Protein AF-A0A8J6HV67-F1 (afdb_monomer_lite)

Radius of gyration: 38.44 Å; chains: 1; bounding box: 99×80×113 Å

Structure (mmCIF, N/CA/C/O backbone):
data_AF-A0A8J6HV67-F1
#
_entry.id   AF-A0A8J6HV67-F1
#
loop_
_atom_site.group_PDB
_atom_site.id
_atom_site.type_symbol
_atom_site.label_atom_id
_atom_site.label_alt_id
_atom_site.label_comp_id
_atom_site.label_asym_id
_atom_site.label_entity_id
_atom_site.label_seq_id
_atom_site.pdbx_PDB_ins_code
_atom_site.Cartn_x
_atom_site.Cartn_y
_atom_site.Cartn_z
_atom_site.occupancy
_atom_site.B_iso_or_equiv
_atom_site.auth_seq_id
_atom_site.auth_comp_id
_atom_site.auth_asym_id
_atom_site.auth_atom_id
_atom_site.pdbx_PDB_model_num
ATOM 1 N N . MET A 1 1 ? 14.599 26.797 -39.364 1.00 36.09 1 MET A N 1
ATOM 2 C CA . MET A 1 1 ? 15.234 25.808 -40.256 1.00 36.09 1 MET A CA 1
ATOM 3 C C . MET A 1 1 ? 14.219 24.705 -40.495 1.00 36.09 1 MET A C 1
ATOM 5 O O . MET A 1 1 ? 13.766 24.105 -39.532 1.00 36.09 1 MET A O 1
ATOM 9 N N . SER A 1 2 ? 13.773 24.531 -41.734 1.00 38.84 2 SER A N 1
ATOM 10 C CA . SER A 1 2 ? 12.893 23.442 -42.163 1.00 38.84 2 SER A CA 1
ATOM 11 C C . SER A 1 2 ? 13.714 22.152 -42.266 1.00 38.84 2 SER A C 1
ATOM 13 O O . SER A 1 2 ? 14.294 21.887 -43.317 1.00 38.84 2 SER A O 1
ATOM 15 N N . GLY A 1 3 ? 13.841 21.415 -41.161 1.00 51.66 3 GLY A N 1
ATOM 16 C CA . GLY A 1 3 ? 14.462 20.084 -41.161 1.00 51.66 3 GLY A CA 1
ATOM 17 C C . GLY A 1 3 ? 13.603 19.098 -41.954 1.00 51.66 3 GLY A C 1
ATOM 18 O O . GLY A 1 3 ? 12.371 19.155 -41.879 1.00 51.66 3 GLY A O 1
ATOM 19 N N . CYS A 1 4 ? 14.231 18.236 -42.756 1.00 68.25 4 CYS A N 1
ATOM 20 C CA . CYS A 1 4 ? 13.523 17.196 -43.502 1.00 68.25 4 CYS A CA 1
ATOM 21 C C . CYS A 1 4 ? 12.943 16.178 -42.515 1.00 68.25 4 CYS A C 1
ATOM 23 O O . CYS A 1 4 ? 13.686 15.463 -41.851 1.00 68.25 4 CYS A O 1
ATOM 25 N N . LEU A 1 5 ? 11.614 16.105 -42.420 1.00 83.62 5 LEU A N 1
ATOM 26 C CA . LEU A 1 5 ? 10.949 15.049 -41.661 1.00 83.62 5 LEU A CA 1
ATOM 27 C C . LEU A 1 5 ? 11.168 13.701 -42.354 1.00 83.62 5 LEU A C 1
ATOM 29 O O . LEU A 1 5 ? 11.031 13.585 -43.574 1.00 83.62 5 LEU A O 1
ATOM 33 N N . ASN A 1 6 ? 11.467 12.677 -41.563 1.00 92.56 6 ASN A N 1
ATOM 34 C CA . ASN A 1 6 ? 11.478 11.299 -42.019 1.00 92.56 6 ASN A CA 1
ATOM 35 C C . ASN A 1 6 ? 10.029 10.831 -42.190 1.00 92.56 6 ASN A C 1
ATOM 37 O O . ASN A 1 6 ? 9.139 11.197 -41.415 1.00 92.56 6 ASN A O 1
ATOM 41 N N . GLU A 1 7 ? 9.775 10.013 -43.208 1.00 94.06 7 GLU A N 1
ATOM 42 C CA . GLU A 1 7 ? 8.437 9.490 -43.455 1.00 94.06 7 GLU A CA 1
ATOM 43 C C . GLU A 1 7 ? 8.446 8.072 -44.023 1.00 94.06 7 GLU A C 1
ATOM 45 O O . GLU A 1 7 ? 9.337 7.669 -44.776 1.00 94.06 7 GLU A O 1
ATOM 50 N N . SER A 1 8 ? 7.390 7.337 -43.702 1.00 94.56 8 SER A N 1
ATOM 51 C CA . SER A 1 8 ? 7.046 6.039 -44.273 1.00 94.56 8 SER A CA 1
ATOM 52 C C . SER A 1 8 ? 5.712 6.146 -45.028 1.00 94.56 8 SER A C 1
ATOM 54 O O . SER A 1 8 ? 5.318 7.243 -45.455 1.00 94.56 8 SER A O 1
ATOM 56 N N . LYS A 1 9 ? 5.003 5.034 -45.250 1.00 94.25 9 LYS A N 1
ATOM 57 C CA . LYS A 1 9 ? 3.693 5.048 -45.913 1.00 94.25 9 LYS A CA 1
ATOM 58 C C . LYS A 1 9 ? 2.693 5.852 -45.081 1.00 94.25 9 LYS A C 1
ATOM 60 O O . LYS A 1 9 ? 2.157 6.838 -45.592 1.00 94.25 9 LYS A O 1
ATOM 65 N N . ASN A 1 10 ? 2.524 5.500 -43.808 1.00 95.81 10 ASN A N 1
ATOM 66 C CA . ASN A 1 10 ? 1.490 6.075 -42.949 1.00 95.81 10 ASN A CA 1
ATOM 67 C C . ASN A 1 10 ? 2.021 6.948 -41.802 1.00 95.81 10 ASN A C 1
ATOM 69 O O . ASN A 1 10 ? 1.216 7.604 -41.147 1.00 95.81 10 ASN A O 1
ATOM 73 N N . TYR A 1 11 ? 3.336 7.029 -41.575 1.00 96.75 11 TYR A N 1
ATOM 74 C CA . TYR A 1 11 ? 3.900 7.723 -40.407 1.00 96.75 11 TYR A CA 1
ATOM 75 C C . TYR A 1 11 ? 4.947 8.778 -40.781 1.00 96.75 11 TYR A C 1
ATOM 77 O O . TYR A 1 11 ? 5.580 8.703 -41.839 1.00 96.75 11 TYR A O 1
ATOM 85 N N . ILE A 1 12 ? 5.106 9.775 -39.907 1.00 95.56 12 ILE A N 1
ATOM 86 C CA . ILE A 1 12 ? 6.164 10.798 -39.956 1.00 95.56 12 ILE A CA 1
ATOM 87 C C . ILE A 1 12 ? 6.873 10.899 -38.603 1.00 95.56 12 ILE A C 1
ATOM 89 O O . ILE A 1 12 ? 6.235 10.744 -37.562 1.00 95.56 12 ILE A O 1
ATOM 93 N N . TRP A 1 13 ? 8.176 11.166 -38.607 1.00 94.69 13 TRP A N 1
ATOM 94 C CA . TRP A 1 13 ? 8.984 11.409 -37.404 1.00 94.69 13 TRP A CA 1
ATOM 95 C C . TRP A 1 13 ? 10.183 12.308 -37.734 1.00 94.69 13 TRP A C 1
ATOM 97 O O . TRP A 1 13 ? 10.466 12.573 -38.901 1.00 94.69 13 TRP A O 1
ATOM 107 N N . ASN A 1 14 ? 10.887 12.800 -36.714 1.00 91.50 14 ASN A N 1
ATOM 108 C CA . ASN A 1 14 ? 12.030 13.693 -36.894 1.00 91.50 14 ASN A CA 1
ATOM 109 C C . ASN A 1 14 ? 13.292 13.116 -36.245 1.00 91.50 14 ASN A C 1
ATOM 111 O O . ASN A 1 14 ? 13.391 13.047 -35.022 1.00 91.50 14 ASN A O 1
ATOM 115 N N . THR A 1 15 ? 14.268 12.714 -37.063 1.00 87.31 15 THR A N 1
ATOM 116 C CA . THR A 1 15 ? 15.555 12.202 -36.564 1.00 87.31 15 THR A CA 1
ATOM 117 C C . THR A 1 15 ? 16.564 13.290 -36.188 1.00 87.31 15 THR A C 1
ATOM 119 O O . THR A 1 15 ? 17.495 12.999 -35.433 1.00 87.31 15 THR A O 1
ATOM 122 N N . GLU A 1 16 ? 16.375 14.526 -36.665 1.00 83.88 16 GLU A N 1
ATOM 123 C CA . GLU A 1 16 ? 17.240 15.682 -36.382 1.00 83.88 16 GLU A CA 1
ATOM 124 C C . GLU A 1 16 ? 16.861 16.387 -35.069 1.00 83.88 16 GLU A C 1
ATOM 126 O O . GLU A 1 16 ? 17.671 17.109 -34.489 1.00 83.88 16 GLU A O 1
ATOM 131 N N . CYS A 1 17 ? 15.636 16.180 -34.573 1.00 80.31 17 CYS A N 1
ATOM 132 C CA . CYS A 1 17 ? 15.190 16.744 -33.305 1.00 80.31 17 CYS A CA 1
ATOM 133 C C . CYS A 1 17 ? 15.564 15.831 -32.132 1.00 80.31 17 CYS A C 1
ATOM 135 O O . CYS A 1 17 ? 14.959 14.780 -31.922 1.00 80.31 17 CYS A O 1
ATOM 137 N N . GLU A 1 18 ? 16.512 16.267 -31.300 1.00 75.62 18 GLU A N 1
ATOM 138 C CA . GLU A 1 18 ? 16.882 15.535 -30.080 1.00 75.62 18 GLU A CA 1
ATOM 139 C C . GLU A 1 18 ? 15.701 15.334 -29.120 1.00 75.62 18 GLU A C 1
ATOM 141 O O . GLU A 1 18 ? 15.632 14.307 -28.453 1.00 75.62 18 GLU A O 1
ATOM 146 N N . ALA A 1 19 ? 14.743 16.268 -29.074 1.00 77.75 19 ALA A N 1
ATOM 147 C CA . ALA A 1 19 ? 13.562 16.152 -28.214 1.00 77.75 19 ALA A CA 1
ATOM 148 C C . ALA A 1 19 ? 12.592 15.038 -28.655 1.00 77.75 19 ALA A C 1
ATOM 150 O O . ALA A 1 19 ? 11.826 14.531 -27.830 1.00 77.75 19 ALA A O 1
ATOM 151 N N . ASP A 1 20 ? 12.634 14.652 -29.933 1.00 86.25 20 ASP A N 1
ATOM 152 C CA . ASP A 1 20 ? 11.855 13.537 -30.468 1.00 86.25 20 ASP A CA 1
ATOM 153 C C . ASP A 1 20 ? 12.592 12.200 -30.333 1.00 86.25 20 ASP A C 1
ATOM 155 O O . ASP A 1 20 ? 11.960 11.155 -30.455 1.00 86.25 20 ASP A O 1
ATOM 159 N N . CYS A 1 21 ? 13.894 12.193 -30.027 1.00 88.62 21 CYS A N 1
ATOM 160 C CA . CYS A 1 21 ? 14.625 10.970 -29.708 1.00 88.62 21 CYS A CA 1
ATOM 161 C C . CYS A 1 21 ? 14.238 10.482 -28.304 1.00 88.62 21 CYS A C 1
ATOM 163 O O . CYS A 1 21 ? 14.641 11.047 -27.290 1.00 88.62 21 CYS A O 1
ATOM 165 N N . LEU A 1 22 ? 13.466 9.398 -28.244 1.00 87.50 22 LEU A N 1
ATOM 166 C CA . LEU A 1 22 ? 12.971 8.806 -27.000 1.00 87.50 22 LEU A CA 1
ATOM 167 C C . LEU A 1 22 ? 14.008 7.889 -26.339 1.00 87.50 22 LEU A C 1
ATOM 169 O O . LEU A 1 22 ? 14.015 7.748 -25.121 1.00 87.50 22 LEU A O 1
ATOM 173 N N . GLY A 1 23 ? 14.888 7.274 -27.133 1.00 83.00 23 GLY A N 1
ATOM 174 C CA . GLY A 1 23 ? 15.931 6.386 -26.629 1.00 83.00 23 GLY A CA 1
ATOM 175 C C . GLY A 1 23 ? 16.908 5.939 -27.711 1.00 83.00 23 GLY A C 1
ATOM 176 O O . GLY A 1 23 ? 16.589 5.926 -28.901 1.00 83.00 23 GLY A O 1
ATOM 177 N N . ALA A 1 24 ? 18.113 5.557 -27.293 1.00 81.38 24 ALA A N 1
ATOM 178 C CA . ALA A 1 24 ? 19.147 5.014 -28.165 1.00 81.38 24 ALA A CA 1
ATOM 179 C C . ALA A 1 24 ? 19.730 3.746 -27.538 1.00 81.38 24 ALA A C 1
ATOM 181 O O . ALA A 1 24 ? 20.164 3.763 -26.390 1.00 81.38 24 ALA A O 1
ATOM 182 N N . GLY A 1 25 ? 19.756 2.660 -28.306 1.00 71.00 25 GLY A N 1
ATOM 183 C CA . GLY A 1 25 ? 20.268 1.367 -27.872 1.00 71.00 25 GLY A CA 1
ATOM 184 C C . GLY A 1 25 ? 21.281 0.777 -28.848 1.00 71.00 25 GLY A C 1
ATOM 185 O O . GLY A 1 25 ? 21.682 1.386 -29.850 1.00 71.00 25 GLY A O 1
ATOM 186 N N . THR A 1 26 ? 21.689 -0.456 -28.558 1.00 67.88 26 THR A N 1
ATOM 187 C CA . THR A 1 26 ? 22.647 -1.212 -29.374 1.00 67.88 26 THR A CA 1
ATOM 188 C C . THR A 1 26 ? 22.129 -1.411 -30.801 1.00 67.88 26 THR A C 1
ATOM 190 O O . THR A 1 26 ? 22.869 -1.190 -31.759 1.00 67.88 26 THR A O 1
ATOM 193 N N . PHE A 1 27 ? 20.840 -1.731 -30.947 1.00 72.44 27 PHE A N 1
ATOM 194 C CA . PHE A 1 27 ? 20.220 -2.111 -32.222 1.00 72.44 27 PHE A CA 1
ATOM 195 C C . PHE A 1 27 ? 19.663 -0.934 -33.035 1.00 72.44 27 PHE A C 1
ATOM 197 O O . PHE A 1 27 ? 19.424 -1.065 -34.237 1.00 72.44 27 PHE A O 1
ATOM 204 N N . GLY A 1 28 ? 19.480 0.236 -32.420 1.00 81.31 28 GLY A N 1
ATOM 205 C CA . GLY A 1 28 ? 18.743 1.313 -33.069 1.00 81.31 28 GLY A CA 1
ATOM 206 C C . GLY A 1 28 ? 18.448 2.517 -32.187 1.00 81.31 28 GLY A C 1
ATOM 207 O O . GLY A 1 28 ? 18.904 2.600 -31.045 1.00 81.31 28 GLY A O 1
ATOM 208 N N . LYS A 1 29 ? 17.678 3.453 -32.738 1.00 89.44 29 LYS A N 1
ATOM 209 C CA . LYS A 1 29 ? 17.133 4.616 -32.027 1.00 89.44 29 LYS A CA 1
ATOM 210 C C . LYS A 1 29 ? 15.614 4.617 -32.131 1.00 89.44 29 LYS A C 1
ATOM 212 O O . LYS A 1 29 ? 15.070 4.246 -33.171 1.00 89.44 29 LYS A O 1
ATOM 217 N N . VAL A 1 30 ? 14.949 5.047 -31.067 1.00 92.44 30 VAL A N 1
ATOM 218 C CA . VAL A 1 30 ? 13.492 5.168 -30.998 1.00 92.44 30 VAL A CA 1
ATOM 219 C C . VAL A 1 30 ? 13.123 6.642 -31.010 1.00 92.44 30 VAL A C 1
ATOM 221 O O . VAL A 1 30 ? 13.655 7.422 -30.220 1.00 92.44 30 VAL A O 1
ATOM 224 N N . TYR A 1 31 ? 12.204 7.011 -31.893 1.00 93.94 31 TYR A N 1
ATOM 225 C CA . TYR A 1 31 ? 11.745 8.378 -32.085 1.00 93.94 31 TYR A CA 1
ATOM 226 C C . TYR A 1 31 ? 10.250 8.505 -31.828 1.00 93.94 31 TYR A C 1
ATOM 228 O O . TYR A 1 31 ? 9.488 7.558 -32.010 1.00 93.94 31 TYR A O 1
ATOM 236 N N . ARG A 1 32 ? 9.812 9.697 -31.443 1.00 95.50 32 ARG A N 1
ATOM 237 C CA . ARG A 1 32 ? 8.403 10.070 -31.455 1.00 95.50 32 ARG A CA 1
ATOM 238 C C . ARG A 1 32 ? 7.958 10.263 -32.899 1.00 95.50 32 ARG A C 1
ATOM 240 O O . ARG A 1 32 ? 8.579 11.015 -33.646 1.00 95.50 32 ARG A O 1
ATOM 247 N N . GLY A 1 33 ? 6.880 9.592 -33.274 1.00 95.75 33 GLY A N 1
ATOM 248 C CA . GLY A 1 33 ? 6.249 9.727 -34.578 1.00 95.75 33 GLY A CA 1
ATOM 249 C C . GLY A 1 33 ? 4.768 10.060 -34.470 1.00 95.75 33 GLY A C 1
ATOM 250 O O . GLY A 1 33 ? 4.187 10.078 -33.382 1.00 95.75 33 GLY A O 1
ATOM 251 N N . ILE A 1 34 ? 4.166 10.328 -35.623 1.00 96.25 34 ILE A N 1
ATOM 252 C CA . ILE A 1 34 ? 2.753 10.670 -35.769 1.00 96.25 34 ILE A CA 1
ATOM 253 C C . ILE A 1 34 ? 2.176 9.877 -36.943 1.00 96.25 34 ILE A C 1
ATOM 255 O O . ILE A 1 34 ? 2.780 9.827 -38.019 1.00 96.25 34 ILE A O 1
ATOM 259 N N . HIS A 1 35 ? 1.003 9.276 -36.753 1.00 97.06 35 HIS A N 1
ATOM 260 C CA . HIS A 1 35 ? 0.229 8.690 -37.840 1.00 97.06 35 HIS A CA 1
ATOM 261 C C . HIS A 1 35 ? -0.393 9.796 -38.705 1.00 97.06 35 HIS A C 1
ATOM 263 O O . HIS A 1 35 ? -1.112 10.662 -38.210 1.00 97.06 35 HIS A O 1
ATOM 269 N N . LYS A 1 36 ? -0.133 9.769 -40.015 1.00 95.19 36 LYS A N 1
ATOM 270 C CA . LYS A 1 36 ? -0.463 10.852 -40.959 1.00 95.19 36 LYS A CA 1
ATOM 271 C C . LYS A 1 36 ? -1.952 11.174 -41.039 1.00 95.19 36 LYS A C 1
ATOM 273 O O . LYS A 1 36 ? -2.295 12.326 -41.278 1.00 95.19 36 LYS A O 1
ATOM 278 N N . GLN A 1 37 ? -2.819 10.170 -40.899 1.00 94.75 37 GLN A N 1
ATOM 279 C CA . GLN A 1 37 ? -4.266 10.353 -41.066 1.00 94.75 37 GLN A CA 1
ATOM 280 C C . GLN A 1 37 ? -4.976 10.681 -39.753 1.00 94.75 37 GLN A C 1
ATOM 282 O O . GLN A 1 37 ? -5.843 11.547 -39.736 1.00 94.75 37 GLN A O 1
ATOM 287 N N . THR A 1 38 ? -4.626 9.990 -38.666 1.00 95.50 38 THR A N 1
ATOM 288 C CA . THR A 1 38 ? -5.334 10.126 -37.380 1.00 95.50 38 THR A CA 1
ATOM 289 C C . THR A 1 38 ? -4.695 11.161 -36.460 1.00 95.50 38 THR A C 1
ATOM 291 O O . THR A 1 38 ? -5.365 11.689 -35.582 1.00 95.50 38 THR A O 1
ATOM 294 N N . GLY A 1 39 ? -3.412 11.480 -36.657 1.00 93.81 39 GLY A N 1
ATOM 295 C CA . GLY A 1 39 ? -2.650 12.332 -35.746 1.00 93.81 39 GLY A CA 1
ATOM 296 C C . GLY A 1 39 ? -2.176 11.615 -34.477 1.00 93.81 39 GLY A C 1
ATOM 297 O O . GLY A 1 39 ? -1.561 12.252 -33.620 1.00 93.81 39 GLY A O 1
ATOM 298 N N . ASP A 1 40 ? -2.419 10.306 -34.358 1.00 94.50 40 ASP A N 1
ATOM 299 C CA . ASP A 1 40 ? -2.027 9.533 -33.181 1.00 94.50 40 ASP A CA 1
ATOM 300 C C . ASP A 1 40 ? -0.509 9.495 -33.027 1.00 94.50 40 ASP A C 1
ATOM 302 O O . ASP A 1 40 ? 0.239 9.308 -33.993 1.00 94.50 40 ASP A O 1
ATOM 306 N N . LYS A 1 41 ? -0.048 9.660 -31.787 1.00 95.56 41 LYS A N 1
ATOM 307 C CA . LYS A 1 41 ? 1.376 9.613 -31.458 1.00 95.56 41 LYS A CA 1
ATOM 308 C C . LYS A 1 41 ? 1.834 8.164 -31.330 1.00 95.56 41 LYS A C 1
ATOM 310 O O . LYS A 1 41 ? 1.191 7.361 -30.661 1.00 95.56 41 LYS A O 1
ATOM 315 N N . VAL A 1 42 ? 2.987 7.861 -31.914 1.00 96.56 42 VAL A N 1
ATOM 316 C CA . VAL A 1 42 ? 3.589 6.520 -31.932 1.00 96.56 42 VAL A CA 1
ATOM 317 C C . VAL A 1 42 ? 5.070 6.573 -31.565 1.00 96.56 42 VAL A C 1
ATOM 319 O O . VAL A 1 42 ? 5.694 7.638 -31.600 1.00 96.56 42 VAL A O 1
ATOM 322 N N . ALA A 1 43 ? 5.639 5.426 -31.208 1.00 96.44 43 ALA A N 1
ATOM 323 C CA . ALA A 1 43 ? 7.079 5.241 -31.090 1.00 96.44 43 ALA A CA 1
ATOM 324 C C . ALA A 1 43 ? 7.603 4.549 -32.358 1.00 96.44 43 ALA A C 1
ATOM 326 O O . ALA A 1 43 ? 7.112 3.492 -32.740 1.00 96.44 43 ALA A O 1
ATOM 327 N N . VAL A 1 44 ? 8.598 5.140 -33.016 1.00 95.12 44 VAL A N 1
ATOM 328 C CA . VAL A 1 44 ? 9.199 4.630 -34.255 1.00 95.12 44 VAL A CA 1
ATOM 329 C C . VAL A 1 44 ? 10.614 4.149 -33.959 1.00 95.12 44 VAL A C 1
ATOM 331 O O . VAL A 1 44 ? 11.510 4.964 -33.724 1.00 95.12 44 VAL A O 1
ATOM 334 N N . LYS A 1 45 ? 10.839 2.831 -33.955 1.00 92.50 45 LYS A N 1
ATOM 335 C CA . LYS A 1 45 ? 12.180 2.247 -33.797 1.00 92.50 45 LYS A CA 1
ATOM 336 C C . LYS A 1 45 ? 12.835 2.111 -35.166 1.00 92.50 45 LYS A C 1
ATOM 338 O O . LYS A 1 45 ? 12.340 1.416 -36.048 1.00 92.50 45 LYS A O 1
ATOM 343 N N . THR A 1 46 ? 13.963 2.792 -35.313 1.00 90.00 46 THR A N 1
ATOM 344 C CA . THR A 1 46 ? 14.830 2.766 -36.493 1.00 90.00 46 THR A CA 1
ATOM 345 C C . THR A 1 46 ? 16.038 1.880 -36.211 1.00 90.00 46 THR A C 1
ATOM 347 O O . THR A 1 46 ? 16.631 1.965 -35.131 1.00 90.00 46 THR A O 1
ATOM 350 N N . PHE A 1 47 ? 16.429 1.042 -37.169 1.00 84.25 47 PHE A N 1
ATOM 351 C CA . PHE A 1 47 ? 17.582 0.150 -37.026 1.00 84.25 47 PHE A CA 1
ATOM 352 C C . PHE A 1 47 ? 18.830 0.767 -37.650 1.00 84.25 47 PHE A C 1
ATOM 354 O O . PHE A 1 47 ? 18.771 1.351 -38.730 1.00 84.25 47 PHE A O 1
ATOM 361 N N . LYS A 1 48 ? 19.987 0.609 -36.991 1.00 73.81 48 LYS A N 1
ATOM 362 C CA . LYS A 1 48 ? 21.280 1.027 -37.572 1.00 73.81 48 LYS A CA 1
ATOM 363 C C . LYS A 1 48 ? 21.643 0.181 -38.797 1.00 73.81 48 LYS A C 1
ATOM 365 O O . LYS A 1 48 ? 22.172 0.704 -39.770 1.00 73.81 48 LYS A O 1
ATOM 370 N N . GLN A 1 49 ? 21.359 -1.119 -38.721 1.00 71.38 49 GLN A N 1
ATOM 371 C CA . GLN A 1 49 ? 21.432 -2.095 -39.807 1.00 71.38 49 GLN A CA 1
ATOM 372 C C . GLN A 1 49 ? 20.331 -3.132 -39.576 1.00 71.38 49 GLN A C 1
ATOM 374 O O . GLN A 1 49 ? 20.200 -3.640 -38.461 1.00 71.38 49 GLN A O 1
ATOM 379 N N . VAL A 1 50 ? 19.559 -3.459 -40.615 1.00 68.38 50 VAL A N 1
ATOM 380 C CA . VAL A 1 50 ? 18.604 -4.574 -40.558 1.00 68.38 50 VAL A CA 1
ATOM 381 C C . VAL A 1 50 ? 19.412 -5.870 -40.588 1.00 68.38 50 VAL A C 1
ATOM 383 O O . VAL A 1 50 ? 19.977 -6.246 -41.613 1.00 68.38 50 VAL A O 1
ATOM 386 N N . ASN A 1 51 ? 19.540 -6.514 -39.433 1.00 70.75 51 ASN A N 1
ATOM 387 C CA . ASN A 1 51 ? 20.248 -7.779 -39.267 1.00 70.75 51 ASN A CA 1
ATOM 388 C C . ASN A 1 51 ? 19.295 -8.851 -38.715 1.00 70.75 51 ASN A C 1
ATOM 390 O O . ASN A 1 51 ? 18.138 -8.581 -38.397 1.00 70.75 51 ASN A O 1
ATOM 394 N N . GLN A 1 52 ? 19.786 -10.083 -38.579 1.00 70.44 52 GLN A N 1
ATOM 395 C CA . GLN A 1 52 ? 18.975 -11.203 -38.093 1.00 70.44 52 GLN A CA 1
ATOM 396 C C . GLN A 1 52 ? 18.353 -10.943 -36.708 1.00 70.44 52 GLN A C 1
ATOM 398 O O . GLN A 1 52 ? 17.239 -11.398 -36.460 1.00 70.44 52 GLN A O 1
ATOM 403 N N . ALA A 1 53 ? 19.032 -10.185 -35.839 1.00 68.25 53 ALA A N 1
ATOM 404 C CA . ALA A 1 53 ? 18.516 -9.817 -34.521 1.00 68.25 53 ALA A CA 1
ATOM 405 C C . ALA A 1 53 ? 17.322 -8.851 -34.619 1.00 68.25 53 ALA A C 1
ATOM 407 O O . ALA A 1 53 ? 16.314 -9.070 -33.955 1.00 68.25 53 ALA A O 1
ATOM 408 N N . ALA A 1 54 ? 17.387 -7.849 -35.504 1.00 72.12 54 ALA A N 1
ATOM 409 C CA . ALA A 1 54 ? 16.263 -6.947 -35.766 1.00 72.12 54 ALA A CA 1
ATOM 410 C C . ALA A 1 54 ? 15.040 -7.711 -36.301 1.00 72.12 54 ALA A C 1
ATOM 412 O O . ALA A 1 54 ? 13.938 -7.553 -35.784 1.00 72.12 54 ALA A O 1
ATOM 413 N N . CYS A 1 55 ? 15.232 -8.616 -37.269 1.00 78.44 55 CYS A N 1
ATOM 414 C CA . CYS A 1 55 ? 14.138 -9.442 -37.789 1.00 78.44 55 CYS A CA 1
ATOM 415 C C . CYS A 1 55 ? 13.548 -10.385 -36.727 1.00 78.44 55 CYS A C 1
ATOM 417 O O . CYS A 1 55 ? 12.354 -10.682 -36.766 1.00 78.44 55 CYS A O 1
ATOM 419 N N . GLN A 1 56 ? 14.373 -10.893 -35.807 1.00 77.62 56 GLN A N 1
ATOM 420 C CA . GLN A 1 56 ? 13.918 -11.748 -34.713 1.00 77.62 56 GLN A CA 1
ATOM 421 C C . GLN A 1 56 ? 13.075 -10.966 -33.704 1.00 77.62 56 GLN A C 1
ATOM 423 O O . GLN A 1 56 ? 12.011 -11.446 -33.322 1.00 77.62 56 GLN A O 1
ATOM 428 N N . GLU A 1 57 ? 13.508 -9.761 -33.327 1.00 84.12 57 GLU A N 1
ATOM 429 C CA . GLU A 1 57 ? 12.738 -8.865 -32.462 1.00 84.12 57 GLU A CA 1
ATOM 430 C C . GLU A 1 57 ? 11.359 -8.566 -33.066 1.00 84.12 57 GLU A C 1
ATOM 432 O O . GLU A 1 57 ? 10.345 -8.692 -32.381 1.00 84.12 57 GLU A O 1
ATOM 437 N N . THR A 1 58 ? 11.309 -8.262 -34.368 1.00 86.00 58 THR A N 1
ATOM 438 C CA . THR A 1 58 ? 10.055 -8.015 -35.094 1.00 86.00 58 THR A CA 1
ATOM 439 C C . THR A 1 58 ? 9.109 -9.196 -35.012 1.00 86.00 58 THR A C 1
ATOM 441 O O . THR A 1 58 ? 7.964 -9.038 -34.597 1.00 86.00 58 THR A O 1
ATOM 444 N N . LYS A 1 59 ? 9.589 -10.389 -35.374 1.00 87.06 59 LYS A N 1
ATOM 445 C CA . LYS A 1 59 ? 8.772 -11.609 -35.360 1.00 87.06 59 LYS A CA 1
ATOM 446 C C . LYS A 1 59 ? 8.258 -11.933 -33.966 1.00 87.06 59 LYS A C 1
ATOM 448 O O . LYS A 1 59 ? 7.112 -12.345 -33.822 1.00 87.06 59 LYS A O 1
ATOM 453 N N . MET A 1 60 ? 9.093 -11.720 -32.951 1.00 88.06 60 MET A N 1
ATOM 454 C CA . MET A 1 60 ? 8.701 -11.940 -31.570 1.00 88.06 60 MET A CA 1
ATOM 455 C C . MET A 1 60 ? 7.569 -11.002 -31.175 1.00 88.06 60 MET A C 1
ATOM 457 O O . MET A 1 60 ? 6.509 -11.466 -30.771 1.00 88.06 60 MET A O 1
ATOM 461 N N . LEU A 1 61 ? 7.752 -9.695 -31.366 1.00 90.38 61 LEU A N 1
ATOM 462 C CA . LEU A 1 61 ? 6.765 -8.705 -30.951 1.00 90.38 61 LEU A CA 1
ATOM 463 C C . LEU A 1 61 ? 5.456 -8.806 -31.753 1.00 90.38 61 LEU A C 1
ATOM 465 O O . LEU A 1 61 ? 4.392 -8.562 -31.200 1.00 90.38 61 LEU A O 1
ATOM 469 N N . GLN A 1 62 ? 5.508 -9.246 -33.017 1.00 90.44 62 GLN A N 1
ATOM 470 C CA . GLN A 1 62 ? 4.316 -9.567 -33.819 1.00 90.44 62 GLN A CA 1
ATOM 471 C C . GLN A 1 62 ? 3.450 -10.680 -33.209 1.00 90.44 62 GLN A C 1
ATOM 473 O O . GLN A 1 62 ? 2.241 -10.698 -33.427 1.00 90.44 62 GLN A O 1
ATOM 478 N N . SER A 1 63 ? 4.059 -11.623 -32.486 1.00 90.12 63 SER A N 1
ATOM 479 C CA . SER A 1 63 ? 3.368 -12.773 -31.887 1.00 90.12 63 SER A CA 1
ATOM 480 C C . SER A 1 63 ? 2.827 -12.510 -30.477 1.00 90.12 63 SER A C 1
ATOM 482 O O . SER A 1 63 ? 2.096 -13.340 -29.939 1.00 90.12 63 SER A O 1
ATOM 484 N N . LEU A 1 64 ? 3.179 -11.369 -29.876 1.00 93.81 64 LEU A N 1
ATOM 485 C CA . LEU A 1 64 ? 2.856 -11.035 -28.493 1.00 93.81 64 LEU A CA 1
ATOM 486 C C . LEU A 1 64 ? 1.770 -9.959 -28.449 1.00 93.81 64 LEU A C 1
ATOM 488 O O . LEU A 1 64 ? 1.907 -8.884 -29.028 1.00 93.81 64 LEU A O 1
ATOM 492 N N . GLN A 1 65 ? 0.698 -10.236 -27.711 1.00 94.38 65 GLN A N 1
ATOM 493 C CA . GLN A 1 65 ? -0.390 -9.296 -27.474 1.00 94.38 65 GLN A CA 1
ATOM 494 C C . GLN A 1 65 ? -0.889 -9.432 -26.036 1.00 94.38 65 GLN A C 1
ATOM 496 O O . GLN A 1 65 ? -1.583 -10.385 -25.679 1.00 94.38 65 GLN A O 1
ATOM 501 N N . HIS A 1 66 ? -0.534 -8.460 -25.199 1.00 96.56 66 HIS A N 1
ATOM 502 C CA . HIS A 1 66 ? -0.904 -8.446 -23.790 1.00 96.56 66 HIS A CA 1
ATOM 503 C C . HIS A 1 66 ? -0.849 -7.028 -23.218 1.00 96.56 66 HIS A C 1
ATOM 505 O O . HIS A 1 66 ? -0.027 -6.219 -23.635 1.00 96.56 66 HIS A O 1
ATOM 511 N N . GLN A 1 67 ? -1.680 -6.730 -22.216 1.00 96.12 67 GLN A N 1
ATOM 512 C CA . GLN A 1 67 ? -1.770 -5.385 -21.629 1.00 96.12 67 GLN A CA 1
ATOM 513 C C . GLN A 1 67 ? -0.457 -4.880 -21.004 1.00 96.12 67 GLN A C 1
ATOM 515 O O . GLN A 1 67 ? -0.224 -3.675 -20.983 1.00 96.12 67 GLN A O 1
ATOM 520 N N . TYR A 1 68 ? 0.405 -5.791 -20.537 1.00 97.81 68 TYR A N 1
ATOM 521 C CA . TYR A 1 68 ? 1.704 -5.481 -19.919 1.00 97.81 68 TYR A CA 1
ATOM 522 C C . TYR A 1 68 ? 2.899 -5.701 -20.857 1.00 97.81 68 TYR A C 1
ATOM 524 O O . TYR A 1 68 ? 4.034 -5.788 -20.395 1.00 97.81 68 TYR A O 1
ATOM 532 N N . ILE A 1 69 ? 2.668 -5.807 -22.167 1.00 97.69 69 ILE A N 1
ATOM 533 C CA . ILE A 1 69 ? 3.709 -5.893 -23.198 1.00 97.69 69 ILE A CA 1
ATOM 534 C C . ILE A 1 69 ? 3.490 -4.738 -24.179 1.00 97.69 69 ILE A C 1
ATOM 536 O O . ILE A 1 69 ? 2.347 -4.404 -24.491 1.00 97.69 69 ILE A O 1
ATOM 540 N N . ILE A 1 70 ? 4.564 -4.092 -24.636 1.00 96.19 70 ILE A N 1
ATOM 541 C CA . ILE A 1 70 ? 4.461 -3.002 -25.609 1.00 96.19 70 ILE A CA 1
ATOM 542 C C . ILE A 1 70 ? 3.857 -3.514 -26.922 1.00 96.19 70 ILE A C 1
ATOM 544 O O . ILE A 1 70 ? 4.298 -4.530 -27.461 1.00 96.19 70 ILE A O 1
ATOM 548 N N . GLN A 1 71 ? 2.847 -2.819 -27.447 1.00 95.31 71 GLN A N 1
ATOM 549 C CA . GLN A 1 71 ? 2.191 -3.248 -28.679 1.00 95.31 71 GLN A CA 1
ATOM 550 C C . GLN A 1 71 ? 2.992 -2.817 -29.915 1.00 95.31 71 GLN A C 1
ATOM 552 O O . GLN A 1 71 ? 3.336 -1.642 -30.066 1.00 95.31 71 GLN A O 1
ATOM 557 N N . LEU A 1 72 ? 3.222 -3.753 -30.839 1.00 95.25 72 LEU A N 1
ATOM 558 C CA . LEU A 1 72 ? 3.624 -3.443 -32.211 1.00 95.25 72 LEU A CA 1
ATOM 559 C C . LEU A 1 72 ? 2.371 -3.133 -33.040 1.00 95.25 72 LEU A C 1
ATOM 561 O O . LEU A 1 72 ? 1.450 -3.949 -33.093 1.00 95.25 72 LEU A O 1
ATOM 565 N N . TYR A 1 73 ? 2.334 -1.962 -33.670 1.00 94.56 73 TYR A N 1
ATOM 566 C CA . TYR A 1 73 ? 1.245 -1.549 -34.554 1.00 94.56 73 TYR A CA 1
ATOM 567 C C . TYR A 1 73 ? 1.501 -1.940 -36.005 1.00 94.56 73 TYR A C 1
ATOM 569 O O . TYR A 1 73 ? 0.614 -2.501 -36.641 1.00 94.56 73 TYR A O 1
ATOM 577 N N . ASP A 1 74 ? 2.694 -1.651 -36.528 1.00 93.31 74 ASP A N 1
ATOM 578 C CA . ASP A 1 74 ? 3.033 -1.940 -37.923 1.00 93.31 74 ASP A CA 1
ATOM 579 C C . ASP A 1 74 ? 4.554 -2.017 -38.133 1.00 93.31 74 ASP A C 1
ATOM 581 O O . ASP A 1 74 ? 5.345 -1.594 -37.284 1.00 93.31 74 ASP A O 1
ATOM 585 N N . ILE A 1 75 ? 4.966 -2.538 -39.286 1.00 92.88 75 ILE A N 1
ATOM 586 C CA . ILE A 1 75 ? 6.342 -2.504 -39.781 1.00 92.88 75 ILE A CA 1
ATOM 587 C C . ILE A 1 75 ? 6.307 -1.850 -41.153 1.00 92.88 75 ILE A C 1
ATOM 589 O O . ILE A 1 75 ? 5.726 -2.380 -42.100 1.00 92.88 75 ILE A O 1
ATOM 593 N N . GLU A 1 76 ? 6.958 -0.700 -41.277 1.00 93.81 76 GLU A N 1
ATOM 594 C CA . GLU A 1 76 ? 6.994 0.042 -42.531 1.00 93.81 76 GLU A CA 1
ATOM 595 C C . GLU A 1 76 ? 8.427 0.271 -43.007 1.00 93.81 76 GLU A C 1
ATOM 597 O O . GLU A 1 76 ? 9.392 0.054 -42.283 1.00 93.81 76 GLU A O 1
ATOM 602 N N . VAL A 1 77 ? 8.571 0.723 -44.250 1.00 91.75 77 VAL A N 1
ATOM 603 C CA . VAL A 1 77 ? 9.865 1.086 -44.831 1.00 91.75 77 VAL A CA 1
ATOM 604 C C . VAL A 1 77 ? 9.958 2.605 -44.914 1.00 91.75 77 VAL A C 1
ATOM 606 O O . VAL A 1 77 ? 9.074 3.264 -45.472 1.00 91.75 77 VAL A O 1
ATOM 609 N N . GLU A 1 78 ? 11.036 3.174 -44.379 1.00 91.38 78 GLU A N 1
ATOM 610 C CA . GLU A 1 78 ? 11.323 4.600 -44.512 1.00 91.38 78 GLU A CA 1
ATOM 611 C C . GLU A 1 78 ? 11.589 4.954 -45.984 1.00 91.38 78 GLU A C 1
ATOM 613 O O . GLU A 1 78 ? 12.369 4.298 -46.681 1.00 91.38 78 GLU A O 1
ATOM 618 N N . LYS A 1 79 ? 10.965 6.026 -46.486 1.00 91.12 79 LYS A N 1
ATOM 619 C CA . LYS A 1 79 ? 11.003 6.356 -47.917 1.00 91.12 79 LYS A CA 1
ATOM 620 C C . LYS A 1 79 ? 12.399 6.670 -48.451 1.00 91.12 79 LYS A C 1
ATOM 622 O O . LYS A 1 79 ? 12.666 6.303 -49.598 1.00 91.12 79 LYS A O 1
ATOM 627 N N . LEU A 1 80 ? 13.241 7.352 -47.669 1.00 86.00 80 LEU A N 1
ATOM 628 C CA . LEU A 1 80 ? 14.569 7.806 -48.095 1.00 86.00 80 LEU A CA 1
ATOM 629 C C . LEU A 1 80 ? 15.633 6.726 -47.890 1.00 86.00 80 LEU A C 1
ATOM 631 O O . LEU A 1 80 ? 16.246 6.290 -48.859 1.00 86.00 80 LEU A O 1
ATOM 635 N N . SER A 1 81 ? 15.821 6.272 -46.648 1.00 84.19 81 SER A N 1
ATOM 636 C CA . SER A 1 81 ? 16.854 5.286 -46.307 1.00 84.19 81 SER A CA 1
ATOM 637 C C . SER A 1 81 ? 16.552 3.878 -46.829 1.00 84.19 81 SER A C 1
ATOM 639 O O . SER A 1 81 ? 17.470 3.073 -46.957 1.00 84.19 81 SER A O 1
ATOM 641 N N . LYS A 1 82 ? 15.277 3.585 -47.135 1.00 87.31 82 LYS A N 1
ATOM 642 C CA . LYS A 1 82 ? 14.759 2.245 -47.463 1.00 87.31 82 LYS A CA 1
ATOM 643 C C . LYS A 1 82 ? 14.942 1.208 -46.352 1.00 87.31 82 LYS A C 1
ATOM 645 O O . LYS A 1 82 ? 14.771 0.019 -46.607 1.00 87.31 82 LYS A O 1
ATOM 650 N N . ASN A 1 83 ? 15.234 1.641 -45.128 1.00 85.38 83 ASN A N 1
ATOM 651 C CA . ASN A 1 83 ? 15.314 0.753 -43.975 1.00 85.38 83 ASN A CA 1
ATOM 652 C C . ASN A 1 83 ? 13.917 0.441 -43.427 1.00 85.38 83 ASN A C 1
ATOM 654 O O . ASN A 1 83 ? 13.029 1.297 -43.438 1.00 85.38 83 ASN A O 1
ATOM 658 N N . GLU A 1 84 ? 13.739 -0.777 -42.916 1.00 88.88 84 GLU A N 1
ATOM 659 C CA . GLU A 1 84 ? 12.561 -1.139 -42.126 1.00 88.88 84 GLU A CA 1
ATOM 660 C C . GLU A 1 84 ? 12.550 -0.367 -40.799 1.00 88.88 84 GLU A C 1
ATOM 662 O O . GLU A 1 84 ? 13.597 -0.111 -40.196 1.00 88.88 84 GLU A O 1
ATOM 667 N N . VAL A 1 85 ? 11.358 -0.002 -40.339 1.00 91.56 85 VAL A N 1
ATOM 668 C CA . VAL A 1 85 ? 11.098 0.650 -39.055 1.00 91.56 85 VAL A CA 1
ATOM 669 C C . VAL A 1 85 ? 9.927 -0.040 -38.364 1.00 91.56 85 VAL A C 1
ATOM 671 O O . VAL A 1 85 ? 8.953 -0.423 -39.012 1.00 91.56 85 VAL A O 1
ATOM 674 N N . MET A 1 86 ? 10.007 -0.187 -37.042 1.00 93.25 86 MET A N 1
ATOM 675 C CA . MET A 1 86 ? 8.874 -0.665 -36.246 1.00 93.25 86 MET A CA 1
ATOM 676 C C . MET A 1 86 ? 8.062 0.516 -35.746 1.00 93.25 86 MET A C 1
ATOM 678 O O . MET A 1 86 ? 8.616 1.454 -35.166 1.00 93.25 86 MET A O 1
ATOM 682 N N . ILE A 1 87 ? 6.749 0.423 -35.904 1.00 96.06 87 ILE A N 1
ATOM 683 C CA . ILE A 1 87 ? 5.788 1.354 -35.337 1.00 96.06 87 ILE A CA 1
ATOM 684 C C . ILE A 1 87 ? 5.167 0.699 -34.112 1.00 96.06 87 ILE A C 1
ATOM 686 O O . ILE A 1 87 ? 4.511 -0.333 -34.220 1.00 96.06 87 ILE A O 1
ATOM 690 N N . MET A 1 88 ? 5.374 1.295 -32.948 1.00 95.81 88 MET A N 1
ATOM 691 C CA . MET A 1 88 ? 4.964 0.752 -31.659 1.00 95.81 88 MET A CA 1
ATOM 692 C C . MET A 1 88 ? 4.089 1.747 -30.899 1.00 95.81 88 MET A C 1
ATOM 694 O O . MET A 1 88 ? 4.081 2.954 -31.169 1.00 95.81 88 MET A O 1
ATOM 698 N N . GLU A 1 89 ? 3.391 1.227 -29.900 1.00 95.19 89 GLU A N 1
ATOM 699 C CA . GLU A 1 89 ? 2.718 2.016 -28.879 1.00 95.19 89 GLU A CA 1
ATOM 700 C C . GLU A 1 89 ? 3.678 3.027 -28.229 1.00 95.19 89 GLU A C 1
ATOM 702 O O . GLU A 1 89 ? 4.822 2.714 -27.894 1.00 95.19 89 GLU A O 1
ATOM 707 N N . LEU A 1 90 ? 3.205 4.264 -28.046 1.00 95.75 90 LEU A N 1
ATOM 708 C CA . LEU A 1 90 ? 3.938 5.301 -27.327 1.00 95.75 90 LEU A CA 1
ATOM 709 C C . LEU A 1 90 ? 3.437 5.407 -25.884 1.00 95.75 90 LEU A C 1
ATOM 711 O O . LEU A 1 90 ? 2.361 5.945 -25.627 1.00 95.75 90 LEU A O 1
ATOM 715 N N . CYS A 1 91 ? 4.265 4.991 -24.931 1.00 95.50 91 CYS A N 1
ATOM 716 C CA . CYS A 1 91 ? 4.003 5.205 -23.510 1.00 95.50 91 CYS A CA 1
ATOM 717 C C . CYS A 1 91 ? 4.356 6.645 -23.096 1.00 95.50 91 CYS A C 1
ATOM 719 O O . CYS A 1 91 ? 5.523 7.041 -23.075 1.00 95.50 91 CYS A O 1
ATOM 721 N N . ASN A 1 92 ? 3.339 7.440 -22.754 1.00 92.06 92 ASN A N 1
ATOM 722 C CA . ASN A 1 92 ? 3.463 8.870 -22.429 1.00 92.06 92 ASN A CA 1
ATOM 723 C C . ASN A 1 92 ? 4.213 9.178 -21.114 1.00 92.06 92 ASN A C 1
ATOM 725 O O . ASN A 1 92 ? 4.607 10.324 -20.904 1.00 92.06 92 ASN A O 1
ATOM 729 N N . GLY A 1 93 ? 4.436 8.183 -20.249 1.00 91.44 93 GLY A N 1
ATOM 730 C CA . GLY A 1 93 ? 5.174 8.309 -18.990 1.00 91.44 93 GLY A CA 1
ATOM 731 C C . GLY A 1 93 ? 6.670 7.991 -19.084 1.00 91.44 93 GLY A C 1
ATOM 732 O O . GLY A 1 93 ? 7.353 8.078 -18.065 1.00 91.44 93 GLY A O 1
ATOM 733 N N . GLY A 1 94 ? 7.190 7.644 -20.268 1.00 92.44 94 GLY A N 1
ATOM 734 C CA . GLY A 1 94 ? 8.590 7.237 -20.452 1.00 92.44 94 GLY A CA 1
ATOM 735 C C . GLY A 1 94 ? 8.893 5.856 -19.859 1.00 92.44 94 GLY A C 1
ATOM 736 O O . GLY A 1 94 ? 7.983 5.057 -19.646 1.00 92.44 94 GLY A O 1
ATOM 737 N N . SER A 1 95 ? 10.171 5.556 -19.614 1.00 94.69 95 SER A N 1
ATOM 738 C CA . SER A 1 95 ? 10.567 4.324 -18.914 1.00 94.69 95 SER A CA 1
ATOM 739 C C . SER A 1 95 ? 10.416 4.462 -17.395 1.00 94.69 95 SER A C 1
ATOM 741 O O . SER A 1 95 ? 10.454 5.563 -16.836 1.00 94.69 95 SER A O 1
ATOM 743 N N . LEU A 1 96 ? 10.321 3.333 -16.699 1.00 96.56 96 LEU A N 1
ATOM 744 C CA . LEU A 1 96 ? 10.365 3.252 -15.247 1.00 96.56 96 LEU A CA 1
ATOM 745 C C . LEU A 1 96 ? 11.695 3.801 -14.720 1.00 96.56 96 LEU A C 1
ATOM 747 O O . LEU A 1 96 ? 11.696 4.449 -13.683 1.00 96.56 96 LEU A O 1
ATOM 751 N N . MET A 1 97 ? 12.802 3.654 -15.456 1.00 93.06 97 MET A N 1
ATOM 752 C CA . MET A 1 97 ? 14.067 4.315 -15.113 1.00 93.06 97 MET A CA 1
ATOM 753 C C . MET A 1 97 ? 13.943 5.845 -15.139 1.00 93.06 97 MET A C 1
ATOM 755 O O . MET A 1 97 ? 14.422 6.522 -14.230 1.00 93.06 97 MET A O 1
ATOM 759 N N . ASN A 1 98 ? 13.270 6.424 -16.144 1.00 88.75 98 ASN A N 1
ATOM 760 C CA . ASN A 1 98 ? 13.021 7.870 -16.170 1.00 88.75 98 ASN A CA 1
ATOM 761 C C . ASN A 1 98 ? 12.192 8.317 -14.965 1.00 88.75 98 ASN A C 1
ATOM 763 O O . ASN A 1 98 ? 12.448 9.390 -14.422 1.00 88.75 98 ASN A O 1
ATOM 767 N N . PHE A 1 99 ? 11.226 7.495 -14.553 1.00 92.06 99 PHE A N 1
ATOM 768 C CA . PHE A 1 99 ? 10.393 7.754 -13.389 1.00 92.06 99 PHE A CA 1
ATOM 769 C C . PHE A 1 99 ? 11.158 7.590 -12.064 1.00 92.06 99 PHE A C 1
ATOM 771 O O . PHE A 1 99 ? 11.062 8.459 -11.205 1.00 92.06 99 PHE A O 1
ATOM 778 N N . LEU A 1 100 ? 11.992 6.559 -11.903 1.00 89.38 100 LEU A N 1
ATOM 779 C CA . LEU A 1 100 ? 12.844 6.365 -10.719 1.00 89.38 100 LEU A CA 1
ATOM 780 C C . LEU A 1 100 ? 13.907 7.458 -10.566 1.00 89.38 100 LEU A C 1
ATOM 782 O O . LEU A 1 100 ? 14.211 7.866 -9.451 1.00 89.38 100 LEU A O 1
ATOM 786 N N . ASN A 1 101 ? 14.438 7.973 -11.677 1.00 81.25 101 ASN A N 1
ATOM 787 C CA . ASN A 1 101 ? 15.395 9.084 -11.669 1.00 81.25 101 ASN A CA 1
ATOM 788 C C . ASN A 1 101 ? 14.753 10.434 -11.301 1.00 81.25 101 ASN A C 1
ATOM 790 O O . ASN A 1 101 ? 15.464 11.436 -11.120 1.00 81.25 101 ASN A O 1
ATOM 794 N N . GLN A 1 102 ? 13.421 10.489 -11.184 1.00 79.44 102 GLN A N 1
ATOM 795 C CA . GLN A 1 102 ? 12.752 11.660 -10.638 1.00 79.44 102 GLN A CA 1
ATOM 796 C C . GLN A 1 102 ? 13.163 11.863 -9.171 1.00 79.44 102 GLN A C 1
ATOM 798 O O . GLN A 1 102 ? 13.321 10.897 -8.424 1.00 79.44 102 GLN A O 1
ATOM 803 N N . PRO A 1 103 ? 13.373 13.119 -8.747 1.00 68.06 103 PRO A N 1
ATOM 804 C CA . PRO A 1 103 ? 13.857 13.434 -7.400 1.00 68.06 103 PRO A CA 1
ATOM 805 C C . PRO A 1 103 ? 13.025 12.806 -6.282 1.00 68.06 103 PRO A C 1
ATOM 807 O O . PRO A 1 103 ? 13.566 12.330 -5.286 1.00 68.06 103 PRO A O 1
ATOM 810 N N . GLU A 1 104 ? 11.708 12.794 -6.469 1.00 74.75 104 GLU A N 1
ATOM 811 C CA . GLU A 1 104 ? 10.730 12.313 -5.501 1.00 74.75 104 GLU A CA 1
ATOM 812 C C . GLU A 1 104 ? 10.884 10.805 -5.228 1.00 74.75 104 GLU A C 1
ATOM 814 O O . GLU A 1 104 ? 10.433 10.307 -4.196 1.00 74.75 104 GLU A O 1
ATOM 819 N N . ASN A 1 105 ? 11.563 10.086 -6.125 1.00 85.38 105 ASN A N 1
ATOM 820 C CA . ASN A 1 105 ? 11.742 8.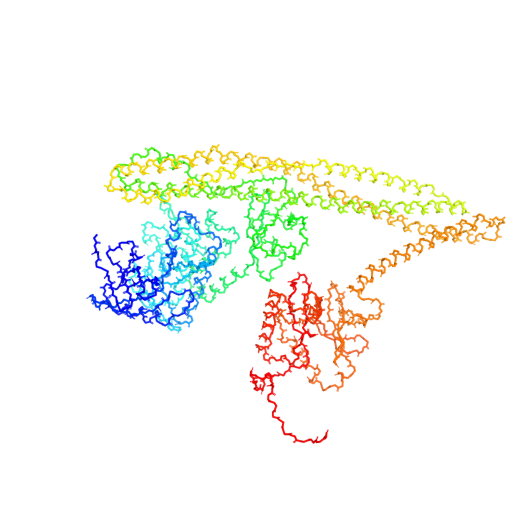638 -6.098 1.00 85.38 105 ASN A CA 1
ATOM 821 C C . ASN A 1 105 ? 13.180 8.216 -5.751 1.00 85.38 105 ASN A C 1
ATOM 823 O O . ASN A 1 105 ? 13.528 7.042 -5.861 1.00 85.38 105 ASN A O 1
ATOM 827 N N . VAL A 1 106 ? 14.022 9.144 -5.275 1.00 80.44 106 VAL A N 1
ATOM 828 C CA . VAL A 1 106 ? 15.426 8.849 -4.928 1.00 80.44 106 VAL A CA 1
ATOM 829 C C . VAL A 1 106 ? 15.585 7.829 -3.793 1.00 80.44 106 VAL A C 1
ATOM 831 O O . VAL A 1 106 ? 16.626 7.193 -3.677 1.00 80.44 106 VAL A O 1
ATOM 834 N N . LEU A 1 107 ? 14.550 7.660 -2.965 1.00 84.44 107 LEU A N 1
ATOM 835 C CA . LEU A 1 107 ? 14.461 6.640 -1.912 1.00 84.44 107 LEU A CA 1
ATOM 836 C C . LEU A 1 107 ? 13.524 5.479 -2.295 1.00 84.44 107 LEU A C 1
ATOM 838 O O . LEU A 1 107 ? 12.998 4.787 -1.420 1.00 84.44 107 LEU A O 1
ATOM 842 N N . GLY A 1 108 ? 13.292 5.295 -3.594 1.00 91.12 108 GLY A N 1
ATOM 843 C CA . GLY A 1 108 ? 12.357 4.325 -4.147 1.00 91.12 108 GLY A CA 1
ATOM 844 C C . GLY A 1 108 ? 10.937 4.861 -4.288 1.00 91.12 108 GLY A C 1
ATOM 845 O O . GLY A 1 108 ? 10.652 6.031 -4.023 1.00 91.12 108 GLY A O 1
ATOM 846 N N . LEU A 1 109 ? 10.048 3.983 -4.741 1.00 94.31 109 LEU A N 1
ATOM 847 C CA . LEU A 1 109 ? 8.642 4.273 -4.993 1.00 94.31 109 LEU A CA 1
ATOM 848 C C . LEU A 1 109 ? 7.790 4.131 -3.721 1.00 94.31 109 LEU A C 1
ATOM 850 O O . LEU A 1 109 ? 8.117 3.327 -2.848 1.00 94.31 109 LEU A O 1
ATOM 854 N N . PRO A 1 110 ? 6.675 4.873 -3.605 1.00 92.06 110 PRO A N 1
ATOM 855 C CA . PRO A 1 110 ? 5.686 4.634 -2.556 1.00 92.06 110 PRO A CA 1
ATOM 856 C C . PRO A 1 110 ? 4.945 3.304 -2.778 1.00 92.06 110 PRO A C 1
ATOM 858 O O . PRO A 1 110 ? 4.792 2.869 -3.920 1.00 92.06 110 PRO A O 1
ATOM 861 N N . ASP A 1 111 ? 4.405 2.712 -1.704 1.00 94.38 111 ASP A N 1
ATOM 862 C CA . ASP A 1 111 ? 3.733 1.398 -1.699 1.00 94.38 111 ASP A CA 1
ATOM 863 C C . ASP A 1 111 ? 2.817 1.144 -2.901 1.00 94.38 111 ASP A C 1
ATOM 865 O O . ASP A 1 111 ? 2.957 0.132 -3.578 1.00 94.38 111 ASP A O 1
ATOM 869 N N . LYS A 1 112 ? 1.895 2.075 -3.183 1.00 93.31 112 LYS A N 1
ATOM 870 C CA . LYS A 1 112 ? 0.898 1.922 -4.251 1.00 93.31 112 LYS A CA 1
ATOM 871 C C . LYS A 1 112 ? 1.552 1.749 -5.621 1.00 93.31 112 LYS A C 1
ATOM 873 O O . LYS A 1 112 ? 1.179 0.866 -6.382 1.00 93.31 112 LYS A O 1
ATOM 878 N N . GLU A 1 113 ? 2.532 2.590 -5.925 1.00 95.75 113 GLU A N 1
ATOM 879 C CA . GLU A 1 113 ? 3.205 2.575 -7.221 1.00 95.75 113 GLU A CA 1
ATOM 880 C C . GLU A 1 113 ? 4.159 1.379 -7.331 1.00 95.75 113 GLU A C 1
ATOM 882 O O . GLU A 1 113 ? 4.244 0.747 -8.380 1.00 95.75 113 GLU A O 1
ATOM 887 N N . PHE A 1 114 ? 4.824 1.019 -6.229 1.00 98.12 114 PHE A N 1
ATOM 888 C CA . PHE A 1 114 ? 5.660 -0.175 -6.143 1.00 98.12 114 PHE A CA 1
ATOM 889 C C . PHE A 1 114 ? 4.860 -1.465 -6.391 1.00 98.12 114 PHE A C 1
ATOM 891 O O . PHE A 1 114 ? 5.296 -2.324 -7.161 1.00 98.12 114 PHE A O 1
ATOM 898 N N . LEU A 1 115 ? 3.682 -1.596 -5.772 1.00 97.88 115 LEU A N 1
ATOM 899 C CA . LEU A 1 115 ? 2.791 -2.742 -5.968 1.00 97.88 115 LEU A CA 1
ATOM 900 C C . LEU A 1 115 ? 2.293 -2.821 -7.415 1.00 97.88 115 LEU A C 1
ATOM 902 O O . LEU A 1 115 ? 2.354 -3.902 -7.991 1.00 97.88 115 LEU A O 1
ATOM 906 N N . LEU A 1 116 ? 1.925 -1.692 -8.036 1.00 97.56 116 LEU A N 1
ATOM 907 C CA . LEU A 1 116 ? 1.541 -1.646 -9.456 1.00 97.56 116 LEU A CA 1
ATOM 908 C C . LEU A 1 116 ? 2.669 -2.108 -10.386 1.00 97.56 116 LEU A C 1
ATOM 910 O O . LEU A 1 116 ? 2.437 -2.904 -11.293 1.00 97.56 116 LEU A O 1
ATOM 914 N N . VAL A 1 117 ? 3.901 -1.631 -10.171 1.00 98.31 117 VAL A N 1
ATOM 915 C CA . VAL A 1 117 ? 5.069 -2.095 -10.942 1.00 98.31 117 VAL A CA 1
ATOM 916 C C . VAL A 1 117 ? 5.253 -3.601 -10.767 1.00 98.31 117 VAL A C 1
ATOM 918 O O . VAL A 1 117 ? 5.454 -4.310 -11.751 1.00 98.31 117 VAL A O 1
ATOM 921 N N . THR A 1 118 ? 5.167 -4.086 -9.528 1.00 97.94 118 THR A N 1
ATOM 922 C CA . THR A 1 118 ? 5.379 -5.497 -9.184 1.00 97.94 118 THR A CA 1
ATOM 923 C C . THR A 1 118 ? 4.323 -6.402 -9.824 1.00 97.94 118 THR A C 1
ATOM 925 O O . THR A 1 118 ? 4.672 -7.418 -10.423 1.00 97.94 118 THR A O 1
ATOM 928 N N . GLU A 1 119 ? 3.049 -6.017 -9.750 1.00 97.94 119 GLU A N 1
ATOM 929 C CA . GLU A 1 119 ? 1.914 -6.737 -10.333 1.00 97.94 119 GLU A CA 1
ATOM 930 C C . GLU A 1 119 ? 2.011 -6.807 -11.860 1.00 97.94 119 GLU A C 1
ATOM 932 O O . GLU A 1 119 ? 1.980 -7.890 -12.447 1.00 97.94 119 GLU A O 1
ATOM 937 N N . HIS A 1 120 ? 2.190 -5.657 -12.514 1.00 98.31 120 HIS A N 1
ATOM 938 C CA . HIS A 1 120 ? 2.231 -5.571 -13.973 1.00 98.31 120 HIS A CA 1
ATOM 939 C C . HIS A 1 120 ? 3.457 -6.281 -14.557 1.00 98.31 120 HIS A C 1
ATOM 941 O O . HIS A 1 120 ? 3.350 -6.966 -15.577 1.00 98.31 120 HIS A O 1
ATOM 947 N N . LEU A 1 121 ? 4.615 -6.168 -13.895 1.00 98.00 121 LEU A N 1
ATOM 948 C CA . LEU A 1 121 ? 5.818 -6.904 -14.277 1.00 98.00 121 LEU A CA 1
ATOM 949 C C . LEU A 1 121 ? 5.597 -8.416 -14.158 1.00 98.00 121 LEU A C 1
ATOM 951 O O . LEU A 1 121 ? 5.912 -9.150 -15.094 1.00 98.00 121 LEU A O 1
ATOM 955 N N . SER A 1 122 ? 5.019 -8.877 -13.044 1.00 97.38 122 SER A N 1
ATOM 956 C CA . SER A 1 122 ? 4.727 -10.297 -12.826 1.00 97.38 122 SER A CA 1
ATOM 957 C C . SER A 1 122 ? 3.756 -10.844 -13.877 1.00 97.38 122 SER A C 1
ATOM 959 O O . SER A 1 122 ? 4.054 -11.855 -14.511 1.00 97.38 122 SER A O 1
ATOM 961 N N . GLY A 1 123 ? 2.661 -10.131 -14.164 1.00 97.00 123 GLY A N 1
ATOM 962 C CA . GLY A 1 123 ? 1.704 -10.526 -15.202 1.00 97.00 123 GLY A CA 1
ATOM 963 C C . GLY A 1 123 ? 2.291 -10.502 -16.621 1.00 97.00 123 GLY A C 1
ATOM 964 O O . GLY A 1 123 ? 1.971 -11.359 -17.443 1.00 97.00 123 GLY A O 1
ATOM 965 N N . GLY A 1 124 ? 3.177 -9.548 -16.929 1.00 96.50 124 GLY A N 1
ATOM 966 C CA . GLY A 1 124 ? 3.895 -9.509 -18.206 1.00 96.50 124 GLY A CA 1
ATOM 967 C C . GLY A 1 124 ? 4.826 -10.710 -18.382 1.00 96.50 124 GLY A C 1
ATOM 968 O O . GLY A 1 124 ? 4.809 -11.359 -19.426 1.00 96.50 124 GLY A O 1
ATOM 969 N N . LEU A 1 125 ? 5.593 -11.051 -17.346 1.00 95.19 125 LEU A N 1
ATOM 970 C CA . LEU A 1 125 ? 6.500 -12.201 -17.362 1.00 95.19 125 LEU A CA 1
ATOM 971 C C . LEU A 1 125 ? 5.756 -13.537 -17.396 1.00 95.19 125 LEU A C 1
ATOM 973 O O . LEU A 1 125 ? 6.178 -14.447 -18.106 1.00 95.19 125 LEU A O 1
ATOM 977 N N . GLU A 1 126 ? 4.634 -13.651 -16.686 1.00 94.38 126 GLU A N 1
ATOM 978 C CA . GLU A 1 126 ? 3.771 -14.829 -16.755 1.00 94.38 126 GLU A CA 1
ATOM 979 C C . GLU A 1 126 ? 3.255 -15.049 -18.186 1.00 94.38 126 GLU A C 1
ATOM 981 O O . GLU A 1 126 ? 3.313 -16.165 -18.712 1.00 94.38 126 GLU A O 1
ATOM 986 N N . TYR A 1 127 ? 2.810 -13.978 -18.850 1.00 95.31 127 TYR A N 1
ATOM 987 C CA . TYR A 1 127 ? 2.385 -14.036 -20.244 1.00 95.31 127 TYR A CA 1
ATOM 988 C C . TYR A 1 127 ? 3.515 -14.517 -21.166 1.00 95.31 127 TYR A C 1
ATOM 990 O O . TYR A 1 127 ? 3.296 -15.440 -21.955 1.00 95.31 127 TYR A O 1
ATOM 998 N N . LEU A 1 128 ? 4.726 -13.958 -21.040 1.00 93.31 128 LEU A N 1
ATOM 999 C CA . LEU A 1 128 ? 5.888 -14.396 -21.826 1.00 93.31 128 LEU A CA 1
ATOM 1000 C C . LEU A 1 128 ? 6.216 -15.869 -21.573 1.00 93.31 128 LEU A C 1
ATOM 1002 O O . LEU A 1 128 ? 6.390 -16.632 -22.523 1.00 93.31 128 LEU A O 1
ATOM 1006 N N . LYS A 1 129 ? 6.203 -16.301 -20.308 1.00 90.00 129 LYS A N 1
ATOM 1007 C CA . LYS A 1 129 ? 6.458 -17.693 -19.930 1.00 90.00 129 LYS A CA 1
ATOM 1008 C C . LYS A 1 129 ? 5.458 -18.655 -20.577 1.00 90.00 129 LYS A C 1
ATOM 1010 O O . LYS A 1 129 ? 5.882 -19.676 -21.112 1.00 90.00 129 LYS A O 1
ATOM 1015 N N . ARG A 1 130 ? 4.160 -18.323 -20.594 1.00 90.56 130 ARG A N 1
ATOM 1016 C CA . ARG A 1 130 ? 3.110 -19.124 -21.264 1.00 90.56 130 ARG A CA 1
ATOM 1017 C C . ARG A 1 130 ? 3.300 -19.219 -22.783 1.00 90.56 130 ARG A C 1
ATOM 1019 O O . ARG A 1 130 ? 2.846 -20.185 -23.386 1.00 90.56 130 ARG A O 1
ATOM 1026 N N . HIS A 1 131 ? 3.988 -18.250 -23.384 1.00 91.12 131 HIS A N 1
ATOM 1027 C CA . HIS A 1 131 ? 4.345 -18.240 -24.807 1.00 91.12 131 HIS A CA 1
ATOM 1028 C C . HIS A 1 131 ? 5.756 -18.783 -25.067 1.00 91.12 131 HIS A C 1
ATOM 1030 O O . HIS A 1 131 ? 6.261 -18.660 -26.178 1.00 91.12 131 HIS A O 1
ATOM 1036 N N . ASN A 1 132 ? 6.393 -19.405 -24.066 1.00 90.00 132 ASN A N 1
ATOM 1037 C CA . ASN A 1 132 ? 7.766 -19.901 -24.148 1.00 90.00 132 ASN A CA 1
ATOM 1038 C C . ASN A 1 132 ? 8.770 -18.809 -24.551 1.00 90.00 132 ASN A C 1
ATOM 1040 O O . ASN A 1 132 ? 9.730 -19.085 -25.260 1.00 90.00 132 ASN A O 1
ATOM 1044 N N . VAL A 1 133 ? 8.563 -17.565 -24.118 1.00 90.12 133 VAL A N 1
ATOM 1045 C CA . VAL A 1 133 ? 9.473 -16.443 -24.372 1.00 90.12 133 VAL A CA 1
ATOM 1046 C C . VAL A 1 133 ? 10.209 -16.073 -23.090 1.00 90.12 133 VAL A C 1
ATOM 1048 O O . VAL A 1 133 ? 9.609 -15.949 -22.025 1.00 90.12 133 VAL A O 1
ATOM 1051 N N . ILE A 1 134 ? 11.518 -15.862 -23.211 1.00 89.81 134 ILE A N 1
ATOM 1052 C CA . ILE A 1 134 ? 12.367 -15.264 -22.176 1.00 89.81 134 ILE A CA 1
ATOM 1053 C C . ILE A 1 134 ? 12.858 -13.897 -22.646 1.00 89.81 134 ILE A C 1
ATOM 1055 O O . ILE A 1 134 ? 13.223 -13.733 -23.815 1.00 89.81 134 ILE A O 1
ATOM 1059 N N . HIS A 1 135 ? 12.877 -12.914 -21.750 1.00 91.19 135 HIS A N 1
ATOM 1060 C CA . HIS A 1 135 ? 13.210 -11.539 -22.104 1.00 91.19 135 HIS A CA 1
ATOM 1061 C C . HIS A 1 135 ? 14.722 -11.289 -22.083 1.00 91.19 135 HIS A C 1
ATOM 1063 O O . HIS A 1 135 ? 15.236 -10.639 -22.990 1.00 91.19 135 HIS A O 1
ATOM 1069 N N . ARG A 1 136 ? 15.450 -11.802 -21.082 1.00 89.56 136 ARG A N 1
ATOM 1070 C CA . ARG A 1 136 ? 16.919 -11.693 -20.916 1.00 89.56 136 ARG A CA 1
ATOM 1071 C C . ARG A 1 136 ? 17.498 -10.294 -20.677 1.00 89.56 136 ARG A C 1
ATOM 1073 O O . ARG A 1 136 ? 18.718 -10.148 -20.640 1.00 89.56 136 ARG A O 1
ATOM 1080 N N . ASP A 1 137 ? 16.672 -9.262 -20.527 1.00 90.12 137 ASP A N 1
ATOM 1081 C CA . ASP A 1 137 ? 17.132 -7.899 -20.205 1.00 90.12 137 ASP A CA 1
ATOM 1082 C C . ASP A 1 137 ? 16.053 -7.116 -19.440 1.00 90.12 137 ASP A C 1
ATOM 1084 O O . ASP A 1 137 ? 15.743 -5.969 -19.763 1.00 90.12 137 ASP A O 1
ATOM 1088 N N . VAL A 1 138 ? 15.437 -7.755 -18.437 1.00 95.06 138 VAL A N 1
ATOM 1089 C CA . VAL A 1 138 ? 14.457 -7.091 -17.568 1.00 95.06 138 VAL A CA 1
ATOM 1090 C C . VAL A 1 138 ? 15.179 -6.074 -16.688 1.00 95.06 138 VAL A C 1
ATOM 1092 O O . VAL A 1 138 ? 16.039 -6.423 -15.882 1.00 95.06 138 VAL A O 1
ATOM 1095 N N . LYS A 1 139 ? 14.832 -4.800 -16.853 1.00 95.25 139 LYS A N 1
ATOM 1096 C CA . LYS A 1 139 ? 15.381 -3.672 -16.092 1.00 95.25 139 LYS A CA 1
ATOM 1097 C C . LYS A 1 139 ? 14.429 -2.476 -16.175 1.00 95.25 139 LYS A C 1
ATOM 1099 O O . LYS A 1 139 ? 13.625 -2.424 -17.110 1.00 95.25 139 LYS A O 1
ATOM 1104 N N . PRO A 1 140 ? 14.532 -1.475 -15.283 1.00 96.56 140 PRO A N 1
ATOM 1105 C CA . PRO A 1 140 ? 13.660 -0.302 -15.318 1.00 96.56 140 PRO A CA 1
ATOM 1106 C C . PRO A 1 140 ? 13.657 0.473 -16.650 1.00 96.56 140 PRO A C 1
ATOM 1108 O O . PRO A 1 140 ? 12.644 1.076 -16.990 1.00 96.56 140 PRO A O 1
ATOM 1111 N N . ASP A 1 141 ? 14.743 0.467 -17.429 1.00 93.62 141 ASP A N 1
ATOM 1112 C CA . ASP A 1 141 ? 14.777 1.121 -18.751 1.00 93.62 141 ASP A CA 1
ATOM 1113 C C . ASP A 1 141 ? 13.851 0.447 -19.778 1.00 93.62 141 ASP A C 1
ATOM 1115 O O . ASP A 1 141 ? 13.322 1.117 -20.660 1.00 93.62 141 ASP A O 1
ATOM 1119 N N . ASN A 1 142 ? 13.627 -0.862 -19.628 1.00 95.50 142 ASN A N 1
ATOM 1120 C CA . ASN A 1 142 ? 12.819 -1.694 -20.524 1.00 95.50 142 ASN A CA 1
ATOM 1121 C C . ASN A 1 142 ? 11.390 -1.909 -19.995 1.00 95.50 142 ASN A C 1
ATOM 1123 O O . ASN A 1 142 ? 10.633 -2.715 -20.530 1.00 95.50 142 ASN A O 1
ATOM 1127 N N . ILE A 1 143 ? 11.003 -1.195 -18.935 1.00 98.06 143 ILE A N 1
ATOM 1128 C CA . ILE A 1 143 ? 9.641 -1.190 -18.402 1.00 98.06 143 ILE A CA 1
ATOM 1129 C C . ILE A 1 143 ? 9.055 0.190 -18.680 1.00 98.06 143 ILE A C 1
ATOM 1131 O O . ILE A 1 143 ? 9.468 1.182 -18.093 1.00 98.06 143 ILE A O 1
ATOM 1135 N N . MET A 1 144 ? 8.094 0.275 -19.585 1.00 97.56 144 MET A N 1
ATOM 1136 C CA . MET A 1 144 ? 7.462 1.516 -20.014 1.00 97.56 144 MET A CA 1
ATOM 1137 C C . MET A 1 144 ? 6.276 1.865 -19.123 1.00 97.56 144 MET A C 1
ATOM 1139 O O . MET A 1 144 ? 5.496 0.992 -18.754 1.00 97.56 144 MET A O 1
ATOM 1143 N N . ARG A 1 145 ? 6.109 3.151 -18.818 1.00 97.44 145 ARG A N 1
ATOM 1144 C CA . ARG A 1 145 ? 5.024 3.692 -17.999 1.00 97.44 145 ARG A CA 1
ATOM 1145 C C . ARG A 1 145 ? 4.003 4.407 -18.880 1.00 97.44 145 ARG A C 1
ATOM 1147 O O . ARG A 1 145 ? 4.332 5.388 -19.546 1.00 97.44 145 ARG A O 1
ATOM 1154 N N . GLN A 1 146 ? 2.758 3.954 -18.859 1.00 95.69 146 GLN A N 1
ATOM 1155 C CA . GLN A 1 146 ? 1.632 4.571 -19.556 1.00 95.69 146 GLN A CA 1
ATOM 1156 C C . GLN A 1 146 ? 0.646 5.129 -18.534 1.00 95.69 146 GLN A C 1
ATOM 1158 O O . GLN A 1 146 ? 0.201 4.408 -17.649 1.00 95.69 146 GLN A O 1
ATOM 1163 N N . VAL A 1 147 ? 0.300 6.405 -18.660 1.00 94.56 147 VAL A N 1
ATOM 1164 C CA . VAL A 1 147 ? -0.787 7.037 -17.907 1.00 94.56 147 VAL A CA 1
ATOM 1165 C C . VAL A 1 147 ? -1.984 7.144 -18.836 1.00 94.56 147 VAL A C 1
ATOM 1167 O O . VAL A 1 147 ? -1.891 7.791 -19.880 1.00 94.56 147 VAL A O 1
ATOM 1170 N N . LEU A 1 148 ? -3.074 6.480 -18.473 1.00 92.00 148 LEU A N 1
ATOM 1171 C CA . LEU A 1 148 ? -4.340 6.540 -19.192 1.00 92.00 148 LEU A CA 1
ATOM 1172 C C . LEU A 1 148 ? -5.058 7.867 -18.919 1.00 92.00 148 LEU A C 1
ATOM 1174 O O . LEU A 1 148 ? -4.750 8.567 -17.953 1.00 92.00 148 LEU A O 1
ATOM 1178 N N . ASP A 1 149 ? -6.052 8.188 -19.745 1.00 90.69 149 ASP A N 1
ATOM 1179 C CA . ASP A 1 149 ? -6.823 9.435 -19.629 1.00 90.69 149 ASP A CA 1
ATOM 1180 C C . ASP A 1 149 ? -7.596 9.543 -18.302 1.00 90.69 149 ASP A C 1
ATOM 1182 O O . ASP A 1 149 ? -7.846 10.642 -17.812 1.00 90.69 149 ASP A O 1
ATOM 1186 N N . ASP A 1 150 ? -7.923 8.405 -17.680 1.00 90.88 150 ASP A N 1
ATOM 1187 C CA . ASP A 1 150 ? -8.556 8.324 -16.357 1.00 90.88 150 ASP A CA 1
ATOM 1188 C C . ASP A 1 150 ? -7.560 8.422 -15.180 1.00 90.88 150 ASP A C 1
ATOM 1190 O O . ASP A 1 150 ? -7.943 8.294 -14.016 1.00 90.88 150 ASP A O 1
ATOM 1194 N N . GLY A 1 151 ? -6.273 8.639 -15.467 1.00 89.38 151 GLY A N 1
ATOM 1195 C CA . GLY A 1 151 ? -5.203 8.759 -14.479 1.00 89.38 151 GLY A CA 1
ATOM 1196 C C . GLY A 1 151 ? -4.633 7.429 -13.980 1.00 89.38 151 GLY A C 1
ATOM 1197 O O . GLY A 1 151 ? -3.661 7.441 -13.215 1.00 89.38 151 GLY A O 1
ATOM 1198 N N . ARG A 1 152 ? -5.168 6.273 -14.402 1.00 91.75 152 ARG A N 1
ATOM 1199 C CA . ARG A 1 152 ? -4.565 4.973 -14.074 1.00 91.75 152 ARG A CA 1
ATOM 1200 C C . ARG A 1 152 ? -3.218 4.820 -14.768 1.00 91.75 152 ARG A C 1
ATOM 1202 O O . ARG A 1 152 ? -3.017 5.266 -15.895 1.00 91.75 152 ARG A O 1
ATOM 1209 N N . THR A 1 153 ? -2.289 4.164 -14.081 1.00 95.69 153 THR A N 1
ATOM 1210 C CA . THR A 1 153 ? -0.952 3.882 -14.612 1.00 95.69 153 THR A CA 1
ATOM 1211 C C . THR A 1 153 ? -0.839 2.405 -14.960 1.00 95.69 153 THR A C 1
ATOM 1213 O O . THR A 1 153 ? -1.193 1.561 -14.144 1.00 95.69 153 THR A O 1
ATOM 1216 N N . ILE A 1 154 ? -0.320 2.096 -16.146 1.00 97.25 154 ILE A N 1
ATOM 1217 C CA . ILE A 1 154 ? 0.007 0.745 -16.609 1.00 97.25 154 ILE A CA 1
ATOM 1218 C C . ILE A 1 154 ? 1.507 0.676 -16.892 1.00 97.25 154 ILE A C 1
ATOM 1220 O O . ILE A 1 154 ? 2.090 1.610 -17.445 1.00 97.25 154 ILE A O 1
ATOM 1224 N N . TYR A 1 155 ? 2.126 -0.441 -16.518 1.00 98.38 155 TYR A N 1
ATOM 1225 C CA . TYR A 1 155 ? 3.529 -0.722 -16.798 1.00 98.38 155 TYR A CA 1
ATOM 1226 C C . TYR A 1 155 ? 3.636 -1.841 -17.832 1.00 98.38 155 TYR A C 1
ATOM 1228 O O . TYR A 1 155 ? 2.900 -2.824 -17.750 1.00 98.38 155 TYR A O 1
ATOM 1236 N N . LYS A 1 156 ? 4.525 -1.684 -18.816 1.00 98.31 156 LYS A N 1
ATOM 1237 C CA . LYS A 1 156 ? 4.662 -2.612 -19.946 1.00 98.31 156 LYS A CA 1
ATOM 1238 C C . LYS A 1 156 ? 6.112 -2.977 -20.216 1.00 98.31 156 LYS A C 1
ATOM 1240 O O . LYS A 1 156 ? 6.948 -2.086 -20.289 1.00 98.31 156 LYS A O 1
ATOM 1245 N N . LEU A 1 157 ? 6.411 -4.252 -20.430 1.00 97.62 157 LEU A N 1
ATOM 1246 C CA . LEU A 1 157 ? 7.728 -4.680 -20.903 1.00 97.62 157 LEU A CA 1
ATOM 1247 C C . LEU A 1 157 ? 7.938 -4.267 -22.363 1.00 97.62 157 LEU A C 1
ATOM 1249 O O . LEU A 1 157 ? 7.031 -4.381 -23.192 1.00 97.62 157 LEU A O 1
ATOM 1253 N N . ALA A 1 158 ? 9.142 -3.800 -22.667 1.00 93.75 158 ALA A N 1
ATOM 1254 C CA . ALA A 1 158 ? 9.573 -3.350 -23.981 1.00 93.75 158 ALA A CA 1
ATOM 1255 C C . ALA A 1 158 ? 11.017 -3.789 -24.271 1.00 93.75 158 ALA A C 1
ATOM 1257 O O . ALA A 1 158 ? 11.724 -4.257 -23.391 1.00 93.75 158 ALA A O 1
ATOM 1258 N N . ASP A 1 159 ? 11.452 -3.573 -25.514 1.00 88.69 159 ASP A N 1
ATOM 1259 C CA . ASP A 1 159 ? 12.783 -3.929 -26.032 1.00 88.69 159 ASP A CA 1
ATOM 1260 C C . ASP A 1 159 ? 13.079 -5.439 -26.017 1.00 88.69 159 ASP A C 1
ATOM 1262 O O . ASP A 1 159 ? 13.840 -5.973 -25.211 1.00 88.69 159 ASP A O 1
ATOM 1266 N N . PHE A 1 160 ? 12.504 -6.133 -27.000 1.00 89.38 160 PHE A N 1
ATOM 1267 C CA . PHE A 1 160 ? 12.650 -7.578 -27.195 1.00 89.38 160 PHE A CA 1
ATOM 1268 C C . PHE A 1 160 ? 13.881 -7.933 -28.044 1.00 89.38 160 PHE A C 1
ATOM 1270 O O . PHE A 1 160 ? 14.027 -9.071 -28.487 1.00 89.38 160 PHE A O 1
ATOM 1277 N N . GLY A 1 161 ? 14.797 -6.983 -28.267 1.00 83.25 161 GLY A N 1
ATOM 1278 C CA . GLY A 1 161 ? 16.009 -7.182 -29.071 1.00 83.25 161 GLY A CA 1
ATOM 1279 C C . GLY A 1 161 ? 16.942 -8.269 -28.528 1.00 83.25 161 GLY A C 1
ATOM 1280 O O . GLY A 1 161 ? 17.711 -8.873 -29.276 1.00 83.25 161 GLY A O 1
ATOM 1281 N N . THR A 1 162 ? 16.858 -8.553 -27.227 1.00 82.62 162 THR A N 1
ATOM 1282 C CA . THR A 1 162 ? 17.559 -9.662 -26.576 1.00 82.62 162 THR A CA 1
ATOM 1283 C C . THR A 1 162 ? 16.627 -10.806 -26.206 1.00 82.62 162 THR A C 1
ATOM 1285 O O . THR A 1 162 ? 17.103 -11.777 -25.639 1.00 82.62 162 THR A O 1
ATOM 1288 N N . ALA A 1 163 ? 15.340 -10.781 -26.527 1.00 86.62 163 ALA A N 1
ATOM 1289 C CA . ALA A 1 163 ? 14.429 -11.849 -26.137 1.00 86.62 163 ALA A CA 1
ATOM 1290 C C . ALA A 1 163 ? 14.591 -13.099 -27.028 1.00 86.62 163 ALA A C 1
ATOM 1292 O O . ALA A 1 163 ? 15.254 -13.073 -28.073 1.00 86.62 163 ALA A O 1
ATOM 1293 N N . ARG A 1 164 ? 14.088 -14.252 -26.574 1.00 84.12 164 ARG A N 1
ATOM 1294 C CA . ARG A 1 164 ? 14.211 -15.532 -27.293 1.00 84.12 164 ARG A CA 1
ATOM 1295 C C . ARG A 1 164 ? 13.063 -16.482 -26.963 1.00 84.12 164 ARG A C 1
ATOM 1297 O O . ARG A 1 164 ? 12.662 -16.576 -25.810 1.00 84.12 164 ARG A O 1
ATOM 1304 N N . GLU A 1 165 ? 12.608 -17.234 -27.962 1.00 84.06 165 GLU A N 1
ATOM 1305 C CA . GLU A 1 165 ? 11.762 -18.409 -27.741 1.00 84.06 165 GLU A CA 1
ATOM 1306 C C . GLU A 1 165 ? 12.601 -19.547 -27.144 1.00 84.06 165 GLU A C 1
ATOM 1308 O O . GLU A 1 165 ? 13.612 -19.971 -27.718 1.00 84.06 165 GLU A O 1
ATOM 1313 N N . LEU A 1 166 ? 12.189 -20.031 -25.981 1.00 79.75 166 LEU A N 1
ATOM 1314 C CA . LEU A 1 166 ? 12.791 -21.134 -25.256 1.00 79.75 166 LEU A CA 1
ATOM 1315 C C . LEU A 1 166 ? 11.700 -22.170 -24.942 1.00 79.75 166 LEU A C 1
ATOM 1317 O O . LEU A 1 166 ? 10.993 -22.020 -23.942 1.00 79.75 166 LEU A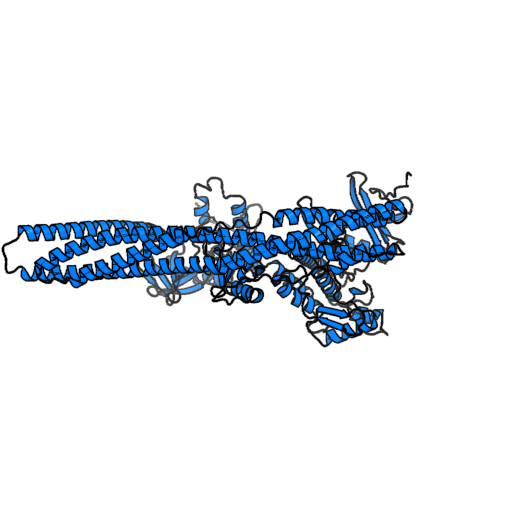 O 1
ATOM 1321 N N . PRO A 1 167 ? 11.544 -23.204 -25.790 1.00 75.44 167 PRO A N 1
ATOM 1322 C CA . PRO A 1 167 ? 10.603 -24.290 -25.548 1.00 75.44 167 PRO A CA 1
ATOM 1323 C C . PRO A 1 167 ? 10.823 -24.952 -24.186 1.00 75.44 167 PRO A C 1
ATOM 1325 O O . PRO A 1 167 ? 11.940 -24.986 -23.664 1.00 75.44 167 PRO A O 1
ATOM 1328 N N . GLU A 1 168 ? 9.753 -25.504 -23.624 1.00 67.94 168 GLU A N 1
ATOM 1329 C CA . GLU A 1 168 ? 9.779 -26.122 -22.302 1.00 67.94 168 GLU A CA 1
ATOM 1330 C C . GLU A 1 168 ? 10.857 -27.217 -22.193 1.00 67.94 168 GLU A C 1
ATOM 1332 O O . GLU A 1 168 ? 11.016 -28.056 -23.081 1.00 67.94 168 GLU A O 1
ATOM 1337 N N . GLY A 1 169 ? 11.639 -27.174 -21.109 1.00 63.31 169 GLY A N 1
ATOM 1338 C CA . GLY A 1 169 ? 12.745 -28.104 -20.864 1.00 63.31 169 GLY A CA 1
ATOM 1339 C C . GLY A 1 169 ? 14.041 -27.821 -21.638 1.00 63.31 169 GLY A C 1
ATOM 1340 O O . GLY A 1 169 ? 14.982 -28.601 -21.516 1.00 63.31 169 GLY A O 1
ATOM 1341 N N . GLN A 1 170 ? 14.126 -26.736 -22.420 1.00 67.38 170 GLN A N 1
ATOM 1342 C CA . GLN A 1 170 ? 15.356 -26.351 -23.123 1.00 67.38 170 GLN A CA 1
ATOM 1343 C C . GLN A 1 170 ? 16.156 -25.273 -22.381 1.00 67.38 170 GLN A C 1
ATOM 1345 O O . GLN A 1 170 ? 15.595 -24.425 -21.690 1.00 67.38 170 GLN A O 1
ATOM 1350 N N . ASN A 1 171 ? 17.476 -25.280 -22.599 1.00 71.19 171 ASN A N 1
ATOM 1351 C CA . ASN A 1 171 ? 18.425 -24.278 -22.107 1.00 71.19 171 ASN A CA 1
ATOM 1352 C C . ASN A 1 171 ? 19.006 -23.447 -23.267 1.00 71.19 171 ASN A C 1
ATOM 1354 O O . ASN A 1 171 ? 19.019 -23.882 -24.422 1.00 71.19 171 ASN A O 1
ATOM 1358 N N . PHE A 1 172 ? 19.524 -22.251 -22.971 1.00 66.94 172 PHE A N 1
ATOM 1359 C CA . PHE A 1 172 ? 20.179 -21.381 -23.958 1.00 66.94 172 PHE A CA 1
ATOM 1360 C C . PHE A 1 172 ? 21.648 -21.079 -23.631 1.00 66.94 172 PHE A C 1
ATOM 1362 O O . PHE A 1 172 ? 22.053 -21.146 -22.478 1.00 66.94 172 PHE A O 1
ATOM 1369 N N . TYR A 1 173 ? 22.410 -20.676 -24.665 1.00 54.69 173 TYR A N 1
ATOM 1370 C CA . TYR A 1 173 ? 23.881 -20.540 -24.638 1.00 54.69 173 TYR A CA 1
ATOM 1371 C C . TYR A 1 173 ? 24.418 -19.111 -24.866 1.00 54.69 173 TYR A C 1
ATOM 1373 O O . TYR A 1 173 ? 25.600 -18.846 -24.653 1.00 54.69 173 TYR A O 1
ATOM 1381 N N . SER A 1 174 ? 23.586 -18.179 -25.339 1.00 64.56 174 SER A N 1
ATOM 1382 C CA . SER A 1 174 ? 23.993 -16.811 -25.714 1.00 64.56 174 SER A CA 1
ATOM 1383 C C . SER A 1 174 ? 23.949 -15.830 -24.536 1.00 64.56 174 SER A C 1
ATOM 1385 O O . SER A 1 174 ? 22.927 -15.762 -23.853 1.00 64.56 174 SER A O 1
ATOM 1387 N N . LEU A 1 175 ? 25.003 -15.022 -24.368 1.00 62.12 175 LEU A N 1
ATOM 1388 C CA . LEU A 1 175 ? 25.181 -14.076 -23.257 1.00 62.12 175 LEU A CA 1
ATOM 1389 C C . LEU A 1 175 ? 24.778 -12.651 -23.664 1.00 62.12 175 LEU A C 1
ATOM 1391 O O . LEU A 1 175 ? 25.489 -12.020 -24.445 1.00 62.12 175 LEU A O 1
ATOM 1395 N N . HIS A 1 176 ? 23.627 -12.163 -23.201 1.00 65.69 176 HIS A N 1
ATOM 1396 C CA . HIS A 1 176 ? 23.105 -10.806 -23.441 1.00 65.69 176 HIS A CA 1
ATOM 1397 C C . HIS A 1 176 ? 22.588 -10.237 -22.106 1.00 65.69 176 HIS A C 1
ATOM 1399 O O . HIS A 1 176 ? 22.259 -11.019 -21.219 1.00 65.69 176 HIS A O 1
ATOM 1405 N N . GLY A 1 177 ? 22.527 -8.910 -21.961 1.00 70.81 177 GLY A N 1
ATOM 1406 C CA . GLY A 1 177 ? 21.959 -8.242 -20.783 1.00 70.81 177 GLY A CA 1
ATOM 1407 C C . GLY A 1 177 ? 22.802 -7.068 -20.280 1.00 70.81 177 GLY A C 1
ATOM 1408 O O . GLY A 1 177 ? 23.928 -6.844 -20.731 1.00 70.81 177 GLY A O 1
ATOM 1409 N N . THR A 1 178 ? 22.241 -6.305 -19.348 1.00 81.12 178 THR A N 1
ATOM 1410 C CA . THR A 1 178 ? 22.861 -5.090 -18.794 1.00 81.12 178 THR A CA 1
ATOM 1411 C C . THR A 1 178 ? 23.610 -5.393 -17.497 1.00 81.12 178 THR A C 1
ATOM 1413 O O . THR A 1 178 ? 23.019 -5.943 -16.574 1.00 81.12 178 THR A O 1
ATOM 1416 N N . GLU A 1 179 ? 24.892 -5.007 -17.412 1.00 88.31 179 GLU A N 1
ATOM 1417 C CA . GLU A 1 179 ? 25.852 -5.448 -16.376 1.00 88.31 179 GLU A CA 1
ATOM 1418 C C . GLU A 1 179 ? 25.297 -5.527 -14.935 1.00 88.31 179 GLU A C 1
ATOM 1420 O O . GLU A 1 179 ? 25.420 -6.599 -14.343 1.00 88.31 179 GLU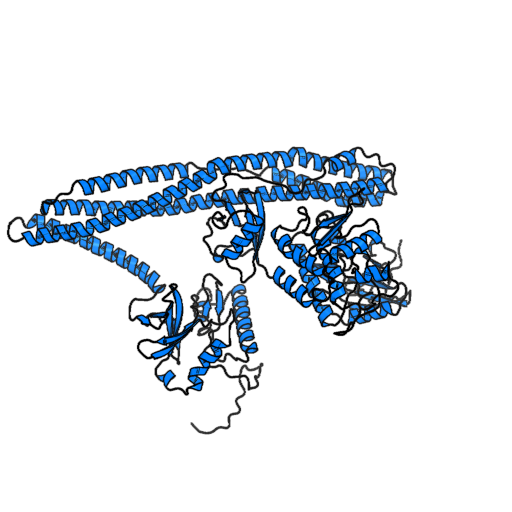 A O 1
ATOM 1425 N N . PRO A 1 180 ? 24.622 -4.499 -14.377 1.00 90.31 180 PRO A N 1
ATOM 1426 C CA . PRO A 1 180 ? 24.132 -4.538 -12.993 1.00 90.31 180 PRO A CA 1
ATOM 1427 C C . PRO A 1 180 ? 22.973 -5.513 -12.729 1.00 90.31 180 PRO A C 1
ATOM 1429 O O . PRO A 1 180 ? 22.681 -5.811 -11.574 1.00 90.31 180 PRO A O 1
ATOM 1432 N N . TYR A 1 181 ? 22.300 -5.986 -13.780 1.00 92.69 181 TYR A N 1
ATOM 1433 C CA . TYR A 1 181 ? 21.124 -6.863 -13.713 1.00 92.69 181 TYR A CA 1
ATOM 1434 C C . TYR A 1 181 ? 21.437 -8.288 -14.177 1.00 92.69 181 TYR A C 1
ATOM 1436 O O . TYR A 1 181 ? 20.548 -9.138 -14.198 1.00 92.69 181 TYR A O 1
ATOM 1444 N N . LEU A 1 182 ? 22.683 -8.563 -14.576 1.00 89.44 182 LEU A N 1
ATOM 1445 C CA . LEU A 1 182 ? 23.083 -9.882 -15.046 1.00 89.44 182 LEU A CA 1
ATOM 1446 C C . LEU A 1 182 ? 23.045 -10.899 -13.908 1.00 89.44 182 LEU A C 1
ATOM 1448 O O . LEU A 1 182 ? 23.593 -10.673 -12.831 1.00 89.44 182 LEU A O 1
ATOM 1452 N N . ASN A 1 183 ? 22.465 -12.060 -14.199 1.00 88.06 183 ASN A N 1
ATOM 1453 C CA . ASN A 1 183 ? 22.546 -13.230 -13.335 1.00 88.06 183 ASN A CA 1
ATOM 1454 C C . ASN A 1 183 ? 24.023 -13.598 -13.044 1.00 88.06 183 ASN A C 1
ATOM 1456 O O . ASN A 1 183 ? 24.833 -13.557 -13.976 1.00 88.06 183 ASN A O 1
ATOM 1460 N N . PRO A 1 184 ? 24.398 -14.028 -11.821 1.00 88.06 184 PRO A N 1
ATOM 1461 C CA . PRO A 1 184 ? 25.781 -14.347 -11.462 1.00 88.06 184 PRO A CA 1
ATOM 1462 C C . PRO A 1 184 ? 26.455 -15.369 -12.380 1.00 88.06 184 PRO A C 1
ATOM 1464 O O . PRO A 1 184 ? 27.627 -15.204 -12.729 1.00 88.06 184 PRO A O 1
ATOM 1467 N N . LYS A 1 185 ? 25.723 -16.398 -12.832 1.00 84.69 185 LYS A N 1
ATOM 1468 C CA . LYS A 1 185 ? 26.233 -17.412 -13.769 1.00 84.69 185 LYS A CA 1
ATOM 1469 C C . LYS A 1 185 ? 26.560 -16.777 -15.126 1.00 84.69 185 LYS A C 1
ATOM 1471 O O . LYS A 1 185 ? 27.621 -17.046 -15.691 1.00 84.69 185 LYS A O 1
ATOM 1476 N N . MET A 1 186 ? 25.701 -15.878 -15.618 1.00 83.81 186 MET A N 1
ATOM 1477 C CA . MET A 1 186 ? 25.941 -15.119 -16.855 1.00 83.81 186 MET A CA 1
ATOM 1478 C C . MET A 1 186 ? 27.082 -14.110 -16.697 1.00 83.81 186 MET A C 1
ATOM 1480 O O . MET A 1 186 ? 27.933 -14.004 -17.579 1.00 83.81 186 MET A O 1
ATOM 1484 N N . PHE A 1 187 ? 27.132 -13.401 -15.568 1.00 86.38 187 PHE A N 1
ATOM 1485 C CA . PHE A 1 187 ? 28.178 -12.435 -15.241 1.00 86.38 187 PHE A CA 1
ATOM 1486 C C . PHE A 1 187 ? 29.559 -13.103 -15.213 1.00 86.38 187 PHE A C 1
ATOM 1488 O O . PHE A 1 187 ? 30.494 -12.639 -15.869 1.00 86.38 187 PHE A O 1
ATOM 1495 N N . LYS A 1 188 ? 29.678 -14.255 -14.539 1.00 84.88 188 LYS A N 1
ATOM 1496 C CA . LYS A 1 188 ? 30.901 -15.067 -14.534 1.00 84.88 188 LYS A CA 1
ATOM 1497 C C . LYS A 1 188 ? 31.296 -15.491 -15.944 1.00 84.88 188 LYS A C 1
ATOM 1499 O O . LYS A 1 188 ? 32.456 -15.341 -16.314 1.00 84.88 188 LYS A O 1
ATOM 1504 N N . ALA A 1 189 ? 30.345 -16.002 -16.727 1.00 81.44 189 ALA A N 1
ATOM 1505 C CA . ALA A 1 189 ? 30.600 -16.456 -18.091 1.00 81.44 189 ALA A CA 1
ATOM 1506 C C . ALA A 1 189 ? 31.080 -15.321 -19.014 1.00 81.44 189 ALA A C 1
ATOM 1508 O O . ALA A 1 189 ? 31.953 -15.556 -19.845 1.00 81.44 189 ALA A O 1
ATOM 1509 N N . LEU A 1 190 ? 30.551 -14.103 -18.848 1.00 81.56 190 LEU A N 1
ATOM 1510 C CA . LEU A 1 190 ? 30.918 -12.926 -19.642 1.00 81.56 190 LEU A CA 1
ATOM 1511 C C . LEU A 1 190 ? 32.288 -12.343 -19.284 1.00 81.56 190 LEU A C 1
ATOM 1513 O O . LEU A 1 190 ? 33.033 -11.963 -20.184 1.00 81.56 190 LEU A O 1
ATOM 1517 N N . PHE A 1 191 ? 32.613 -12.239 -17.992 1.00 83.56 191 PHE A N 1
ATOM 1518 C CA . PHE A 1 191 ? 33.769 -11.454 -17.538 1.00 83.56 191 PHE A CA 1
ATOM 1519 C C . PHE A 1 191 ? 34.935 -12.283 -16.987 1.00 83.56 191 PHE A C 1
ATOM 1521 O O . PHE A 1 191 ? 36.056 -11.782 -16.940 1.00 83.56 191 PHE A O 1
ATOM 1528 N N . PHE A 1 192 ? 34.697 -13.534 -16.577 1.00 80.25 192 PHE A N 1
ATOM 1529 C CA . PHE A 1 192 ? 35.686 -14.380 -15.890 1.00 80.25 192 PHE A CA 1
ATOM 1530 C C . PHE A 1 192 ? 35.791 -15.807 -16.461 1.00 80.25 192 PHE A C 1
ATOM 1532 O O . PHE A 1 192 ? 36.552 -16.627 -15.946 1.00 80.25 192 PHE A O 1
ATOM 1539 N N . GLY A 1 193 ? 35.006 -16.144 -17.486 1.00 67.62 193 GLY A N 1
ATOM 1540 C CA . GLY A 1 193 ? 34.834 -17.516 -17.950 1.00 67.62 193 GLY A CA 1
ATOM 1541 C C . GLY A 1 193 ? 35.829 -17.971 -19.021 1.00 67.62 193 GLY A C 1
ATOM 1542 O O . GLY A 1 193 ? 35.897 -17.385 -20.096 1.00 67.62 193 GLY A O 1
ATOM 1543 N N . ASN A 1 194 ? 36.460 -19.129 -18.779 1.00 56.06 194 ASN A N 1
ATOM 1544 C CA . ASN A 1 194 ? 36.900 -20.079 -19.808 1.00 56.06 194 ASN A CA 1
ATOM 1545 C C . ASN A 1 194 ? 35.901 -21.265 -19.817 1.00 56.06 194 ASN A C 1
ATOM 1547 O O . ASN A 1 194 ? 36.025 -22.187 -19.022 1.00 56.06 194 ASN A O 1
ATOM 1551 N N . GLN A 1 195 ? 34.875 -21.217 -20.676 1.00 50.72 195 GLN A N 1
ATOM 1552 C CA . GLN A 1 195 ? 33.957 -22.328 -21.035 1.00 50.72 195 GLN A CA 1
ATOM 1553 C C . GLN A 1 195 ? 33.091 -23.048 -19.957 1.00 50.72 195 GLN A C 1
ATOM 1555 O O . GLN A 1 195 ? 32.495 -24.071 -20.288 1.00 50.72 195 GLN A O 1
ATOM 1560 N N . CYS A 1 196 ? 32.904 -22.564 -18.723 1.00 47.69 196 CYS A N 1
ATOM 1561 C CA . CYS A 1 196 ? 31.988 -23.252 -17.785 1.00 47.69 196 CYS A CA 1
ATOM 1562 C C . CYS A 1 196 ? 30.492 -22.987 -18.074 1.00 47.69 196 CYS A C 1
ATOM 1564 O O . CYS A 1 196 ? 30.041 -21.845 -18.030 1.00 47.69 196 CYS A O 1
ATOM 1566 N N . THR A 1 197 ? 29.771 -24.082 -18.366 1.00 51.44 197 THR A N 1
ATOM 1567 C CA . THR A 1 197 ? 28.304 -24.289 -18.437 1.00 51.44 197 THR A CA 1
ATOM 1568 C C . THR A 1 197 ? 27.500 -23.176 -19.108 1.00 51.44 197 THR A C 1
ATOM 1570 O O . THR A 1 197 ? 26.916 -22.307 -18.468 1.00 51.44 197 THR A O 1
ATOM 1573 N N . ARG A 1 198 ? 27.431 -23.258 -20.437 1.00 54.91 198 ARG A N 1
ATOM 1574 C CA . ARG A 1 198 ? 26.628 -22.401 -21.317 1.00 54.91 198 ARG A CA 1
ATOM 1575 C C . ARG A 1 198 ? 25.128 -22.751 -21.301 1.00 54.91 198 ARG A C 1
ATOM 1577 O O . ARG A 1 198 ? 24.480 -22.619 -22.325 1.00 54.91 198 ARG A O 1
ATOM 1584 N N . GLU A 1 199 ? 24.588 -23.260 -20.206 1.00 62.69 199 GLU A N 1
ATOM 1585 C CA . GLU A 1 199 ? 23.179 -23.646 -20.148 1.00 62.69 199 GLU A CA 1
ATOM 1586 C C . GLU A 1 199 ? 22.459 -22.801 -19.113 1.00 62.69 199 GLU A C 1
ATOM 1588 O O . GLU A 1 199 ? 22.690 -22.916 -17.912 1.00 62.69 199 GLU A O 1
ATOM 1593 N N . PHE A 1 200 ? 21.603 -21.921 -19.615 1.00 71.88 200 PHE A N 1
ATOM 1594 C CA . PHE A 1 200 ? 20.742 -21.066 -18.819 1.00 71.88 200 PHE A CA 1
ATOM 1595 C C . PHE A 1 200 ? 19.289 -21.489 -19.034 1.00 71.88 200 PHE A C 1
ATOM 1597 O O . PHE A 1 200 ? 18.856 -21.662 -20.176 1.00 71.88 200 PHE A O 1
ATOM 1604 N N . GLY A 1 201 ? 18.559 -21.664 -17.936 1.00 71.69 201 GLY A N 1
ATOM 1605 C CA . GLY A 1 201 ? 17.138 -21.998 -17.951 1.00 71.69 201 GLY A CA 1
ATOM 1606 C C . GLY A 1 201 ? 16.242 -20.759 -18.071 1.00 71.69 201 GLY A C 1
ATOM 1607 O O . GLY A 1 201 ? 16.729 -19.623 -18.038 1.00 71.69 201 GLY A O 1
ATOM 1608 N N . PRO A 1 202 ? 14.917 -20.948 -18.167 1.00 70.69 202 PRO A N 1
ATOM 1609 C CA . PRO A 1 202 ? 13.968 -19.844 -18.240 1.00 70.69 202 PRO A CA 1
ATOM 1610 C C . PRO A 1 202 ? 14.035 -18.922 -17.018 1.00 70.69 202 PRO A C 1
ATOM 1612 O O . PRO A 1 202 ? 13.994 -17.709 -17.183 1.00 70.69 202 PRO A O 1
ATOM 1615 N N . ASP A 1 203 ? 14.244 -19.468 -15.817 1.00 79.94 203 ASP A N 1
ATOM 1616 C CA . ASP A 1 203 ? 14.250 -18.730 -14.542 1.00 79.94 203 ASP A CA 1
ATOM 1617 C C . ASP A 1 203 ? 15.426 -17.740 -14.384 1.00 79.94 203 ASP A C 1
ATOM 1619 O O . ASP A 1 203 ? 15.539 -17.050 -13.373 1.00 79.94 203 ASP A O 1
ATOM 1623 N N . THR A 1 204 ? 16.301 -17.624 -15.390 1.00 80.94 204 THR A N 1
ATOM 1624 C CA . THR A 1 204 ? 17.417 -16.660 -15.418 1.00 80.94 204 THR A CA 1
ATOM 1625 C C . THR A 1 204 ? 16.950 -15.210 -15.254 1.00 80.94 204 THR A C 1
ATOM 1627 O O . THR A 1 204 ? 17.622 -14.423 -14.582 1.00 80.94 204 THR A O 1
ATOM 1630 N N . ASP A 1 205 ? 15.784 -14.866 -15.811 1.00 88.81 205 ASP A N 1
ATOM 1631 C CA . ASP A 1 205 ? 15.205 -13.519 -15.726 1.00 88.81 205 ASP A CA 1
ATOM 1632 C C . ASP A 1 205 ? 14.820 -13.138 -14.284 1.00 88.81 205 ASP A C 1
ATOM 1634 O O . ASP A 1 205 ? 14.836 -11.954 -13.944 1.00 88.81 205 ASP A O 1
ATOM 1638 N N . LEU A 1 206 ? 14.560 -14.108 -13.395 1.00 93.62 206 LEU A N 1
ATOM 1639 C CA . LEU A 1 206 ? 14.157 -13.839 -12.008 1.00 93.62 206 LEU A CA 1
ATOM 1640 C C . LEU A 1 206 ? 15.219 -13.067 -11.217 1.00 93.62 206 LEU A C 1
ATOM 1642 O O . LEU A 1 206 ? 14.866 -12.220 -10.399 1.00 93.62 206 LEU A O 1
ATOM 1646 N N . TRP A 1 207 ? 16.509 -13.262 -11.513 1.00 93.75 207 TRP A N 1
ATOM 1647 C CA . TRP A 1 207 ? 17.567 -12.448 -10.908 1.00 93.75 207 TRP A CA 1
ATOM 1648 C C . TRP A 1 207 ? 17.410 -10.969 -11.278 1.00 93.75 207 TRP A C 1
ATOM 1650 O O . TRP A 1 207 ? 17.411 -10.092 -10.414 1.00 93.75 207 TRP A O 1
ATOM 1660 N N . SER A 1 208 ? 17.234 -10.688 -12.572 1.00 95.31 208 SER A N 1
ATOM 1661 C CA . SER A 1 208 ? 17.065 -9.323 -13.078 1.00 95.31 208 SER A CA 1
ATOM 1662 C C . SER A 1 208 ? 15.774 -8.667 -12.567 1.00 95.31 208 SER A C 1
ATOM 1664 O O . SER A 1 208 ? 15.759 -7.468 -12.273 1.00 95.31 208 SER A O 1
ATOM 1666 N N . VAL A 1 209 ? 14.726 -9.466 -12.329 1.00 97.31 209 VAL A N 1
ATOM 1667 C CA . VAL A 1 209 ? 13.515 -9.047 -11.607 1.00 97.31 209 VAL A CA 1
ATOM 1668 C C . VAL A 1 209 ? 13.844 -8.680 -10.162 1.00 97.31 209 VAL A C 1
ATOM 1670 O O . VAL A 1 209 ? 13.451 -7.606 -9.721 1.00 97.31 209 VAL A O 1
ATOM 1673 N N . GLY A 1 210 ? 14.607 -9.501 -9.435 1.00 97.31 210 GLY A N 1
ATOM 1674 C CA . GLY A 1 210 ? 15.035 -9.205 -8.062 1.00 97.31 210 GLY A CA 1
ATOM 1675 C C . GLY A 1 210 ? 15.810 -7.889 -7.955 1.00 97.31 210 GLY A C 1
ATOM 1676 O O . GLY A 1 210 ? 15.502 -7.056 -7.101 1.00 97.31 210 GLY A O 1
ATOM 1677 N N . VAL A 1 211 ? 16.749 -7.648 -8.878 1.00 97.69 211 VAL A N 1
ATOM 1678 C CA . VAL A 1 211 ? 17.489 -6.376 -8.967 1.00 97.69 211 VAL A CA 1
ATOM 1679 C C . VAL A 1 211 ? 16.542 -5.204 -9.250 1.00 97.69 211 VAL A C 1
ATOM 1681 O O . VAL A 1 211 ? 16.630 -4.166 -8.592 1.00 97.69 211 VAL A O 1
ATOM 1684 N N . THR A 1 212 ? 15.599 -5.380 -10.178 1.00 98.25 212 THR A N 1
ATOM 1685 C CA . THR A 1 212 ? 14.596 -4.366 -10.542 1.00 98.25 212 THR A CA 1
ATOM 1686 C C . THR A 1 212 ? 13.660 -4.035 -9.374 1.00 98.25 212 THR A C 1
ATOM 1688 O O . THR A 1 212 ? 13.399 -2.860 -9.106 1.00 98.25 212 THR A O 1
ATOM 1691 N N . LEU A 1 213 ? 13.183 -5.039 -8.632 1.00 98.44 213 LEU A N 1
ATOM 1692 C CA . LEU A 1 213 ? 12.339 -4.851 -7.448 1.00 98.44 213 LEU A CA 1
ATOM 1693 C C . LEU A 1 213 ? 13.108 -4.161 -6.315 1.00 98.44 213 LEU A C 1
ATOM 1695 O O . LEU A 1 213 ? 12.588 -3.244 -5.687 1.00 98.44 213 LEU A O 1
ATOM 1699 N N . TYR A 1 214 ? 14.373 -4.517 -6.086 1.00 98.38 214 TYR A N 1
ATOM 1700 C CA . TYR A 1 214 ? 15.191 -3.807 -5.103 1.00 98.38 214 TYR A CA 1
ATOM 1701 C C . TYR A 1 214 ? 15.380 -2.332 -5.482 1.00 98.38 214 TYR A C 1
ATOM 1703 O O . TYR A 1 214 ? 15.213 -1.436 -4.650 1.00 98.38 214 TYR A O 1
ATOM 1711 N N . GLN A 1 215 ? 15.705 -2.054 -6.745 1.00 97.31 215 GLN A N 1
ATOM 1712 C CA . GLN A 1 215 ? 15.946 -0.686 -7.192 1.00 97.31 215 GLN A CA 1
ATOM 1713 C C . GLN A 1 215 ? 14.680 0.164 -7.190 1.00 97.31 215 GLN A C 1
ATOM 1715 O O . GLN A 1 215 ? 14.728 1.335 -6.825 1.00 97.31 215 GLN A O 1
ATOM 1720 N N . THR A 1 216 ? 13.533 -0.410 -7.537 1.00 97.62 216 THR A N 1
ATOM 1721 C CA . THR A 1 216 ? 12.248 0.292 -7.425 1.00 97.62 216 THR A CA 1
ATOM 1722 C C . THR A 1 216 ? 11.853 0.538 -5.970 1.00 97.62 216 THR A C 1
ATOM 1724 O O . THR A 1 216 ? 11.295 1.591 -5.669 1.00 97.62 216 THR A O 1
ATOM 1727 N N . ALA A 1 217 ? 12.199 -0.368 -5.051 1.00 97.31 217 ALA A N 1
ATOM 1728 C CA . ALA A 1 217 ? 11.958 -0.203 -3.619 1.00 97.31 217 ALA A CA 1
ATOM 1729 C C . ALA A 1 217 ? 12.853 0.862 -2.967 1.00 97.31 217 ALA A C 1
ATOM 1731 O O . ALA A 1 217 ? 12.420 1.506 -2.017 1.00 97.31 217 ALA A O 1
ATOM 1732 N N . THR A 1 218 ? 14.090 1.048 -3.444 1.00 93.81 218 THR A N 1
ATOM 1733 C CA . THR A 1 218 ? 15.120 1.842 -2.737 1.00 93.81 218 THR A CA 1
ATOM 1734 C C . THR A 1 218 ? 15.684 3.027 -3.521 1.00 93.81 218 THR A C 1
ATOM 1736 O O . THR A 1 218 ? 16.392 3.857 -2.948 1.00 93.81 218 THR A O 1
ATOM 1739 N N . GLY A 1 219 ? 15.423 3.102 -4.826 1.00 90.88 219 GLY A N 1
ATOM 1740 C CA . GLY A 1 219 ? 16.038 4.055 -5.753 1.00 90.88 219 GLY A CA 1
ATOM 1741 C C . GLY A 1 219 ? 17.478 3.705 -6.154 1.00 90.88 219 GLY A C 1
ATOM 1742 O O . GLY A 1 219 ? 18.055 4.384 -7.000 1.00 90.88 219 GLY A O 1
ATOM 1743 N N . HIS A 1 220 ? 18.070 2.653 -5.578 1.00 89.75 220 HIS A N 1
ATOM 1744 C CA . HIS A 1 220 ? 19.485 2.313 -5.734 1.00 89.75 220 HIS A CA 1
ATOM 1745 C C . HIS A 1 220 ? 19.666 0.849 -6.140 1.00 89.75 220 HIS A C 1
ATOM 1747 O O . HIS A 1 220 ? 18.833 -0.001 -5.847 1.00 89.75 220 HIS A O 1
ATOM 1753 N N . LEU A 1 221 ? 20.767 0.535 -6.820 1.00 93.56 221 LEU A N 1
ATOM 1754 C CA . LEU A 1 221 ? 21.089 -0.852 -7.152 1.00 93.56 221 LEU A CA 1
ATOM 1755 C C . LEU A 1 221 ? 21.443 -1.649 -5.878 1.00 93.56 221 LEU A C 1
ATOM 1757 O O . LEU A 1 221 ? 22.111 -1.103 -4.999 1.00 93.56 221 LEU A O 1
ATOM 1761 N N . PRO A 1 222 ? 21.068 -2.940 -5.793 1.00 95.12 222 PRO A N 1
ATOM 1762 C CA . PRO A 1 222 ? 21.389 -3.798 -4.647 1.00 95.12 222 PRO A CA 1
ATOM 1763 C C . PRO A 1 222 ? 22.883 -4.091 -4.510 1.00 95.12 222 PRO A C 1
ATOM 1765 O O . PRO A 1 222 ? 23.361 -4.319 -3.400 1.00 95.12 222 PRO A O 1
ATOM 1768 N N . PHE A 1 223 ? 23.618 -4.098 -5.626 1.00 93.19 223 PHE A N 1
ATOM 1769 C CA . PHE A 1 223 ? 25.035 -4.450 -5.673 1.00 93.19 223 PHE A CA 1
ATOM 1770 C C . PHE A 1 223 ? 25.819 -3.325 -6.342 1.00 93.19 223 PHE A C 1
ATOM 1772 O O . PHE A 1 223 ? 25.761 -3.145 -7.558 1.00 93.19 223 PHE A O 1
ATOM 1779 N N . ALA A 1 224 ? 26.553 -2.560 -5.536 1.00 84.69 224 ALA A N 1
ATOM 1780 C CA . ALA A 1 224 ? 27.378 -1.451 -6.000 1.00 84.69 224 ALA A CA 1
ATOM 1781 C C . ALA A 1 224 ? 28.824 -1.667 -5.544 1.00 84.69 224 ALA A C 1
ATOM 1783 O O . ALA A 1 224 ? 29.155 -1.451 -4.377 1.00 84.69 224 ALA A O 1
ATOM 1784 N N . MET A 1 225 ? 29.669 -2.112 -6.478 1.00 86.56 225 MET A N 1
ATOM 1785 C CA . MET A 1 225 ? 31.079 -2.434 -6.239 1.00 86.56 225 MET A CA 1
ATOM 1786 C C . MET A 1 225 ? 31.983 -1.593 -7.135 1.00 86.56 225 MET A C 1
ATOM 1788 O O . MET A 1 225 ? 31.647 -1.329 -8.289 1.00 86.56 225 MET A O 1
ATOM 1792 N N . GLN A 1 226 ? 33.161 -1.222 -6.633 1.00 83.56 226 GLN A N 1
ATOM 1793 C CA . GLN A 1 226 ? 34.155 -0.477 -7.414 1.00 83.56 226 GLN A CA 1
ATOM 1794 C C . GLN A 1 226 ? 34.803 -1.319 -8.524 1.00 83.56 226 GLN A C 1
ATOM 1796 O O . GLN A 1 226 ? 35.348 -0.762 -9.474 1.00 83.56 226 GLN A O 1
ATOM 1801 N N . SER A 1 227 ? 34.760 -2.655 -8.426 1.00 87.00 227 SER A N 1
ATOM 1802 C CA . SER A 1 227 ? 35.299 -3.549 -9.453 1.00 87.00 227 SER A CA 1
ATOM 1803 C C . SER A 1 227 ? 34.419 -4.775 -9.698 1.00 87.00 227 SER A C 1
ATOM 1805 O O . SER A 1 227 ? 33.753 -5.288 -8.797 1.00 87.00 227 SER A O 1
ATOM 1807 N N . ARG A 1 228 ? 34.485 -5.304 -10.927 1.00 87.50 228 ARG A N 1
ATOM 1808 C CA . ARG A 1 228 ? 33.821 -6.563 -11.313 1.00 87.50 228 ARG A CA 1
ATOM 1809 C C . ARG A 1 228 ? 34.308 -7.762 -10.504 1.00 87.50 228 ARG A C 1
ATOM 1811 O O . ARG A 1 228 ? 33.550 -8.700 -10.291 1.00 87.50 228 ARG A O 1
ATOM 1818 N N . HIS A 1 229 ? 35.569 -7.745 -10.065 1.00 87.12 229 HIS A N 1
ATOM 1819 C CA . HIS A 1 229 ? 36.128 -8.825 -9.253 1.00 87.12 229 HIS A CA 1
ATOM 1820 C C . HIS A 1 229 ? 35.472 -8.862 -7.871 1.00 87.12 229 HIS A C 1
ATOM 1822 O O . HIS A 1 229 ? 35.026 -9.920 -7.440 1.00 87.12 229 HIS A O 1
ATOM 1828 N N . LEU A 1 230 ? 35.323 -7.699 -7.226 1.00 87.38 230 LEU A N 1
ATOM 1829 C CA . LEU A 1 230 ? 34.583 -7.586 -5.968 1.00 87.38 230 LEU A CA 1
ATOM 1830 C C . LEU A 1 230 ? 33.122 -8.005 -6.145 1.00 87.38 230 LEU A C 1
ATOM 1832 O O . LEU A 1 230 ? 32.618 -8.767 -5.331 1.00 87.38 230 LEU A O 1
ATOM 1836 N N . MET A 1 231 ? 32.478 -7.598 -7.243 1.00 88.75 231 MET A N 1
ATOM 1837 C CA . MET A 1 231 ? 31.110 -8.022 -7.566 1.00 88.75 231 MET A CA 1
ATOM 1838 C C . MET A 1 231 ? 30.977 -9.549 -7.667 1.00 88.75 231 MET A C 1
ATOM 1840 O O . MET A 1 231 ? 30.057 -10.126 -7.092 1.00 88.75 231 MET A O 1
ATOM 1844 N N . TRP A 1 232 ? 31.921 -10.227 -8.324 1.00 87.69 232 TRP A N 1
ATOM 1845 C CA . TRP A 1 232 ? 31.936 -11.690 -8.383 1.00 87.69 232 TRP A CA 1
ATOM 1846 C C . TRP A 1 232 ? 32.155 -12.339 -7.005 1.00 87.69 232 TRP A C 1
ATOM 1848 O O . TRP A 1 232 ? 31.474 -13.310 -6.661 1.00 87.69 232 TRP A O 1
ATOM 1858 N N . THR A 1 233 ? 33.070 -11.797 -6.197 1.00 87.62 233 THR A N 1
ATOM 1859 C CA . THR A 1 233 ? 33.297 -12.259 -4.818 1.00 87.62 233 THR A CA 1
ATOM 1860 C C . THR A 1 233 ? 32.037 -12.096 -3.969 1.00 87.62 233 THR A C 1
ATOM 1862 O O . THR A 1 233 ? 31.681 -13.013 -3.235 1.00 87.62 233 THR A O 1
ATOM 1865 N N . THR A 1 234 ? 31.315 -10.984 -4.123 1.00 89.12 234 THR A N 1
ATOM 1866 C CA . THR A 1 234 ? 30.019 -10.742 -3.478 1.00 89.12 234 THR A CA 1
ATOM 1867 C C . THR A 1 234 ? 28.987 -11.794 -3.871 1.00 89.12 234 THR A C 1
ATOM 1869 O O . THR A 1 234 ? 28.360 -12.367 -2.986 1.00 89.12 234 THR A O 1
ATOM 1872 N N . TYR A 1 235 ? 28.832 -12.105 -5.162 1.00 89.25 235 TYR A N 1
ATOM 1873 C CA . TYR A 1 235 ? 27.897 -13.151 -5.597 1.00 89.25 235 TYR A CA 1
ATOM 1874 C C . TYR A 1 235 ? 28.263 -14.529 -5.043 1.00 89.25 235 TYR A C 1
ATOM 1876 O O . TYR A 1 235 ? 27.394 -15.244 -4.554 1.00 89.25 235 TYR A O 1
ATOM 1884 N N . SER A 1 236 ? 29.555 -14.866 -5.037 1.00 86.75 236 SER A N 1
ATOM 1885 C CA . SER A 1 236 ? 30.046 -16.118 -4.444 1.00 86.75 236 SER A CA 1
ATOM 1886 C C . SER A 1 236 ? 29.763 -16.195 -2.937 1.00 86.75 236 SER A C 1
ATOM 1888 O O . SER A 1 236 ? 29.544 -17.273 -2.394 1.00 86.75 236 SER A O 1
ATOM 1890 N N . GLU A 1 237 ? 29.781 -15.057 -2.243 1.00 87.62 237 GLU A N 1
ATOM 1891 C CA . GLU A 1 237 ? 29.474 -14.986 -0.815 1.00 87.62 237 GLU A CA 1
ATOM 1892 C C . GLU A 1 237 ? 27.970 -15.090 -0.538 1.00 87.62 237 GLU A C 1
ATOM 1894 O O . GLU A 1 237 ? 27.564 -15.740 0.424 1.00 87.62 237 GLU A O 1
ATOM 1899 N N . MET A 1 238 ? 27.130 -14.527 -1.408 1.00 87.75 238 MET A N 1
ATOM 1900 C CA . MET A 1 238 ? 25.674 -14.677 -1.335 1.00 87.75 238 MET A CA 1
ATOM 1901 C C . MET A 1 238 ? 25.215 -16.126 -1.531 1.00 87.75 238 MET A C 1
ATOM 1903 O O . MET A 1 238 ? 24.257 -16.548 -0.891 1.00 87.75 238 MET A O 1
ATOM 1907 N N . GLU A 1 239 ? 25.916 -16.916 -2.351 1.00 82.75 239 GLU A N 1
ATOM 1908 C CA . GLU A 1 239 ? 25.654 -18.360 -2.465 1.00 82.75 239 GLU A CA 1
ATOM 1909 C C . GLU A 1 239 ? 25.892 -19.092 -1.131 1.00 82.75 239 GLU A C 1
ATOM 1911 O O . GLU A 1 239 ? 25.190 -20.050 -0.813 1.00 82.75 239 GLU A O 1
ATOM 1916 N N . ARG A 1 240 ? 26.842 -18.621 -0.308 1.00 84.06 240 ARG A N 1
ATOM 1917 C CA . ARG A 1 240 ? 27.128 -19.191 1.023 1.00 84.06 240 ARG A CA 1
ATOM 1918 C C . ARG A 1 240 ? 26.206 -18.655 2.113 1.00 84.06 240 ARG A C 1
ATOM 1920 O O . ARG A 1 240 ? 25.911 -19.362 3.076 1.00 84.06 240 ARG A O 1
ATOM 1927 N N . ARG A 1 241 ? 25.781 -17.397 1.994 1.00 86.81 241 ARG A N 1
ATOM 1928 C CA . ARG A 1 241 ? 24.987 -16.670 2.990 1.00 86.81 241 ARG A CA 1
ATOM 1929 C C . ARG A 1 241 ? 23.604 -16.352 2.433 1.00 86.81 241 ARG A C 1
ATOM 1931 O O . ARG A 1 241 ? 23.395 -15.335 1.774 1.00 86.81 241 ARG A O 1
ATOM 1938 N N . ARG A 1 242 ? 22.642 -17.216 2.756 1.00 82.75 242 ARG A N 1
ATOM 1939 C CA . ARG A 1 242 ? 21.244 -17.055 2.335 1.00 82.75 242 ARG A CA 1
ATOM 1940 C C . ARG A 1 242 ? 20.602 -15.804 2.943 1.00 82.75 242 ARG A C 1
ATOM 1942 O O . ARG A 1 242 ? 20.956 -15.384 4.043 1.00 82.75 242 ARG A O 1
ATOM 1949 N N . GLY A 1 243 ? 19.629 -15.238 2.228 1.00 88.94 243 GLY A N 1
ATOM 1950 C CA . GLY A 1 243 ? 18.828 -14.097 2.689 1.00 88.94 243 GLY A CA 1
ATOM 1951 C C . GLY A 1 243 ? 19.414 -12.716 2.385 1.00 88.94 243 GLY A C 1
ATOM 1952 O O . GLY A 1 243 ? 18.742 -11.720 2.630 1.00 88.94 243 GLY A O 1
ATOM 1953 N N . ILE A 1 244 ? 20.628 -12.630 1.832 1.00 93.81 244 ILE A N 1
ATOM 1954 C CA . ILE A 1 244 ? 21.230 -11.349 1.440 1.00 93.81 244 ILE A CA 1
ATOM 1955 C C . ILE A 1 244 ? 20.480 -10.769 0.237 1.00 93.81 244 ILE A C 1
ATOM 1957 O O . ILE A 1 244 ? 20.340 -11.427 -0.793 1.00 93.81 244 ILE A O 1
ATOM 1961 N N . ILE A 1 245 ? 20.051 -9.513 0.357 1.00 95.62 245 ILE A N 1
ATOM 1962 C CA . ILE A 1 245 ? 19.353 -8.771 -0.702 1.00 95.62 245 ILE A CA 1
ATOM 1963 C C . ILE A 1 245 ? 20.163 -7.594 -1.250 1.00 95.62 245 ILE A C 1
ATOM 1965 O O . ILE A 1 245 ? 19.852 -7.085 -2.323 1.00 95.62 245 ILE A O 1
ATOM 1969 N N . SER A 1 246 ? 21.190 -7.141 -0.530 1.00 95.62 246 SER A N 1
ATOM 1970 C CA . SER A 1 246 ? 22.104 -6.109 -1.014 1.00 95.62 246 SER A CA 1
ATOM 1971 C C . SER A 1 246 ? 23.492 -6.234 -0.413 1.00 95.62 246 SER A C 1
ATOM 1973 O O . SER A 1 246 ? 23.685 -6.745 0.691 1.00 95.62 246 SER A O 1
ATOM 1975 N N . ALA A 1 247 ? 24.465 -5.732 -1.162 1.00 93.94 247 ALA A N 1
ATOM 1976 C CA . ALA A 1 247 ? 25.841 -5.590 -0.737 1.00 93.94 247 ALA A CA 1
ATOM 1977 C C . ALA A 1 247 ? 26.387 -4.274 -1.294 1.00 93.94 247 ALA A C 1
ATOM 1979 O O . ALA A 1 247 ? 26.393 -4.052 -2.507 1.00 93.94 247 ALA A O 1
ATOM 1980 N N . ILE A 1 248 ? 26.833 -3.389 -0.406 1.00 89.00 248 ILE A N 1
ATOM 1981 C CA . ILE A 1 248 ? 27.294 -2.049 -0.778 1.00 89.00 248 ILE A CA 1
ATOM 1982 C C . ILE A 1 248 ? 28.706 -1.855 -0.240 1.00 89.00 248 ILE A C 1
ATOM 1984 O O . ILE A 1 248 ? 28.947 -2.020 0.957 1.00 89.00 248 ILE A O 1
ATOM 1988 N N . GLN A 1 249 ? 29.635 -1.488 -1.122 1.00 86.44 249 GLN A N 1
ATOM 1989 C CA . GLN A 1 249 ? 30.970 -1.070 -0.713 1.00 86.44 249 GLN A CA 1
ATOM 1990 C C . GLN A 1 249 ? 30.920 0.361 -0.162 1.00 86.44 249 GLN A C 1
ATOM 1992 O O . GLN A 1 249 ? 30.419 1.273 -0.828 1.00 86.44 249 GLN A O 1
ATOM 1997 N N . GLN A 1 250 ? 31.442 0.583 1.047 1.00 79.69 250 GLN A N 1
ATOM 1998 C CA . GLN A 1 250 ? 31.491 1.931 1.615 1.00 79.69 250 GLN A CA 1
ATOM 1999 C C . GLN A 1 250 ? 32.502 2.820 0.876 1.00 79.69 250 GLN A C 1
ATOM 2001 O O . GLN A 1 250 ? 33.546 2.372 0.401 1.00 79.69 250 GLN A O 1
ATOM 2006 N N . SER A 1 251 ? 32.194 4.116 0.781 1.00 68.62 251 SER A N 1
ATOM 2007 C CA . SER A 1 251 ? 33.090 5.088 0.146 1.00 68.62 251 SER A CA 1
ATOM 2008 C C . SER A 1 251 ? 34.401 5.157 0.938 1.00 68.62 251 SER A C 1
ATOM 2010 O O . SER A 1 251 ? 34.370 5.480 2.120 1.00 68.62 251 SER A O 1
ATOM 2012 N N . ASN A 1 252 ? 35.536 4.881 0.286 1.00 66.25 252 ASN A N 1
ATOM 2013 C CA . ASN A 1 252 ? 36.890 4.868 0.868 1.00 66.25 252 ASN A CA 1
ATOM 2014 C C . ASN A 1 252 ? 37.234 3.673 1.788 1.00 66.25 252 ASN A C 1
ATOM 2016 O O . ASN A 1 252 ? 38.230 3.745 2.503 1.00 66.25 252 ASN A O 1
ATOM 2020 N N . SER A 1 253 ? 36.464 2.578 1.750 1.00 70.06 253 SER A N 1
ATOM 2021 C CA . SER A 1 253 ? 36.791 1.320 2.441 1.00 70.06 253 SER A CA 1
ATOM 2022 C C . SER A 1 253 ? 36.741 0.123 1.478 1.00 70.06 253 SER A C 1
ATOM 2024 O O . SER A 1 253 ? 35.983 0.119 0.504 1.00 70.06 253 SER A O 1
ATOM 2026 N N . GLU A 1 254 ? 37.547 -0.908 1.743 1.00 74.25 254 GLU A N 1
ATOM 2027 C CA . GLU A 1 254 ? 37.405 -2.230 1.106 1.00 74.25 254 GLU A CA 1
ATOM 2028 C C . GLU A 1 254 ? 36.268 -3.054 1.740 1.00 74.25 254 GLU A C 1
ATOM 2030 O O . GLU A 1 254 ? 35.917 -4.123 1.245 1.00 74.25 254 GLU A O 1
ATOM 2035 N N . GLU A 1 255 ? 35.664 -2.555 2.824 1.00 85.69 255 GLU A N 1
ATOM 2036 C CA . GLU A 1 255 ? 34.580 -3.226 3.531 1.00 85.69 255 GLU A CA 1
ATOM 2037 C C . GLU A 1 255 ? 33.273 -3.223 2.724 1.00 85.69 255 GLU A C 1
ATOM 2039 O O . GLU A 1 255 ? 32.779 -2.186 2.263 1.00 85.69 255 GLU A O 1
ATOM 2044 N N . ILE A 1 256 ? 32.695 -4.419 2.596 1.00 89.44 256 ILE A N 1
ATOM 2045 C CA . ILE A 1 256 ? 31.409 -4.662 1.947 1.00 89.44 256 ILE A CA 1
ATOM 2046 C C . ILE A 1 256 ? 30.357 -4.888 3.028 1.00 89.44 256 ILE A C 1
ATOM 2048 O O . ILE A 1 256 ? 30.434 -5.845 3.800 1.00 89.44 256 ILE A O 1
ATOM 2052 N N . VAL A 1 257 ? 29.333 -4.037 3.045 1.00 90.88 257 VAL A N 1
ATOM 2053 C CA . VAL A 1 257 ? 28.202 -4.170 3.963 1.00 90.88 257 VAL A CA 1
ATOM 2054 C C . VAL A 1 257 ? 27.134 -5.032 3.305 1.00 90.88 257 VAL A C 1
ATOM 2056 O O . VAL A 1 257 ? 26.452 -4.586 2.384 1.00 90.88 257 VAL A O 1
ATOM 2059 N N . TYR A 1 258 ? 26.991 -6.263 3.790 1.00 93.06 258 TYR A N 1
ATOM 2060 C CA . TYR A 1 258 ? 25.940 -7.191 3.374 1.00 93.06 258 TYR A CA 1
ATOM 2061 C C . TYR A 1 258 ? 24.676 -6.972 4.203 1.00 93.06 258 TYR A C 1
ATOM 2063 O O . TYR A 1 258 ? 24.748 -6.881 5.429 1.00 93.06 258 TYR A O 1
ATOM 2071 N N . GLN A 1 259 ? 23.522 -6.922 3.544 1.00 94.75 259 GLN A N 1
ATOM 2072 C CA . GLN A 1 259 ? 22.234 -6.653 4.177 1.00 94.75 259 GLN A CA 1
ATOM 2073 C C . GLN A 1 259 ? 21.191 -7.680 3.739 1.00 94.75 259 GLN A C 1
ATOM 2075 O O . GLN A 1 259 ? 21.115 -8.059 2.571 1.00 94.75 259 GLN A O 1
ATOM 2080 N N . ASP A 1 260 ? 20.367 -8.100 4.692 1.00 95.44 260 ASP A N 1
ATOM 2081 C CA . ASP A 1 260 ? 19.244 -9.029 4.532 1.00 95.44 260 ASP A CA 1
ATOM 2082 C C . ASP A 1 260 ? 17.877 -8.325 4.612 1.00 95.44 260 ASP A C 1
ATOM 2084 O O . ASP A 1 260 ? 16.826 -8.957 4.535 1.00 95.44 260 ASP A O 1
ATOM 2088 N N . LYS A 1 261 ? 17.883 -6.998 4.781 1.00 95.50 261 LYS A N 1
ATOM 2089 C CA . LYS A 1 261 ? 16.697 -6.157 4.942 1.00 95.50 261 LYS A CA 1
ATOM 2090 C C . LYS A 1 261 ? 16.793 -4.919 4.074 1.00 95.50 261 LYS A C 1
ATOM 2092 O O . LYS A 1 261 ? 17.873 -4.362 3.884 1.00 95.50 261 LYS A O 1
ATOM 2097 N N . LEU A 1 262 ? 15.637 -4.462 3.597 1.00 95.56 262 LEU A N 1
ATOM 2098 C CA . LEU A 1 262 ? 15.549 -3.186 2.897 1.00 95.56 262 LEU A CA 1
ATOM 2099 C C . LEU A 1 262 ? 15.942 -2.024 3.831 1.00 95.56 262 LEU A C 1
ATOM 2101 O O . LEU A 1 262 ? 15.632 -2.071 5.029 1.00 95.56 262 LEU A O 1
ATOM 2105 N N . PRO A 1 263 ? 16.575 -0.962 3.300 1.00 90.25 263 PRO A N 1
ATOM 2106 C CA . PRO A 1 263 ? 16.940 0.217 4.077 1.00 90.25 263 PRO A CA 1
ATOM 2107 C C . PRO A 1 263 ? 15.739 0.827 4.812 1.00 90.25 263 PRO A C 1
ATOM 2109 O O . PRO A 1 263 ? 14.660 0.988 4.241 1.00 90.25 263 PRO A O 1
ATOM 2112 N N . GLN A 1 264 ? 15.921 1.218 6.077 1.00 84.88 264 GLN A N 1
ATOM 2113 C CA . GLN A 1 264 ? 14.836 1.789 6.893 1.00 84.88 264 GLN A CA 1
ATOM 2114 C C . GLN A 1 264 ? 14.278 3.104 6.332 1.00 84.88 264 GLN A C 1
ATOM 2116 O O . GLN A 1 264 ? 13.123 3.444 6.598 1.00 84.88 264 GLN A O 1
ATOM 2121 N N . ASN A 1 265 ? 15.097 3.825 5.568 1.00 78.81 265 ASN A N 1
ATOM 2122 C CA . ASN A 1 265 ? 14.780 5.101 4.944 1.00 78.81 265 ASN A CA 1
ATOM 2123 C C . ASN A 1 265 ? 14.122 4.971 3.561 1.00 78.81 265 ASN A C 1
ATOM 2125 O O . ASN A 1 265 ? 13.801 5.999 2.974 1.00 78.81 265 ASN A O 1
ATOM 2129 N N . CYS A 1 266 ? 13.925 3.764 3.015 1.00 87.50 266 CYS A N 1
ATOM 2130 C CA . CYS A 1 266 ? 13.161 3.636 1.774 1.00 87.50 266 CYS A CA 1
ATOM 2131 C C . CYS A 1 266 ? 11.675 3.957 2.002 1.00 87.50 266 CYS A C 1
ATOM 2133 O O . CYS A 1 266 ? 11.163 3.805 3.116 1.00 87.50 266 CYS A O 1
ATOM 2135 N N . ARG A 1 267 ? 10.983 4.403 0.945 1.00 88.62 267 ARG A N 1
ATOM 2136 C CA . ARG A 1 267 ? 9.595 4.902 1.038 1.00 88.62 267 ARG A CA 1
ATOM 2137 C C . ARG A 1 267 ? 8.549 3.823 1.317 1.00 88.62 267 ARG A C 1
ATOM 2139 O O . ARG A 1 267 ? 7.415 4.171 1.639 1.00 88.62 267 ARG A O 1
ATOM 2146 N N . LEU A 1 268 ? 8.913 2.547 1.192 1.00 93.69 268 LEU A N 1
ATOM 2147 C CA . LEU A 1 268 ? 7.998 1.449 1.470 1.00 93.69 268 LEU A CA 1
ATOM 2148 C C . LEU A 1 268 ? 7.652 1.382 2.961 1.00 93.69 268 LEU A C 1
ATOM 2150 O O . LEU A 1 268 ? 8.536 1.463 3.824 1.00 93.69 268 LEU A O 1
ATOM 2154 N N . SER A 1 269 ? 6.371 1.173 3.259 1.00 92.88 269 SER A N 1
ATOM 2155 C CA . SER A 1 269 ? 5.888 0.965 4.623 1.00 92.88 269 SER A CA 1
ATOM 2156 C C . SER A 1 269 ? 6.546 -0.248 5.281 1.00 92.88 269 SER A C 1
ATOM 2158 O O . SER A 1 269 ? 6.966 -1.198 4.618 1.00 92.88 269 SER A O 1
ATOM 2160 N N . VAL A 1 270 ? 6.613 -0.241 6.615 1.00 91.75 270 VAL A N 1
ATOM 2161 C CA . VAL A 1 270 ? 7.188 -1.352 7.390 1.00 91.75 270 VAL A CA 1
ATOM 2162 C C . VAL A 1 270 ? 6.533 -2.683 7.008 1.00 91.75 270 VAL A C 1
ATOM 2164 O O . VAL A 1 270 ? 7.251 -3.644 6.730 1.00 91.75 270 VAL A O 1
ATOM 2167 N N . GLY A 1 271 ? 5.199 -2.716 6.915 1.00 93.88 271 GLY A N 1
ATOM 2168 C CA . GLY A 1 271 ? 4.439 -3.894 6.504 1.00 93.88 271 GLY A CA 1
ATOM 2169 C C . GLY A 1 271 ? 4.818 -4.404 5.115 1.00 93.88 271 GLY A C 1
ATOM 2170 O O . GLY A 1 271 ? 5.112 -5.588 4.959 1.00 93.88 271 GLY A O 1
ATOM 2171 N N . LEU A 1 272 ? 4.905 -3.523 4.113 1.00 96.38 272 LEU A N 1
ATOM 2172 C CA . LEU A 1 272 ? 5.277 -3.945 2.761 1.00 96.38 272 LEU A CA 1
ATOM 2173 C C . LEU A 1 272 ? 6.734 -4.420 2.691 1.00 96.38 272 LEU A C 1
ATOM 2175 O O . LEU A 1 272 ? 7.014 -5.433 2.051 1.00 96.38 272 LEU A O 1
ATOM 2179 N N . ARG A 1 273 ? 7.660 -3.767 3.410 1.00 96.06 273 ARG A N 1
ATOM 2180 C CA . ARG A 1 273 ? 9.065 -4.208 3.501 1.00 96.06 273 ARG A CA 1
ATOM 2181 C C . ARG A 1 273 ? 9.190 -5.614 4.074 1.00 96.06 273 ARG A C 1
ATOM 2183 O O . ARG A 1 273 ? 9.983 -6.398 3.552 1.00 96.06 273 ARG A O 1
ATOM 2190 N N . GLN A 1 274 ? 8.419 -5.941 5.113 1.00 94.56 274 GLN A N 1
ATOM 2191 C CA . GLN A 1 274 ? 8.405 -7.279 5.717 1.00 94.56 274 GLN A CA 1
ATOM 2192 C C . GLN A 1 274 ? 7.925 -8.356 4.730 1.00 94.56 274 GLN A C 1
ATOM 2194 O O . GLN A 1 274 ? 8.423 -9.478 4.777 1.00 94.56 274 GLN A O 1
ATOM 2199 N N . LEU A 1 275 ? 7.005 -8.017 3.821 1.00 96.62 275 LEU A N 1
ATOM 2200 C CA . LEU A 1 275 ? 6.455 -8.954 2.840 1.00 96.62 275 LEU A CA 1
ATOM 2201 C C . LEU A 1 275 ? 7.319 -9.107 1.581 1.00 96.62 275 LEU A C 1
ATOM 2203 O O . LEU A 1 275 ? 7.464 -10.217 1.075 1.00 96.62 275 LEU A O 1
ATOM 2207 N N . ILE A 1 276 ? 7.904 -8.017 1.076 1.00 97.69 276 ILE A N 1
ATOM 2208 C CA . ILE A 1 276 ? 8.665 -8.037 -0.181 1.00 97.69 276 ILE A CA 1
ATOM 2209 C C . ILE A 1 276 ? 10.118 -8.492 -0.001 1.00 97.69 276 ILE A C 1
ATOM 2211 O O . ILE A 1 276 ? 10.693 -9.084 -0.910 1.00 97.69 276 ILE A O 1
ATOM 2215 N N . THR A 1 277 ? 10.720 -8.262 1.171 1.00 97.56 277 THR A N 1
ATOM 2216 C CA . THR A 1 277 ? 12.123 -8.634 1.436 1.00 97.56 277 THR A CA 1
ATOM 2217 C C . THR A 1 277 ? 12.384 -10.135 1.219 1.00 97.56 277 THR A C 1
ATOM 2219 O O . THR A 1 277 ? 13.326 -10.459 0.494 1.00 97.56 277 THR A O 1
ATOM 2222 N N . PRO A 1 278 ? 11.551 -11.066 1.738 1.00 96.62 278 PRO A N 1
ATOM 2223 C CA . PRO A 1 278 ? 11.716 -12.496 1.468 1.00 96.62 278 PRO A CA 1
ATOM 2224 C C . PRO A 1 278 ? 11.553 -12.866 -0.012 1.00 96.62 278 PRO A C 1
ATOM 2226 O O . PRO A 1 278 ? 12.207 -13.793 -0.480 1.00 96.62 278 PRO A O 1
ATOM 2229 N N . ILE A 1 279 ? 10.706 -12.141 -0.752 1.00 97.25 279 ILE A N 1
ATOM 2230 C CA . ILE A 1 279 ? 10.511 -12.345 -2.194 1.00 97.25 279 ILE A CA 1
ATOM 2231 C C . ILE A 1 279 ? 11.783 -11.954 -2.950 1.00 97.25 279 ILE A C 1
ATOM 2233 O O . ILE A 1 279 ? 12.288 -12.747 -3.738 1.00 97.25 279 ILE A O 1
ATOM 2237 N N . ILE A 1 280 ? 12.354 -10.780 -2.663 1.00 97.38 280 ILE A N 1
ATOM 2238 C CA . ILE A 1 280 ? 13.624 -10.336 -3.264 1.00 97.38 280 ILE A CA 1
ATOM 2239 C C . ILE A 1 280 ? 14.755 -11.317 -2.931 1.00 97.38 280 ILE A C 1
ATOM 2241 O O . ILE A 1 280 ? 15.504 -11.705 -3.823 1.00 97.38 280 ILE A O 1
ATOM 2245 N N . ALA A 1 281 ? 14.852 -11.764 -1.676 1.00 95.44 281 ALA A N 1
ATOM 2246 C CA . ALA A 1 281 ? 15.846 -12.755 -1.271 1.00 95.44 281 ALA A CA 1
ATOM 2247 C C . ALA A 1 281 ? 15.700 -14.075 -2.048 1.00 95.44 281 ALA A C 1
ATOM 2249 O O . ALA A 1 281 ? 16.699 -14.627 -2.504 1.00 95.44 281 ALA A O 1
ATOM 2250 N N . GLY A 1 282 ? 14.466 -14.553 -2.241 1.00 93.94 282 GLY A N 1
ATOM 2251 C CA . GLY A 1 282 ? 14.165 -15.751 -3.024 1.00 93.94 282 GLY A CA 1
ATOM 2252 C C . GLY A 1 282 ? 14.585 -15.652 -4.493 1.00 93.94 282 GLY A C 1
ATOM 2253 O O . GLY A 1 282 ? 15.127 -16.604 -5.048 1.00 93.94 282 GLY A O 1
ATOM 2254 N N . LEU A 1 283 ? 14.421 -14.474 -5.102 1.00 94.56 283 LEU A N 1
ATOM 2255 C CA . LEU A 1 283 ? 14.830 -14.197 -6.486 1.00 94.56 283 LEU A CA 1
ATOM 2256 C C . LEU A 1 283 ? 16.356 -14.194 -6.690 1.00 94.56 283 LEU A C 1
ATOM 2258 O O . LEU A 1 283 ? 16.827 -14.356 -7.817 1.00 94.56 283 LEU A O 1
ATOM 2262 N N . PHE A 1 284 ? 17.135 -14.038 -5.617 1.00 93.19 284 PHE A N 1
ATOM 2263 C CA . PHE A 1 284 ? 18.597 -14.118 -5.659 1.00 93.19 284 PHE A CA 1
ATOM 2264 C C . PHE A 1 284 ? 19.155 -15.519 -5.377 1.00 93.19 284 PHE A C 1
ATOM 2266 O O . PHE A 1 284 ? 20.365 -15.715 -5.490 1.00 93.19 284 PHE A O 1
ATOM 2273 N N . ILE A 1 285 ? 18.313 -16.515 -5.083 1.00 88.38 285 ILE A N 1
ATOM 2274 C CA . ILE A 1 285 ? 18.758 -17.906 -4.920 1.00 88.38 285 ILE A CA 1
ATOM 2275 C C . ILE A 1 285 ? 19.145 -18.487 -6.288 1.00 88.38 285 ILE A C 1
ATOM 2277 O O . ILE A 1 285 ? 18.383 -18.409 -7.250 1.00 88.38 285 ILE A O 1
ATOM 2281 N N . GLN A 1 286 ? 20.347 -19.066 -6.377 1.00 77.62 286 GLN A N 1
ATOM 2282 C CA . GLN A 1 286 ? 20.920 -19.645 -7.608 1.00 77.62 286 GLN A CA 1
ATOM 2283 C C . GLN A 1 286 ? 21.230 -21.152 -7.500 1.00 77.62 286 GLN A C 1
ATOM 2285 O O . GLN A 1 286 ? 21.748 -21.743 -8.458 1.00 77.62 286 GLN A O 1
ATOM 2290 N N . ASP A 1 287 ? 20.938 -21.749 -6.341 1.00 71.44 287 ASP A N 1
ATOM 2291 C CA . ASP A 1 287 ? 21.169 -23.161 -6.024 1.00 71.44 287 ASP A CA 1
ATOM 2292 C C . ASP A 1 287 ? 20.038 -24.035 -6.583 1.00 71.44 287 ASP A C 1
ATOM 2294 O O . ASP A 1 287 ? 18.868 -23.735 -6.369 1.00 71.44 287 ASP A O 1
ATOM 2298 N N . GLY A 1 288 ? 20.381 -25.091 -7.321 1.00 67.31 288 GLY A N 1
ATOM 2299 C CA . GLY A 1 288 ? 19.473 -25.783 -8.243 1.00 67.31 288 GLY A CA 1
ATOM 2300 C C . GLY A 1 288 ? 18.194 -26.335 -7.609 1.00 67.31 288 GLY A C 1
ATOM 2301 O O . GLY A 1 288 ? 17.137 -26.235 -8.224 1.00 67.31 288 GLY A O 1
ATOM 2302 N N . ASP A 1 289 ? 18.268 -26.853 -6.382 1.00 70.25 289 ASP A N 1
ATOM 2303 C CA . ASP A 1 289 ? 17.116 -27.474 -5.708 1.00 70.25 289 ASP A CA 1
ATOM 2304 C C . ASP A 1 289 ? 16.205 -26.458 -4.992 1.00 70.25 289 ASP A C 1
ATOM 2306 O O . ASP A 1 289 ? 15.058 -26.763 -4.669 1.00 70.25 289 ASP A O 1
ATOM 2310 N N . GLU A 1 290 ? 16.694 -25.238 -4.750 1.00 78.69 290 GLU A N 1
ATOM 2311 C CA . GLU A 1 290 ? 15.965 -24.180 -4.034 1.00 78.69 290 GLU A CA 1
ATOM 2312 C C . GLU A 1 290 ? 15.719 -22.924 -4.880 1.00 78.69 290 GLU A C 1
ATOM 2314 O O . GLU A 1 290 ? 15.094 -21.963 -4.418 1.00 78.69 290 GLU A O 1
ATOM 2319 N N . GLN A 1 291 ? 16.210 -22.913 -6.121 1.00 84.88 291 GLN A N 1
ATOM 2320 C CA . GLN A 1 291 ? 15.997 -21.831 -7.064 1.00 84.88 291 GLN A CA 1
ATOM 2321 C C . GLN A 1 291 ? 14.497 -21.655 -7.296 1.00 84.88 291 GLN A C 1
ATOM 2323 O O . GLN A 1 291 ? 13.758 -22.601 -7.572 1.00 84.88 291 GLN A O 1
ATOM 2328 N N . TRP A 1 292 ? 14.037 -20.413 -7.183 1.00 90.62 292 TRP A N 1
ATOM 2329 C CA . TRP A 1 292 ? 12.636 -20.110 -7.420 1.00 90.62 292 TRP A CA 1
ATOM 2330 C C . TRP A 1 292 ? 12.273 -20.341 -8.883 1.00 90.62 292 TRP A C 1
ATOM 2332 O O . TRP A 1 292 ? 13.008 -19.952 -9.787 1.00 90.62 292 TRP A O 1
ATOM 2342 N N . SER A 1 293 ? 11.100 -20.932 -9.094 1.00 89.88 293 SER A N 1
ATOM 2343 C CA . SER A 1 293 ? 10.459 -20.987 -10.402 1.00 89.88 293 SER A CA 1
ATOM 2344 C C . SER A 1 293 ? 9.600 -19.745 -10.633 1.00 89.88 293 SER A C 1
ATOM 2346 O O . SER A 1 293 ? 9.129 -19.104 -9.685 1.00 89.88 293 SER A O 1
ATOM 2348 N N . PHE A 1 294 ? 9.316 -19.443 -11.901 1.00 89.50 294 PHE A N 1
ATOM 2349 C CA . PHE A 1 294 ? 8.333 -18.413 -12.254 1.00 89.50 294 PHE A CA 1
ATOM 2350 C C . PHE A 1 294 ? 6.966 -18.614 -11.600 1.00 89.50 294 PHE A C 1
ATOM 2352 O O . PHE A 1 294 ? 6.358 -17.632 -11.189 1.00 89.50 294 PHE A O 1
ATOM 2359 N N . SER A 1 295 ? 6.492 -19.859 -11.482 1.00 90.12 295 SER A N 1
ATOM 2360 C CA . SER A 1 295 ? 5.206 -20.157 -10.841 1.00 90.12 295 SER A CA 1
ATOM 2361 C C . SER A 1 295 ? 5.214 -19.756 -9.369 1.00 90.12 295 SER A C 1
ATOM 2363 O O . SER A 1 295 ? 4.323 -19.039 -8.936 1.00 90.12 295 SER A O 1
ATOM 2365 N N . ASN A 1 296 ? 6.267 -20.111 -8.623 1.00 93.31 296 ASN A N 1
ATOM 2366 C CA . ASN A 1 296 ? 6.390 -19.699 -7.224 1.00 93.31 296 ASN A CA 1
ATOM 2367 C C . ASN A 1 296 ? 6.475 -18.168 -7.087 1.00 93.31 296 ASN A C 1
ATOM 2369 O O . ASN A 1 296 ? 5.814 -17.588 -6.229 1.00 93.31 296 ASN A O 1
ATOM 2373 N N . TYR A 1 297 ? 7.254 -17.495 -7.944 1.00 95.06 297 TYR A N 1
ATOM 2374 C CA . TYR A 1 297 ? 7.308 -16.030 -7.960 1.00 95.06 297 TYR A CA 1
ATOM 2375 C C . TYR A 1 297 ? 5.925 -15.412 -8.219 1.00 95.06 297 TYR A C 1
ATOM 2377 O O . TYR A 1 297 ? 5.497 -14.535 -7.469 1.00 95.06 297 TYR A O 1
ATOM 2385 N N . TYR A 1 298 ? 5.217 -15.888 -9.244 1.00 95.00 298 TYR A N 1
ATOM 2386 C CA . TYR A 1 298 ? 3.887 -15.406 -9.605 1.00 95.00 298 TYR A CA 1
ATOM 2387 C C . TYR A 1 298 ? 2.870 -15.616 -8.481 1.00 95.00 298 TYR A C 1
ATOM 2389 O O . TYR A 1 298 ? 2.163 -14.676 -8.113 1.00 95.00 298 TYR A O 1
ATOM 2397 N N . ASP A 1 299 ? 2.845 -16.807 -7.878 1.00 95.44 299 ASP A N 1
ATOM 2398 C CA . ASP A 1 299 ? 1.958 -17.119 -6.759 1.00 95.44 299 ASP A CA 1
ATOM 2399 C C . ASP A 1 299 ? 2.226 -16.177 -5.583 1.00 95.44 299 ASP A C 1
ATOM 2401 O O . ASP A 1 299 ? 1.290 -15.635 -5.001 1.00 95.44 299 ASP A O 1
ATOM 2405 N N . LYS A 1 300 ? 3.500 -15.896 -5.272 1.00 97.06 300 LYS A N 1
ATOM 2406 C CA . LYS A 1 300 ? 3.879 -14.972 -4.192 1.00 97.06 300 LYS A CA 1
ATOM 2407 C C . LYS A 1 300 ? 3.485 -13.526 -4.466 1.00 97.06 300 LYS A C 1
ATOM 2409 O O . LYS A 1 300 ? 3.047 -12.849 -3.534 1.00 97.06 300 LYS A O 1
ATOM 2414 N N . ILE A 1 301 ? 3.616 -13.048 -5.705 1.00 97.56 301 ILE A N 1
ATOM 2415 C CA . ILE A 1 301 ? 3.152 -11.703 -6.073 1.00 97.56 301 ILE A CA 1
ATOM 2416 C C . ILE A 1 301 ? 1.628 -11.626 -6.026 1.00 97.56 301 ILE A C 1
ATOM 2418 O O . ILE A 1 301 ? 1.103 -10.694 -5.425 1.00 97.56 301 ILE A O 1
ATOM 2422 N N . THR A 1 302 ? 0.926 -12.618 -6.574 1.00 95.75 302 THR A N 1
ATOM 2423 C CA . THR A 1 302 ? -0.542 -12.700 -6.537 1.00 95.75 302 THR A CA 1
ATOM 2424 C C . THR A 1 302 ? -1.053 -12.701 -5.096 1.00 95.75 302 THR A C 1
ATOM 2426 O O . THR A 1 302 ? -1.957 -11.945 -4.743 1.00 95.75 302 THR A O 1
ATOM 2429 N N . GLU A 1 303 ? -0.409 -13.479 -4.221 1.00 95.25 303 GLU A N 1
ATOM 2430 C CA . GLU A 1 303 ? -0.681 -13.480 -2.786 1.00 95.25 303 GLU A CA 1
ATOM 2431 C C . GLU A 1 303 ? -0.499 -12.068 -2.205 1.00 95.25 303 GLU A C 1
ATOM 2433 O O . GLU A 1 303 ? -1.399 -11.562 -1.535 1.00 95.25 303 GLU A O 1
ATOM 2438 N N . LEU A 1 304 ? 0.637 -11.413 -2.471 1.00 96.38 304 LEU A N 1
ATOM 2439 C CA . LEU A 1 304 ? 0.960 -10.076 -1.965 1.00 96.38 304 LEU A CA 1
ATOM 2440 C C . LEU A 1 304 ? -0.084 -9.026 -2.371 1.00 96.38 304 LEU A C 1
ATOM 2442 O O . LEU A 1 304 ? -0.557 -8.295 -1.501 1.00 96.38 304 LEU A O 1
ATOM 2446 N N . VAL A 1 305 ? -0.452 -8.966 -3.653 1.00 94.69 305 VAL A N 1
ATOM 2447 C CA . VAL A 1 305 ? -1.386 -7.953 -4.183 1.00 94.69 305 VAL A CA 1
ATOM 2448 C C . VAL A 1 305 ? -2.842 -8.227 -3.801 1.00 94.69 305 VAL A C 1
ATOM 2450 O O . VAL A 1 305 ? -3.633 -7.295 -3.733 1.00 94.69 305 VAL A O 1
ATOM 2453 N N . SER A 1 306 ? -3.194 -9.478 -3.477 1.00 93.56 306 SER A N 1
ATOM 2454 C CA . SER A 1 306 ? -4.543 -9.844 -3.009 1.00 93.56 306 SER A CA 1
ATOM 2455 C C . SER A 1 306 ? -4.871 -9.376 -1.584 1.00 93.56 306 SER A C 1
ATOM 2457 O O . SER A 1 306 ? -6.013 -9.496 -1.137 1.00 93.56 306 SER A O 1
ATOM 2459 N N . ARG A 1 307 ? -3.880 -8.876 -0.835 1.00 93.31 307 ARG A N 1
ATOM 2460 C CA . ARG A 1 307 ? -4.063 -8.473 0.564 1.00 93.31 307 ARG A CA 1
ATOM 2461 C C . ARG A 1 307 ? -4.847 -7.174 0.663 1.00 93.31 307 ARG A C 1
ATOM 2463 O O . ARG A 1 307 ? -4.548 -6.193 -0.013 1.00 93.31 307 ARG A O 1
ATOM 2470 N N . ARG A 1 308 ? -5.779 -7.131 1.611 1.00 90.81 308 ARG A N 1
ATOM 2471 C CA . ARG A 1 308 ? -6.433 -5.892 2.027 1.00 90.81 308 ARG A CA 1
ATOM 2472 C C . ARG A 1 308 ? -5.465 -5.065 2.867 1.00 90.81 308 ARG A C 1
ATOM 2474 O O . ARG A 1 308 ? -4.797 -5.593 3.754 1.00 90.81 308 ARG A O 1
ATOM 2481 N N . VAL A 1 309 ? -5.410 -3.764 2.599 1.00 92.38 309 VAL A N 1
ATOM 2482 C CA . VAL A 1 309 ? -4.546 -2.824 3.321 1.00 92.38 309 VAL A CA 1
ATOM 2483 C C . VAL A 1 309 ? -5.378 -2.020 4.313 1.00 92.38 309 VAL A C 1
ATOM 2485 O O . VAL A 1 309 ? -6.376 -1.407 3.941 1.00 92.38 309 VAL A O 1
ATOM 2488 N N . PHE A 1 310 ? -4.946 -1.998 5.571 1.00 93.06 310 PHE A N 1
ATOM 2489 C CA . PHE A 1 310 ? -5.509 -1.152 6.619 1.00 93.06 310 PHE A CA 1
ATOM 2490 C C . PHE A 1 310 ? -4.494 -0.099 7.053 1.00 93.06 310 PHE A C 1
ATOM 2492 O O . PHE A 1 310 ? -3.363 -0.426 7.422 1.00 93.06 310 PHE A O 1
ATOM 2499 N N . ASN A 1 311 ? -4.912 1.166 7.046 1.00 93.75 311 ASN A N 1
ATOM 2500 C CA . ASN A 1 311 ? -4.126 2.271 7.580 1.00 93.75 311 ASN A CA 1
ATOM 2501 C C . ASN A 1 311 ? -4.373 2.392 9.089 1.00 93.75 311 ASN A C 1
ATOM 2503 O O . ASN A 1 311 ? -5.462 2.769 9.519 1.00 93.75 311 ASN A O 1
ATOM 2507 N N . VAL A 1 312 ? -3.355 2.090 9.894 1.00 95.25 312 VAL A N 1
ATOM 2508 C CA . VAL A 1 312 ? -3.425 2.120 11.361 1.00 95.25 312 VAL A CA 1
ATOM 2509 C C . VAL A 1 312 ? -2.457 3.170 11.888 1.00 95.25 312 VAL A C 1
ATOM 2511 O O . VAL A 1 312 ? -1.246 3.010 11.778 1.00 95.25 312 VAL A O 1
ATOM 2514 N N . PHE A 1 313 ? -2.962 4.252 12.467 1.00 95.62 313 PHE A N 1
ATOM 2515 C CA . PHE A 1 313 ? -2.131 5.272 13.090 1.00 95.62 313 PHE A CA 1
ATOM 2516 C C . PHE A 1 313 ? -1.842 4.899 14.546 1.00 95.62 313 PHE A C 1
ATOM 2518 O O . PHE A 1 313 ? -2.730 4.932 15.395 1.00 95.62 313 PHE A O 1
ATOM 2525 N N . ASN A 1 314 ? -0.592 4.530 14.827 1.00 95.50 314 ASN A N 1
ATOM 2526 C CA . ASN A 1 314 ? -0.090 4.303 16.174 1.00 95.50 314 ASN A CA 1
ATOM 2527 C C . ASN A 1 314 ? 0.103 5.654 16.868 1.00 95.50 314 ASN A C 1
ATOM 2529 O O . ASN A 1 314 ? 1.073 6.367 16.601 1.00 95.50 314 ASN A O 1
ATOM 2533 N N . VAL A 1 315 ? -0.825 5.978 17.764 1.00 94.44 315 VAL A N 1
ATOM 2534 C CA . VAL A 1 315 ? -0.858 7.229 18.518 1.00 94.44 315 VAL A CA 1
ATOM 2535 C C . VAL A 1 315 ? 0.398 7.353 19.378 1.00 94.44 315 VAL A C 1
ATOM 2537 O O . VAL A 1 315 ? 1.106 8.344 19.265 1.00 94.44 315 VAL A O 1
ATOM 2540 N N . ASN A 1 316 ? 0.763 6.326 20.153 1.00 93.25 316 ASN A N 1
ATOM 2541 C CA . ASN A 1 316 ? 1.928 6.372 21.045 1.00 93.25 316 ASN A CA 1
ATOM 2542 C C . ASN A 1 316 ? 3.268 6.596 20.319 1.00 93.25 316 ASN A C 1
ATOM 2544 O O . ASN A 1 316 ? 4.192 7.153 20.907 1.00 93.25 316 ASN A O 1
ATOM 2548 N N . LYS A 1 317 ? 3.399 6.160 19.060 1.00 92.62 317 LYS A N 1
ATOM 2549 C CA . LYS A 1 317 ? 4.621 6.344 18.248 1.00 92.62 317 LYS A CA 1
ATOM 2550 C C . LYS A 1 317 ? 4.506 7.437 17.184 1.00 92.62 317 LYS A C 1
ATOM 2552 O O . LYS A 1 317 ? 5.423 7.597 16.381 1.00 92.62 317 LYS A O 1
ATOM 2557 N N . MET A 1 318 ? 3.377 8.145 17.137 1.00 92.06 318 MET A N 1
ATOM 2558 C CA . MET A 1 318 ? 3.060 9.119 16.095 1.00 92.06 318 MET A CA 1
ATOM 2559 C C . MET A 1 318 ? 3.338 8.597 14.673 1.00 92.06 318 MET A C 1
ATOM 2561 O O . MET A 1 318 ? 3.968 9.274 13.860 1.00 92.06 318 MET A O 1
ATOM 2565 N N . GLN A 1 319 ? 2.919 7.365 14.375 1.00 91.38 319 GLN A N 1
ATOM 2566 C CA . GLN A 1 319 ? 3.337 6.663 13.161 1.00 91.38 319 GLN A CA 1
ATOM 2567 C C . GLN A 1 319 ? 2.158 6.032 12.426 1.00 91.38 319 GLN A C 1
ATOM 2569 O O . GLN A 1 319 ? 1.396 5.258 12.999 1.00 91.38 319 GLN A O 1
ATOM 2574 N N . LEU A 1 320 ? 2.054 6.298 11.121 1.00 92.12 320 LEU A N 1
ATOM 2575 C CA . LEU A 1 320 ? 1.123 5.589 10.248 1.00 92.12 320 LEU A CA 1
ATOM 2576 C C . LEU A 1 320 ? 1.705 4.228 9.841 1.00 92.12 320 LEU A C 1
ATOM 2578 O O . LEU A 1 320 ? 2.755 4.151 9.202 1.00 92.12 320 LEU A O 1
ATOM 2582 N N . LEU A 1 321 ? 0.998 3.160 10.190 1.00 93.88 321 LEU A N 1
ATOM 2583 C CA . LEU A 1 321 ? 1.297 1.780 9.830 1.00 93.88 321 LEU A CA 1
ATOM 2584 C C . LEU A 1 321 ? 0.371 1.331 8.700 1.00 93.88 321 LEU A C 1
ATOM 2586 O O . LEU A 1 321 ? -0.807 1.691 8.663 1.00 93.88 321 LEU A O 1
ATOM 2590 N N . LYS A 1 322 ? 0.900 0.498 7.803 1.00 94.44 322 LYS A N 1
ATOM 2591 C CA . LYS A 1 322 ? 0.113 -0.187 6.776 1.00 94.44 322 LYS A CA 1
ATOM 2592 C C . LYS A 1 322 ? 0.091 -1.673 7.079 1.00 94.44 322 LYS A C 1
ATOM 2594 O O . LYS A 1 322 ? 1.120 -2.351 7.017 1.00 94.44 322 LYS A O 1
ATOM 2599 N N . ILE A 1 323 ? -1.084 -2.167 7.440 1.00 95.62 323 ILE A N 1
ATOM 2600 C CA . ILE A 1 323 ? -1.290 -3.563 7.804 1.00 95.62 323 ILE A CA 1
ATOM 2601 C C . ILE A 1 323 ? -1.889 -4.284 6.602 1.00 95.62 323 ILE A C 1
ATOM 2603 O O . ILE A 1 323 ? -3.005 -3.985 6.187 1.00 95.62 323 ILE A O 1
ATOM 2607 N N . TYR A 1 324 ? -1.123 -5.211 6.038 1.00 94.88 324 TYR A N 1
ATOM 2608 C CA . TYR A 1 324 ? -1.514 -6.013 4.884 1.00 94.88 324 TYR A CA 1
ATOM 2609 C C . TYR A 1 324 ? -2.058 -7.352 5.378 1.00 94.88 324 TYR A C 1
ATOM 2611 O O . TYR A 1 324 ? -1.299 -8.151 5.924 1.00 94.88 324 TYR A O 1
ATOM 2619 N N . VAL A 1 325 ? -3.352 -7.585 5.187 1.00 93.56 325 VAL A N 1
ATOM 2620 C CA . VAL A 1 325 ? -4.080 -8.749 5.709 1.00 93.56 325 VAL A CA 1
ATOM 2621 C C . VAL A 1 325 ? -4.598 -9.580 4.546 1.00 93.56 325 VAL A C 1
ATOM 2623 O O . VAL A 1 325 ? -5.157 -9.038 3.589 1.00 93.56 325 VAL A O 1
ATOM 2626 N N . LYS A 1 326 ? -4.406 -10.896 4.598 1.00 91.88 326 LYS A N 1
ATOM 2627 C CA . LYS A 1 326 ? -4.953 -11.790 3.573 1.00 91.88 326 LYS A CA 1
ATOM 2628 C C . LYS A 1 326 ? -6.477 -11.899 3.689 1.00 91.88 326 LYS A C 1
ATOM 2630 O O . LYS A 1 326 ? -7.003 -11.753 4.789 1.00 91.88 326 LYS A O 1
ATOM 2635 N N . PRO A 1 327 ? -7.191 -12.211 2.596 1.00 87.31 327 PRO A N 1
ATOM 2636 C CA . PRO A 1 327 ? -8.640 -12.407 2.649 1.00 87.31 327 PRO A CA 1
ATOM 2637 C C . PRO A 1 327 ? -9.106 -13.473 3.659 1.00 87.31 327 PRO A C 1
ATOM 2639 O O . PRO A 1 327 ? -10.202 -13.360 4.194 1.00 87.31 327 PRO A O 1
ATOM 2642 N N . ASP A 1 328 ? -8.281 -14.487 3.933 1.00 88.19 328 ASP A N 1
ATOM 2643 C CA . ASP A 1 328 ? -8.565 -15.610 4.835 1.00 88.19 328 ASP A CA 1
ATOM 2644 C C . ASP A 1 328 ? -8.088 -15.404 6.287 1.00 88.19 328 ASP A C 1
ATOM 2646 O O . ASP A 1 328 ? -8.335 -16.251 7.147 1.00 88.19 328 ASP A O 1
ATOM 2650 N N . GLU A 1 329 ? -7.402 -14.297 6.583 1.00 90.56 329 GLU A N 1
ATOM 2651 C CA . GLU A 1 329 ? -6.866 -14.003 7.915 1.00 90.56 329 GLU A CA 1
ATOM 2652 C C . GLU A 1 329 ? -7.941 -13.444 8.867 1.00 90.56 329 GLU A C 1
ATOM 2654 O O . GLU A 1 329 ? -8.830 -12.692 8.478 1.00 90.56 329 GLU A O 1
ATOM 2659 N N . THR A 1 330 ? -7.847 -13.801 10.152 1.00 90.25 330 THR A N 1
ATOM 2660 C CA . THR A 1 330 ? -8.792 -13.407 11.212 1.00 90.25 330 THR A CA 1
ATOM 2661 C C . THR A 1 330 ? -8.401 -12.095 11.900 1.00 90.25 330 THR A C 1
ATOM 2663 O O . THR A 1 330 ? -7.289 -11.588 11.749 1.00 90.25 330 THR A O 1
ATOM 2666 N N . PHE A 1 331 ? -9.291 -11.542 12.734 1.00 89.19 331 PHE A N 1
ATOM 2667 C CA . PHE A 1 331 ? -8.964 -10.352 13.533 1.00 89.19 331 PHE A CA 1
ATOM 2668 C C . PHE A 1 331 ? -7.755 -10.595 14.459 1.00 89.19 331 PHE A C 1
ATOM 2670 O O . PHE A 1 331 ? -6.952 -9.696 14.700 1.00 89.19 331 PHE A O 1
ATOM 2677 N N . ALA A 1 332 ? -7.561 -11.833 14.930 1.00 91.56 332 ALA A N 1
ATOM 2678 C CA . ALA A 1 332 ? -6.375 -12.207 15.696 1.00 91.56 332 ALA A CA 1
ATOM 2679 C C . ALA A 1 332 ? -5.091 -12.182 14.844 1.00 91.56 332 ALA A C 1
ATOM 2681 O O . ALA A 1 332 ? -4.031 -11.810 15.347 1.00 91.56 332 ALA A O 1
ATOM 2682 N N . ASP A 1 333 ? -5.167 -12.544 13.559 1.00 93.19 333 ASP A N 1
ATOM 2683 C CA . ASP A 1 333 ? -4.050 -12.387 12.620 1.00 93.19 333 ASP A CA 1
ATOM 2684 C C . ASP A 1 333 ? -3.720 -10.908 12.401 1.00 93.19 333 ASP A C 1
ATOM 2686 O O . ASP A 1 333 ? -2.552 -10.527 12.479 1.00 93.19 333 ASP A O 1
ATOM 2690 N N . PHE A 1 334 ? -4.739 -10.059 12.230 1.00 93.50 334 PHE A N 1
ATOM 2691 C CA . PHE A 1 334 ? -4.559 -8.609 12.139 1.00 93.50 334 PHE A CA 1
ATOM 2692 C C . PHE A 1 334 ? -3.830 -8.037 13.364 1.00 93.50 334 PHE A C 1
ATOM 2694 O O . PHE A 1 334 ? -2.837 -7.329 13.195 1.00 93.50 334 PHE A O 1
ATOM 2701 N N . LYS A 1 335 ? -4.244 -8.394 14.588 1.00 93.69 335 LYS A N 1
ATOM 2702 C CA . LYS A 1 335 ? -3.556 -7.959 15.820 1.00 93.69 335 LYS A CA 1
ATOM 2703 C C . LYS A 1 335 ? -2.092 -8.396 15.869 1.00 93.69 335 LYS A C 1
ATOM 2705 O O . LYS A 1 335 ? -1.222 -7.599 16.220 1.00 93.69 335 LYS A O 1
ATOM 2710 N N . ARG A 1 336 ? -1.791 -9.616 15.411 1.00 93.81 336 ARG A N 1
ATOM 2711 C CA . ARG A 1 336 ? -0.406 -10.097 15.275 1.00 93.81 336 ARG A CA 1
ATOM 2712 C C . ARG A 1 336 ? 0.395 -9.300 14.246 1.00 93.81 336 ARG A C 1
ATOM 2714 O O . ARG A 1 336 ? 1.577 -9.039 14.469 1.00 93.81 336 ARG A O 1
ATOM 2721 N N . HIS A 1 337 ? -0.213 -8.901 13.130 1.00 94.69 337 HIS A N 1
ATOM 2722 C CA . HIS A 1 337 ? 0.442 -8.027 12.150 1.00 94.69 337 HIS A CA 1
ATOM 2723 C C . HIS A 1 337 ? 0.684 -6.620 12.703 1.00 94.69 337 HIS A C 1
ATOM 2725 O O . HIS A 1 337 ? 1.733 -6.040 12.425 1.00 94.69 337 HIS A O 1
ATOM 2731 N N . VAL A 1 338 ? -0.240 -6.096 13.514 1.00 95.12 338 VAL A N 1
ATOM 2732 C CA . VAL A 1 338 ? -0.072 -4.830 14.241 1.00 95.12 338 VAL A CA 1
ATOM 2733 C C . VAL A 1 338 ? 1.095 -4.927 15.222 1.00 95.12 338 VAL A C 1
ATOM 2735 O O . VAL A 1 338 ? 1.997 -4.097 15.144 1.00 95.12 338 VAL A O 1
ATOM 2738 N N . LEU A 1 339 ? 1.143 -5.964 16.065 1.00 94.94 339 LEU A N 1
ATOM 2739 C CA . LEU A 1 339 ? 2.230 -6.204 17.025 1.00 94.94 339 LEU A CA 1
ATOM 2740 C C . LEU A 1 339 ? 3.612 -6.165 16.354 1.00 94.94 339 LEU A C 1
ATOM 2742 O O . LEU A 1 339 ? 4.516 -5.495 16.844 1.00 94.94 339 LEU A O 1
ATOM 2746 N N . ARG A 1 340 ? 3.769 -6.820 15.194 1.00 92.50 340 ARG A N 1
ATOM 2747 C CA . ARG A 1 340 ? 5.035 -6.859 14.428 1.00 92.50 340 ARG A CA 1
ATOM 2748 C C . ARG A 1 340 ? 5.504 -5.501 13.894 1.00 92.50 340 ARG A C 1
ATOM 2750 O O . ARG A 1 340 ? 6.625 -5.417 13.388 1.00 92.50 340 ARG A O 1
ATOM 2757 N N . GLN A 1 341 ? 4.645 -4.485 13.912 1.00 93.44 341 GLN A N 1
ATOM 2758 C CA . GLN A 1 341 ? 4.938 -3.148 13.393 1.00 93.44 341 GLN A CA 1
ATOM 2759 C C . GLN A 1 341 ? 4.863 -2.050 14.463 1.00 93.44 341 GLN A C 1
ATOM 2761 O O . GLN A 1 341 ? 5.448 -0.989 14.257 1.00 93.44 341 GLN A O 1
ATOM 2766 N N . SER A 1 342 ? 4.143 -2.271 15.567 1.00 92.06 342 SER A N 1
ATOM 2767 C CA . SER A 1 342 ? 3.882 -1.265 16.604 1.00 92.06 342 SER A CA 1
ATOM 2768 C C . SER A 1 342 ? 4.572 -1.536 17.942 1.00 92.06 342 SER A C 1
ATOM 2770 O O . SER A 1 342 ? 4.654 -0.615 18.753 1.00 92.06 342 SER A O 1
ATOM 2772 N N . ASP A 1 343 ? 5.013 -2.777 18.180 1.00 89.69 343 ASP A N 1
ATOM 2773 C CA . ASP A 1 343 ? 5.450 -3.316 19.476 1.00 89.69 343 ASP A CA 1
ATOM 2774 C C . ASP A 1 343 ? 4.362 -3.319 20.579 1.00 89.69 343 ASP A C 1
ATOM 2776 O O . ASP A 1 343 ? 4.651 -3.635 21.734 1.00 89.69 343 ASP A O 1
ATOM 2780 N N . VAL A 1 344 ? 3.096 -3.019 20.249 1.00 92.94 344 VAL A N 1
ATOM 2781 C CA . VAL A 1 344 ? 1.967 -3.052 21.201 1.00 92.94 344 VAL A CA 1
ATOM 2782 C C . VAL A 1 344 ? 1.389 -4.465 21.270 1.00 92.94 344 VAL A C 1
ATOM 2784 O O . VAL A 1 344 ? 0.964 -5.018 20.252 1.00 92.94 344 VAL A O 1
ATOM 2787 N N . ARG A 1 345 ? 1.345 -5.053 22.470 1.00 93.06 345 ARG A N 1
ATOM 2788 C CA . ARG A 1 345 ? 0.875 -6.432 22.706 1.00 93.06 345 ARG A CA 1
ATOM 2789 C C . ARG A 1 345 ? -0.619 -6.580 22.431 1.00 93.06 345 ARG A C 1
ATOM 2791 O O . ARG A 1 345 ? -1.391 -5.672 22.711 1.00 93.06 345 ARG A O 1
ATOM 2798 N N . ASP A 1 346 ? -1.038 -7.753 21.961 1.00 91.81 346 ASP A N 1
ATOM 2799 C CA . ASP A 1 346 ? -2.427 -8.054 21.567 1.00 91.81 346 ASP A CA 1
ATOM 2800 C C . ASP A 1 346 ? -3.494 -7.764 22.643 1.00 91.81 346 ASP A C 1
ATOM 2802 O O . ASP A 1 346 ? -4.666 -7.582 22.301 1.00 91.81 346 ASP A O 1
ATOM 2806 N N . GLU A 1 347 ? -3.106 -7.775 23.921 1.00 90.19 347 GLU A N 1
ATOM 2807 C CA . GLU A 1 347 ? -3.935 -7.478 25.103 1.00 90.19 347 GLU A CA 1
ATOM 2808 C C . GLU A 1 347 ? -4.005 -5.982 25.456 1.00 90.19 347 GLU A C 1
ATOM 2810 O O . GLU A 1 347 ? -4.968 -5.543 26.086 1.00 90.19 347 GLU A O 1
ATOM 2815 N N . ASP A 1 348 ? -3.017 -5.205 25.008 1.00 92.06 348 ASP A N 1
ATOM 2816 C CA . ASP A 1 348 ? -2.901 -3.762 25.244 1.00 92.06 348 ASP A CA 1
ATOM 2817 C C . ASP A 1 348 ? -3.359 -2.930 24.035 1.00 92.06 348 ASP A C 1
ATOM 2819 O O . ASP A 1 348 ? -3.553 -1.720 24.163 1.00 92.06 348 ASP A O 1
ATOM 2823 N N . GLN A 1 349 ? -3.541 -3.563 22.869 1.00 93.31 349 GLN A N 1
ATOM 2824 C CA . GLN A 1 349 ? -4.025 -2.930 21.642 1.00 93.31 349 GLN A CA 1
ATOM 2825 C C . GLN A 1 349 ? -5.480 -2.469 21.792 1.00 93.31 349 GLN A C 1
ATOM 2827 O O . GLN A 1 349 ? -6.400 -3.287 21.866 1.00 93.31 349 GLN A O 1
ATOM 2832 N N . VAL A 1 350 ? -5.696 -1.153 21.761 1.00 91.94 350 VAL A N 1
ATOM 2833 C CA . VAL A 1 350 ? -7.025 -0.543 21.672 1.00 91.94 350 VAL A CA 1
ATOM 2834 C C . VAL A 1 350 ? -7.159 0.166 20.332 1.00 91.94 350 VAL A C 1
ATOM 2836 O O . VAL A 1 350 ? -6.317 0.986 19.966 1.00 91.94 350 VAL A O 1
ATOM 2839 N N . PHE A 1 351 ? -8.224 -0.158 19.603 1.00 94.00 351 PHE A N 1
ATOM 2840 C CA . PHE A 1 351 ? -8.501 0.397 18.285 1.00 94.00 351 PHE A CA 1
ATOM 2841 C C . PHE A 1 351 ? -9.729 1.304 18.341 1.00 94.00 351 PHE A C 1
ATOM 2843 O O . PHE A 1 351 ? -10.800 0.876 18.769 1.00 94.00 351 PHE A O 1
ATOM 2850 N N . LEU A 1 352 ? -9.571 2.540 17.878 1.00 90.81 352 LEU A N 1
ATOM 2851 C CA . LEU A 1 352 ? -10.640 3.515 17.697 1.00 90.81 352 LEU A CA 1
ATOM 2852 C C . LEU A 1 352 ? -10.809 3.789 16.204 1.00 90.81 352 LEU A C 1
ATOM 2854 O O . LEU A 1 352 ? -9.852 4.147 15.514 1.00 90.81 352 LEU A O 1
ATOM 2858 N N . TYR A 1 353 ? -12.029 3.653 15.707 1.00 90.75 353 TYR A N 1
ATOM 2859 C CA . TYR A 1 353 ? -12.383 4.010 14.343 1.00 90.75 353 TYR A CA 1
ATOM 2860 C C . TYR A 1 353 ? -13.660 4.840 14.373 1.00 90.75 353 TYR A C 1
ATOM 2862 O O . TYR A 1 353 ? -14.677 4.413 14.917 1.00 90.75 353 TYR A O 1
ATOM 2870 N N . LYS A 1 354 ? -13.573 6.053 13.814 1.00 84.88 354 LYS A N 1
ATOM 2871 C CA . LYS A 1 354 ? -14.598 7.091 13.980 1.00 84.88 354 LYS A CA 1
ATOM 2872 C C . LYS A 1 354 ? -14.881 7.307 15.479 1.00 84.88 354 LYS A C 1
ATOM 2874 O O . LYS A 1 354 ? -13.944 7.470 16.256 1.00 84.88 354 LYS A O 1
ATOM 2879 N N . GLU A 1 355 ? -16.136 7.302 15.881 1.00 83.00 355 GLU A N 1
ATOM 2880 C CA . GLU A 1 355 ? -16.629 7.428 17.252 1.00 83.00 355 GLU A CA 1
ATOM 2881 C C . GLU A 1 355 ? -16.684 6.103 18.040 1.00 83.00 355 GLU A C 1
ATOM 2883 O O . GLU A 1 355 ? -17.141 6.103 19.181 1.00 83.00 355 GLU A O 1
ATOM 2888 N N . HIS A 1 356 ? -16.211 4.975 17.494 1.00 84.19 356 HIS A N 1
ATOM 2889 C CA . HIS A 1 356 ? -16.401 3.658 18.115 1.00 84.19 356 HIS A CA 1
ATOM 2890 C C . HIS A 1 356 ? -15.093 2.918 18.405 1.00 84.19 356 HIS A C 1
ATOM 2892 O O . HIS A 1 356 ? -14.158 2.887 17.597 1.00 84.19 356 HIS A O 1
ATOM 2898 N N . LEU A 1 357 ? -15.044 2.264 19.569 1.00 85.69 357 LEU A N 1
ATOM 2899 C CA . LEU A 1 357 ? -14.010 1.279 19.865 1.00 85.69 357 LEU A CA 1
ATOM 2900 C C . LEU A 1 357 ? -14.328 -0.026 19.136 1.00 85.69 357 LEU A C 1
ATOM 2902 O O . LEU A 1 357 ? -15.432 -0.552 19.239 1.00 85.69 357 LEU A O 1
ATOM 2906 N N . ILE A 1 358 ? -13.339 -0.564 18.433 1.00 81.25 358 ILE A N 1
ATOM 2907 C CA . ILE A 1 358 ? -13.465 -1.830 17.710 1.00 81.25 358 ILE A CA 1
ATOM 2908 C C . ILE A 1 358 ? -13.341 -2.988 18.702 1.00 81.25 358 ILE A C 1
ATOM 2910 O O . ILE A 1 358 ? -12.349 -3.089 19.432 1.00 81.25 358 ILE A O 1
ATOM 2914 N N . VAL A 1 359 ? -14.316 -3.902 18.693 1.00 69.00 359 VAL A N 1
ATOM 2915 C CA . VAL A 1 359 ? -14.389 -5.017 19.649 1.00 69.00 359 VAL A CA 1
ATOM 2916 C C . VAL A 1 359 ? -14.360 -6.355 18.907 1.00 69.00 359 VAL A C 1
ATOM 2918 O O . VAL A 1 359 ? -15.369 -7.026 18.713 1.00 69.00 359 VAL A O 1
ATOM 2921 N N . ASN A 1 360 ? -13.151 -6.783 18.539 1.00 69.62 360 ASN A N 1
ATOM 2922 C CA . ASN A 1 360 ? -12.832 -8.125 18.031 1.00 69.62 360 ASN A CA 1
ATOM 2923 C C . ASN A 1 360 ? -13.444 -8.552 16.680 1.00 69.62 360 ASN A C 1
ATOM 2925 O O . ASN A 1 360 ? -13.448 -9.750 16.388 1.00 69.62 360 ASN A O 1
ATOM 2929 N N . ARG A 1 361 ? -13.940 -7.637 15.838 1.00 75.44 361 ARG A N 1
ATOM 2930 C CA . ARG A 1 361 ? -14.532 -7.985 14.531 1.00 75.44 361 ARG A CA 1
ATOM 2931 C C . ARG A 1 361 ? -13.993 -7.107 13.405 1.00 75.44 361 ARG A C 1
ATOM 2933 O O . ARG A 1 361 ? -13.684 -5.940 13.615 1.00 75.44 361 ARG A O 1
ATOM 2940 N N . PHE A 1 362 ? -13.889 -7.675 12.202 1.00 75.44 362 PHE A N 1
ATOM 2941 C CA . PHE A 1 362 ? -13.524 -6.917 10.997 1.00 75.44 362 PHE A CA 1
ATOM 2942 C C . PHE A 1 362 ? -14.679 -6.099 10.415 1.00 75.44 362 PHE A C 1
ATOM 2944 O O . PHE A 1 362 ? -14.415 -5.189 9.633 1.00 75.44 362 PHE A O 1
ATOM 2951 N N . ASP A 1 363 ? -15.933 -6.386 10.773 1.00 70.62 363 ASP A N 1
ATOM 2952 C CA . ASP A 1 363 ? -17.079 -5.579 10.324 1.00 70.62 363 ASP A CA 1
ATOM 2953 C C . ASP A 1 363 ? -16.978 -4.121 10.765 1.00 70.62 363 ASP A C 1
ATOM 2955 O O . ASP A 1 363 ? -17.438 -3.225 10.061 1.00 70.62 363 ASP A O 1
ATOM 2959 N N . ASP A 1 364 ? -16.314 -3.895 11.897 1.00 67.94 364 ASP A N 1
ATOM 2960 C CA . ASP A 1 364 ? -16.099 -2.574 12.476 1.00 67.94 364 ASP A CA 1
ATOM 2961 C C . ASP A 1 364 ? -14.993 -1.790 11.738 1.00 67.94 364 ASP A C 1
ATOM 2963 O O . ASP A 1 364 ? -14.724 -0.637 12.067 1.00 67.94 364 ASP A O 1
ATOM 2967 N N . PHE A 1 365 ? -14.309 -2.402 10.760 1.00 73.50 365 PHE A N 1
ATOM 2968 C CA . PHE A 1 365 ? -13.180 -1.791 10.062 1.00 73.50 365 PHE A CA 1
ATOM 2969 C C . PHE A 1 365 ? -13.600 -1.013 8.810 1.00 73.50 365 PHE A C 1
ATOM 2971 O O . PHE A 1 365 ? -14.506 -1.425 8.078 1.00 73.50 365 PHE A O 1
ATOM 2978 N N . PRO A 1 366 ? -12.845 0.044 8.455 1.00 77.38 366 PRO A N 1
ATOM 2979 C CA . PRO A 1 366 ? -13.056 0.800 7.230 1.00 77.38 366 PRO A CA 1
ATOM 2980 C C . PRO A 1 366 ? -13.018 -0.088 5.989 1.00 77.38 366 PRO A C 1
ATOM 2982 O O . PRO A 1 366 ? -12.044 -0.804 5.746 1.00 77.38 366 PRO A O 1
ATOM 2985 N N . ARG A 1 367 ? -14.057 -0.000 5.154 1.00 74.81 367 ARG A N 1
ATOM 2986 C CA . ARG A 1 367 ? -14.098 -0.661 3.835 1.00 74.81 367 ARG A CA 1
ATOM 2987 C C . ARG A 1 367 ? -13.224 0.044 2.797 1.00 74.81 367 ARG A C 1
ATOM 2989 O O . ARG A 1 367 ? -12.866 -0.567 1.796 1.00 74.81 367 ARG A O 1
ATOM 2996 N N . VAL A 1 368 ? -12.875 1.308 3.040 1.00 74.94 368 VAL A N 1
ATOM 2997 C CA . VAL A 1 368 ? -12.091 2.147 2.129 1.00 74.94 368 VAL A CA 1
ATOM 2998 C C . VAL A 1 368 ? -10.668 2.294 2.660 1.00 74.94 368 VAL A C 1
ATOM 3000 O O . VAL A 1 368 ? -10.477 2.705 3.801 1.00 74.94 368 VAL A O 1
ATOM 3003 N N . GLU A 1 369 ? -9.662 2.020 1.823 1.00 72.31 369 GLU A N 1
ATOM 3004 C CA . GLU A 1 369 ? -8.243 2.089 2.218 1.00 72.31 369 GLU A CA 1
ATOM 3005 C C . GLU A 1 369 ? -7.852 3.472 2.768 1.00 72.31 369 GLU A C 1
ATOM 3007 O O . GLU A 1 369 ? -7.026 3.562 3.665 1.00 72.31 369 GLU A O 1
ATOM 3012 N N . SER A 1 370 ? -8.447 4.567 2.281 1.00 74.75 370 SER A N 1
ATOM 3013 C CA . SER A 1 370 ? -8.096 5.933 2.702 1.00 74.75 370 SER A CA 1
ATOM 3014 C C . SER A 1 370 ? -8.477 6.284 4.142 1.00 74.75 370 SER A C 1
ATOM 3016 O O . SER A 1 370 ? -7.997 7.291 4.663 1.00 74.75 370 SER A O 1
ATOM 3018 N N . GLU A 1 371 ? -9.367 5.519 4.768 1.00 86.44 371 GLU A N 1
ATOM 3019 C CA . GLU A 1 371 ? -9.760 5.747 6.154 1.00 86.44 371 GLU A CA 1
ATOM 3020 C C . GLU A 1 371 ? -8.737 5.144 7.122 1.00 86.44 371 GLU A C 1
ATOM 3022 O O . GLU A 1 371 ? -8.057 4.165 6.816 1.00 86.44 371 GLU A O 1
ATOM 3027 N N . CYS A 1 372 ? -8.613 5.750 8.302 1.00 91.31 372 CYS A N 1
ATOM 3028 C CA . CYS A 1 372 ? -7.586 5.394 9.269 1.00 91.31 372 CYS A CA 1
ATOM 3029 C C . CYS A 1 372 ? -8.190 4.930 10.592 1.00 91.31 372 CYS A C 1
ATOM 3031 O O . CYS A 1 372 ? -9.182 5.481 11.068 1.00 91.31 372 CYS A O 1
ATOM 3033 N N . ILE A 1 373 ? -7.552 3.920 11.171 1.00 94.31 373 ILE A N 1
ATOM 3034 C CA . ILE A 1 373 ? -7.854 3.349 12.479 1.00 94.31 373 ILE A CA 1
ATOM 3035 C C . ILE A 1 373 ? -6.791 3.843 13.447 1.00 94.31 373 ILE A C 1
ATOM 3037 O O . ILE A 1 373 ? -5.601 3.778 13.146 1.00 94.31 373 ILE A O 1
ATOM 3041 N N . PHE A 1 374 ? -7.193 4.302 14.619 1.00 95.62 374 PHE A N 1
ATOM 3042 C CA . PHE A 1 374 ? -6.268 4.767 15.640 1.00 95.62 374 PHE A CA 1
ATOM 3043 C C . PHE A 1 374 ? -5.957 3.638 16.609 1.00 95.62 374 PHE A C 1
ATOM 3045 O O . PHE A 1 374 ? -6.858 3.091 17.237 1.00 95.62 374 PHE A O 1
ATOM 3052 N N . LEU A 1 375 ? -4.678 3.298 16.719 1.00 95.75 375 LEU A N 1
ATOM 3053 C CA . LEU A 1 375 ? -4.160 2.363 17.707 1.00 95.75 375 LEU A CA 1
ATOM 3054 C C . LEU A 1 375 ? -3.552 3.154 18.860 1.00 95.75 375 LEU A C 1
ATOM 3056 O O . LEU A 1 375 ? -2.656 3.971 18.641 1.00 95.75 375 LEU A O 1
ATOM 3060 N N . PHE A 1 376 ? -3.962 2.840 20.080 1.00 93.38 376 PHE A N 1
ATOM 3061 C CA . PHE A 1 376 ? -3.271 3.280 21.283 1.00 93.38 376 PHE A CA 1
ATOM 3062 C C . PHE A 1 376 ? -3.124 2.130 22.274 1.00 93.38 376 PHE A C 1
ATOM 3064 O O . PHE A 1 376 ? -3.933 1.203 22.328 1.00 93.38 376 PHE A O 1
ATOM 3071 N N . ASP A 1 377 ? -2.041 2.190 23.034 1.00 90.88 377 ASP A N 1
ATOM 3072 C CA . ASP A 1 377 ? -1.700 1.230 24.070 1.00 90.88 377 ASP A CA 1
ATOM 3073 C C . ASP A 1 377 ? -2.401 1.624 25.375 1.00 90.88 377 ASP A C 1
ATOM 3075 O O . ASP A 1 377 ? -2.260 2.744 25.877 1.00 90.88 377 ASP A O 1
ATOM 3079 N N . ARG A 1 378 ? -3.163 0.680 25.934 1.00 85.94 378 ARG A N 1
ATOM 3080 C CA . ARG A 1 378 ? -3.944 0.865 27.164 1.00 85.94 378 ARG A CA 1
ATOM 3081 C C . ARG A 1 378 ? -3.093 1.233 28.387 1.00 85.94 378 ARG A C 1
ATOM 3083 O O . ARG A 1 378 ? -3.616 1.790 29.353 1.00 85.94 378 ARG A O 1
ATOM 3090 N N . THR A 1 379 ? -1.814 0.886 28.380 1.00 85.75 379 THR A N 1
ATOM 3091 C CA . THR A 1 379 ? -0.891 1.030 29.511 1.00 85.75 379 THR A CA 1
ATOM 3092 C C . THR A 1 379 ? 0.123 2.152 29.305 1.00 85.75 379 THR A C 1
ATOM 3094 O O . THR A 1 379 ? 0.543 2.783 30.280 1.00 85.75 379 THR A O 1
ATOM 3097 N N . ASN A 1 380 ? 0.491 2.442 28.056 1.00 88.75 380 ASN A N 1
ATOM 3098 C CA . ASN A 1 380 ? 1.518 3.424 27.740 1.00 88.75 380 ASN A CA 1
ATOM 3099 C C . ASN A 1 380 ? 0.963 4.856 27.717 1.00 88.75 380 ASN A C 1
ATOM 3101 O O . ASN A 1 380 ? 0.197 5.240 26.831 1.00 88.75 380 ASN A O 1
ATOM 3105 N N . ARG A 1 381 ? 1.429 5.666 28.673 1.00 87.62 381 ARG A N 1
ATOM 3106 C CA . ARG A 1 381 ? 1.061 7.082 28.819 1.00 87.62 381 ARG A CA 1
ATOM 3107 C C . ARG A 1 381 ? 1.946 8.055 28.055 1.00 87.62 381 ARG A C 1
ATOM 3109 O O . ARG A 1 381 ? 1.695 9.253 28.089 1.00 87.62 381 ARG A O 1
ATOM 3116 N N . GLU A 1 382 ? 2.963 7.555 27.369 1.00 90.06 382 GLU A N 1
ATOM 3117 C CA . GLU A 1 382 ? 3.881 8.376 26.599 1.00 90.06 382 GLU A CA 1
ATOM 3118 C C . GLU A 1 382 ? 3.525 8.364 25.116 1.00 90.06 382 GLU A C 1
ATOM 3120 O O . GLU A 1 382 ? 3.127 7.340 24.547 1.00 90.06 382 GLU A O 1
ATOM 3125 N N . VAL A 1 383 ? 3.752 9.516 24.491 1.00 90.94 383 VAL A N 1
ATOM 3126 C CA . VAL A 1 383 ? 3.795 9.663 23.042 1.00 90.94 383 VAL A CA 1
ATOM 3127 C C . VAL A 1 383 ? 5.189 10.133 22.645 1.00 90.94 383 VAL A C 1
ATOM 3129 O O . VAL A 1 383 ? 5.744 11.044 23.263 1.00 90.94 383 VAL A O 1
ATOM 3132 N N . GLU A 1 384 ? 5.756 9.518 21.613 1.00 90.75 384 GLU A N 1
ATOM 3133 C CA . GLU A 1 384 ? 7.018 9.936 21.010 1.00 90.75 384 GLU A CA 1
ATOM 3134 C C . GLU A 1 384 ? 6.920 9.944 19.485 1.00 90.75 384 GLU A C 1
ATOM 3136 O O . GLU A 1 384 ? 6.321 9.052 18.890 1.00 90.75 384 GLU A O 1
ATOM 3141 N N . PHE A 1 385 ? 7.549 10.930 18.849 1.00 89.00 385 PHE A N 1
ATOM 3142 C CA . PHE A 1 385 ? 7.779 10.937 17.409 1.00 89.00 385 PHE A CA 1
ATOM 3143 C C . PHE A 1 385 ? 9.241 10.594 17.132 1.00 89.00 385 PHE A C 1
ATOM 3145 O O . PHE A 1 385 ? 10.148 11.149 17.754 1.00 89.00 385 PHE A O 1
ATOM 3152 N N . ARG A 1 386 ? 9.482 9.688 16.181 1.00 83.06 386 ARG A N 1
ATOM 3153 C CA . ARG A 1 386 ? 10.830 9.366 15.697 1.00 83.06 386 ARG A CA 1
ATOM 3154 C C . ARG A 1 386 ? 10.863 9.444 14.180 1.00 83.06 386 ARG A C 1
ATOM 3156 O O . ARG A 1 386 ? 10.183 8.677 13.504 1.00 83.06 386 ARG A O 1
ATOM 3163 N N . CYS A 1 387 ? 11.707 10.323 13.648 1.00 78.44 387 CYS A N 1
ATOM 3164 C CA . CYS A 1 387 ? 11.994 10.362 12.220 1.00 78.44 387 CYS A CA 1
ATOM 3165 C C . CYS A 1 387 ? 13.224 9.498 11.912 1.00 78.44 387 CYS A C 1
ATOM 3167 O O . CYS A 1 387 ? 14.314 9.766 12.413 1.00 78.44 387 CYS A O 1
ATOM 3169 N N . SER A 1 388 ? 13.064 8.466 11.080 1.00 67.00 388 SER A N 1
ATOM 3170 C CA . SER A 1 388 ? 14.168 7.589 10.656 1.00 67.00 388 SER A CA 1
ATOM 3171 C C . SER A 1 388 ? 15.072 8.211 9.586 1.00 67.00 388 SER A C 1
ATOM 3173 O O . SER A 1 388 ? 16.117 7.648 9.261 1.00 67.00 388 SER A O 1
ATOM 3175 N N . VAL A 1 389 ? 14.677 9.353 9.018 1.00 69.06 389 VAL A N 1
ATOM 3176 C CA . VAL A 1 389 ? 15.379 10.021 7.919 1.00 69.06 389 VAL A CA 1
ATOM 3177 C C . VAL A 1 389 ? 15.671 11.457 8.319 1.00 69.06 389 VAL A C 1
ATOM 3179 O O . VAL A 1 389 ? 14.752 12.220 8.596 1.00 69.06 389 VAL A O 1
ATOM 3182 N N . GLN A 1 390 ? 16.947 11.837 8.316 1.00 71.50 390 GLN A N 1
ATOM 3183 C CA . GLN A 1 390 ? 17.348 13.228 8.499 1.00 71.50 390 GLN A CA 1
ATOM 3184 C C . GLN A 1 390 ? 17.986 13.766 7.215 1.00 71.50 390 GLN A C 1
ATOM 3186 O O . GLN A 1 390 ? 18.872 13.113 6.651 1.00 71.50 390 GLN A O 1
ATOM 3191 N N . PRO A 1 391 ? 17.536 14.929 6.716 1.00 76.00 391 PRO A N 1
ATOM 3192 C CA . PRO A 1 391 ? 18.164 15.571 5.575 1.00 76.00 391 PRO A CA 1
ATOM 3193 C C . PRO A 1 391 ? 19.568 16.060 5.951 1.00 76.00 391 PRO A C 1
ATOM 3195 O O . PRO A 1 391 ? 19.806 16.535 7.059 1.00 76.00 391 PRO A O 1
ATOM 3198 N N . ASN A 1 392 ? 20.514 15.980 5.013 1.00 77.44 392 ASN A N 1
ATOM 3199 C CA . ASN A 1 392 ? 21.861 16.504 5.226 1.00 77.44 392 ASN A CA 1
ATOM 3200 C C . ASN A 1 392 ? 21.870 18.036 5.044 1.00 77.44 392 ASN A C 1
ATOM 3202 O O . ASN A 1 392 ? 22.050 18.550 3.937 1.00 77.44 392 ASN A O 1
ATOM 3206 N N . LEU A 1 393 ? 21.677 18.771 6.142 1.00 77.44 393 LEU A N 1
ATOM 3207 C CA . LEU A 1 393 ? 21.644 20.239 6.142 1.00 77.44 393 LEU A CA 1
ATOM 3208 C C . LEU A 1 393 ? 23.016 20.879 5.844 1.00 77.44 393 LEU A C 1
ATOM 3210 O O . LEU A 1 393 ? 23.080 22.014 5.359 1.00 77.44 393 LEU A O 1
ATOM 3214 N N . GLU A 1 394 ? 24.121 20.160 6.069 1.00 72.81 394 GLU A N 1
ATOM 3215 C CA . GLU A 1 394 ? 25.470 20.635 5.733 1.00 72.81 394 GLU A CA 1
ATOM 3216 C C . GLU A 1 394 ? 25.665 20.740 4.220 1.00 72.81 394 GLU A C 1
ATOM 3218 O O . GLU A 1 394 ? 26.232 21.714 3.736 1.00 72.81 394 GLU A O 1
ATOM 3223 N N . THR A 1 395 ? 25.132 19.792 3.446 1.00 69.25 395 THR A N 1
ATOM 3224 C CA . THR A 1 395 ? 25.208 19.824 1.976 1.00 69.25 395 THR A CA 1
ATOM 3225 C C . THR A 1 395 ? 24.426 21.007 1.403 1.00 69.25 395 THR A C 1
ATOM 3227 O O . THR A 1 395 ? 24.892 21.659 0.466 1.00 69.25 395 THR A O 1
ATOM 3230 N N . LEU A 1 396 ? 23.283 21.353 2.010 1.00 68.75 396 LEU A N 1
ATOM 3231 C CA . LEU A 1 396 ? 22.511 22.553 1.657 1.00 68.75 396 LEU A CA 1
ATOM 3232 C C . LEU A 1 396 ? 23.280 23.846 1.972 1.00 68.75 396 LEU A C 1
ATOM 3234 O O . LEU A 1 396 ? 23.136 24.841 1.264 1.00 68.75 396 LEU A O 1
ATOM 3238 N N . SER A 1 397 ? 24.109 23.829 3.016 1.00 68.56 397 SER A N 1
ATOM 3239 C CA . SER A 1 397 ? 24.922 24.973 3.447 1.00 68.56 397 SER A CA 1
ATOM 3240 C C . SER A 1 397 ? 26.204 25.119 2.618 1.00 68.56 397 SER A C 1
ATOM 3242 O O . SER A 1 397 ? 26.536 26.216 2.179 1.00 68.56 397 SER A O 1
ATOM 3244 N N . ASN A 1 398 ? 26.878 24.013 2.300 1.00 64.19 398 ASN A N 1
ATOM 3245 C CA . ASN A 1 398 ? 28.096 23.978 1.483 1.00 64.19 398 ASN A CA 1
ATOM 3246 C C . ASN A 1 398 ? 27.833 24.333 0.011 1.00 64.19 398 ASN A C 1
ATOM 3248 O O . ASN A 1 398 ? 28.711 24.866 -0.666 1.00 64.19 398 ASN A O 1
ATOM 3252 N N . PHE A 1 399 ? 26.609 24.110 -0.483 1.00 64.00 399 PHE A N 1
ATOM 3253 C CA . PHE A 1 399 ? 26.182 24.584 -1.803 1.00 64.00 399 PHE A CA 1
ATOM 3254 C C . PHE A 1 399 ? 26.326 26.105 -1.967 1.00 64.00 399 PHE A C 1
ATOM 3256 O O . PHE A 1 399 ? 26.592 26.600 -3.060 1.00 64.00 399 PHE A O 1
ATOM 3263 N N . GLN A 1 400 ? 26.173 26.848 -0.867 1.00 59.91 400 GLN A N 1
ATOM 3264 C CA . GLN A 1 400 ? 26.157 28.311 -0.847 1.00 59.91 400 GLN A CA 1
ATOM 3265 C C . GLN A 1 400 ? 27.561 28.913 -0.999 1.00 59.91 400 GLN A C 1
ATOM 3267 O O . GLN A 1 400 ? 27.701 30.034 -1.483 1.00 59.91 400 GLN A O 1
ATOM 3272 N N . THR A 1 401 ? 28.600 28.176 -0.597 1.00 57.84 401 THR A N 1
ATOM 3273 C CA . THR A 1 401 ? 29.998 28.637 -0.575 1.00 57.84 401 THR A CA 1
ATOM 3274 C C . THR A 1 401 ? 30.858 28.009 -1.671 1.00 57.84 401 THR A C 1
ATOM 3276 O O . THR A 1 401 ? 31.987 28.453 -1.899 1.00 57.84 401 THR A O 1
ATOM 3279 N N . ALA A 1 402 ? 30.334 27.004 -2.379 1.00 59.28 402 ALA A N 1
ATOM 3280 C CA . ALA A 1 402 ? 31.045 26.294 -3.430 1.00 59.28 402 ALA A CA 1
ATOM 3281 C C . ALA A 1 402 ? 31.360 27.207 -4.630 1.00 59.28 402 ALA A C 1
ATOM 3283 O O . ALA A 1 402 ? 30.525 27.452 -5.502 1.00 59.28 402 ALA A O 1
ATOM 3284 N N . ARG A 1 403 ? 32.614 27.666 -4.715 1.00 56.00 403 ARG A N 1
ATOM 3285 C CA . ARG A 1 403 ? 33.201 28.205 -5.949 1.00 56.00 403 ARG A CA 1
ATOM 3286 C C . ARG A 1 403 ? 33.568 27.034 -6.856 1.00 56.00 403 ARG A C 1
ATOM 3288 O O . ARG A 1 403 ? 34.698 26.560 -6.824 1.00 56.00 403 ARG A O 1
ATOM 3295 N N . ALA A 1 404 ? 32.614 26.528 -7.627 1.00 54.91 404 ALA A N 1
ATOM 3296 C CA . ALA A 1 404 ? 32.937 25.528 -8.636 1.00 54.91 404 ALA A CA 1
ATOM 3297 C C . ALA A 1 404 ? 33.725 26.200 -9.772 1.00 54.91 404 ALA A C 1
ATOM 3299 O O . ALA A 1 404 ? 33.201 27.066 -10.470 1.00 54.91 404 ALA A O 1
ATOM 3300 N N . THR A 1 405 ? 34.991 25.818 -9.931 1.00 53.19 405 THR A N 1
ATOM 3301 C CA . THR A 1 405 ? 35.867 26.261 -11.027 1.00 53.19 405 THR A CA 1
ATOM 3302 C C . THR A 1 405 ? 35.448 25.681 -12.381 1.00 53.19 405 THR A C 1
ATOM 3304 O O . THR A 1 405 ? 35.798 26.250 -13.410 1.00 53.19 405 THR A O 1
ATOM 3307 N N . GLU A 1 406 ? 34.648 24.606 -12.387 1.00 58.62 406 GLU A N 1
ATOM 3308 C CA . GLU A 1 406 ? 34.098 23.961 -13.584 1.00 58.62 406 GLU A CA 1
ATOM 3309 C C . GLU A 1 406 ? 32.585 23.696 -13.447 1.00 58.62 406 GLU A C 1
ATOM 3311 O O . GLU A 1 406 ? 32.097 23.258 -12.402 1.00 58.62 406 GLU A O 1
ATOM 3316 N N . ALA A 1 407 ? 31.823 23.917 -14.526 1.00 59.38 407 ALA A N 1
ATOM 3317 C CA . ALA A 1 407 ? 30.364 23.741 -14.547 1.00 59.38 407 ALA A CA 1
ATOM 3318 C C . ALA A 1 407 ? 29.910 22.297 -14.228 1.00 59.38 407 ALA A C 1
ATOM 3320 O O . ALA A 1 407 ? 28.835 22.095 -13.660 1.00 59.38 407 ALA A O 1
ATOM 3321 N N . CYS A 1 408 ? 30.737 21.290 -14.538 1.00 60.00 408 CYS A N 1
ATOM 3322 C CA . CYS A 1 408 ? 30.438 19.880 -14.260 1.00 60.00 408 CYS A CA 1
ATOM 3323 C C . CYS A 1 408 ? 30.404 19.553 -12.759 1.00 60.00 408 CYS A C 1
ATOM 3325 O O . CYS A 1 408 ? 29.547 18.784 -12.316 1.00 60.00 408 CYS A O 1
ATOM 3327 N N . ASP A 1 409 ? 31.290 20.147 -11.960 1.00 65.44 409 ASP A N 1
ATOM 3328 C CA . ASP A 1 409 ? 31.322 19.904 -10.515 1.00 65.44 409 ASP A CA 1
ATOM 3329 C C . ASP A 1 409 ? 30.169 20.604 -9.802 1.00 65.44 409 ASP A C 1
ATOM 3331 O O . ASP A 1 409 ? 29.554 20.026 -8.901 1.00 65.44 409 ASP A O 1
ATOM 3335 N N . TYR A 1 410 ? 29.797 21.797 -10.275 1.00 69.69 410 TYR A N 1
ATOM 3336 C CA . TYR A 1 410 ? 28.600 22.477 -9.794 1.00 69.69 410 TYR A CA 1
ATOM 3337 C C . TYR A 1 410 ? 27.338 21.658 -10.069 1.00 69.69 410 TYR A C 1
ATOM 3339 O O . TYR A 1 410 ? 26.484 21.517 -9.197 1.00 69.69 410 TYR A O 1
ATOM 3347 N N . TYR A 1 411 ? 27.234 21.063 -11.258 1.00 67.94 411 TYR A N 1
ATOM 3348 C CA . TYR A 1 411 ? 26.092 20.231 -11.621 1.00 67.94 411 TYR A CA 1
ATOM 3349 C C . TYR A 1 411 ? 25.953 18.993 -10.723 1.00 67.94 411 TYR A C 1
ATOM 3351 O O . TYR A 1 411 ? 24.862 18.698 -10.228 1.00 67.94 411 TYR A O 1
ATOM 3359 N N . ARG A 1 412 ? 27.061 18.294 -10.441 1.00 70.88 412 ARG A N 1
ATOM 3360 C CA . ARG A 1 412 ? 27.073 17.162 -9.495 1.00 70.88 412 ARG A CA 1
ATOM 3361 C C . ARG A 1 412 ? 26.640 17.590 -8.099 1.00 70.88 412 ARG A C 1
ATOM 3363 O O . ARG A 1 412 ? 25.880 16.877 -7.443 1.00 70.88 412 ARG A O 1
ATOM 3370 N N . LEU A 1 413 ? 27.121 18.744 -7.648 1.00 73.25 413 LEU A N 1
ATOM 3371 C CA . LEU A 1 413 ? 26.754 19.302 -6.359 1.00 73.25 413 LEU A CA 1
ATOM 3372 C C . LEU A 1 413 ? 25.258 19.673 -6.325 1.00 73.25 413 LEU A C 1
ATOM 3374 O O . LEU A 1 413 ? 24.566 19.284 -5.391 1.00 73.25 413 LEU A O 1
ATOM 3378 N N . ALA A 1 414 ? 24.726 20.297 -7.381 1.00 72.19 414 ALA A N 1
ATOM 3379 C CA . ALA A 1 414 ? 23.311 20.662 -7.498 1.00 72.19 414 ALA A CA 1
ATOM 3380 C C . ALA A 1 414 ? 22.400 19.429 -7.507 1.00 72.19 414 ALA A C 1
ATOM 3382 O O . ALA A 1 414 ? 21.327 19.437 -6.906 1.00 72.19 414 ALA A O 1
ATOM 3383 N N . TYR A 1 415 ? 22.851 18.332 -8.119 1.00 72.75 415 TYR A N 1
ATOM 3384 C CA . TYR A 1 415 ? 22.153 17.052 -8.074 1.00 72.75 415 TYR A CA 1
ATOM 3385 C C . TYR A 1 415 ? 22.095 16.464 -6.653 1.00 72.75 415 TYR A C 1
ATOM 3387 O O . TYR A 1 415 ? 21.040 15.979 -6.241 1.00 72.75 415 TYR A O 1
ATOM 3395 N N . ARG A 1 416 ? 23.197 16.532 -5.886 1.00 75.06 416 ARG A N 1
ATOM 3396 C CA . ARG A 1 416 ? 23.230 16.106 -4.470 1.00 75.06 416 ARG A CA 1
ATOM 3397 C C . ARG A 1 416 ? 22.322 16.976 -3.603 1.00 75.06 416 ARG A C 1
ATOM 3399 O O . ARG A 1 416 ? 21.499 16.444 -2.870 1.00 75.06 416 ARG A O 1
ATOM 3406 N N . THR A 1 417 ? 22.396 18.295 -3.761 1.00 77.75 417 THR A N 1
ATOM 3407 C CA . THR A 1 417 ? 21.525 19.252 -3.068 1.00 77.75 417 THR A CA 1
ATOM 3408 C C . THR A 1 417 ? 20.053 19.001 -3.383 1.00 77.75 417 THR A C 1
ATOM 3410 O O . THR A 1 417 ? 19.237 18.950 -2.470 1.00 77.75 417 THR A O 1
ATOM 3413 N N . ARG A 1 418 ? 19.703 18.751 -4.651 1.00 76.94 418 ARG A N 1
ATOM 3414 C CA . ARG A 1 418 ? 18.339 18.373 -5.048 1.00 76.94 418 ARG A CA 1
ATOM 3415 C C . ARG A 1 418 ? 17.864 17.114 -4.324 1.00 76.94 418 ARG A C 1
ATOM 3417 O O . ARG A 1 418 ? 16.733 17.090 -3.851 1.00 76.94 418 ARG A O 1
ATOM 3424 N N . ARG A 1 419 ? 18.706 16.080 -4.222 1.00 75.56 419 ARG A N 1
ATOM 3425 C CA . ARG A 1 419 ? 18.376 14.864 -3.463 1.00 75.56 419 ARG A CA 1
ATOM 3426 C C . ARG A 1 419 ? 18.074 15.196 -2.002 1.00 75.56 419 ARG A C 1
ATOM 3428 O O . ARG A 1 419 ? 17.057 14.745 -1.486 1.00 75.56 419 ARG A O 1
ATOM 3435 N N . ASP A 1 420 ? 18.922 15.985 -1.352 1.00 79.81 420 ASP A N 1
ATOM 3436 C CA . ASP A 1 420 ? 18.753 16.300 0.069 1.00 79.81 420 ASP A CA 1
ATOM 3437 C C . ASP A 1 420 ? 17.507 17.177 0.316 1.00 79.81 420 ASP A C 1
ATOM 3439 O O . ASP A 1 420 ? 16.800 16.973 1.299 1.00 79.81 420 ASP A O 1
ATOM 3443 N N . LEU A 1 421 ? 17.142 18.058 -0.622 1.00 80.31 421 LEU A N 1
ATOM 3444 C CA . LEU A 1 421 ? 15.866 18.792 -0.602 1.00 80.31 421 LEU A CA 1
ATOM 3445 C C . LEU A 1 421 ? 14.638 17.875 -0.734 1.00 80.31 421 LEU A C 1
ATOM 3447 O O . LEU A 1 421 ? 13.586 18.159 -0.166 1.00 80.31 421 LEU A O 1
ATOM 3451 N N . CYS A 1 422 ? 14.755 16.752 -1.441 1.00 77.00 422 CYS A N 1
ATOM 3452 C CA . CYS A 1 422 ? 13.679 15.758 -1.496 1.00 77.00 422 CYS A CA 1
ATOM 3453 C C . CYS A 1 422 ? 13.538 15.003 -0.172 1.00 77.00 422 CYS A C 1
ATOM 3455 O O . CYS A 1 422 ? 12.425 14.664 0.220 1.00 77.00 422 CYS A O 1
ATOM 3457 N N . LEU A 1 423 ? 14.645 14.782 0.548 1.00 79.75 423 LEU A N 1
ATOM 3458 C CA . LEU A 1 423 ? 14.591 14.260 1.915 1.00 79.75 423 LEU A CA 1
ATOM 3459 C C . LEU A 1 423 ? 13.868 15.240 2.839 1.00 79.75 423 LEU A C 1
ATOM 3461 O O . LEU A 1 423 ? 12.995 14.811 3.586 1.00 79.75 423 LEU A O 1
ATOM 3465 N N . VAL A 1 424 ? 14.172 16.540 2.735 1.00 82.88 424 VAL A N 1
ATOM 3466 C CA . VAL A 1 424 ? 13.444 17.600 3.453 1.00 82.88 424 VAL A CA 1
ATOM 3467 C C . VAL A 1 424 ? 11.946 17.499 3.160 1.00 82.88 424 VAL A C 1
ATOM 3469 O O . VAL A 1 424 ? 11.155 17.364 4.089 1.00 82.88 424 VAL A O 1
ATOM 3472 N N . LYS A 1 425 ? 11.553 17.450 1.880 1.00 81.12 425 LYS A N 1
ATOM 3473 C CA . LYS A 1 425 ? 10.149 17.283 1.473 1.00 81.12 425 LYS A CA 1
ATOM 3474 C C . LYS A 1 425 ? 9.489 16.065 2.128 1.00 81.12 425 LYS A C 1
ATOM 3476 O O . LYS A 1 425 ? 8.413 16.198 2.700 1.00 81.12 425 LYS A O 1
ATOM 3481 N N . ASN A 1 426 ? 10.139 14.901 2.082 1.00 80.00 426 ASN A N 1
ATOM 3482 C CA . ASN A 1 426 ? 9.603 13.664 2.656 1.00 80.00 426 ASN A CA 1
ATOM 3483 C C . ASN A 1 426 ? 9.427 13.757 4.183 1.00 80.00 426 ASN A C 1
ATOM 3485 O O . ASN A 1 426 ? 8.437 13.258 4.715 1.00 80.00 426 ASN A O 1
ATOM 3489 N N . VAL A 1 427 ? 10.365 14.398 4.892 1.00 83.88 427 VAL A N 1
ATOM 3490 C CA . VAL A 1 427 ? 10.244 14.641 6.340 1.00 83.88 427 VAL A CA 1
ATOM 3491 C C . VAL A 1 427 ? 9.067 15.566 6.632 1.00 83.88 427 VAL A C 1
ATOM 3493 O O . VAL A 1 427 ? 8.278 15.287 7.530 1.00 83.88 427 VAL A O 1
ATOM 3496 N N . MET A 1 428 ? 8.894 16.627 5.845 1.00 83.81 428 MET A N 1
ATOM 3497 C CA . MET A 1 428 ? 7.772 17.549 6.013 1.00 83.81 428 MET A CA 1
ATOM 3498 C C . MET A 1 428 ? 6.418 16.886 5.712 1.00 83.81 428 MET A C 1
ATOM 3500 O O . MET A 1 428 ? 5.458 17.100 6.449 1.00 83.81 428 MET A O 1
ATOM 3504 N N . GLU A 1 429 ? 6.339 16.039 4.679 1.00 83.06 429 GLU A N 1
ATOM 3505 C CA . GLU A 1 429 ? 5.151 15.225 4.376 1.00 83.06 429 GLU A CA 1
ATOM 3506 C C . GLU A 1 429 ? 4.811 14.271 5.531 1.00 83.06 429 GLU A C 1
ATOM 3508 O O . GLU A 1 429 ? 3.640 14.130 5.892 1.00 83.06 429 GLU A O 1
ATOM 3513 N N . LEU A 1 430 ? 5.824 13.645 6.144 1.00 84.88 430 LEU A N 1
ATOM 3514 C CA . LEU A 1 430 ? 5.648 12.803 7.328 1.00 84.88 430 LEU A CA 1
ATOM 3515 C C . LEU A 1 430 ? 5.100 13.619 8.507 1.00 84.88 430 LEU A C 1
ATOM 3517 O O . LEU A 1 430 ? 4.118 13.207 9.119 1.00 84.88 430 LEU A O 1
ATOM 3521 N N . GLN A 1 431 ? 5.683 14.784 8.793 1.00 87.06 431 GLN A N 1
ATOM 3522 C CA . GLN A 1 431 ? 5.225 15.679 9.859 1.00 87.06 431 GLN A CA 1
ATOM 3523 C C . GLN A 1 431 ? 3.781 16.153 9.639 1.00 87.06 431 GLN A C 1
ATOM 3525 O O . GLN A 1 431 ? 2.959 16.039 10.544 1.00 87.06 431 GLN A O 1
ATOM 3530 N N . SER A 1 432 ? 3.436 16.612 8.430 1.00 84.56 432 SER A N 1
ATOM 3531 C CA . SER A 1 432 ? 2.063 17.030 8.098 1.00 84.56 432 SER A CA 1
ATOM 3532 C C . SER A 1 432 ? 1.082 15.855 8.214 1.00 84.56 432 SER A C 1
ATOM 3534 O O . SER A 1 432 ? -0.008 15.995 8.768 1.00 84.56 432 SER A O 1
ATOM 3536 N N . THR A 1 433 ? 1.497 14.651 7.802 1.00 86.50 433 THR A N 1
ATOM 3537 C CA . THR A 1 433 ? 0.713 13.421 7.987 1.00 86.50 433 THR A CA 1
ATOM 3538 C C . THR A 1 433 ? 0.439 13.141 9.467 1.00 86.50 433 THR A C 1
ATOM 3540 O O . THR A 1 433 ? -0.699 12.838 9.830 1.00 86.50 433 THR A O 1
ATOM 3543 N N . VAL A 1 434 ? 1.450 13.278 10.329 1.00 89.25 434 VAL A N 1
ATOM 3544 C CA . VAL A 1 434 ? 1.311 13.128 11.785 1.00 89.25 434 VAL A CA 1
ATOM 3545 C C . VAL A 1 434 ? 0.346 14.165 12.354 1.00 89.25 434 VAL A C 1
ATOM 3547 O O . VAL A 1 434 ? -0.607 13.775 13.027 1.00 89.25 434 VAL A O 1
ATOM 3550 N N . CYS A 1 435 ? 0.530 15.451 12.033 1.00 85.12 435 CYS A N 1
ATOM 3551 C CA . CYS A 1 435 ? -0.360 16.534 12.460 1.00 85.12 435 CYS A CA 1
ATOM 3552 C C . CYS A 1 435 ? -1.816 16.253 12.066 1.00 85.12 435 CYS A C 1
ATOM 3554 O O . CYS A 1 435 ? -2.718 16.301 12.902 1.00 85.12 435 CYS A O 1
ATOM 3556 N N . LYS A 1 436 ? -2.043 15.889 10.799 1.00 86.88 436 LYS A N 1
ATOM 3557 C CA . LYS A 1 436 ? -3.365 15.558 10.263 1.00 86.88 436 LYS A CA 1
ATOM 3558 C C . LYS A 1 436 ? -4.018 14.416 11.038 1.00 86.88 436 LYS A C 1
ATOM 3560 O O . LYS A 1 436 ? -5.153 14.567 11.490 1.00 86.88 436 LYS A O 1
ATOM 3565 N N . TYR A 1 437 ? -3.343 13.273 11.171 1.00 89.69 437 TYR A N 1
ATOM 3566 C CA . TYR A 1 437 ? -3.945 12.098 11.804 1.00 89.69 437 TYR A CA 1
ATOM 3567 C C . TYR A 1 437 ? -4.144 12.280 13.306 1.00 89.69 437 TYR A C 1
ATOM 3569 O O . TYR A 1 437 ? -5.180 11.859 13.808 1.00 89.69 437 TYR A O 1
ATOM 3577 N N . PHE A 1 438 ? -3.253 12.980 14.011 1.00 87.75 438 PHE A N 1
ATOM 3578 C CA . PHE A 1 438 ? -3.494 13.331 15.413 1.00 87.75 438 PHE A CA 1
ATOM 3579 C C . PHE A 1 438 ? -4.686 14.260 15.596 1.00 87.75 438 PHE A C 1
ATOM 3581 O O . PHE A 1 438 ? -5.506 14.030 16.481 1.00 87.75 438 PHE A O 1
ATOM 3588 N N . SER A 1 439 ? -4.830 15.285 14.756 1.00 83.75 439 SER A N 1
ATOM 3589 C CA . SER A 1 439 ? -5.992 16.172 14.835 1.00 83.75 439 SER A CA 1
ATOM 3590 C C . SER A 1 439 ? -7.295 15.423 14.545 1.00 83.75 439 SER A C 1
ATOM 3592 O O . SER A 1 439 ? -8.316 15.701 15.173 1.00 83.75 439 SER A O 1
ATOM 3594 N N . ILE A 1 440 ? -7.279 14.442 13.635 1.00 87.19 440 ILE A N 1
ATOM 3595 C CA . ILE A 1 440 ? -8.428 13.549 13.414 1.00 87.19 440 ILE A CA 1
ATOM 3596 C C . ILE A 1 440 ? -8.656 12.654 14.639 1.00 87.19 440 ILE A C 1
ATOM 3598 O O . ILE A 1 440 ? -9.797 12.537 15.075 1.00 87.19 440 ILE A O 1
ATOM 3602 N N . PHE A 1 441 ? -7.603 12.079 15.226 1.00 89.50 441 PHE A N 1
ATOM 3603 C CA . PHE A 1 441 ? -7.686 11.250 16.430 1.00 89.50 441 PHE A CA 1
ATOM 3604 C C . PHE A 1 441 ? -8.322 11.997 17.603 1.00 89.50 441 PHE A C 1
ATOM 3606 O O . PHE A 1 441 ? -9.242 11.478 18.224 1.00 89.50 441 PHE A O 1
ATOM 3613 N N . ILE A 1 442 ? -7.883 13.229 17.878 1.00 84.19 442 ILE A N 1
ATOM 3614 C CA . ILE A 1 442 ? -8.432 14.057 18.959 1.00 84.19 442 ILE A CA 1
ATOM 3615 C C . ILE A 1 442 ? -9.936 14.264 18.748 1.00 84.19 442 ILE A C 1
ATOM 3617 O O . ILE A 1 442 ? -10.718 14.061 19.673 1.00 84.19 442 ILE A O 1
ATOM 3621 N N . ARG A 1 443 ? -10.361 14.606 17.524 1.00 84.38 443 ARG A N 1
ATOM 3622 C CA . ARG A 1 443 ? -11.787 14.784 17.197 1.00 84.38 443 ARG A CA 1
ATOM 3623 C C . ARG A 1 443 ? -12.579 13.483 17.330 1.00 84.38 443 ARG A C 1
ATOM 3625 O O . ARG A 1 443 ? -13.663 13.498 17.903 1.00 84.38 443 ARG A O 1
ATOM 3632 N N . ALA A 1 444 ? -12.034 12.377 16.828 1.00 87.31 444 ALA A N 1
ATOM 3633 C CA . ALA A 1 444 ? -12.633 11.048 16.926 1.00 87.31 444 ALA A CA 1
ATOM 3634 C C . ALA A 1 444 ? -12.818 10.634 18.394 1.00 87.31 444 ALA A C 1
ATOM 3636 O O . ALA A 1 444 ? -13.913 10.259 18.805 1.00 87.31 444 ALA A O 1
ATOM 3637 N N . PHE A 1 445 ? -11.782 10.815 19.215 1.00 86.81 445 PHE A N 1
ATOM 3638 C CA . PHE A 1 445 ? -11.819 10.535 20.646 1.00 86.81 445 PHE A CA 1
ATOM 3639 C C . PHE A 1 445 ? -12.824 11.422 21.388 1.00 86.81 445 PHE A C 1
ATOM 3641 O O . PHE A 1 445 ? -13.563 10.945 22.243 1.00 86.81 445 PHE A O 1
ATOM 3648 N N . GLN A 1 446 ? -12.909 12.707 21.042 1.00 82.81 446 GLN A N 1
ATOM 3649 C CA . GLN A 1 446 ? -13.925 13.601 21.599 1.00 82.81 446 GLN A CA 1
ATOM 3650 C C . GLN A 1 446 ? -15.345 13.181 21.224 1.00 82.81 446 GLN A C 1
ATOM 3652 O O . GLN A 1 446 ? -16.242 13.301 22.057 1.00 82.81 446 GLN A O 1
ATOM 3657 N N . SER A 1 447 ? -15.556 12.719 19.988 1.00 86.19 447 SER A N 1
ATOM 3658 C CA . SER A 1 447 ? -16.849 12.189 19.549 1.00 86.19 447 SER A CA 1
ATOM 3659 C C . SER A 1 447 ? -17.211 10.938 20.344 1.00 86.19 447 SER A C 1
ATOM 3661 O O . SER A 1 447 ? -18.274 10.903 20.956 1.00 86.19 447 SER A O 1
ATOM 3663 N N . TYR A 1 448 ? -16.270 9.996 20.462 1.00 87.31 448 TYR A N 1
ATOM 3664 C CA . TYR A 1 448 ? -16.410 8.802 21.295 1.00 87.31 448 TYR A CA 1
ATOM 3665 C C . TYR A 1 448 ? -16.785 9.149 22.744 1.00 87.31 448 TYR A C 1
ATOM 3667 O O . TYR A 1 448 ? -17.774 8.642 23.265 1.00 87.31 448 TYR A O 1
ATOM 3675 N N . CYS A 1 449 ? -16.058 10.068 23.390 1.00 83.31 449 CYS A N 1
ATOM 3676 C CA . CYS A 1 449 ? -16.363 10.483 24.760 1.00 83.31 449 CYS A CA 1
ATOM 3677 C C . CYS A 1 449 ? -17.774 11.073 24.891 1.00 83.31 449 CYS A C 1
ATOM 3679 O O . CYS A 1 449 ? -18.459 10.793 25.871 1.00 83.31 449 CYS A O 1
ATOM 3681 N N . LYS A 1 450 ? -18.220 11.884 23.922 1.00 83.94 450 LYS A N 1
ATOM 3682 C CA . LYS A 1 450 ? -19.566 12.479 23.927 1.00 83.94 450 LYS A CA 1
ATOM 3683 C C . LYS A 1 450 ? -20.657 11.428 23.753 1.00 83.94 450 LYS A C 1
ATOM 3685 O O . LYS A 1 450 ? -21.666 11.498 24.450 1.00 83.94 450 LYS A O 1
ATOM 3690 N N . GLU A 1 451 ? -20.466 10.487 22.837 1.00 85.50 451 GLU A N 1
ATOM 3691 C CA . GLU A 1 451 ? -21.427 9.415 22.578 1.00 85.50 451 GLU A CA 1
ATOM 3692 C C . GLU A 1 451 ? -21.530 8.455 23.755 1.00 85.50 451 GLU A C 1
ATOM 3694 O O . GLU A 1 451 ? -22.631 8.233 24.256 1.00 85.50 451 GLU A O 1
ATOM 3699 N N . GLU A 1 452 ? -20.396 7.988 24.281 1.00 84.81 452 GLU A N 1
ATOM 3700 C CA . GLU A 1 452 ? -20.373 7.121 25.458 1.00 84.81 452 GLU A CA 1
ATOM 3701 C C . GLU A 1 452 ? -21.022 7.832 26.657 1.00 84.81 452 GLU A C 1
ATOM 3703 O O . GLU A 1 452 ? -21.851 7.248 27.350 1.00 84.81 452 GLU A O 1
ATOM 3708 N N . LEU A 1 453 ? -20.736 9.123 26.877 1.00 84.38 453 LEU A N 1
ATOM 3709 C CA . LEU A 1 453 ? -21.373 9.898 27.946 1.00 84.38 453 LEU A CA 1
ATOM 3710 C C . LEU A 1 453 ? -22.891 10.026 27.751 1.00 84.38 453 LEU A C 1
ATOM 3712 O O . LEU A 1 453 ? -23.643 9.964 28.726 1.00 84.38 453 LEU A O 1
ATOM 3716 N N . ALA A 1 454 ? -23.356 10.198 26.511 1.00 84.50 454 ALA A N 1
ATOM 3717 C CA . ALA A 1 454 ? -24.778 10.254 26.189 1.00 84.50 454 ALA A CA 1
ATOM 3718 C C . ALA A 1 454 ? -25.470 8.901 26.427 1.00 84.50 454 ALA A C 1
ATOM 3720 O O . ALA A 1 454 ? -26.582 8.868 26.959 1.00 84.50 454 ALA A O 1
ATOM 3721 N N . GLU A 1 455 ? -24.819 7.787 26.091 1.00 86.56 455 GLU A N 1
ATOM 3722 C CA . GLU A 1 455 ? -25.308 6.441 26.399 1.00 86.56 455 GLU A CA 1
ATOM 3723 C C . GLU A 1 455 ? -25.365 6.181 27.905 1.00 86.56 455 GL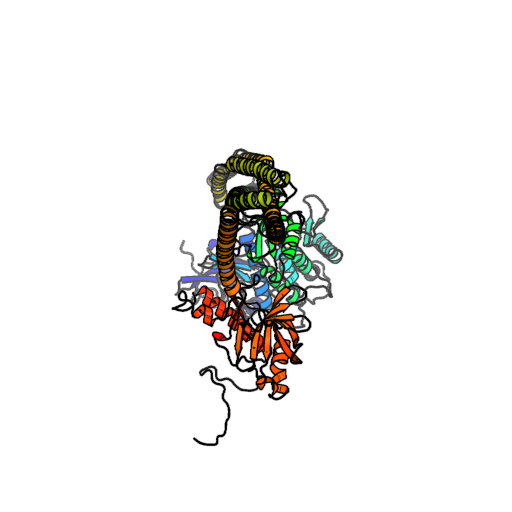U A C 1
ATOM 3725 O O . GLU A 1 455 ? -26.398 5.741 28.419 1.00 86.56 455 GLU A O 1
ATOM 3730 N N . GLN A 1 456 ? -24.299 6.522 28.635 1.00 86.44 456 GLN A N 1
ATOM 3731 C CA . GLN A 1 456 ? -24.268 6.389 30.091 1.00 86.44 456 GLN A CA 1
ATOM 3732 C C . GLN A 1 456 ? -25.326 7.275 30.762 1.00 86.44 456 GLN A C 1
ATOM 3734 O O . GLN A 1 456 ? -25.946 6.856 31.739 1.00 86.44 456 GLN A O 1
ATOM 3739 N N . ARG A 1 457 ? -25.611 8.463 30.214 1.00 86.44 457 ARG A N 1
ATOM 3740 C CA . ARG A 1 457 ? -26.700 9.327 30.691 1.00 86.44 457 ARG A CA 1
ATOM 3741 C C . ARG A 1 457 ? -28.076 8.698 30.484 1.00 86.44 457 ARG A C 1
ATOM 3743 O O . ARG A 1 457 ? -28.865 8.687 31.422 1.00 86.44 457 ARG A O 1
ATOM 3750 N N . LYS A 1 458 ? -28.344 8.095 29.319 1.00 87.88 458 LYS A N 1
ATOM 3751 C CA . LYS A 1 458 ? -29.593 7.342 29.091 1.00 87.88 458 LYS A CA 1
ATOM 3752 C C . LYS A 1 458 ? -29.755 6.207 30.105 1.00 87.88 458 LYS A C 1
ATOM 3754 O O . LYS A 1 458 ? -30.842 6.015 30.643 1.00 87.88 458 LYS A O 1
ATOM 3759 N N . LEU A 1 459 ? -28.680 5.463 30.385 1.00 86.88 459 LEU A N 1
ATOM 3760 C CA . LEU A 1 459 ? -28.698 4.406 31.398 1.00 86.88 459 LEU A CA 1
ATOM 3761 C C . LEU A 1 459 ? -28.958 4.967 32.802 1.00 86.88 459 LEU A C 1
ATOM 3763 O O . LEU A 1 459 ? -29.774 4.411 33.533 1.00 86.88 459 LEU A O 1
ATOM 3767 N N . TYR A 1 460 ? -28.301 6.065 33.167 1.00 86.44 460 TYR A N 1
ATOM 3768 C CA . TYR A 1 460 ? -28.505 6.753 34.439 1.00 86.44 460 TYR A CA 1
ATOM 3769 C C . TYR A 1 460 ? -29.962 7.205 34.629 1.00 86.44 460 TYR A C 1
ATOM 3771 O O . TYR A 1 460 ? -30.561 6.893 35.659 1.00 86.44 460 TYR A O 1
ATOM 3779 N N . ASP A 1 461 ? -30.562 7.841 33.621 1.00 86.25 461 ASP A N 1
ATOM 3780 C CA . ASP A 1 461 ? -31.956 8.301 33.670 1.00 86.25 461 ASP A CA 1
ATOM 3781 C C . ASP A 1 461 ? -32.933 7.120 33.842 1.00 86.25 461 ASP A C 1
ATOM 3783 O O . ASP A 1 461 ? -33.823 7.165 34.696 1.00 86.25 461 ASP A O 1
ATOM 3787 N N . MET A 1 462 ? -32.711 6.011 33.119 1.00 87.31 462 MET A N 1
ATOM 3788 C CA . MET A 1 462 ? -33.480 4.771 33.306 1.00 87.31 462 MET A CA 1
ATOM 3789 C C . MET A 1 462 ? -33.330 4.193 34.723 1.00 87.31 462 MET A C 1
ATOM 3791 O O . MET A 1 462 ? -34.296 3.688 35.299 1.00 87.31 462 MET A O 1
ATOM 3795 N N . LEU A 1 463 ? -32.128 4.244 35.306 1.00 85.00 463 LEU A N 1
ATOM 3796 C CA . LEU A 1 463 ? -31.874 3.747 36.662 1.00 85.00 463 LEU A CA 1
ATOM 3797 C C . LEU A 1 463 ? -32.550 4.617 37.730 1.00 85.00 463 LEU A C 1
ATOM 3799 O O . LEU A 1 463 ? -33.055 4.067 38.709 1.00 85.00 463 LEU A O 1
ATOM 3803 N N . ILE A 1 464 ? -32.626 5.939 37.535 1.00 84.12 464 ILE A N 1
ATOM 3804 C CA . ILE A 1 464 ? -33.386 6.849 38.409 1.00 84.12 464 ILE A CA 1
ATOM 3805 C C . ILE A 1 464 ? -34.877 6.520 38.381 1.00 84.12 464 ILE A C 1
ATOM 3807 O O . ILE A 1 464 ? -35.521 6.464 39.435 1.00 84.12 464 ILE A O 1
ATOM 3811 N N . GLU A 1 465 ? -35.443 6.312 37.191 1.00 83.69 465 GLU A N 1
ATOM 3812 C CA . GLU A 1 465 ? -36.857 5.966 37.052 1.00 83.69 465 GLU A CA 1
ATOM 3813 C C . GLU A 1 465 ? -37.158 4.641 37.759 1.00 83.69 465 GLU A C 1
ATOM 3815 O O . GLU A 1 465 ? -38.075 4.563 38.584 1.00 83.69 465 GLU A O 1
ATOM 3820 N N . LYS A 1 466 ? -36.302 3.637 37.535 1.00 82.75 466 LYS A N 1
ATOM 3821 C CA . LYS A 1 466 ? -36.390 2.343 38.210 1.00 82.75 466 LYS A CA 1
ATOM 3822 C C . LYS A 1 466 ? -36.278 2.476 39.731 1.00 82.75 466 LYS A C 1
ATOM 3824 O O . LYS A 1 466 ? -37.076 1.892 40.457 1.00 82.75 466 LYS A O 1
ATOM 3829 N N . TYR A 1 467 ? -35.353 3.293 40.231 1.00 83.19 467 TYR A N 1
ATOM 3830 C CA . TYR A 1 467 ? -35.239 3.591 41.660 1.00 83.19 467 TYR A CA 1
ATOM 3831 C C . TYR A 1 467 ? -36.534 4.187 42.235 1.00 83.19 467 TYR A C 1
ATOM 3833 O O . TYR A 1 467 ? -36.983 3.763 43.302 1.00 83.19 467 TYR A O 1
ATOM 3841 N N . SER A 1 468 ? -37.157 5.145 41.541 1.00 81.94 468 SER A N 1
ATOM 3842 C CA . SER A 1 468 ? -38.428 5.753 41.965 1.00 81.94 468 SER A CA 1
ATOM 3843 C C . SER A 1 468 ? -39.532 4.701 42.109 1.00 81.94 468 SER A C 1
ATOM 3845 O O . SER A 1 468 ? -40.315 4.729 43.064 1.00 81.94 468 SER A O 1
ATOM 3847 N N . GLU A 1 469 ? -39.565 3.730 41.198 1.00 81.31 469 GLU A N 1
ATOM 3848 C CA . GLU A 1 469 ? -40.485 2.598 41.240 1.00 81.31 469 GLU A CA 1
ATOM 3849 C C . GLU A 1 469 ? -40.178 1.637 42.401 1.00 81.31 469 GLU A C 1
ATOM 3851 O O . GLU A 1 469 ? -41.065 1.352 43.214 1.00 81.31 469 GLU A O 1
ATOM 3856 N N . THR A 1 470 ? -38.924 1.207 42.555 1.00 80.19 470 THR A N 1
ATOM 3857 C CA . THR A 1 470 ? -38.482 0.343 43.661 1.00 80.19 470 THR A CA 1
ATOM 3858 C C . THR A 1 470 ? -38.754 1.003 45.020 1.00 80.19 470 THR A C 1
ATOM 3860 O O . THR A 1 470 ? -39.286 0.361 45.923 1.00 80.19 470 THR A O 1
ATOM 3863 N N . LYS A 1 471 ? -38.529 2.315 45.164 1.00 81.94 471 LYS A N 1
ATOM 3864 C CA . LYS A 1 471 ? -38.838 3.075 46.388 1.00 81.94 471 LYS A CA 1
ATOM 3865 C C . LYS A 1 471 ? -40.329 3.063 46.735 1.00 81.94 471 LYS A C 1
ATOM 3867 O O . LYS A 1 471 ? -40.688 2.911 47.905 1.00 81.94 471 LYS A O 1
ATOM 3872 N N . LYS A 1 472 ? -41.216 3.198 45.739 1.00 80.50 472 LYS A N 1
ATOM 3873 C CA . LYS A 1 472 ? -42.671 3.072 45.952 1.00 80.50 472 LYS A CA 1
ATOM 3874 C C . LYS A 1 472 ? -43.027 1.675 46.462 1.00 80.50 472 LYS A C 1
ATOM 3876 O O . LYS A 1 472 ? -43.849 1.561 47.372 1.00 80.50 472 LYS A O 1
ATOM 3881 N N . ARG A 1 473 ? -42.389 0.629 45.925 1.00 77.88 473 ARG A N 1
ATOM 3882 C CA . ARG A 1 473 ? -42.581 -0.757 46.381 1.00 77.88 473 ARG A CA 1
ATOM 3883 C C . ARG A 1 473 ? -42.076 -0.978 47.801 1.00 77.88 473 ARG A C 1
ATOM 3885 O O . ARG A 1 473 ? -42.789 -1.600 48.579 1.00 77.88 473 ARG A O 1
ATOM 3892 N N . ILE A 1 474 ? -40.927 -0.414 48.172 1.00 78.81 474 ILE A N 1
ATOM 3893 C CA . ILE A 1 474 ? -40.421 -0.466 49.552 1.00 78.81 474 ILE A CA 1
ATOM 3894 C C . ILE A 1 474 ? -41.417 0.192 50.514 1.00 78.81 474 ILE A C 1
ATOM 3896 O O . ILE A 1 474 ? -41.782 -0.416 51.512 1.00 78.81 474 ILE A O 1
ATOM 3900 N N . CYS A 1 475 ? -41.959 1.370 50.186 1.00 78.19 475 CYS A N 1
ATOM 3901 C CA . CYS A 1 475 ? -42.971 2.027 51.027 1.00 78.19 475 CYS A CA 1
ATOM 3902 C C . CYS A 1 475 ? -44.246 1.176 51.200 1.00 78.19 475 CYS A C 1
ATOM 3904 O O . CYS A 1 475 ? -44.903 1.200 52.244 1.00 78.19 475 CYS A O 1
ATOM 3906 N N . LEU A 1 476 ? -44.624 0.417 50.169 1.00 74.81 476 LEU A N 1
ATOM 3907 C CA . LEU A 1 476 ? -45.727 -0.539 50.250 1.00 74.81 476 LEU A CA 1
ATOM 3908 C C . LEU A 1 476 ? -45.371 -1.753 51.115 1.00 74.81 476 LEU A C 1
ATOM 3910 O O . LEU A 1 476 ? -46.200 -2.169 51.926 1.00 74.81 476 LEU A O 1
ATOM 3914 N N . LEU A 1 477 ? -44.155 -2.284 50.978 1.00 74.50 477 LEU A N 1
ATOM 3915 C CA . LEU A 1 477 ? -43.640 -3.373 51.803 1.00 74.50 477 LEU A CA 1
ATOM 3916 C C . LEU A 1 477 ? -43.602 -2.969 53.281 1.00 74.50 477 LEU A C 1
ATOM 3918 O O . LEU A 1 477 ? -44.154 -3.693 54.094 1.00 74.50 477 LEU A O 1
ATOM 3922 N N . GLU A 1 478 ? -43.104 -1.779 53.629 1.00 75.44 478 GLU A N 1
ATOM 3923 C CA . GLU A 1 478 ? -43.115 -1.261 55.009 1.00 75.44 478 GLU A CA 1
ATOM 3924 C C . GLU A 1 478 ? -44.529 -1.213 55.608 1.00 75.44 478 GLU A C 1
ATOM 3926 O O . GLU A 1 478 ? -44.736 -1.479 56.795 1.00 75.44 478 GLU A O 1
ATOM 3931 N N . LYS A 1 479 ? -45.537 -0.859 54.795 1.00 74.12 479 LYS A N 1
ATOM 3932 C CA . LYS A 1 479 ? -46.940 -0.880 55.232 1.00 74.12 479 LYS A CA 1
ATOM 3933 C C . LYS A 1 479 ? -47.419 -2.307 55.498 1.00 74.12 479 LYS A C 1
ATOM 3935 O O . LYS A 1 479 ? -48.146 -2.500 56.471 1.00 74.12 479 LYS A O 1
ATOM 3940 N N . LEU A 1 480 ? -47.035 -3.282 54.670 1.00 68.94 480 LEU A N 1
ATOM 3941 C CA . LEU A 1 480 ? -47.347 -4.702 54.881 1.00 68.94 480 LEU A CA 1
ATOM 3942 C C . LEU A 1 480 ? -46.627 -5.269 56.109 1.00 68.94 480 LEU A C 1
ATOM 3944 O O . LEU A 1 480 ? -47.260 -5.909 56.941 1.00 68.94 480 LEU A O 1
ATOM 3948 N N . GLU A 1 481 ? -45.345 -4.968 56.259 1.00 72.00 481 GLU A N 1
ATOM 3949 C CA . GLU A 1 481 ? -44.480 -5.382 57.365 1.00 72.00 481 GLU A CA 1
ATOM 3950 C C . GLU A 1 481 ? -44.999 -4.869 58.725 1.00 72.00 481 GLU A C 1
ATOM 3952 O O . GLU A 1 481 ? -45.157 -5.615 59.696 1.00 72.00 481 GLU A O 1
ATOM 3957 N N . ARG A 1 482 ? -45.460 -3.610 58.786 1.00 72.25 482 ARG A N 1
ATOM 3958 C CA . ARG A 1 482 ? -46.164 -3.079 59.973 1.00 72.25 482 ARG A CA 1
ATOM 3959 C C . ARG A 1 482 ? -47.436 -3.854 60.321 1.00 72.25 482 ARG A C 1
ATOM 3961 O O . ARG A 1 482 ? -47.791 -3.943 61.497 1.00 72.25 482 ARG A O 1
ATOM 3968 N N . LEU A 1 483 ? -48.134 -4.401 59.326 1.00 65.69 483 LEU A N 1
ATOM 3969 C CA . LEU A 1 483 ? -49.336 -5.215 59.530 1.00 65.69 483 LEU A CA 1
ATOM 3970 C C . LEU A 1 483 ? -48.984 -6.656 59.938 1.00 65.69 483 LEU A C 1
ATOM 3972 O O . LEU A 1 483 ? -49.726 -7.256 60.718 1.00 65.69 483 LEU A O 1
ATOM 3976 N N . SER A 1 484 ? -47.847 -7.191 59.483 1.00 62.12 484 SER A N 1
ATOM 3977 C CA . SER A 1 484 ? -47.303 -8.489 59.906 1.00 62.12 484 SER A CA 1
ATOM 3978 C C . SER A 1 484 ? -46.493 -8.426 61.215 1.00 62.12 484 SER A C 1
ATOM 3980 O O . SER A 1 484 ? -46.159 -9.477 61.760 1.00 62.12 484 SER A O 1
ATOM 3982 N N . ARG A 1 485 ? -46.254 -7.237 61.796 1.00 59.81 485 ARG A N 1
ATOM 3983 C CA . ARG A 1 485 ? -45.401 -6.995 62.989 1.00 59.81 485 ARG A CA 1
ATOM 3984 C C . ARG A 1 485 ? -43.938 -7.431 62.821 1.00 59.81 485 ARG A C 1
ATOM 3986 O O . ARG A 1 485 ? -43.230 -7.582 63.813 1.00 59.81 485 ARG A O 1
ATOM 3993 N N . GLU A 1 486 ? -43.494 -7.626 61.592 1.00 59.47 486 GLU A N 1
ATOM 3994 C CA . GLU A 1 486 ? -42.093 -7.833 61.240 1.00 59.47 486 GLU A CA 1
ATOM 3995 C C . GLU A 1 486 ? -41.644 -6.501 60.656 1.00 59.47 486 GLU A C 1
ATOM 3997 O O . GLU A 1 486 ? -42.192 -6.092 59.649 1.00 59.47 486 GLU A O 1
ATOM 4002 N N . SER A 1 487 ? -40.766 -5.751 61.319 1.00 57.78 487 SER A N 1
ATOM 4003 C CA . SER A 1 487 ? -40.285 -4.471 60.783 1.00 57.78 487 SER A CA 1
ATOM 4004 C C . SER A 1 487 ? -38.770 -4.483 60.734 1.00 57.78 487 SER A C 1
ATOM 4006 O O . SER A 1 487 ? -38.134 -4.489 61.790 1.00 57.78 487 SER A O 1
ATOM 4008 N N . ASP A 1 488 ? -38.208 -4.456 59.530 1.00 63.94 488 ASP A N 1
ATOM 4009 C CA . ASP A 1 488 ? -36.765 -4.381 59.314 1.00 63.94 488 ASP A CA 1
ATOM 4010 C C . ASP A 1 488 ? -36.375 -2.988 58.801 1.00 63.94 488 ASP A C 1
ATOM 4012 O O . ASP A 1 488 ? -36.275 -2.724 57.604 1.00 63.94 488 ASP A O 1
ATOM 4016 N N . ILE A 1 489 ? -36.173 -2.071 59.751 1.00 62.03 489 ILE A N 1
ATOM 4017 C CA . ILE A 1 489 ? -35.787 -0.673 59.490 1.00 62.03 489 ILE A CA 1
ATOM 4018 C C . ILE A 1 489 ? -34.442 -0.601 58.741 1.00 62.03 489 ILE A C 1
ATOM 4020 O O . ILE A 1 489 ? -34.226 0.301 57.930 1.00 62.03 489 ILE A O 1
ATOM 4024 N N . PHE A 1 490 ? -33.566 -1.586 58.954 1.00 68.12 490 PHE A N 1
ATOM 4025 C CA . PHE A 1 490 ? -32.215 -1.607 58.404 1.00 68.12 490 PHE A CA 1
ATOM 4026 C C . PHE A 1 490 ? -32.207 -1.795 56.879 1.00 68.12 490 PHE A C 1
ATOM 4028 O O . PHE A 1 490 ? -31.387 -1.201 56.182 1.00 68.12 490 PHE A O 1
ATOM 4035 N N . PHE A 1 491 ? -33.155 -2.560 56.329 1.00 74.38 491 PHE A N 1
ATOM 4036 C CA . PHE A 1 491 ? -33.291 -2.764 54.882 1.00 74.38 491 PHE A CA 1
ATOM 4037 C C . PHE A 1 491 ? -33.563 -1.452 54.122 1.00 74.38 491 PHE A C 1
ATOM 4039 O O . PHE A 1 491 ? -32.962 -1.185 53.078 1.00 74.38 491 PHE A O 1
ATOM 4046 N N . VAL A 1 492 ? -34.433 -0.603 54.673 1.00 69.00 492 VAL A N 1
ATOM 4047 C CA . VAL A 1 492 ? -34.840 0.672 54.063 1.00 69.00 492 VAL A CA 1
ATOM 4048 C C . VAL A 1 492 ? -33.731 1.717 54.167 1.00 69.00 492 VAL A C 1
ATOM 4050 O O . VAL A 1 492 ? -33.458 2.430 53.197 1.00 69.00 492 VAL A O 1
ATOM 4053 N N . GLU A 1 493 ? -33.055 1.782 55.316 1.00 73.31 493 GLU A N 1
ATOM 4054 C CA . GLU A 1 493 ? -31.888 2.647 55.503 1.00 73.31 493 GLU A CA 1
ATOM 4055 C C . GLU A 1 493 ? -30.756 2.270 54.540 1.00 73.31 493 GLU A C 1
ATOM 4057 O O . GLU A 1 493 ? -30.223 3.146 53.856 1.00 73.31 493 GLU A O 1
ATOM 4062 N N . ASN A 1 494 ? -30.462 0.974 54.383 1.00 78.12 494 ASN A N 1
ATOM 4063 C CA . ASN A 1 494 ? -29.441 0.493 53.448 1.00 78.12 494 ASN A CA 1
ATOM 4064 C C . ASN A 1 494 ? -29.741 0.871 51.991 1.00 78.12 494 ASN A C 1
ATOM 4066 O O . ASN A 1 494 ? -28.842 1.303 51.268 1.00 78.12 494 ASN A O 1
ATOM 4070 N N . PHE A 1 495 ? -31.000 0.758 51.554 1.00 79.56 495 PHE A N 1
ATOM 4071 C CA . PHE A 1 495 ? -31.411 1.181 50.212 1.00 79.56 495 PHE A CA 1
ATOM 4072 C C . PHE A 1 495 ? -31.236 2.695 49.996 1.00 79.56 495 PHE A C 1
ATOM 4074 O O . PHE A 1 495 ? -30.782 3.136 48.933 1.00 79.56 495 PHE A O 1
ATOM 4081 N N . SER A 1 496 ? -31.571 3.503 51.008 1.00 74.94 496 SER A N 1
ATOM 4082 C CA . SER A 1 496 ? -31.458 4.965 50.945 1.00 74.94 496 SER A CA 1
ATOM 4083 C C . SER A 1 496 ? -30.004 5.444 50.923 1.00 74.94 496 SER A C 1
ATOM 4085 O O . SER A 1 496 ? -29.684 6.359 50.160 1.00 74.94 496 SER A O 1
ATOM 4087 N N . ILE A 1 497 ? -29.127 4.833 51.728 1.00 77.12 497 ILE A N 1
ATOM 4088 C CA . ILE A 1 497 ? -27.693 5.161 51.785 1.00 77.12 497 ILE A CA 1
ATOM 4089 C C . ILE A 1 497 ? -27.030 4.842 50.443 1.00 77.12 497 ILE A C 1
ATOM 4091 O O . ILE A 1 497 ? -26.499 5.746 49.801 1.00 77.12 497 ILE A O 1
ATOM 4095 N N . LEU A 1 498 ? -27.169 3.601 49.956 1.00 75.62 498 LEU A N 1
ATOM 4096 C CA . LEU A 1 498 ? -26.561 3.162 48.694 1.00 75.62 498 LEU A CA 1
ATOM 4097 C C . LEU A 1 498 ? -26.970 4.055 47.509 1.00 75.62 498 LEU A C 1
ATOM 4099 O O . LEU A 1 498 ? -26.157 4.365 46.642 1.00 75.62 498 LEU A O 1
ATOM 4103 N N . THR A 1 499 ? -28.234 4.482 47.472 1.00 74.94 499 THR A N 1
ATOM 4104 C CA . THR A 1 499 ? -28.742 5.340 46.393 1.00 74.94 499 THR A CA 1
ATOM 4105 C C . THR A 1 499 ? -28.212 6.767 46.497 1.00 74.94 499 THR A C 1
ATOM 4107 O O . THR A 1 499 ? -27.849 7.354 45.481 1.00 74.94 499 THR A O 1
ATOM 4110 N N . THR A 1 500 ? -28.152 7.338 47.700 1.00 78.62 500 THR A N 1
ATOM 4111 C CA . THR A 1 500 ? -27.641 8.706 47.889 1.00 78.62 500 THR A CA 1
ATOM 4112 C C . THR A 1 500 ? -26.166 8.788 47.504 1.00 78.62 500 THR A C 1
ATOM 4114 O O . THR A 1 500 ? -25.773 9.700 46.775 1.00 78.62 500 THR A O 1
ATOM 4117 N N . ASP A 1 501 ? -25.377 7.794 47.912 1.00 79.88 501 ASP A N 1
ATOM 4118 C CA . ASP A 1 501 ? -23.958 7.697 47.570 1.00 79.88 501 ASP A CA 1
ATOM 4119 C C . ASP A 1 501 ? -23.754 7.570 46.056 1.00 79.88 501 ASP A C 1
ATOM 4121 O O . ASP A 1 501 ? -22.979 8.329 45.474 1.00 79.88 501 ASP A O 1
ATOM 4125 N N . PHE A 1 502 ? -24.515 6.689 45.398 1.00 83.75 502 PHE A N 1
ATOM 4126 C CA . PHE A 1 502 ? -24.478 6.534 43.943 1.00 83.75 502 PHE A CA 1
ATOM 4127 C C . PHE A 1 502 ? -24.853 7.826 43.203 1.00 83.75 502 PHE A C 1
ATOM 4129 O O . PHE A 1 502 ? -24.147 8.231 42.282 1.00 83.75 502 PHE A O 1
ATOM 4136 N N . MET A 1 503 ? -25.947 8.491 43.592 1.00 81.56 503 MET A N 1
ATOM 4137 C CA . MET A 1 503 ? -26.416 9.708 42.918 1.00 81.56 503 MET A CA 1
ATOM 4138 C C . MET A 1 503 ? -25.380 10.832 43.004 1.00 81.56 503 MET A C 1
ATOM 4140 O O . MET A 1 503 ? -25.142 11.513 42.007 1.00 81.56 503 MET A O 1
ATOM 4144 N N . ASN A 1 504 ? -24.730 10.983 44.161 1.00 80.31 504 ASN A N 1
ATOM 4145 C CA . ASN A 1 504 ? -23.658 11.956 44.353 1.00 80.31 504 ASN A CA 1
ATOM 4146 C C . ASN A 1 504 ? -22.423 11.616 43.501 1.00 80.31 504 ASN A C 1
ATOM 4148 O O . ASN A 1 504 ? -21.910 12.488 42.802 1.00 80.31 504 ASN A O 1
ATOM 4152 N N . GLN A 1 505 ? -21.981 10.352 43.503 1.00 80.38 505 GLN A N 1
ATOM 4153 C CA . GLN A 1 505 ? -20.812 9.896 42.734 1.00 80.38 505 GLN A CA 1
ATOM 4154 C C . GLN A 1 505 ? -21.023 9.999 41.217 1.00 80.38 505 GLN A C 1
ATOM 4156 O O . GLN A 1 505 ? -20.151 10.487 40.494 1.00 80.38 505 GLN A O 1
ATOM 4161 N N . ALA A 1 506 ? -22.194 9.586 40.729 1.00 77.00 506 ALA A N 1
ATOM 4162 C CA . ALA A 1 506 ? -22.544 9.671 39.317 1.00 77.00 506 ALA A CA 1
ATOM 4163 C C . ALA A 1 506 ? -22.653 11.132 38.859 1.00 77.00 506 ALA A C 1
ATOM 4165 O O . ALA A 1 506 ? -22.094 11.481 37.821 1.00 77.00 506 ALA A O 1
ATOM 4166 N N . SER A 1 507 ? -23.311 12.001 39.641 1.00 78.88 507 SER A N 1
ATOM 4167 C CA . SER A 1 507 ? -23.424 13.429 39.311 1.00 78.88 507 SER A CA 1
ATOM 4168 C C . SER A 1 507 ? -22.054 14.100 39.251 1.00 78.88 507 SER A C 1
ATOM 4170 O O . SER A 1 507 ? -21.761 14.780 38.271 1.00 78.88 507 SER A O 1
ATOM 4172 N N . GLN A 1 508 ? -21.188 13.840 40.237 1.00 81.31 508 GLN A N 1
ATOM 4173 C CA . GLN A 1 508 ? -19.818 14.349 40.237 1.00 81.31 508 GLN A CA 1
ATOM 4174 C C . GLN A 1 508 ? -19.044 13.891 38.991 1.00 81.31 508 GLN A C 1
ATOM 4176 O O . GLN A 1 508 ? -18.414 14.705 38.321 1.00 81.31 508 GLN A O 1
ATOM 4181 N N . SER A 1 509 ? -19.146 12.608 38.632 1.00 79.12 509 SER A N 1
ATOM 4182 C CA . SER A 1 509 ? -18.472 12.052 37.451 1.00 79.12 509 SER A CA 1
ATOM 4183 C C . SER A 1 509 ? -18.965 12.684 36.141 1.00 79.12 509 SER A C 1
ATOM 4185 O O . SER A 1 509 ? -18.170 12.954 35.240 1.00 79.12 509 SER A O 1
ATOM 4187 N N . PHE A 1 510 ? -20.270 12.959 36.023 1.00 82.19 510 PHE A N 1
ATOM 4188 C CA . PHE A 1 510 ? -20.822 13.676 34.871 1.00 82.19 510 PHE A CA 1
ATOM 4189 C C . PHE A 1 510 ? -20.332 15.128 34.797 1.00 82.19 510 PHE A C 1
ATOM 4191 O O . PHE A 1 510 ? -20.054 15.610 33.698 1.00 82.19 510 PHE A O 1
ATOM 4198 N N . ASP A 1 511 ? -20.223 15.825 35.928 1.00 77.06 511 ASP A N 1
ATOM 4199 C CA . ASP A 1 511 ? -19.755 17.215 35.975 1.00 77.06 511 ASP A CA 1
ATOM 4200 C C . ASP A 1 511 ? -18.269 17.330 35.596 1.00 77.06 511 ASP A C 1
ATOM 4202 O O . ASP A 1 511 ? -17.901 18.202 34.800 1.00 77.06 511 ASP A O 1
ATOM 4206 N N . GLU A 1 512 ? -17.430 16.407 36.080 1.00 74.44 512 GLU A N 1
ATOM 4207 C CA . GLU A 1 512 ? -16.011 16.292 35.709 1.00 74.44 512 GLU A CA 1
ATOM 4208 C C . GLU A 1 512 ? -15.838 16.044 34.196 1.00 74.44 512 GLU A C 1
ATOM 4210 O O . GLU A 1 512 ? -15.048 16.718 33.532 1.00 74.44 512 GLU A O 1
ATOM 4215 N N . LEU A 1 513 ? -16.633 15.142 33.610 1.00 71.50 513 LEU A N 1
ATOM 4216 C CA . LEU A 1 513 ? -16.574 14.833 32.173 1.00 71.50 513 LEU A CA 1
ATOM 4217 C C . LEU A 1 513 ? -17.139 15.954 31.284 1.00 71.50 513 LEU A C 1
ATOM 4219 O O . LEU A 1 513 ? -16.671 16.145 30.163 1.00 71.50 513 LEU A O 1
ATOM 4223 N N . ASN A 1 514 ? -18.116 16.726 31.770 1.00 69.19 514 ASN A N 1
ATOM 4224 C CA . ASN A 1 514 ? -18.681 17.867 31.039 1.00 69.19 514 ASN A CA 1
ATOM 4225 C C . ASN A 1 514 ? -17.752 19.091 31.024 1.00 69.19 514 ASN A C 1
ATOM 4227 O O . ASN A 1 514 ? -17.804 19.894 30.086 1.00 69.19 514 ASN A O 1
ATOM 4231 N N . THR A 1 515 ? -16.922 19.255 32.058 1.00 64.44 515 THR A N 1
ATOM 4232 C CA . THR A 1 515 ? -15.942 20.349 32.157 1.00 64.44 515 THR A CA 1
ATOM 4233 C C . THR A 1 515 ? -14.642 20.058 31.411 1.00 64.44 515 THR A C 1
ATOM 4235 O O . THR A 1 515 ? -13.952 21.002 31.025 1.00 64.44 515 THR A O 1
ATOM 4238 N N . ALA A 1 516 ? -14.348 18.789 31.114 1.00 58.50 516 ALA A N 1
ATOM 4239 C CA . ALA A 1 516 ? -13.236 18.357 30.271 1.00 58.50 516 ALA A CA 1
ATOM 4240 C C . ALA A 1 516 ? -13.455 18.722 28.783 1.00 58.50 516 ALA A C 1
ATOM 4242 O O . ALA A 1 516 ? -13.665 17.871 27.917 1.00 58.50 516 ALA A O 1
ATOM 4243 N N . ARG A 1 517 ? -13.425 20.020 28.457 1.00 54.91 517 ARG A N 1
ATOM 4244 C CA . ARG A 1 517 ? -13.408 20.520 27.077 1.00 54.91 517 ARG A CA 1
ATOM 4245 C C . ARG A 1 517 ? -11.982 20.774 26.635 1.00 54.91 517 ARG A C 1
ATOM 4247 O O . ARG A 1 517 ? -11.344 21.724 27.070 1.00 54.91 517 ARG A O 1
ATOM 4254 N N . VAL A 1 518 ? -11.537 19.956 25.697 1.00 49.41 518 VAL A N 1
ATOM 4255 C CA . VAL A 1 518 ? -10.229 20.102 25.075 1.00 49.41 518 VAL A CA 1
ATOM 4256 C C . VAL A 1 518 ? -10.408 20.729 23.699 1.00 49.41 518 VAL A C 1
ATOM 4258 O O . VAL A 1 518 ? -10.613 20.032 22.712 1.00 49.41 518 VAL A O 1
ATOM 4261 N N . GLU A 1 519 ? -10.328 22.046 23.579 1.00 50.09 519 GLU A N 1
ATOM 4262 C CA . GLU A 1 519 ? -10.123 22.656 22.261 1.00 50.09 519 GLU A CA 1
ATOM 4263 C C . GLU A 1 519 ? -8.623 22.772 21.996 1.00 50.09 519 GLU A C 1
ATOM 4265 O O . GLU A 1 519 ? -7.990 23.786 22.277 1.00 50.09 519 GLU A O 1
ATOM 4270 N N . LEU A 1 520 ? -8.036 21.711 21.442 1.00 56.72 520 LEU A N 1
ATOM 4271 C CA . LEU A 1 520 ? -6.701 21.796 20.864 1.00 56.72 520 LEU A CA 1
ATOM 4272 C C . LEU A 1 520 ? -6.806 22.443 19.479 1.00 56.72 520 LEU A C 1
ATOM 4274 O O . LEU A 1 520 ? -7.051 21.770 18.478 1.00 56.72 520 LEU A O 1
ATOM 4278 N N . ASN A 1 521 ? -6.598 23.760 19.417 1.00 52.94 521 ASN A N 1
ATOM 4279 C CA . ASN A 1 521 ? -6.305 24.465 18.165 1.00 52.94 521 ASN A CA 1
ATOM 4280 C C . ASN A 1 521 ? -4.869 24.143 17.727 1.00 52.94 521 ASN A C 1
ATOM 4282 O O . ASN A 1 521 ? -3.959 24.962 17.826 1.00 52.94 521 ASN A O 1
ATOM 4286 N N . LEU A 1 522 ? -4.659 22.912 17.270 1.00 59.06 522 LEU A N 1
ATOM 4287 C CA . LEU A 1 522 ? -3.395 22.455 16.714 1.00 59.06 522 LEU A CA 1
ATOM 4288 C C . LEU A 1 522 ? -3.508 22.394 15.184 1.00 59.06 522 LEU A C 1
ATOM 4290 O O . LEU A 1 522 ? -4.450 21.801 14.662 1.00 59.06 522 LEU A O 1
ATOM 4294 N N . ALA A 1 523 ? -2.511 22.971 14.500 1.00 53.69 523 ALA A N 1
ATOM 4295 C CA . ALA A 1 523 ? -2.138 22.755 13.088 1.00 53.69 523 ALA A CA 1
ATOM 4296 C C . ALA A 1 523 ? -2.375 23.871 12.044 1.00 53.69 523 ALA A C 1
ATOM 4298 O O . ALA A 1 523 ? -2.048 23.649 10.883 1.00 53.69 523 ALA A O 1
ATOM 4299 N N . SER A 1 524 ? -2.826 25.091 12.372 1.00 58.12 524 SER A N 1
ATOM 4300 C CA . SER A 1 524 ? -3.003 26.107 11.306 1.00 58.12 524 SER A CA 1
ATOM 4301 C C . SER A 1 524 ? -1.689 26.663 10.725 1.00 58.12 524 SER A C 1
ATOM 4303 O O . SER A 1 524 ? -1.681 27.148 9.595 1.00 58.12 524 SER A O 1
ATOM 4305 N N . SER A 1 525 ? -0.577 26.628 11.472 1.00 62.97 525 SER A N 1
ATOM 4306 C CA . SER A 1 525 ? 0.701 27.217 11.041 1.00 62.97 525 SER A CA 1
ATOM 4307 C C . SER A 1 525 ? 1.597 26.254 10.252 1.00 62.97 525 SER A C 1
ATOM 4309 O O . SER A 1 525 ? 2.165 26.668 9.243 1.00 62.97 525 SER A O 1
ATOM 4311 N N . HIS A 1 526 ? 1.715 24.984 10.665 1.00 73.00 526 HIS A N 1
ATOM 4312 C CA . HIS A 1 526 ? 2.604 23.995 10.024 1.00 73.00 526 HIS A CA 1
ATOM 4313 C C . HIS A 1 526 ? 2.234 23.748 8.555 1.00 73.00 526 HIS A C 1
ATOM 4315 O O . HIS A 1 526 ? 3.090 23.909 7.686 1.00 73.00 526 HIS A O 1
ATOM 4321 N N . ASP A 1 527 ? 0.955 23.489 8.262 1.00 71.50 527 ASP A N 1
ATOM 4322 C CA . ASP A 1 527 ? 0.483 23.235 6.891 1.00 71.50 527 ASP A CA 1
ATOM 4323 C C . ASP A 1 527 ? 0.682 24.450 5.965 1.00 71.50 527 ASP A C 1
ATOM 4325 O O . ASP A 1 527 ? 0.973 24.298 4.776 1.00 71.50 527 ASP A O 1
ATOM 4329 N N . SER A 1 528 ? 0.598 25.670 6.509 1.00 79.12 528 SER A N 1
ATOM 4330 C CA . SER A 1 528 ? 0.874 26.903 5.762 1.00 79.12 528 SER A CA 1
ATOM 4331 C C . SER A 1 528 ? 2.344 26.980 5.334 1.00 79.12 528 SER A C 1
ATOM 4333 O O . SER A 1 528 ? 2.644 27.149 4.150 1.00 79.12 528 SER A O 1
ATOM 4335 N N . TYR A 1 529 ? 3.283 26.765 6.264 1.00 79.06 529 TYR A N 1
ATOM 4336 C CA . TYR A 1 529 ? 4.716 26.749 5.945 1.00 79.06 529 TYR A CA 1
ATOM 4337 C C . TYR A 1 529 ? 5.101 25.576 5.037 1.00 79.06 529 TYR A C 1
ATOM 4339 O O . TYR A 1 529 ? 5.926 25.742 4.135 1.00 79.06 529 TYR A O 1
ATOM 4347 N N . PHE A 1 530 ? 4.471 24.415 5.225 1.00 77.88 530 PHE A N 1
ATOM 4348 C CA . PHE A 1 530 ? 4.629 23.262 4.345 1.00 77.88 530 PHE A CA 1
ATOM 4349 C C . PHE A 1 530 ? 4.212 23.582 2.905 1.00 77.88 530 PHE A C 1
ATOM 4351 O O . PHE A 1 530 ? 4.955 23.277 1.967 1.00 77.88 530 PHE A O 1
ATOM 4358 N N . SER A 1 531 ? 3.071 24.252 2.716 1.00 82.06 531 SER A N 1
ATOM 4359 C CA . SER A 1 531 ? 2.607 24.671 1.392 1.00 82.06 531 SER A CA 1
ATOM 4360 C C . SER A 1 531 ? 3.586 25.635 0.715 1.00 82.06 531 SER A C 1
ATOM 4362 O O . SER A 1 531 ? 3.841 25.495 -0.481 1.00 82.06 531 SER A O 1
ATOM 4364 N N . ILE A 1 532 ? 4.161 26.587 1.462 1.00 82.12 532 ILE A N 1
ATOM 4365 C CA . ILE A 1 532 ? 5.146 27.543 0.925 1.00 82.12 532 ILE A CA 1
ATOM 4366 C C . ILE A 1 532 ? 6.418 26.808 0.483 1.00 82.12 532 ILE A C 1
ATOM 4368 O O . ILE A 1 532 ? 6.867 26.976 -0.649 1.00 82.12 532 ILE A O 1
ATOM 4372 N N . ALA A 1 533 ? 6.976 25.944 1.333 1.00 79.56 533 ALA A N 1
ATOM 4373 C CA . ALA A 1 533 ? 8.170 25.173 0.989 1.00 79.56 533 ALA A CA 1
ATOM 4374 C C . ALA A 1 533 ? 7.934 24.222 -0.196 1.00 79.56 533 ALA A C 1
ATOM 4376 O O . ALA A 1 533 ? 8.819 24.035 -1.028 1.00 79.56 533 ALA A O 1
ATOM 4377 N N . THR A 1 534 ? 6.735 23.644 -0.305 1.00 80.44 534 THR A N 1
ATOM 4378 C CA . THR A 1 534 ? 6.362 22.771 -1.427 1.00 80.44 534 THR A CA 1
ATOM 4379 C C . THR A 1 534 ? 6.304 23.539 -2.748 1.00 80.44 534 THR A C 1
ATOM 4381 O O . THR A 1 534 ? 6.741 23.011 -3.771 1.00 80.44 534 THR A O 1
ATOM 4384 N N . ALA A 1 535 ? 5.822 24.785 -2.732 1.00 84.12 535 ALA A N 1
ATOM 4385 C CA . ALA A 1 535 ? 5.840 25.653 -3.906 1.00 84.12 535 ALA A CA 1
ATOM 4386 C C . ALA A 1 535 ? 7.279 25.969 -4.352 1.00 84.12 535 ALA A C 1
ATOM 4388 O O . ALA A 1 535 ? 7.601 25.808 -5.525 1.00 84.12 535 ALA A O 1
ATOM 4389 N N . GLU A 1 536 ? 8.170 26.310 -3.418 1.00 82.00 536 GLU A N 1
ATOM 4390 C CA . GLU A 1 536 ? 9.596 26.537 -3.715 1.00 82.00 536 GLU A CA 1
ATOM 4391 C C . GLU A 1 536 ? 10.292 25.274 -4.252 1.00 82.00 536 GLU A C 1
ATOM 4393 O O . GLU A 1 536 ? 11.084 25.328 -5.194 1.00 82.00 536 GLU A O 1
ATOM 4398 N N . LEU A 1 537 ? 9.975 24.101 -3.694 1.00 80.31 537 LEU A N 1
ATOM 4399 C CA . LEU A 1 537 ? 10.505 22.816 -4.157 1.00 80.31 537 LEU A CA 1
ATOM 4400 C C . LEU A 1 537 ? 10.093 22.490 -5.600 1.00 80.31 537 LEU A C 1
ATOM 4402 O O . LEU A 1 537 ? 10.862 21.845 -6.317 1.00 80.31 537 LEU A O 1
ATOM 4406 N N . ALA A 1 538 ? 8.912 22.934 -6.042 1.00 82.06 538 ALA A N 1
ATOM 4407 C CA . ALA A 1 538 ? 8.434 22.702 -7.405 1.00 82.06 538 ALA A CA 1
ATOM 4408 C C . ALA A 1 538 ? 9.309 23.403 -8.464 1.00 82.06 538 ALA A C 1
ATOM 4410 O O . ALA A 1 538 ? 9.469 22.880 -9.571 1.00 82.06 538 ALA A O 1
ATOM 4411 N N . GLU A 1 539 ? 9.949 24.521 -8.109 1.00 83.50 539 GLU A N 1
ATOM 4412 C CA . GLU A 1 539 ? 10.823 25.298 -8.999 1.00 83.50 539 GLU A CA 1
ATOM 4413 C C . GLU A 1 539 ? 12.218 24.671 -9.185 1.00 83.50 539 GLU A C 1
ATOM 4415 O O . GLU A 1 539 ? 12.893 24.915 -10.189 1.00 83.50 539 GLU A O 1
ATOM 4420 N N . ILE A 1 540 ? 12.652 23.787 -8.277 1.00 81.12 540 ILE A N 1
ATOM 4421 C CA . ILE A 1 540 ? 13.998 23.184 -8.296 1.00 81.12 540 ILE A CA 1
ATOM 4422 C C . ILE A 1 540 ? 14.269 22.397 -9.589 1.00 81.12 540 ILE A C 1
ATOM 4424 O O . ILE A 1 540 ? 15.357 22.485 -10.163 1.00 81.12 540 ILE A O 1
ATOM 4428 N N . ASN A 1 541 ? 13.292 21.628 -10.075 1.00 76.38 541 ASN A N 1
ATOM 4429 C CA . ASN A 1 541 ? 13.445 20.792 -11.271 1.00 76.38 541 ASN A CA 1
ATOM 4430 C C . ASN A 1 541 ? 13.547 21.604 -12.577 1.00 76.38 541 ASN A C 1
ATOM 4432 O O . ASN A 1 541 ? 14.469 21.347 -13.364 1.00 76.38 541 ASN A O 1
ATOM 4436 N N . PRO A 1 542 ? 12.638 22.565 -12.843 1.00 81.88 542 PRO A N 1
ATOM 4437 C CA . PRO A 1 542 ? 12.786 23.516 -13.941 1.00 81.88 542 PRO A CA 1
ATOM 4438 C C . PRO A 1 542 ? 14.128 24.251 -13.911 1.00 81.88 542 PRO A C 1
ATOM 4440 O O . PRO A 1 542 ? 14.830 24.263 -14.926 1.00 81.88 542 PRO A O 1
ATOM 4443 N N . LEU A 1 543 ? 14.522 24.783 -12.749 1.00 82.44 543 LEU A N 1
ATOM 4444 C CA . LEU A 1 543 ? 15.773 25.524 -12.581 1.00 82.44 543 LEU A CA 1
ATOM 4445 C C . LEU A 1 543 ? 16.997 24.649 -12.861 1.00 82.44 543 LEU A C 1
ATOM 4447 O O . LEU A 1 543 ? 17.897 25.075 -13.578 1.00 82.44 543 LEU A O 1
ATOM 4451 N N . LEU A 1 544 ? 17.022 23.397 -12.391 1.00 76.75 544 LEU A N 1
ATOM 4452 C CA . LEU A 1 544 ? 18.139 22.489 -12.669 1.00 76.75 544 LEU A CA 1
ATOM 4453 C C . LEU A 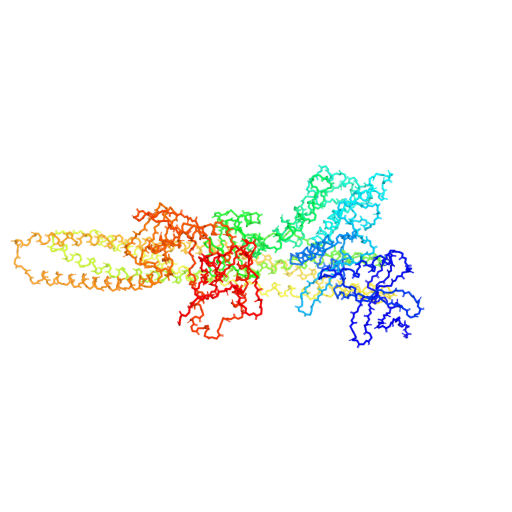1 544 ? 18.265 22.175 -14.170 1.00 76.75 544 LEU A C 1
ATOM 4455 O O . LEU A 1 544 ? 19.373 22.148 -14.707 1.00 76.75 544 LEU A O 1
ATOM 4459 N N . LYS A 1 545 ? 17.143 21.959 -14.872 1.00 78.38 545 LYS A N 1
ATOM 4460 C CA . LYS A 1 545 ? 17.141 21.747 -16.333 1.00 78.38 545 LYS A CA 1
ATOM 4461 C C . LYS A 1 545 ? 17.602 22.995 -17.086 1.00 78.38 545 LYS A C 1
ATOM 4463 O O . LYS A 1 545 ? 18.355 22.875 -18.052 1.00 78.38 545 LYS A O 1
ATOM 4468 N N . SER A 1 546 ? 17.147 24.168 -16.653 1.00 81.06 546 SER A N 1
ATOM 4469 C CA . SER A 1 546 ? 17.546 25.467 -17.197 1.00 81.06 546 SER A CA 1
ATOM 4470 C C . SER A 1 546 ? 19.053 25.682 -17.046 1.00 81.06 546 SER A C 1
ATOM 4472 O O . SER A 1 546 ? 19.741 25.917 -18.038 1.00 81.06 546 SER A O 1
ATOM 4474 N N . LEU A 1 547 ? 19.583 25.420 -15.847 1.00 77.31 547 LEU A N 1
ATOM 4475 C CA . LEU A 1 547 ? 21.004 25.504 -15.519 1.00 77.31 547 LEU A CA 1
ATOM 4476 C C . LEU A 1 547 ? 21.879 24.602 -16.408 1.00 77.31 547 LEU A C 1
ATOM 4478 O O . LEU A 1 547 ? 22.961 25.009 -16.825 1.00 77.31 547 LEU A O 1
ATOM 4482 N N . CYS A 1 548 ? 21.412 23.390 -16.737 1.00 73.38 548 CYS A N 1
ATOM 4483 C CA . CYS A 1 548 ? 22.119 22.499 -17.671 1.00 73.38 548 CYS A CA 1
ATOM 4484 C C . CYS A 1 548 ? 22.236 23.113 -19.067 1.00 73.38 548 CYS A C 1
ATOM 4486 O O . CYS A 1 548 ? 23.291 23.061 -19.699 1.00 73.38 548 CYS A O 1
ATOM 4488 N N . ARG A 1 549 ? 21.128 23.675 -19.561 1.00 78.44 549 ARG A N 1
ATOM 4489 C CA . ARG A 1 549 ? 21.021 24.227 -20.917 1.00 78.44 549 ARG A CA 1
ATOM 4490 C C . ARG A 1 549 ? 21.773 25.543 -21.061 1.00 78.44 549 ARG A C 1
ATOM 4492 O O . ARG A 1 549 ? 22.274 25.838 -22.139 1.00 78.44 549 ARG A O 1
ATOM 4499 N N . SER A 1 550 ? 21.872 26.316 -19.985 1.00 78.19 550 SER A N 1
ATOM 4500 C CA . SER A 1 550 ? 22.550 27.606 -19.979 1.00 78.19 550 SER A CA 1
ATOM 4501 C C . SER A 1 550 ? 24.071 27.501 -19.887 1.00 78.19 550 SER A C 1
ATOM 4503 O O . SER A 1 550 ? 24.726 28.529 -19.945 1.00 78.19 550 SER A O 1
ATOM 4505 N N . THR A 1 551 ? 24.661 26.305 -19.768 1.00 70.75 551 THR A N 1
ATOM 4506 C CA . THR A 1 551 ? 26.125 26.116 -19.643 1.00 70.75 551 THR A CA 1
ATOM 4507 C C . THR A 1 551 ? 26.945 26.762 -20.768 1.00 70.75 551 THR A C 1
ATOM 4509 O O . THR A 1 551 ? 28.101 27.113 -20.547 1.00 70.75 551 THR A O 1
ATOM 4512 N N . ALA A 1 552 ? 26.350 26.970 -21.947 1.00 72.62 552 ALA A N 1
ATOM 4513 C CA . ALA A 1 552 ? 26.974 27.661 -23.076 1.00 72.62 552 ALA A CA 1
ATOM 4514 C C . ALA A 1 552 ? 26.946 29.205 -22.975 1.00 72.62 552 ALA A C 1
ATOM 4516 O O . ALA A 1 552 ? 27.733 29.869 -23.646 1.00 72.62 552 ALA A O 1
ATOM 4517 N N . ASP A 1 553 ? 26.069 29.783 -22.145 1.00 81.56 553 ASP A N 1
ATOM 4518 C CA . ASP A 1 553 ? 25.945 31.228 -21.912 1.00 81.56 553 ASP A CA 1
ATOM 4519 C C . ASP A 1 553 ? 26.276 31.557 -20.452 1.00 81.56 553 ASP A C 1
ATOM 4521 O O . ASP A 1 553 ? 25.488 31.334 -19.532 1.00 81.56 553 ASP A O 1
ATOM 4525 N N . SER A 1 554 ? 27.452 32.150 -20.248 1.00 76.19 554 SER A N 1
ATOM 4526 C CA . SER A 1 554 ? 27.975 32.487 -18.924 1.00 76.19 554 SER A CA 1
ATOM 4527 C C . SER A 1 554 ? 27.047 33.399 -18.106 1.00 76.19 554 SER A C 1
ATOM 4529 O O . SER A 1 554 ? 26.913 33.191 -16.902 1.00 76.19 554 SER A O 1
ATOM 4531 N N . LYS A 1 555 ? 26.363 34.373 -18.727 1.00 82.31 555 LYS A N 1
ATOM 4532 C CA . LYS A 1 555 ? 25.472 35.298 -18.001 1.00 82.31 555 LYS A CA 1
ATOM 4533 C C . LYS A 1 555 ? 24.166 34.620 -17.608 1.00 82.31 555 LYS A C 1
ATOM 4535 O O . LYS A 1 555 ? 23.696 34.806 -16.487 1.00 82.31 555 LYS A O 1
ATOM 4540 N N . LEU A 1 556 ? 23.591 33.838 -18.521 1.00 81.88 556 LEU A N 1
ATOM 4541 C CA . LEU A 1 556 ? 22.373 33.081 -18.245 1.00 81.88 556 LEU A CA 1
ATOM 4542 C C . LEU A 1 556 ? 22.627 32.004 -17.183 1.00 81.88 556 LEU A C 1
ATOM 4544 O O . LEU A 1 556 ? 21.832 31.863 -16.260 1.00 81.88 556 LEU A O 1
ATOM 4548 N N . TYR A 1 557 ? 23.761 31.301 -17.262 1.00 79.06 557 TYR A N 1
ATOM 4549 C CA . TYR A 1 557 ? 24.178 30.318 -16.263 1.00 79.06 557 TYR A CA 1
ATOM 4550 C C . TYR A 1 557 ? 24.318 30.930 -14.869 1.00 79.06 557 TYR A C 1
ATOM 4552 O O . TYR A 1 557 ? 23.786 30.381 -13.910 1.00 79.06 557 TYR A O 1
ATOM 4560 N N . GLU A 1 558 ? 24.984 32.080 -14.753 1.00 79.50 558 GLU A N 1
ATOM 4561 C CA . GLU A 1 558 ? 25.107 32.817 -13.491 1.00 79.50 558 GLU A CA 1
ATOM 4562 C C . GLU A 1 558 ? 23.742 33.202 -12.904 1.00 79.50 558 GLU A C 1
ATOM 4564 O O . GLU A 1 558 ? 23.490 32.985 -11.720 1.00 79.50 558 GLU A O 1
ATOM 4569 N N . PHE A 1 559 ? 22.827 33.702 -13.736 1.00 83.75 559 PHE A N 1
ATOM 4570 C CA . PHE A 1 559 ? 21.483 34.084 -13.306 1.00 83.75 559 PHE A CA 1
ATOM 4571 C C . PHE A 1 559 ? 20.644 32.890 -12.822 1.00 83.75 559 PHE A C 1
ATOM 4573 O O . PHE A 1 559 ? 20.055 32.940 -11.738 1.00 83.75 559 PHE A O 1
ATOM 4580 N N . GLU A 1 560 ? 20.614 31.796 -13.588 1.00 83.44 560 GLU A N 1
ATOM 4581 C CA . GLU A 1 560 ? 19.898 30.566 -13.220 1.00 83.44 560 GLU A CA 1
ATOM 4582 C C . GLU A 1 560 ? 20.503 29.919 -11.968 1.00 83.44 560 GLU A C 1
ATOM 4584 O O . GLU A 1 560 ? 19.778 29.421 -11.103 1.00 83.44 560 GLU A O 1
ATOM 4589 N N . ARG A 1 561 ? 21.827 30.020 -11.805 1.00 80.38 561 ARG A N 1
ATOM 4590 C CA . ARG A 1 561 ? 22.522 29.603 -10.589 1.00 80.38 561 ARG A CA 1
ATOM 4591 C C . ARG A 1 561 ? 22.070 30.400 -9.370 1.00 80.38 561 ARG A C 1
ATOM 4593 O O . ARG A 1 561 ? 21.767 29.808 -8.337 1.00 80.38 561 ARG A O 1
ATOM 4600 N N . THR A 1 562 ? 22.007 31.729 -9.473 1.00 84.00 562 THR A N 1
ATOM 4601 C CA . THR A 1 562 ? 21.548 32.592 -8.375 1.00 84.00 562 THR A CA 1
ATOM 4602 C C . THR A 1 562 ? 20.119 32.257 -7.957 1.00 84.00 562 THR A C 1
ATOM 4604 O O . THR A 1 562 ? 19.856 32.162 -6.758 1.00 84.00 562 THR A O 1
ATOM 4607 N N . LYS A 1 563 ? 19.214 32.017 -8.915 1.00 85.31 563 LYS A N 1
ATOM 4608 C CA . LYS A 1 563 ? 17.842 31.573 -8.618 1.00 85.31 563 LYS A CA 1
ATOM 4609 C C . LYS A 1 563 ? 17.818 30.241 -7.880 1.00 85.31 563 LYS A C 1
ATOM 4611 O O . LYS A 1 563 ? 17.178 30.144 -6.839 1.00 85.31 563 LYS A O 1
ATOM 4616 N N . PHE A 1 564 ? 18.549 29.243 -8.381 1.00 83.56 564 PHE A N 1
ATOM 4617 C CA . PHE A 1 564 ? 18.628 27.934 -7.737 1.00 83.56 564 PHE A CA 1
ATOM 4618 C C . PHE A 1 564 ? 19.134 28.072 -6.294 1.00 83.56 564 PHE A C 1
ATOM 4620 O O . PHE A 1 564 ? 18.470 27.609 -5.371 1.00 83.56 564 PHE A O 1
ATOM 4627 N N . CYS A 1 565 ? 20.240 28.795 -6.070 1.00 81.81 565 CYS A N 1
ATOM 4628 C CA . CYS A 1 565 ? 20.758 29.079 -4.727 1.00 81.81 565 CYS A CA 1
ATOM 4629 C C . CYS A 1 565 ? 19.732 29.778 -3.824 1.00 81.81 565 CYS A C 1
ATOM 4631 O O . CYS A 1 565 ? 19.646 29.452 -2.639 1.00 81.81 565 CYS A O 1
ATOM 4633 N N . HIS A 1 566 ? 18.970 30.735 -4.362 1.00 85.31 566 HIS A N 1
ATOM 4634 C CA . HIS A 1 566 ? 17.929 31.430 -3.615 1.00 85.31 566 HIS A CA 1
ATOM 4635 C C . HIS A 1 566 ? 16.836 30.462 -3.151 1.00 85.31 566 HIS A C 1
ATOM 4637 O O . HIS A 1 566 ? 16.563 30.428 -1.956 1.00 85.31 566 HIS A O 1
ATOM 4643 N N . CYS A 1 567 ? 16.295 29.624 -4.043 1.00 85.38 567 CYS A N 1
ATOM 4644 C CA . CYS A 1 567 ? 15.293 28.615 -3.683 1.00 85.38 567 CYS A CA 1
ATOM 4645 C C . CYS A 1 567 ? 15.825 27.635 -2.628 1.00 85.38 567 CYS A C 1
ATOM 4647 O O . CYS A 1 567 ? 15.162 27.401 -1.621 1.00 85.38 567 CYS A O 1
ATOM 4649 N N . VAL A 1 568 ? 17.051 27.113 -2.791 1.00 84.19 568 VAL A N 1
ATOM 4650 C CA . VAL A 1 568 ? 17.666 26.216 -1.790 1.00 84.19 568 VAL A CA 1
ATOM 4651 C C . VAL A 1 568 ? 17.764 26.890 -0.418 1.00 84.19 568 VAL A C 1
ATOM 4653 O O . VAL A 1 568 ? 17.448 26.268 0.597 1.00 84.19 568 VAL A O 1
ATOM 4656 N N . ARG A 1 569 ? 18.182 28.162 -0.375 1.00 84.94 569 ARG A N 1
ATOM 4657 C CA . ARG A 1 569 ? 18.274 28.939 0.867 1.00 84.94 569 ARG A CA 1
ATOM 4658 C C . ARG A 1 569 ? 16.899 29.131 1.503 1.00 84.94 569 ARG A C 1
ATOM 4660 O O . ARG A 1 569 ? 16.753 28.844 2.685 1.00 84.94 569 ARG A O 1
ATOM 4667 N N . THR A 1 570 ? 15.911 29.558 0.723 1.00 87.25 570 THR A N 1
ATOM 4668 C CA . THR A 1 570 ? 14.541 29.786 1.191 1.00 87.25 570 THR A CA 1
ATOM 4669 C C . THR A 1 570 ? 13.928 28.504 1.758 1.00 87.25 570 THR A C 1
ATOM 4671 O O . THR A 1 570 ? 13.394 28.527 2.862 1.00 87.25 570 THR A O 1
ATOM 4674 N N . ILE A 1 571 ? 14.075 27.363 1.073 1.00 86.06 571 ILE A N 1
ATOM 4675 C CA . ILE A 1 571 ? 13.582 26.067 1.569 1.00 86.06 571 ILE A CA 1
ATOM 4676 C C . ILE A 1 571 ? 14.269 25.689 2.884 1.00 86.06 571 ILE A C 1
ATOM 4678 O O . ILE A 1 571 ? 13.591 25.266 3.818 1.00 86.06 571 ILE A O 1
ATOM 4682 N N . ARG A 1 572 ? 15.597 25.860 2.981 1.00 87.75 572 ARG A N 1
ATOM 4683 C CA . ARG A 1 572 ? 16.342 25.567 4.214 1.00 87.75 572 ARG A CA 1
ATOM 4684 C C . ARG A 1 572 ? 15.847 26.428 5.374 1.00 87.75 572 ARG A C 1
ATOM 4686 O O . ARG A 1 572 ? 15.538 25.876 6.418 1.00 87.75 572 ARG A O 1
ATOM 4693 N N . GLU A 1 573 ? 15.757 27.743 5.178 1.00 88.44 573 GLU A N 1
ATOM 4694 C CA . GLU A 1 573 ? 15.301 28.700 6.197 1.00 88.44 573 GLU A CA 1
ATOM 4695 C C . GLU A 1 573 ? 13.871 28.385 6.655 1.00 88.44 573 GLU A C 1
ATOM 4697 O O . GLU A 1 573 ? 13.619 28.290 7.854 1.00 88.44 573 GLU A O 1
ATOM 4702 N N . ILE A 1 574 ? 12.942 28.130 5.724 1.00 87.19 574 ILE A N 1
ATOM 4703 C CA . ILE A 1 574 ? 11.570 27.730 6.071 1.00 87.19 574 ILE A CA 1
ATOM 4704 C C . ILE A 1 574 ? 11.574 26.424 6.870 1.00 87.19 574 ILE A C 1
ATOM 4706 O O . ILE A 1 574 ? 10.895 26.337 7.893 1.00 87.19 574 ILE A O 1
ATOM 4710 N N . PHE A 1 575 ? 12.337 25.418 6.438 1.00 87.75 575 PHE A N 1
ATOM 4711 C CA . PHE A 1 575 ? 12.390 24.130 7.122 1.00 87.75 575 PHE A CA 1
ATOM 4712 C C . PHE A 1 575 ? 12.929 24.261 8.555 1.00 87.75 575 PHE A C 1
ATOM 4714 O O . PHE A 1 575 ? 12.239 23.877 9.497 1.00 87.75 575 PHE A O 1
ATOM 4721 N N . THR A 1 576 ? 14.107 24.869 8.728 1.00 88.06 576 THR A N 1
ATOM 4722 C CA . THR A 1 576 ? 14.808 24.919 10.023 1.00 88.06 576 THR A CA 1
ATOM 4723 C C . THR A 1 576 ? 14.245 25.959 10.988 1.00 88.06 576 THR A C 1
ATOM 4725 O O . THR A 1 576 ? 14.309 25.768 12.196 1.00 88.06 576 THR A O 1
ATOM 4728 N N . GLU A 1 577 ? 13.722 27.085 10.493 1.00 88.81 577 GLU A N 1
ATOM 4729 C CA . GLU A 1 577 ? 13.273 28.191 11.356 1.00 88.81 577 GLU A CA 1
ATOM 4730 C C . GLU A 1 577 ? 11.758 28.228 11.559 1.00 88.81 577 GLU A C 1
ATOM 4732 O O . GLU A 1 577 ? 11.279 28.889 12.483 1.00 88.81 577 GLU A O 1
ATOM 4737 N N . LYS A 1 578 ? 10.984 27.570 10.686 1.00 86.62 578 LYS A N 1
ATOM 4738 C CA . LYS A 1 578 ? 9.517 27.560 10.763 1.00 86.62 578 LYS A CA 1
ATOM 4739 C C . LYS A 1 578 ? 8.977 26.154 10.952 1.00 86.62 578 LYS A C 1
ATOM 4741 O O . LYS A 1 578 ? 8.292 25.917 11.940 1.00 86.62 578 LYS A O 1
ATOM 4746 N N . VAL A 1 579 ? 9.255 25.234 10.035 1.00 85.25 579 VAL A N 1
ATOM 4747 C CA . VAL A 1 579 ? 8.572 23.934 9.996 1.00 85.25 579 VAL A CA 1
ATOM 4748 C C . VAL A 1 579 ? 8.963 23.046 11.177 1.00 85.25 579 VAL A C 1
ATOM 4750 O O . VAL A 1 579 ? 8.066 22.609 11.896 1.00 85.25 579 VAL A O 1
ATOM 4753 N N . GLU A 1 580 ? 10.261 22.825 11.415 1.00 86.75 580 GLU A N 1
ATOM 4754 C CA . GLU A 1 580 ? 10.730 21.995 12.536 1.00 86.75 580 GLU A CA 1
ATOM 4755 C C . GLU A 1 580 ? 10.301 22.555 13.904 1.00 86.75 580 GLU A C 1
ATOM 4757 O O . GLU A 1 580 ? 9.634 21.822 14.633 1.00 86.75 580 GLU A O 1
ATOM 4762 N N . PRO A 1 581 ? 10.523 23.846 14.238 1.00 88.38 581 PRO A N 1
ATOM 4763 C CA . PRO A 1 581 ? 10.104 24.378 15.537 1.00 88.38 581 PRO A CA 1
ATOM 4764 C C . PRO A 1 581 ? 8.590 24.306 15.778 1.00 88.38 581 PRO A C 1
ATOM 4766 O O . PRO A 1 581 ? 8.158 23.940 16.867 1.00 88.38 581 PRO A O 1
ATOM 4769 N N . ASN A 1 582 ? 7.763 24.602 14.761 1.00 84.56 582 ASN A N 1
ATOM 4770 C CA . ASN A 1 582 ? 6.303 24.482 14.899 1.00 84.56 582 ASN A CA 1
ATOM 4771 C C . ASN A 1 582 ? 5.868 23.023 15.104 1.00 84.56 582 ASN A C 1
ATOM 4773 O O . ASN A 1 582 ? 4.878 22.768 15.789 1.00 84.56 582 ASN A O 1
ATOM 4777 N N . PHE A 1 583 ? 6.569 22.070 14.487 1.00 87.62 583 PHE A N 1
ATOM 4778 C CA . PHE A 1 583 ? 6.288 20.654 14.679 1.00 87.62 583 PHE A CA 1
ATOM 4779 C C . PHE A 1 583 ? 6.713 20.173 16.075 1.00 87.62 583 PHE A C 1
ATOM 4781 O O . PHE A 1 583 ? 5.956 19.452 16.720 1.00 87.62 583 PHE A O 1
ATOM 4788 N N . ASP A 1 584 ? 7.865 20.612 16.580 1.00 88.69 584 ASP A N 1
ATOM 4789 C CA . ASP A 1 584 ? 8.321 20.283 17.934 1.00 88.69 584 ASP A CA 1
ATOM 4790 C C . ASP A 1 584 ? 7.364 20.825 19.007 1.00 88.69 584 ASP A C 1
ATOM 4792 O O . ASP A 1 584 ? 7.000 20.102 19.941 1.00 88.69 584 ASP A O 1
ATOM 4796 N N . ASP A 1 585 ? 6.880 22.062 18.840 1.00 85.75 585 ASP A N 1
ATOM 4797 C CA . ASP A 1 585 ? 5.843 22.643 19.698 1.00 85.75 585 ASP A CA 1
ATOM 4798 C C . ASP A 1 585 ? 4.548 21.818 19.648 1.00 85.75 585 ASP A C 1
ATOM 4800 O O . ASP A 1 585 ? 3.958 21.517 20.688 1.00 85.75 585 ASP A O 1
ATOM 4804 N N . PHE A 1 586 ? 4.126 21.387 18.453 1.00 86.00 586 PHE A N 1
ATOM 4805 C CA . PHE A 1 586 ? 2.979 20.492 18.289 1.00 86.00 586 PHE A CA 1
ATOM 4806 C C . PHE A 1 586 ? 3.170 19.173 19.055 1.00 86.00 586 PHE A C 1
ATOM 4808 O O . PHE A 1 586 ? 2.291 18.781 19.827 1.00 86.00 586 PHE A O 1
ATOM 4815 N N . VAL A 1 587 ? 4.318 18.504 18.894 1.00 88.25 587 VAL A N 1
ATOM 4816 C CA . VAL A 1 587 ? 4.626 17.238 19.581 1.00 88.25 587 VAL A CA 1
ATOM 4817 C C . VAL A 1 587 ? 4.592 17.426 21.097 1.00 88.25 587 VAL A C 1
ATOM 4819 O O . VAL A 1 587 ? 4.037 16.583 21.805 1.00 88.25 587 VAL A O 1
ATOM 4822 N N . LYS A 1 588 ? 5.131 18.541 21.601 1.00 87.69 588 LYS A N 1
ATOM 4823 C CA . LYS A 1 588 ? 5.109 18.876 23.027 1.00 87.69 588 LYS A CA 1
ATOM 4824 C C . LYS A 1 588 ? 3.682 19.030 23.557 1.00 87.69 588 LYS A C 1
ATOM 4826 O O . LYS A 1 588 ? 3.349 18.399 24.557 1.00 87.69 588 LYS A O 1
ATOM 4831 N N . VAL A 1 589 ? 2.835 19.808 22.879 1.00 85.38 589 VAL A N 1
ATOM 4832 C CA . VAL A 1 589 ? 1.438 20.017 23.302 1.00 85.38 589 VAL A CA 1
ATOM 4833 C C . VAL A 1 589 ? 0.654 18.704 23.278 1.00 85.38 589 VAL A C 1
ATOM 4835 O O . VAL A 1 589 ? -0.073 18.402 24.223 1.00 85.38 589 VAL A O 1
ATOM 4838 N N . VAL A 1 590 ? 0.826 17.885 22.235 1.00 86.94 590 VAL A N 1
ATOM 4839 C CA . VAL A 1 590 ? 0.177 16.568 22.149 1.00 86.94 590 VAL A CA 1
ATOM 4840 C C . VAL A 1 590 ? 0.633 15.649 23.278 1.00 86.94 590 VAL A C 1
ATOM 4842 O O . VAL A 1 590 ? -0.189 14.939 23.854 1.00 86.94 590 VAL A O 1
ATOM 4845 N N . LYS A 1 591 ? 1.925 15.663 23.616 1.00 89.06 591 LYS A N 1
ATOM 4846 C CA . LYS A 1 591 ? 2.463 14.859 24.713 1.00 89.06 591 LYS A CA 1
ATOM 4847 C C . LYS A 1 591 ? 1.844 15.251 26.056 1.00 89.06 591 LYS A C 1
ATOM 4849 O O . LYS A 1 591 ? 1.394 14.370 26.787 1.00 89.06 591 LYS A O 1
ATOM 4854 N N . GLU A 1 592 ? 1.797 16.548 26.356 1.00 86.69 592 GLU A N 1
ATOM 4855 C CA . GLU A 1 592 ? 1.182 17.072 27.580 1.00 86.69 592 GLU A CA 1
ATOM 4856 C C . GLU A 1 592 ? -0.301 16.686 27.651 1.00 86.69 592 GLU A C 1
ATOM 4858 O O . GLU A 1 592 ? -0.733 16.109 28.647 1.00 86.69 592 GLU A O 1
ATOM 4863 N N . TRP A 1 593 ? -1.047 16.900 26.562 1.00 86.19 593 TRP A N 1
ATOM 4864 C CA . TRP A 1 593 ? -2.457 16.527 26.445 1.00 86.19 593 TRP A CA 1
ATOM 4865 C C . TRP A 1 593 ? -2.714 15.031 26.667 1.00 86.19 593 TRP A C 1
ATOM 4867 O O . TRP A 1 593 ? -3.621 14.638 27.406 1.00 86.19 593 TRP A O 1
ATOM 4877 N N . TYR A 1 594 ? -1.917 14.175 26.026 1.00 88.25 594 TYR A N 1
ATOM 4878 C CA . TYR A 1 594 ? -2.095 12.729 26.103 1.00 88.25 594 TYR A CA 1
ATOM 4879 C C . TYR A 1 594 ? -1.860 12.211 27.531 1.00 88.25 594 TYR A C 1
ATOM 4881 O O . TYR A 1 594 ? -2.595 11.351 28.016 1.00 88.25 594 TYR A O 1
ATOM 4889 N N . GLN A 1 595 ? -0.875 12.771 28.238 1.00 86.00 595 GLN A N 1
ATOM 4890 C CA . GLN A 1 595 ? -0.569 12.408 29.622 1.00 86.00 595 GLN A CA 1
ATOM 4891 C C . GLN A 1 595 ? -1.617 12.908 30.624 1.00 86.00 595 GLN A C 1
ATOM 4893 O O . GLN A 1 595 ? -1.945 12.183 31.568 1.00 86.00 595 GLN A O 1
ATOM 4898 N N . SER A 1 596 ? -2.111 14.139 30.458 1.00 80.50 596 SER A N 1
ATOM 4899 C CA . SER A 1 596 ? -2.973 14.798 31.444 1.00 80.50 596 SER A CA 1
ATOM 4900 C C . SER A 1 596 ? -4.461 14.516 31.233 1.00 80.50 596 SER A C 1
ATOM 4902 O O . SER A 1 596 ? -5.166 14.198 32.190 1.00 80.50 596 SER A O 1
ATOM 4904 N N . GLU A 1 597 ? -4.948 14.597 29.996 1.00 81.19 597 GLU A N 1
ATOM 4905 C CA . GLU A 1 597 ? -6.381 14.663 29.698 1.00 81.19 597 GLU A CA 1
ATOM 4906 C C . GLU A 1 597 ? -6.908 13.369 29.082 1.00 81.19 597 GLU A C 1
ATOM 4908 O O . GLU A 1 597 ? -7.928 12.850 29.536 1.00 81.19 597 GLU A O 1
ATOM 4913 N N . PHE A 1 598 ? -6.207 12.796 28.098 1.00 85.31 598 PHE A N 1
ATOM 4914 C CA . PHE A 1 598 ? -6.668 11.590 27.397 1.00 85.31 598 PHE A CA 1
ATOM 4915 C C . PHE A 1 598 ? -6.913 10.411 28.357 1.00 85.31 598 PHE A C 1
ATOM 4917 O O . PHE A 1 598 ? -8.018 9.864 28.419 1.00 85.31 598 PHE A O 1
ATOM 4924 N N . PHE A 1 599 ? -5.912 10.056 29.173 1.00 81.62 599 PHE A N 1
ATOM 4925 C CA . PHE A 1 599 ? -6.046 8.972 30.154 1.00 81.62 599 PHE A CA 1
ATOM 4926 C C . PHE A 1 599 ? -7.006 9.298 31.294 1.00 81.62 599 PHE A C 1
ATOM 4928 O O . PHE A 1 599 ? -7.673 8.392 31.798 1.00 81.62 599 PHE A O 1
ATOM 4935 N N . SER A 1 600 ? -7.068 10.564 31.713 1.00 81.56 600 SER A N 1
ATOM 4936 C CA . SER A 1 600 ? -7.990 10.995 32.765 1.00 81.56 600 SER A CA 1
ATOM 4937 C C . SER A 1 600 ? -9.438 10.795 32.317 1.00 81.56 600 SER A C 1
ATOM 4939 O O . SER A 1 600 ? -10.207 10.132 33.012 1.00 81.56 600 SER A O 1
ATOM 4941 N N . ASN A 1 601 ? -9.770 11.227 31.096 1.00 81.69 601 ASN A N 1
ATOM 4942 C CA . ASN A 1 601 ? -11.098 11.066 30.505 1.00 81.69 601 ASN A CA 1
ATOM 4943 C C . ASN A 1 601 ? -11.466 9.591 30.294 1.00 81.69 601 ASN A C 1
ATOM 4945 O O . ASN A 1 601 ? -12.567 9.177 30.657 1.00 81.69 601 ASN A O 1
ATOM 4949 N N . LEU A 1 602 ? -10.541 8.767 29.781 1.00 83.38 602 LEU A N 1
ATOM 4950 C CA . LEU A 1 602 ? -10.763 7.320 29.652 1.00 83.38 602 LEU A CA 1
ATOM 4951 C C . LEU A 1 602 ? -11.039 6.652 31.004 1.00 83.38 602 LEU A C 1
ATOM 4953 O O . LEU A 1 602 ? -11.942 5.821 31.121 1.00 83.38 602 LEU A O 1
ATOM 4957 N N . LYS A 1 603 ? -10.266 7.010 32.035 1.00 82.62 603 LYS A N 1
ATOM 4958 C CA . LYS A 1 603 ? -10.439 6.468 33.384 1.00 82.62 603 LYS A CA 1
ATOM 4959 C C . LYS A 1 603 ? -11.768 6.914 33.996 1.00 82.62 603 LYS A C 1
ATOM 4961 O O . LYS A 1 603 ? -12.467 6.076 34.559 1.00 82.62 603 LYS A O 1
ATOM 4966 N N . ALA A 1 604 ? -12.125 8.189 33.861 1.00 81.50 604 ALA A N 1
ATOM 4967 C CA . ALA A 1 604 ? -13.385 8.737 34.356 1.00 81.50 604 ALA A CA 1
ATOM 4968 C C . ALA A 1 604 ? -14.601 8.064 33.693 1.00 81.50 604 ALA A C 1
ATOM 4970 O O . ALA A 1 604 ? -15.499 7.607 34.398 1.00 81.50 604 ALA A O 1
ATOM 4971 N N . LEU A 1 605 ? -14.590 7.886 32.364 1.00 83.19 605 LEU A N 1
ATOM 4972 C CA . LEU A 1 605 ? -15.640 7.148 31.645 1.00 83.19 605 LEU A CA 1
ATOM 4973 C C . LEU A 1 605 ? -15.739 5.688 32.100 1.00 83.19 605 LEU A C 1
ATOM 4975 O O . LEU A 1 605 ? -16.836 5.182 32.338 1.00 83.19 605 LEU A O 1
ATOM 4979 N N . SER A 1 606 ? -14.601 5.004 32.257 1.00 84.19 606 SER A N 1
ATOM 4980 C CA . SER A 1 606 ? -14.590 3.618 32.730 1.00 84.19 606 SER A CA 1
ATOM 4981 C C . SER A 1 606 ? -15.136 3.486 34.152 1.00 84.19 606 SER A C 1
ATOM 4983 O O . SER A 1 606 ? -15.841 2.517 34.430 1.00 84.19 606 SER A O 1
ATOM 4985 N N . ASN A 1 607 ? -14.808 4.421 35.046 1.00 83.44 607 ASN A N 1
ATOM 4986 C CA . ASN A 1 607 ? -15.324 4.433 36.413 1.00 83.44 607 ASN A CA 1
ATOM 4987 C C . ASN A 1 607 ? -16.842 4.632 36.412 1.00 83.44 607 ASN A C 1
ATOM 4989 O O . ASN A 1 607 ? -17.551 3.787 36.947 1.00 83.44 607 ASN A O 1
ATOM 4993 N N . LEU A 1 608 ? -17.339 5.648 35.697 1.00 84.00 608 LEU A N 1
ATOM 4994 C CA . LEU A 1 608 ? -18.774 5.911 35.564 1.00 84.00 608 LEU A CA 1
ATOM 4995 C C . LEU A 1 608 ? -19.533 4.679 35.044 1.00 84.00 608 LEU A C 1
ATOM 4997 O O . LEU A 1 608 ? -20.561 4.295 35.600 1.00 84.00 608 LEU A O 1
ATOM 5001 N N . LYS A 1 609 ? -19.007 4.010 34.012 1.00 85.88 609 LYS A N 1
ATOM 5002 C CA . LYS A 1 609 ? -19.602 2.786 33.454 1.00 85.88 609 LYS A CA 1
ATOM 5003 C C . LYS A 1 609 ? -19.649 1.645 34.475 1.00 85.88 609 LYS A C 1
ATOM 5005 O O . LYS A 1 609 ? -20.641 0.917 34.545 1.00 85.88 609 LYS A O 1
ATOM 5010 N N . ASN A 1 610 ? -18.596 1.475 35.271 1.00 85.19 610 ASN A N 1
ATOM 5011 C CA . ASN A 1 610 ? -18.553 0.464 36.327 1.00 85.19 610 ASN A CA 1
ATOM 5012 C C . ASN A 1 610 ? -19.544 0.782 37.455 1.00 85.19 610 ASN A C 1
ATOM 5014 O O . ASN A 1 610 ? -20.266 -0.118 37.889 1.00 85.19 610 ASN A O 1
ATOM 5018 N N . ASP A 1 611 ? -19.632 2.045 37.873 1.00 83.25 611 ASP A N 1
ATOM 5019 C CA . ASP A 1 611 ? -20.537 2.500 38.930 1.00 83.25 611 ASP A CA 1
ATOM 5020 C C . ASP A 1 611 ? -22.006 2.316 38.522 1.00 83.25 611 ASP A C 1
ATOM 5022 O O . ASP A 1 611 ? -22.794 1.747 39.281 1.00 83.25 611 ASP A O 1
ATOM 5026 N N . LEU A 1 612 ? -22.367 2.679 37.283 1.00 85.12 612 LEU A N 1
ATOM 5027 C CA . LEU A 1 612 ? -23.709 2.463 36.726 1.00 85.12 612 LEU A CA 1
ATOM 5028 C C . LEU A 1 612 ? -24.080 0.976 36.660 1.00 85.12 612 LEU A C 1
ATOM 5030 O O . LEU A 1 612 ? -25.184 0.588 37.050 1.00 85.12 612 LEU A O 1
ATOM 5034 N N . ASN A 1 613 ? -23.163 0.121 36.201 1.00 85.12 613 ASN A N 1
ATOM 5035 C CA . ASN A 1 613 ? -23.402 -1.321 36.122 1.00 85.12 613 ASN A CA 1
ATOM 5036 C C . ASN A 1 613 ? -23.501 -1.975 37.508 1.00 85.12 613 ASN A C 1
ATOM 5038 O O . ASN A 1 613 ? -24.360 -2.835 37.724 1.00 85.12 613 ASN A O 1
ATOM 5042 N N . SER A 1 614 ? -22.669 -1.543 38.457 1.00 85.44 614 SER A N 1
ATOM 5043 C CA . SER A 1 614 ? -22.723 -1.978 39.854 1.00 85.44 614 SER A CA 1
ATOM 5044 C C . SER A 1 614 ? -24.055 -1.587 40.499 1.00 85.44 614 SER A C 1
ATOM 5046 O O . SER A 1 614 ? -24.744 -2.434 41.073 1.00 85.44 614 SER A O 1
ATOM 5048 N N . TYR A 1 615 ? -24.491 -0.335 40.320 1.00 85.44 615 TYR A N 1
ATOM 5049 C CA . TYR A 1 615 ? -25.778 0.139 40.825 1.00 85.44 615 TYR A CA 1
ATOM 5050 C C . TYR A 1 615 ? -26.958 -0.606 40.192 1.00 85.44 615 TYR A C 1
ATOM 5052 O O . TYR A 1 615 ? -27.853 -1.056 40.907 1.00 85.44 615 TYR A O 1
ATOM 5060 N N . ARG A 1 616 ? -26.929 -0.846 38.874 1.00 86.69 616 ARG A N 1
ATOM 5061 C CA . ARG A 1 616 ? -27.926 -1.673 38.172 1.00 86.69 616 ARG A CA 1
ATOM 5062 C C . ARG A 1 616 ? -28.034 -3.076 38.773 1.00 86.69 616 ARG A C 1
ATOM 5064 O O . ARG A 1 616 ? -29.146 -3.572 38.969 1.00 86.69 616 ARG A O 1
ATOM 5071 N N . ALA A 1 617 ? -26.900 -3.717 39.059 1.00 83.44 617 ALA A N 1
ATOM 5072 C CA . ALA A 1 617 ? -26.866 -5.040 39.675 1.00 83.44 617 ALA A CA 1
ATOM 5073 C C . ALA A 1 617 ? -27.414 -5.018 41.112 1.00 83.44 617 ALA A C 1
ATOM 5075 O O . ALA A 1 617 ? -28.181 -5.905 41.486 1.00 83.44 617 ALA A O 1
ATOM 5076 N N . ASN A 1 618 ? -27.081 -3.991 41.898 1.00 83.44 618 ASN A N 1
ATOM 5077 C CA . ASN A 1 618 ? -27.588 -3.826 43.260 1.00 83.44 618 ASN A CA 1
ATOM 5078 C C . ASN A 1 618 ? -29.099 -3.551 43.285 1.00 83.44 618 ASN A C 1
ATOM 5080 O O . ASN A 1 618 ? -29.810 -4.211 44.038 1.00 83.44 618 ASN A O 1
ATOM 5084 N N . LEU A 1 619 ? -29.614 -2.667 42.423 1.00 82.25 619 LEU A N 1
ATOM 5085 C CA . LEU A 1 619 ? -31.057 -2.429 42.279 1.00 82.25 619 LEU A CA 1
ATOM 5086 C C . LEU A 1 619 ? -31.816 -3.714 41.943 1.00 82.25 619 LEU A C 1
ATOM 5088 O O . LEU A 1 619 ? -32.890 -3.951 42.485 1.00 82.25 619 LEU A O 1
ATOM 5092 N N . LYS A 1 620 ? -31.253 -4.563 41.073 1.00 83.06 620 LYS A N 1
ATOM 5093 C CA . LYS A 1 620 ? -31.848 -5.867 40.761 1.00 83.06 620 LYS A CA 1
ATOM 5094 C C . LYS A 1 620 ? -31.931 -6.764 42.002 1.00 83.06 620 LYS A C 1
ATOM 5096 O O . LYS A 1 620 ? -32.986 -7.330 42.247 1.00 83.06 620 LYS A O 1
ATOM 5101 N N . LYS A 1 621 ? -30.870 -6.830 42.816 1.00 83.25 621 LYS A N 1
ATOM 5102 C CA . LYS A 1 621 ? -30.894 -7.583 44.084 1.00 83.25 621 LYS A CA 1
ATOM 5103 C C . LYS A 1 621 ? -31.969 -7.065 45.042 1.00 83.25 621 LYS A C 1
ATOM 5105 O O . LYS A 1 621 ? -32.671 -7.872 45.638 1.00 83.25 621 LYS A O 1
ATOM 5110 N N . PHE A 1 622 ? -32.120 -5.743 45.161 1.00 81.25 622 PHE A N 1
ATOM 5111 C CA . PHE A 1 622 ? -33.181 -5.145 45.976 1.00 81.25 622 PHE A CA 1
ATOM 5112 C C . PHE A 1 622 ? -34.575 -5.496 45.451 1.00 81.25 622 PHE A C 1
ATOM 5114 O O . PHE A 1 622 ? -35.439 -5.852 46.244 1.00 81.25 622 PHE A O 1
ATOM 5121 N N . ASP A 1 623 ? -34.801 -5.438 44.136 1.00 78.75 623 ASP A N 1
ATOM 5122 C CA . ASP A 1 623 ? -36.076 -5.858 43.545 1.00 78.75 623 ASP A CA 1
ATOM 5123 C C . ASP A 1 623 ? -36.390 -7.332 43.844 1.00 78.75 623 ASP A C 1
ATOM 5125 O O . ASP A 1 623 ? -37.525 -7.643 44.213 1.00 78.75 623 ASP A O 1
ATOM 5129 N N . ASP A 1 624 ? -35.401 -8.221 43.713 1.00 80.19 624 ASP A N 1
ATOM 5130 C CA . ASP A 1 624 ? -35.547 -9.655 43.990 1.00 80.19 624 ASP A CA 1
ATOM 5131 C C . ASP A 1 624 ? -35.846 -9.905 45.487 1.00 80.19 624 ASP A C 1
ATOM 5133 O O . ASP A 1 624 ? -36.736 -10.688 45.833 1.00 80.19 624 ASP A O 1
ATOM 5137 N N . GLU A 1 625 ? -35.168 -9.188 46.394 1.00 81.94 625 GLU A N 1
ATOM 5138 C CA . GLU A 1 625 ? -35.396 -9.283 47.843 1.00 81.94 625 GLU A CA 1
ATOM 5139 C C . GLU A 1 625 ? -36.767 -8.724 48.258 1.00 81.94 625 GLU A C 1
ATOM 5141 O O . GLU A 1 625 ? -37.453 -9.338 49.079 1.00 81.94 625 GLU A O 1
ATOM 5146 N N . ILE A 1 626 ? -37.215 -7.611 47.659 1.00 78.19 626 ILE A N 1
ATOM 5147 C CA . ILE A 1 626 ? -38.555 -7.048 47.892 1.00 78.19 626 ILE A CA 1
ATOM 5148 C C . ILE A 1 626 ? -39.627 -8.074 47.536 1.00 78.19 626 ILE A C 1
ATOM 5150 O O . ILE A 1 626 ? -40.542 -8.263 48.336 1.00 78.19 626 ILE A O 1
ATOM 5154 N N . HIS A 1 627 ? -39.507 -8.748 46.384 1.00 76.69 627 HIS A N 1
ATOM 5155 C CA . HIS A 1 627 ? -40.460 -9.786 45.973 1.00 76.69 627 HIS A CA 1
ATOM 5156 C C . HIS A 1 627 ? -40.517 -10.926 46.999 1.00 76.69 627 HIS A C 1
ATOM 5158 O O . HIS A 1 627 ? -41.600 -11.286 47.468 1.00 76.69 627 HIS A O 1
ATOM 5164 N N . SER A 1 628 ? -39.358 -11.431 47.434 1.00 78.50 628 SER A N 1
ATOM 5165 C CA . SER A 1 628 ? -39.305 -12.494 48.442 1.00 78.50 628 SER A CA 1
ATOM 5166 C C . SER A 1 628 ? -39.912 -12.072 49.788 1.00 78.50 628 SER A C 1
ATOM 5168 O O . SER A 1 628 ? -40.683 -12.831 50.382 1.00 78.50 628 SER A O 1
ATOM 5170 N N . ARG A 1 629 ? -39.596 -10.867 50.281 1.00 76.88 629 ARG A N 1
ATOM 5171 C CA . ARG A 1 629 ? -40.125 -10.349 51.555 1.00 76.88 629 ARG A CA 1
ATOM 5172 C C . ARG A 1 629 ? -41.625 -10.091 51.488 1.00 76.88 629 ARG A C 1
ATOM 5174 O O . ARG A 1 629 ? -42.331 -10.361 52.464 1.00 76.88 629 ARG A O 1
ATOM 5181 N N . SER A 1 630 ? -42.127 -9.607 50.351 1.00 70.19 630 SER A N 1
ATOM 5182 C CA . SER A 1 630 ? -43.562 -9.421 50.162 1.00 70.19 630 SER A CA 1
ATOM 5183 C C . SER A 1 630 ? -44.335 -10.732 50.204 1.00 70.19 630 SER A C 1
ATOM 5185 O O . SER A 1 630 ? -45.350 -10.796 50.896 1.00 70.19 630 SER A O 1
ATOM 5187 N N . ASP A 1 631 ? -43.844 -11.787 49.552 1.00 71.94 631 ASP A N 1
ATOM 5188 C CA . ASP A 1 631 ? -44.505 -13.096 49.557 1.00 71.94 631 ASP A CA 1
ATOM 5189 C C . ASP A 1 631 ? -44.551 -13.689 50.973 1.00 71.94 631 ASP A C 1
ATOM 5191 O O . ASP A 1 631 ? -45.599 -14.157 51.438 1.00 71.94 631 ASP A O 1
ATOM 5195 N N . ASN A 1 632 ? -43.445 -13.566 51.714 1.00 71.69 632 ASN A N 1
ATOM 5196 C CA . ASN A 1 632 ? -43.365 -13.981 53.113 1.00 71.69 632 ASN A CA 1
ATOM 5197 C C . ASN A 1 632 ? -44.342 -13.189 54.001 1.00 71.69 632 ASN A C 1
ATOM 5199 O O . ASN A 1 632 ? -45.146 -13.791 54.716 1.00 71.69 632 ASN A O 1
ATOM 5203 N N . SER A 1 633 ? -44.352 -11.856 53.905 1.00 70.25 633 SER A N 1
ATOM 5204 C CA . SER A 1 633 ? -45.260 -10.989 54.674 1.00 70.25 633 SER A CA 1
ATOM 5205 C C . SER A 1 633 ? -46.736 -11.252 54.362 1.00 70.25 633 SER A C 1
ATOM 5207 O O . SER A 1 633 ? -47.581 -11.280 55.258 1.00 70.25 633 SER A O 1
ATOM 5209 N N . VAL A 1 634 ? -47.080 -11.483 53.094 1.00 67.00 634 VAL A N 1
ATOM 5210 C CA . VAL A 1 634 ? -48.454 -11.814 52.698 1.00 67.00 634 VAL A CA 1
ATOM 5211 C C . VAL A 1 634 ? -48.859 -13.180 53.259 1.00 67.00 634 VAL A C 1
ATOM 5213 O O . VAL A 1 634 ? -49.958 -13.308 53.805 1.00 67.00 634 VAL A O 1
ATOM 5216 N N . SER A 1 635 ? -47.983 -14.186 53.200 1.00 66.00 635 SER A N 1
ATOM 5217 C CA . SER A 1 635 ? -48.264 -15.518 53.755 1.00 66.00 635 SER A CA 1
ATOM 5218 C C . SER A 1 635 ? -48.429 -15.508 55.287 1.00 66.00 635 SER A C 1
ATOM 5220 O O . SER A 1 635 ? -49.336 -16.164 55.817 1.00 66.00 635 SER A O 1
ATOM 5222 N N . SER A 1 636 ? -47.643 -14.701 56.011 1.00 66.62 636 SER A N 1
ATOM 5223 C CA . SER A 1 636 ? -47.735 -14.547 57.472 1.00 66.62 636 SER A CA 1
ATOM 5224 C C . SER A 1 636 ? -49.018 -13.822 57.908 1.00 66.62 636 SER A C 1
ATOM 5226 O O . SER A 1 636 ? -49.662 -14.204 58.888 1.00 66.62 636 SER A O 1
ATOM 5228 N N . ILE A 1 637 ? -49.473 -12.827 57.140 1.00 64.00 637 ILE A N 1
ATOM 5229 C CA . ILE A 1 637 ? -50.763 -12.158 57.368 1.00 64.00 637 ILE A CA 1
ATOM 5230 C C . ILE A 1 637 ? -51.934 -13.107 57.068 1.00 64.00 637 ILE A C 1
ATOM 5232 O O . ILE A 1 637 ? -52.910 -13.143 57.821 1.00 64.00 637 ILE A O 1
ATOM 5236 N N . VAL A 1 638 ? -51.861 -13.887 55.982 1.00 61.56 638 VAL A N 1
ATOM 5237 C CA . VAL A 1 638 ? -52.919 -14.837 55.591 1.00 61.56 638 VAL A CA 1
ATOM 5238 C C . VAL A 1 638 ? -53.063 -15.969 56.608 1.00 61.56 638 VAL A C 1
ATOM 5240 O O . VAL A 1 638 ? -54.190 -16.323 56.948 1.00 61.56 638 VAL A O 1
ATOM 5243 N N . SER A 1 639 ? -51.962 -16.490 57.147 1.00 60.66 639 SER A N 1
ATOM 5244 C CA . SER A 1 639 ? -51.976 -17.536 58.182 1.00 60.66 639 SER A CA 1
ATOM 5245 C C . SER A 1 639 ? -52.512 -17.049 59.537 1.00 60.66 639 SER A C 1
ATOM 5247 O O . SER A 1 639 ? -53.141 -17.819 60.259 1.00 60.66 639 SER A O 1
ATOM 5249 N N . ARG A 1 640 ? -52.372 -15.756 59.864 1.00 60.47 640 ARG A N 1
ATOM 5250 C CA . ARG A 1 640 ? -52.917 -15.142 61.095 1.00 60.47 640 ARG A CA 1
ATOM 5251 C C . ARG A 1 640 ? -54.406 -14.765 61.027 1.00 60.47 640 ARG A C 1
ATOM 5253 O O . ARG A 1 640 ? -54.959 -14.282 62.015 1.00 60.47 640 ARG A O 1
ATOM 5260 N N . LYS A 1 641 ? -55.093 -15.006 59.902 1.00 48.88 641 LYS A N 1
ATOM 5261 C CA . LYS A 1 641 ? -56.516 -14.654 59.690 1.00 48.88 641 LYS A CA 1
ATOM 5262 C C . LYS A 1 641 ? -57.529 -15.326 60.632 1.00 48.88 641 LYS A C 1
ATOM 5264 O O . LYS A 1 641 ? -58.711 -15.009 60.528 1.00 48.88 641 LYS A O 1
ATOM 5269 N N . SER A 1 642 ? -57.126 -16.189 61.564 1.00 49.44 642 SER A N 1
ATOM 5270 C CA . SER A 1 642 ? -58.045 -16.733 62.573 1.00 49.44 642 SER A CA 1
ATOM 5271 C C . SER A 1 642 ? -58.394 -15.756 63.709 1.00 49.44 642 SER A C 1
ATOM 5273 O O . SER A 1 642 ? -59.321 -16.045 64.461 1.00 49.44 642 SER A O 1
ATOM 5275 N N . ALA A 1 643 ? -57.740 -14.590 63.834 1.00 48.06 643 ALA A N 1
ATOM 5276 C CA . ALA A 1 643 ? -58.050 -13.645 64.914 1.00 48.06 643 ALA A CA 1
ATOM 5277 C C . ALA A 1 643 ? -57.704 -12.172 64.595 1.00 48.06 643 ALA A C 1
ATOM 5279 O O . ALA A 1 643 ? -56.609 -11.739 64.925 1.00 48.06 643 ALA A O 1
ATOM 5280 N N . PHE A 1 644 ? -58.616 -11.394 63.982 1.00 43.72 644 PHE A N 1
ATOM 5281 C CA . PHE A 1 644 ? -58.981 -10.008 64.387 1.00 43.72 644 PHE A CA 1
ATOM 5282 C C . PHE A 1 644 ? -59.888 -9.273 63.375 1.00 43.72 644 PHE A C 1
ATOM 5284 O O . PHE A 1 644 ? -59.705 -9.316 62.158 1.00 43.72 644 PHE A O 1
ATOM 5291 N N . THR A 1 645 ? -60.832 -8.508 63.923 1.00 46.00 645 THR A N 1
ATOM 5292 C CA . THR A 1 645 ? -61.926 -7.761 63.281 1.00 46.00 645 THR A CA 1
ATOM 5293 C C . THR A 1 645 ? -61.541 -6.306 62.950 1.00 46.00 645 THR A C 1
ATOM 5295 O O . THR A 1 645 ? -62.087 -5.365 63.512 1.00 46.00 645 THR A O 1
ATOM 5298 N N . SER A 1 646 ? -60.624 -6.095 61.997 1.00 49.75 646 SER A N 1
ATOM 5299 C CA . SER A 1 646 ? -60.316 -4.755 61.441 1.00 49.75 646 SER A CA 1
ATOM 5300 C C . SER A 1 646 ? -60.147 -4.814 59.917 1.00 49.75 646 SER A C 1
ATOM 5302 O O . SER A 1 646 ? -59.087 -4.533 59.365 1.00 49.75 646 SER A O 1
ATOM 5304 N N . GLN A 1 647 ? -61.201 -5.245 59.217 1.00 54.94 647 GLN A N 1
ATOM 5305 C CA . GLN A 1 647 ? -61.126 -5.675 57.814 1.00 54.94 647 GLN A CA 1
ATOM 5306 C C . GLN A 1 647 ? -61.079 -4.560 56.756 1.00 54.94 647 GLN A C 1
ATOM 5308 O O . GLN A 1 647 ? -60.704 -4.869 55.633 1.00 54.94 647 GLN A O 1
ATOM 5313 N N . LYS A 1 648 ? -61.406 -3.289 57.046 1.00 54.34 648 LYS A N 1
ATOM 5314 C CA . LYS A 1 648 ? -61.509 -2.259 55.985 1.00 54.34 648 LYS A CA 1
ATOM 5315 C C . LYS A 1 648 ? -60.154 -1.697 55.531 1.00 54.34 648 LYS A C 1
ATOM 5317 O O . LYS A 1 648 ? -59.829 -1.819 54.361 1.00 54.34 648 LYS A O 1
ATOM 5322 N N . LYS A 1 649 ? -59.324 -1.191 56.454 1.00 53.00 649 LYS A N 1
ATOM 5323 C CA . LYS A 1 649 ? -57.972 -0.670 56.144 1.00 53.00 649 LYS A CA 1
ATOM 5324 C C . LYS A 1 649 ? -57.012 -1.755 55.647 1.00 53.00 649 LYS A C 1
ATOM 5326 O O . LYS A 1 649 ? -56.176 -1.481 54.796 1.00 53.00 649 LYS A O 1
ATOM 5331 N N . LEU A 1 650 ? -57.138 -2.980 56.171 1.00 53.22 650 LEU A N 1
ATOM 5332 C CA . LEU A 1 650 ? -56.343 -4.132 55.739 1.00 53.22 650 LEU A CA 1
ATOM 5333 C C . LEU A 1 650 ? -56.769 -4.616 54.349 1.00 53.22 650 LEU A C 1
ATOM 5335 O O . LEU A 1 650 ? -55.889 -4.872 53.536 1.00 53.22 650 LEU A O 1
ATOM 5339 N N . LYS A 1 651 ? -58.083 -4.693 54.053 1.00 56.25 651 LYS A N 1
ATOM 5340 C CA . LYS A 1 651 ? -58.551 -4.913 52.676 1.00 56.25 651 LYS A CA 1
ATOM 5341 C C . LYS A 1 651 ? -58.062 -3.798 51.783 1.00 56.25 651 LYS A C 1
ATOM 5343 O O . LYS A 1 651 ? -57.354 -4.123 50.869 1.00 56.25 651 LYS A O 1
ATOM 5348 N N . GLU A 1 652 ? -58.323 -2.528 52.078 1.00 59.28 652 GLU A N 1
ATOM 5349 C CA . GLU A 1 652 ? -57.882 -1.401 51.242 1.00 59.28 652 GLU A CA 1
ATOM 5350 C C . GLU A 1 652 ? -56.367 -1.400 51.013 1.00 59.28 652 GLU A C 1
ATOM 5352 O O . GLU A 1 652 ? -55.943 -1.183 49.892 1.00 59.28 652 GLU A O 1
ATOM 5357 N N . THR A 1 653 ? -55.543 -1.714 52.019 1.00 54.22 653 THR A N 1
ATOM 5358 C CA . THR A 1 653 ? -54.080 -1.795 51.851 1.00 54.22 653 THR A CA 1
ATOM 5359 C C . THR A 1 653 ? -53.664 -3.036 51.063 1.00 54.22 653 THR A C 1
ATOM 5361 O O . THR A 1 653 ? -52.757 -2.935 50.252 1.00 54.22 653 THR A O 1
ATOM 5364 N N . LEU A 1 654 ? -54.319 -4.190 51.241 1.00 55.44 654 LEU A N 1
ATOM 5365 C CA . LEU A 1 654 ? -54.094 -5.394 50.429 1.00 55.44 654 LEU A CA 1
ATOM 5366 C C . LEU A 1 654 ? -54.677 -5.270 49.021 1.00 55.44 654 LEU A C 1
ATOM 5368 O O . LEU A 1 654 ? -54.150 -5.891 48.117 1.00 55.44 654 LEU A O 1
ATOM 5372 N N . GLU A 1 655 ? -55.747 -4.503 48.833 1.00 56.66 655 GLU A N 1
ATOM 5373 C CA . GLU A 1 655 ? -56.394 -4.193 47.562 1.00 56.66 655 GLU A CA 1
ATOM 5374 C C . GLU A 1 655 ? -55.546 -3.174 46.834 1.00 56.66 655 GLU A C 1
ATOM 5376 O O . GLU A 1 655 ? -55.375 -3.342 45.657 1.00 56.66 655 GLU A O 1
ATOM 5381 N N . GLN A 1 656 ? -54.967 -2.182 47.515 1.00 57.28 656 GLN A N 1
ATOM 5382 C CA . GLN A 1 656 ? -54.049 -1.185 46.964 1.00 57.28 656 GLN A CA 1
ATOM 5383 C C . GLN A 1 656 ? -52.646 -1.762 46.769 1.00 57.28 656 GLN A C 1
ATOM 5385 O O . GLN A 1 656 ? -51.955 -1.364 45.847 1.00 57.28 656 GLN A O 1
ATOM 5390 N N . TYR A 1 657 ? -52.229 -2.731 47.587 1.00 55.28 657 TYR A N 1
ATOM 5391 C CA . TYR A 1 657 ? -51.049 -3.549 47.333 1.00 55.28 657 TYR A CA 1
ATOM 5392 C C . TYR A 1 657 ? -51.310 -4.495 46.176 1.00 55.28 657 TYR A C 1
ATOM 5394 O O . TYR A 1 657 ? -50.478 -4.556 45.298 1.00 55.28 657 TYR A O 1
ATOM 5402 N N . ARG A 1 658 ? -52.465 -5.168 46.108 1.00 53.84 658 ARG A N 1
ATOM 5403 C CA . ARG A 1 658 ? -52.887 -5.929 44.928 1.00 53.84 658 ARG A CA 1
ATOM 5404 C C . ARG A 1 658 ? -53.054 -5.019 43.737 1.00 53.84 658 ARG A C 1
ATOM 5406 O O . ARG A 1 658 ? -52.657 -5.444 42.689 1.00 53.84 658 ARG A O 1
ATOM 5413 N N . GLN A 1 659 ? -53.552 -3.798 43.865 1.00 53.81 659 GLN A N 1
ATOM 5414 C CA . GLN A 1 659 ? -53.727 -2.856 42.767 1.00 53.81 659 GLN A CA 1
ATOM 5415 C C . GLN A 1 659 ? -52.369 -2.346 42.340 1.00 53.81 659 GLN A C 1
ATOM 5417 O O . GLN A 1 659 ? -52.143 -2.306 41.166 1.00 53.81 659 GLN A O 1
ATOM 5422 N N . ASN A 1 660 ? -51.430 -2.060 43.241 1.00 51.81 660 ASN A N 1
ATOM 5423 C CA . ASN A 1 660 ? -50.062 -1.672 42.891 1.00 51.81 660 ASN A CA 1
ATOM 5424 C C . ASN A 1 660 ? -49.205 -2.865 42.459 1.00 51.81 660 ASN A C 1
ATOM 5426 O O . ASN A 1 660 ? -48.246 -2.676 41.735 1.00 51.81 660 ASN A O 1
ATOM 5430 N N . SER A 1 661 ? -49.532 -4.080 42.893 1.00 47.06 661 SER A N 1
ATOM 5431 C CA . SER A 1 661 ? -48.931 -5.358 42.501 1.00 47.06 661 SER A CA 1
ATOM 5432 C C . SER A 1 661 ? -49.565 -5.881 41.223 1.00 47.06 661 SER A C 1
ATOM 5434 O O . SER A 1 661 ? -48.913 -6.645 40.543 1.00 47.06 661 SER A O 1
ATOM 5436 N N . HIS A 1 662 ? -50.777 -5.445 40.873 1.00 47.78 662 HIS A N 1
ATOM 5437 C CA . HIS A 1 662 ? -51.533 -5.743 39.656 1.00 47.78 662 HIS A CA 1
ATOM 5438 C C . HIS A 1 662 ? -51.386 -4.620 38.636 1.00 47.78 662 HIS A C 1
ATOM 5440 O O . HIS A 1 662 ? -51.441 -4.908 37.460 1.00 47.78 662 HIS A O 1
ATOM 5446 N N . ASP A 1 663 ? -51.117 -3.391 39.069 1.00 50.00 663 ASP A N 1
ATOM 5447 C CA . ASP A 1 663 ? -50.586 -2.256 38.317 1.00 50.00 663 ASP A CA 1
ATOM 5448 C C . ASP A 1 663 ? -49.108 -2.504 38.109 1.00 50.00 663 ASP A C 1
ATOM 5450 O O . ASP A 1 663 ? -48.645 -2.235 37.022 1.00 50.00 663 ASP A O 1
ATOM 5454 N N . MET A 1 664 ? -48.385 -3.118 39.058 1.00 42.84 664 MET A N 1
ATOM 5455 C CA . MET A 1 664 ? -47.091 -3.723 38.774 1.00 42.84 664 MET A CA 1
ATOM 5456 C C . MET A 1 664 ? -47.221 -4.999 37.997 1.00 42.84 664 MET A C 1
ATOM 5458 O O . MET A 1 664 ? -46.339 -5.232 37.215 1.00 42.84 664 MET A O 1
ATOM 5462 N N . ALA A 1 665 ? -48.248 -5.823 38.146 1.00 43.81 665 ALA A N 1
ATOM 5463 C CA . ALA A 1 665 ? -48.421 -6.965 37.265 1.00 43.81 665 ALA A CA 1
ATOM 5464 C C . ALA A 1 665 ? -48.924 -6.488 35.917 1.00 43.81 665 ALA A C 1
ATOM 5466 O O . ALA A 1 665 ? -48.757 -7.241 34.999 1.00 43.81 665 ALA A O 1
ATOM 5467 N N . SER A 1 666 ? -49.464 -5.271 35.780 1.00 44.91 666 SER A N 1
ATOM 5468 C CA . SER A 1 666 ? -49.912 -4.615 34.545 1.00 44.91 666 SER A CA 1
ATOM 5469 C C . SER A 1 666 ? -48.796 -3.776 33.947 1.00 44.91 666 SER A C 1
ATOM 5471 O O . SER A 1 666 ? -48.766 -3.609 32.746 1.00 44.91 666 SER A O 1
ATOM 5473 N N . ILE A 1 667 ? -47.868 -3.242 34.739 1.00 47.06 667 ILE A N 1
ATOM 5474 C CA . ILE A 1 667 ? -46.639 -2.569 34.310 1.00 47.06 667 ILE A CA 1
ATOM 5475 C C . ILE A 1 667 ? -45.574 -3.622 34.061 1.00 47.06 667 ILE A C 1
ATOM 5477 O O . ILE A 1 667 ? -44.851 -3.466 33.110 1.00 47.06 667 ILE A O 1
ATOM 5481 N N . ILE A 1 668 ? -45.510 -4.714 34.819 1.00 44.88 668 ILE A N 1
ATOM 5482 C CA . ILE A 1 668 ? -44.793 -5.948 34.487 1.00 44.88 668 ILE A CA 1
ATOM 5483 C C . ILE A 1 668 ? -45.525 -6.581 33.331 1.00 44.88 668 ILE A C 1
ATOM 5485 O O . ILE A 1 668 ? -44.859 -6.833 32.386 1.00 44.88 668 ILE A O 1
ATOM 5489 N N . GLU A 1 669 ? -46.841 -6.726 33.239 1.00 46.38 669 GLU A N 1
ATOM 5490 C CA . GLU A 1 669 ? -47.489 -7.244 32.016 1.00 46.38 669 GLU A CA 1
ATOM 5491 C C . GLU A 1 669 ? -47.390 -6.254 30.857 1.00 46.38 669 GLU A C 1
ATOM 5493 O O . GLU A 1 669 ? -47.408 -6.694 29.730 1.00 46.38 669 GLU A O 1
ATOM 5498 N N . LYS A 1 670 ? -47.218 -4.942 31.058 1.00 48.38 670 LYS A N 1
ATOM 5499 C CA . LYS A 1 670 ? -46.931 -3.966 29.987 1.00 48.38 670 LYS A CA 1
ATOM 5500 C C . LYS A 1 670 ? -45.457 -3.914 29.641 1.00 48.38 670 LYS A C 1
ATOM 5502 O O . LYS A 1 670 ? -45.174 -3.701 28.480 1.00 48.38 670 LYS A O 1
ATOM 5507 N N . ASN A 1 671 ? -44.555 -4.119 30.597 1.00 42.66 671 ASN A N 1
ATOM 5508 C CA . ASN A 1 671 ? -43.103 -4.233 30.445 1.00 42.66 671 ASN A CA 1
ATOM 5509 C C . ASN A 1 671 ? -42.720 -5.631 29.997 1.00 42.66 671 ASN A C 1
ATOM 5511 O O . ASN A 1 671 ? -41.689 -5.762 29.392 1.00 42.66 671 ASN A O 1
ATOM 5515 N N . THR A 1 672 ? -43.552 -6.631 30.242 1.00 45.12 672 THR A N 1
ATOM 5516 C CA . THR A 1 672 ? -43.548 -8.018 29.784 1.00 45.12 672 THR A CA 1
ATOM 5517 C C . THR A 1 672 ? -44.324 -8.070 28.494 1.00 45.12 672 THR A C 1
ATOM 5519 O O . THR A 1 672 ? -43.917 -8.854 27.692 1.00 45.12 672 THR A O 1
ATOM 5522 N N . LYS A 1 673 ? -45.287 -7.186 28.189 1.00 47.38 673 LYS A N 1
ATOM 5523 C CA . LYS A 1 673 ? -45.809 -6.952 26.826 1.00 47.38 673 LYS A CA 1
ATOM 5524 C C . LYS A 1 673 ? -44.906 -6.061 25.991 1.00 47.38 673 LYS A C 1
ATOM 5526 O O . LYS A 1 673 ? -44.982 -6.123 24.781 1.00 47.38 673 LYS A O 1
ATOM 5531 N N . LEU A 1 674 ? -44.078 -5.211 26.599 1.00 47.72 674 LEU A N 1
ATOM 5532 C CA . LEU A 1 674 ? -43.014 -4.427 25.961 1.00 47.72 674 LEU A CA 1
ATOM 5533 C C . LEU A 1 674 ? -41.755 -5.259 25.856 1.00 47.72 674 LEU A C 1
ATOM 5535 O O . LEU A 1 674 ? -41.059 -5.086 24.883 1.00 47.72 674 LEU A O 1
ATOM 5539 N N . VAL A 1 675 ? -41.481 -6.163 26.793 1.00 43.47 675 VAL A N 1
ATOM 5540 C CA . VAL A 1 675 ? -40.469 -7.217 26.698 1.00 43.47 675 VAL A CA 1
ATOM 5541 C C . VAL A 1 675 ? -41.013 -8.373 25.883 1.00 43.47 675 VAL A C 1
ATOM 5543 O O . VAL A 1 675 ? -40.201 -9.029 25.305 1.00 43.47 675 VAL A O 1
ATOM 5546 N N . GLU A 1 676 ? -42.314 -8.599 25.712 1.00 45.28 676 GLU A N 1
ATOM 5547 C CA . GLU A 1 676 ? -42.923 -9.520 24.732 1.00 45.28 676 GLU A CA 1
ATOM 5548 C C . GLU A 1 676 ? -43.136 -8.799 23.417 1.00 45.28 676 GLU A C 1
ATOM 5550 O O . GLU A 1 676 ? -43.259 -9.483 22.435 1.00 45.28 676 GLU A O 1
ATOM 5555 N N . LYS A 1 677 ? -43.140 -7.461 23.342 1.00 45.12 677 LYS A N 1
ATOM 5556 C CA . LYS A 1 677 ? -43.048 -6.707 22.080 1.00 45.12 677 LYS A CA 1
ATOM 5557 C C . LYS A 1 677 ? -41.618 -6.528 21.646 1.00 45.12 677 LYS A C 1
ATOM 5559 O O . LYS A 1 677 ? -41.356 -6.565 20.465 1.00 45.12 677 LYS A O 1
ATOM 5564 N N . MET A 1 678 ? -40.707 -6.318 22.585 1.00 40.00 678 MET A N 1
ATOM 5565 C CA . MET A 1 678 ? -39.266 -6.335 22.392 1.00 40.00 678 MET A CA 1
ATOM 5566 C C . MET A 1 678 ? -38.822 -7.774 22.229 1.00 40.00 678 MET A C 1
ATOM 5568 O O . MET A 1 678 ? -37.915 -7.973 21.459 1.00 40.00 678 MET A O 1
ATOM 5572 N N . ASN A 1 679 ? -39.503 -8.754 22.833 1.00 38.81 679 ASN A N 1
ATOM 5573 C CA . ASN A 1 679 ? -39.409 -10.172 22.518 1.00 38.81 679 ASN A CA 1
ATOM 5574 C C . ASN A 1 679 ? -40.266 -10.552 21.332 1.00 38.81 679 ASN A C 1
ATOM 5576 O O . ASN A 1 679 ? -39.920 -11.546 20.786 1.00 38.81 679 ASN A O 1
ATOM 5580 N N . GLU A 1 680 ? -41.277 -9.841 20.842 1.00 41.09 680 GLU A N 1
ATOM 5581 C CA . GLU A 1 680 ? -41.942 -10.110 19.546 1.00 41.09 680 GLU A CA 1
ATOM 5582 C C . GLU A 1 680 ? -41.149 -9.442 18.432 1.00 41.09 680 GLU A C 1
ATOM 5584 O O . GLU A 1 680 ? -41.155 -9.934 17.323 1.00 41.09 680 GLU A O 1
ATOM 5589 N N . LEU A 1 681 ? -40.419 -8.363 18.725 1.00 40.41 681 LEU A N 1
ATOM 5590 C CA . LEU A 1 681 ? -39.356 -7.803 17.901 1.00 40.41 681 LEU A CA 1
ATOM 5591 C C . LEU A 1 681 ? -38.155 -8.746 17.946 1.00 40.41 681 LEU A C 1
ATOM 5593 O O . LEU A 1 681 ? -37.676 -9.132 16.891 1.00 40.41 681 LEU A O 1
ATOM 5597 N N . ILE A 1 682 ? -37.746 -9.216 19.128 1.00 37.22 682 ILE A N 1
ATOM 5598 C CA . ILE A 1 682 ? -36.711 -10.239 19.304 1.00 37.22 682 ILE A CA 1
ATOM 5599 C C . ILE A 1 682 ? -37.218 -11.621 18.845 1.00 37.22 682 ILE A C 1
ATOM 5601 O O . ILE A 1 682 ? -36.374 -12.398 18.493 1.00 37.22 682 ILE A O 1
ATOM 5605 N N . LEU A 1 683 ? -38.523 -11.928 18.725 1.00 32.38 683 LEU A N 1
ATOM 5606 C CA . LEU A 1 683 ? -39.135 -13.205 18.257 1.00 32.38 683 LEU A CA 1
ATOM 5607 C C . LEU A 1 683 ? -39.534 -13.105 16.779 1.00 32.38 683 LEU A C 1
ATOM 5609 O O . LEU A 1 683 ? -39.615 -14.121 16.097 1.00 32.38 683 LEU A O 1
ATOM 5613 N N . SER A 1 684 ? -39.709 -11.890 16.254 1.00 36.16 684 SER A N 1
ATOM 5614 C CA . SER A 1 684 ? -39.552 -11.582 14.831 1.00 36.16 684 SER A CA 1
ATOM 5615 C C . SER A 1 684 ? -38.079 -11.629 14.421 1.00 36.16 684 SER A C 1
ATOM 5617 O O . SER A 1 684 ? -37.789 -11.820 13.246 1.00 36.16 684 SER A O 1
ATOM 5619 N N . LEU A 1 685 ? -37.161 -11.521 15.392 1.00 33.38 685 LEU A N 1
ATOM 5620 C CA . LEU A 1 685 ? -35.730 -11.787 15.239 1.00 33.38 685 LEU A CA 1
ATOM 5621 C C . LEU A 1 685 ? -35.312 -13.197 15.724 1.00 33.38 685 LEU A C 1
ATOM 5623 O O . LEU A 1 685 ? -34.187 -13.585 15.440 1.00 33.38 685 LEU A O 1
ATOM 5627 N N . ASP A 1 686 ? -36.156 -13.969 16.427 1.00 35.69 686 ASP A N 1
ATOM 5628 C CA . ASP A 1 686 ? -35.715 -15.183 17.142 1.00 35.69 686 ASP A CA 1
ATOM 5629 C C . ASP A 1 686 ? -36.897 -16.021 17.680 1.00 35.69 686 ASP A C 1
ATOM 5631 O O . ASP A 1 686 ? -37.349 -15.904 18.814 1.00 35.69 686 ASP A O 1
ATOM 5635 N N . MET A 1 687 ? -37.451 -16.856 16.809 1.00 31.84 687 MET A N 1
ATOM 5636 C CA . MET A 1 687 ? -38.677 -17.640 16.975 1.00 31.84 687 MET A CA 1
ATOM 5637 C C . MET A 1 687 ? -38.719 -18.621 18.178 1.00 31.84 687 MET A C 1
ATOM 5639 O O . MET A 1 687 ? -37.921 -19.547 18.277 1.00 31.84 687 MET A O 1
ATOM 5643 N N . ASN A 1 688 ? -39.763 -18.444 19.000 1.00 29.30 688 ASN A N 1
ATOM 5644 C CA . ASN A 1 688 ? -40.542 -19.338 19.882 1.00 29.30 688 ASN A CA 1
ATOM 5645 C C . ASN A 1 688 ? -39.901 -20.571 20.566 1.00 29.30 688 ASN A C 1
ATOM 5647 O O . ASN A 1 688 ? -39.515 -21.553 19.932 1.00 29.30 688 ASN A O 1
ATOM 5651 N N . LEU A 1 689 ? -40.081 -20.633 21.895 1.00 32.38 689 LEU A N 1
ATOM 5652 C CA . LEU A 1 689 ? -40.209 -21.888 22.646 1.00 32.38 689 LEU A CA 1
ATOM 5653 C C . LEU A 1 689 ? -41.533 -22.577 22.270 1.00 32.38 689 LEU A C 1
ATOM 5655 O O . LEU A 1 689 ? -42.607 -22.240 22.762 1.00 32.38 689 LEU A O 1
ATOM 5659 N N . SER A 1 690 ? -41.457 -23.569 21.388 1.00 34.81 690 SER A N 1
ATOM 5660 C CA . SER A 1 690 ? -42.160 -24.847 21.552 1.00 34.81 690 SER A CA 1
ATOM 5661 C C . SER A 1 690 ? -41.571 -25.888 20.601 1.00 34.81 690 SER A C 1
ATOM 5663 O O . SER A 1 690 ? -41.261 -25.597 19.446 1.00 34.81 690 SER A O 1
ATOM 5665 N N . THR A 1 691 ? -41.447 -27.121 21.106 1.00 43.12 691 THR A N 1
ATOM 5666 C CA . THR A 1 691 ? -40.968 -28.333 20.411 1.00 43.12 691 THR A CA 1
ATOM 5667 C C . THR A 1 691 ? -39.515 -28.261 19.924 1.00 43.12 691 THR A C 1
ATOM 5669 O O . THR A 1 691 ? -39.237 -28.178 18.730 1.00 43.12 691 THR A O 1
ATOM 5672 N N . GLU A 1 692 ? -38.575 -28.290 20.873 1.00 49.84 692 GLU A N 1
ATOM 5673 C CA . GLU A 1 692 ? -37.166 -28.560 20.569 1.00 49.84 692 GLU A CA 1
ATOM 5674 C C . GLU A 1 692 ? -37.002 -30.030 20.171 1.00 49.84 692 GLU A C 1
ATOM 5676 O O . GLU A 1 692 ? -37.278 -30.932 20.962 1.00 49.84 692 GLU A O 1
ATOM 5681 N N . VAL A 1 693 ? -36.545 -30.259 18.941 1.00 66.94 693 VAL A N 1
ATOM 5682 C CA . VAL A 1 693 ? -36.146 -31.574 18.432 1.00 66.94 693 VAL A CA 1
ATOM 5683 C C . VAL A 1 693 ? -34.636 -31.539 18.201 1.00 66.94 693 VAL A C 1
ATOM 5685 O O . VAL A 1 693 ? -34.066 -30.497 17.871 1.00 66.94 693 VAL A O 1
ATOM 5688 N N . GLY A 1 694 ? -33.940 -32.647 18.455 1.00 78.56 694 GLY A N 1
ATOM 5689 C CA . GLY A 1 694 ? -32.481 -32.642 18.507 1.00 78.56 694 GLY A CA 1
ATOM 5690 C C . GLY A 1 694 ? -31.810 -33.876 17.924 1.00 78.56 694 GLY A C 1
ATOM 5691 O O . GLY A 1 694 ? -32.408 -34.932 17.736 1.00 78.56 694 GLY A O 1
ATOM 5692 N N . SER A 1 695 ? -30.518 -33.715 17.677 1.00 83.31 695 SER A N 1
ATOM 5693 C CA . SER A 1 695 ? -29.546 -34.733 17.269 1.00 83.31 695 SER A CA 1
ATOM 5694 C C . SER A 1 695 ? -28.427 -34.825 18.314 1.00 83.31 695 SER A C 1
ATOM 5696 O O . SER A 1 695 ? -28.547 -34.256 19.407 1.00 83.31 695 SER A O 1
ATOM 5698 N N . GLN A 1 696 ? -27.341 -35.539 18.016 1.00 79.12 696 GLN A N 1
ATOM 5699 C CA . GLN A 1 696 ? -26.212 -35.689 18.934 1.00 79.12 696 GLN A CA 1
ATOM 5700 C C . GLN A 1 696 ? -25.619 -34.325 19.315 1.00 79.12 696 GLN A C 1
ATOM 5702 O O . GLN A 1 696 ? -25.463 -34.050 20.506 1.00 79.12 696 GLN A O 1
ATOM 5707 N N . ASN A 1 697 ? -25.359 -33.455 18.334 1.00 82.12 697 ASN A N 1
ATOM 5708 C CA . ASN A 1 697 ? -24.657 -32.188 18.561 1.00 82.12 697 ASN A CA 1
ATOM 5709 C C . ASN A 1 697 ? -25.497 -30.939 18.279 1.00 82.12 697 ASN A C 1
ATOM 5711 O O . ASN A 1 697 ? -25.054 -29.842 18.603 1.00 82.12 697 ASN A O 1
ATOM 5715 N N . TYR A 1 698 ? -26.706 -31.072 17.729 1.00 85.50 698 TYR A N 1
ATOM 5716 C CA . TYR A 1 698 ? -27.537 -29.919 17.363 1.00 85.50 698 TYR A CA 1
ATOM 5717 C C . TYR A 1 698 ? -28.949 -30.025 17.931 1.00 85.50 698 TYR A C 1
ATOM 5719 O O . TYR A 1 698 ? -29.487 -31.125 18.082 1.00 85.50 698 TYR A O 1
ATOM 5727 N N . VAL A 1 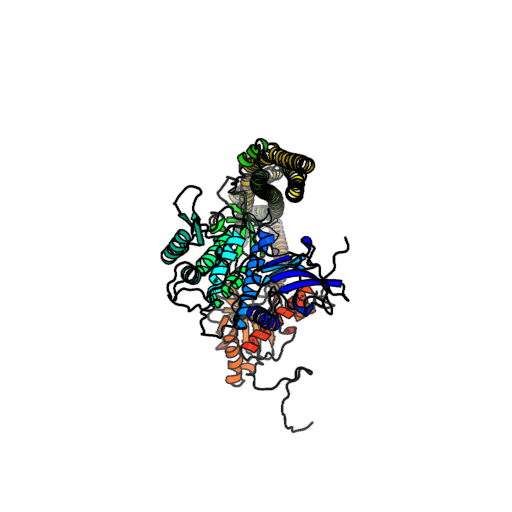699 ? -29.548 -28.881 18.243 1.00 83.25 699 VAL A N 1
ATOM 5728 C CA . VAL A 1 699 ? -30.968 -28.737 18.592 1.00 83.25 699 VAL A CA 1
ATOM 5729 C C . VAL A 1 699 ? -31.601 -27.722 17.648 1.00 83.25 699 VAL A C 1
ATOM 5731 O O . VAL A 1 699 ? -30.954 -26.748 17.272 1.00 83.25 699 VAL A O 1
ATOM 5734 N N . TRP A 1 700 ? -32.835 -27.954 17.222 1.00 81.25 700 TRP A N 1
ATOM 5735 C CA . TRP A 1 700 ? -33.590 -27.020 16.395 1.00 81.25 700 TRP A CA 1
ATOM 5736 C C . TRP A 1 700 ? -35.041 -26.969 16.856 1.00 81.25 700 TRP A C 1
ATOM 5738 O O . TRP A 1 700 ? -35.585 -27.928 17.403 1.00 81.25 700 TRP A O 1
ATOM 5748 N N . SER A 1 701 ? -35.677 -25.826 16.634 1.00 74.19 701 SER A N 1
ATOM 5749 C CA . SER A 1 701 ? -37.082 -25.636 16.974 1.00 74.19 701 SER A CA 1
ATOM 5750 C C . SER A 1 701 ? -37.938 -25.966 15.757 1.00 74.19 701 SER A C 1
ATOM 5752 O O . SER A 1 701 ? -37.762 -25.377 14.687 1.00 74.19 701 SER A O 1
ATOM 5754 N N . THR A 1 702 ? -38.901 -26.886 15.895 1.00 69.31 702 THR A N 1
ATOM 5755 C CA . THR A 1 702 ? -39.835 -27.186 14.793 1.00 69.31 702 THR A CA 1
ATOM 5756 C C . THR A 1 702 ? -40.815 -26.049 14.513 1.00 69.31 702 THR A C 1
ATOM 5758 O O . THR A 1 702 ? -41.537 -26.092 13.513 1.00 69.31 702 THR A O 1
ATOM 5761 N N . THR A 1 703 ? -40.831 -25.016 15.360 1.00 59.16 703 THR A N 1
ATOM 5762 C CA . THR A 1 703 ? -41.549 -23.773 15.073 1.00 59.16 703 THR A CA 1
ATOM 5763 C C . THR A 1 703 ? -40.708 -22.810 14.236 1.00 59.16 703 THR A C 1
ATOM 5765 O O . THR A 1 703 ? -41.286 -22.156 13.373 1.00 59.16 703 THR A O 1
ATOM 5768 N N . SER A 1 704 ? -39.374 -22.819 14.368 1.00 65.75 704 SER A N 1
ATOM 5769 C CA . SER A 1 704 ? -38.389 -21.951 13.687 1.00 65.75 704 SER A CA 1
ATOM 5770 C C . SER A 1 704 ? -38.112 -22.311 12.222 1.00 65.75 704 SER A C 1
ATOM 5772 O O . SER A 1 704 ? -36.991 -22.658 11.862 1.00 65.75 704 SER A O 1
ATOM 5774 N N . VAL A 1 705 ? -39.131 -22.275 11.353 1.00 73.56 705 VAL A N 1
ATOM 5775 C CA . VAL A 1 705 ? -39.009 -22.711 9.946 1.00 73.56 705 VAL A CA 1
ATOM 5776 C C . VAL A 1 705 ? -38.417 -21.631 9.038 1.00 73.56 705 VAL A C 1
ATOM 5778 O O . VAL A 1 705 ? -39.053 -20.613 8.791 1.00 73.56 705 VAL A O 1
ATOM 5781 N N . LEU A 1 706 ? -37.252 -21.910 8.454 1.00 68.00 706 LEU A N 1
ATOM 5782 C CA . LEU A 1 706 ? -36.578 -21.059 7.465 1.00 68.00 706 LEU A CA 1
ATOM 5783 C C . LEU A 1 706 ? -37.126 -21.267 6.045 1.00 68.00 706 LEU A C 1
ATOM 5785 O O . LEU A 1 706 ? -37.121 -20.356 5.225 1.00 68.00 706 LEU A O 1
ATOM 5789 N N . GLY A 1 707 ? -37.617 -22.472 5.740 1.00 67.69 707 GLY A N 1
ATOM 5790 C CA . GLY A 1 707 ? -38.240 -22.776 4.452 1.00 67.69 707 GLY A CA 1
ATOM 5791 C C . GLY A 1 707 ? -38.867 -24.168 4.404 1.00 67.69 707 GLY A C 1
ATOM 5792 O O . GLY A 1 707 ? -38.366 -25.113 5.012 1.00 67.69 707 GLY A O 1
ATOM 5793 N N . LYS A 1 708 ? -39.975 -24.320 3.667 1.00 66.94 708 LYS A N 1
ATOM 5794 C CA . LYS A 1 708 ? -40.639 -25.617 3.433 1.00 66.94 708 LYS A CA 1
ATOM 5795 C C . LYS A 1 708 ? -40.608 -25.947 1.947 1.00 66.94 708 LYS A C 1
ATOM 5797 O O . LYS A 1 708 ? -41.136 -25.198 1.132 1.00 66.94 708 LYS A O 1
ATOM 5802 N N . GLY A 1 709 ? -40.010 -27.082 1.601 1.00 63.53 709 GLY A N 1
ATOM 5803 C CA . GLY A 1 709 ? -39.918 -27.575 0.230 1.00 63.53 709 GLY A CA 1
ATOM 5804 C C . GLY A 1 709 ? -40.577 -28.940 0.056 1.00 63.53 709 GLY A C 1
ATOM 5805 O O . GLY A 1 709 ? -40.973 -29.601 1.015 1.00 63.53 709 GLY A O 1
ATOM 5806 N N . ALA A 1 710 ? -40.637 -29.411 -1.192 1.00 60.53 710 ALA A N 1
ATOM 5807 C CA . ALA A 1 710 ? -41.208 -30.721 -1.526 1.00 60.53 710 ALA A CA 1
ATOM 5808 C C . ALA A 1 710 ? -40.533 -31.890 -0.779 1.00 60.53 710 ALA A C 1
ATOM 5810 O O . ALA A 1 710 ? -41.145 -32.936 -0.564 1.00 60.53 710 ALA A O 1
ATOM 5811 N N . THR A 1 711 ? -39.269 -31.718 -0.382 1.00 62.94 711 THR A N 1
ATOM 5812 C CA . THR A 1 711 ? -38.433 -32.781 0.188 1.00 62.94 711 THR A CA 1
ATOM 5813 C C . THR A 1 711 ? -38.339 -32.731 1.711 1.00 62.94 711 THR A C 1
ATOM 5815 O O . THR A 1 711 ? -37.807 -33.666 2.307 1.00 62.94 711 THR A O 1
ATOM 5818 N N . GLY A 1 712 ? -38.862 -31.682 2.348 1.00 73.56 712 GLY A N 1
ATOM 5819 C CA . GLY A 1 712 ? -38.763 -31.492 3.790 1.00 73.56 712 GLY A CA 1
ATOM 5820 C C . GLY A 1 712 ? -38.761 -30.023 4.207 1.00 73.56 712 GLY A C 1
ATOM 5821 O O . GLY A 1 712 ? -38.970 -29.134 3.378 1.00 73.56 712 GLY A O 1
ATOM 5822 N N . ALA A 1 713 ? -38.533 -29.778 5.494 1.00 77.19 713 ALA A N 1
ATOM 5823 C CA . ALA A 1 713 ? -38.498 -28.444 6.083 1.00 77.19 713 ALA A CA 1
ATOM 5824 C C . ALA A 1 713 ? -37.096 -28.126 6.612 1.00 77.19 713 ALA A C 1
ATOM 5826 O O . ALA A 1 713 ? -36.415 -29.000 7.151 1.00 77.19 713 ALA A O 1
ATOM 5827 N N . VAL A 1 714 ? -36.677 -26.876 6.436 1.00 82.31 714 VAL A N 1
ATOM 5828 C CA . VAL A 1 714 ? -35.438 -26.325 6.984 1.00 82.31 714 VAL A CA 1
ATOM 5829 C C . VAL A 1 714 ? -35.794 -25.487 8.203 1.00 82.31 714 VAL A C 1
ATOM 5831 O O . VAL A 1 714 ? -36.653 -24.611 8.113 1.00 82.31 714 VAL A O 1
ATOM 5834 N N . TYR A 1 715 ? -35.137 -25.760 9.323 1.00 82.31 715 TYR A N 1
ATOM 5835 C CA . TYR A 1 715 ? -35.337 -25.098 10.604 1.00 82.31 715 TYR A CA 1
ATOM 5836 C C . TYR A 1 715 ? -34.074 -24.366 11.040 1.00 82.31 715 TYR A C 1
ATOM 5838 O O . TYR A 1 715 ? -32.965 -24.773 10.699 1.00 82.31 715 TYR A O 1
ATOM 5846 N N . GLN A 1 716 ? -34.233 -23.311 11.824 1.00 80.50 716 GLN A N 1
ATOM 5847 C CA . GLN A 1 716 ? -33.132 -22.702 12.555 1.00 80.50 716 GLN A CA 1
ATOM 5848 C C . GLN A 1 716 ? -32.782 -23.580 13.761 1.00 80.50 716 GLN A C 1
ATOM 5850 O O . GLN A 1 716 ? -33.664 -24.042 14.492 1.00 80.50 716 GLN A O 1
ATOM 5855 N N . GLY A 1 717 ? -31.491 -23.824 13.951 1.00 84.50 717 GLY A N 1
ATOM 5856 C CA . GLY A 1 717 ? -30.962 -24.611 15.053 1.00 84.50 717 GLY A CA 1
ATOM 5857 C C . GLY A 1 717 ? -29.680 -24.027 15.620 1.00 84.50 717 GLY A C 1
ATOM 5858 O O . GLY A 1 717 ? -29.167 -23.018 15.141 1.00 84.50 717 GLY A O 1
ATOM 5859 N N . VAL A 1 718 ? -29.163 -24.683 16.651 1.00 77.75 718 VAL A N 1
ATOM 5860 C CA . VAL A 1 718 ? -27.964 -24.277 17.381 1.00 77.75 718 VAL A CA 1
ATOM 5861 C C . VAL A 1 718 ? -27.101 -25.502 17.661 1.00 77.75 718 VAL A C 1
ATOM 5863 O O . VAL A 1 718 ? -27.600 -26.586 17.986 1.00 77.75 718 VAL A O 1
ATOM 5866 N N . ASN A 1 719 ? -25.789 -25.336 17.534 1.00 81.12 719 ASN A N 1
ATOM 5867 C CA . ASN A 1 719 ? -24.814 -26.314 17.992 1.00 81.12 719 ASN A CA 1
ATOM 5868 C C . ASN A 1 719 ? -24.761 -26.327 19.531 1.00 81.12 719 ASN A C 1
ATOM 5870 O O . ASN A 1 719 ? -24.482 -25.315 20.172 1.00 81.12 719 ASN A O 1
ATOM 5874 N N . LYS A 1 720 ? -24.994 -27.498 20.130 1.00 76.88 720 LYS A N 1
ATOM 5875 C CA . LYS A 1 720 ? -25.085 -27.705 21.584 1.00 76.88 720 LYS A CA 1
ATOM 5876 C C . LYS A 1 720 ? -23.775 -27.433 22.335 1.00 76.88 720 LYS A C 1
ATOM 5878 O O . LYS A 1 720 ? -23.818 -27.252 23.547 1.00 76.88 720 LYS A O 1
ATOM 5883 N N . ILE A 1 721 ? -22.626 -27.447 21.654 1.00 69.88 721 ILE A N 1
ATOM 5884 C CA . ILE A 1 721 ? -21.299 -27.313 22.278 1.00 69.88 721 ILE A CA 1
ATOM 5885 C C . ILE A 1 721 ? -20.834 -25.856 22.293 1.00 69.88 721 ILE A C 1
ATOM 5887 O O . ILE A 1 721 ? -20.390 -25.369 23.329 1.00 69.88 721 ILE A O 1
ATOM 5891 N N . ASN A 1 722 ? -20.897 -25.170 21.151 1.00 65.50 722 ASN A N 1
ATOM 5892 C CA . ASN A 1 722 ? -20.335 -23.824 20.993 1.00 65.50 722 ASN A CA 1
ATOM 5893 C C . ASN A 1 722 ? -21.398 -22.722 20.838 1.00 65.50 722 ASN A C 1
ATOM 5895 O O . ASN A 1 722 ? -21.040 -21.548 20.808 1.00 65.50 722 ASN A O 1
ATOM 5899 N N . GLY A 1 723 ? -22.685 -23.077 20.761 1.00 66.94 723 GLY A N 1
ATOM 5900 C CA . GLY A 1 723 ? -23.780 -22.120 20.618 1.00 66.94 723 GLY A CA 1
ATOM 5901 C C . GLY A 1 723 ? -23.897 -21.492 19.226 1.00 66.94 723 GLY A C 1
ATOM 5902 O O . GLY A 1 723 ? -24.651 -20.536 19.066 1.00 66.94 723 GLY A O 1
ATOM 5903 N N . GLU A 1 724 ? -23.171 -21.988 18.218 1.00 73.75 724 GLU A N 1
ATOM 5904 C CA . GLU A 1 724 ? -23.232 -21.420 16.867 1.00 73.75 724 GLU A CA 1
ATOM 5905 C C . GLU A 1 724 ? -24.586 -21.702 16.190 1.00 73.75 724 GLU A C 1
ATOM 5907 O O . GLU A 1 724 ? -25.066 -22.844 16.232 1.00 73.75 724 GLU A O 1
ATOM 5912 N N . PRO A 1 725 ? -25.202 -20.695 15.541 1.00 76.50 725 PRO A N 1
ATOM 5913 C CA . PRO A 1 725 ? -26.459 -20.864 14.825 1.00 76.50 725 PRO A CA 1
ATOM 5914 C C . PRO A 1 725 ? -26.257 -21.622 13.505 1.00 76.50 725 PRO A C 1
ATOM 5916 O O . PRO A 1 725 ? -25.285 -21.410 12.779 1.00 76.50 725 PRO A O 1
ATOM 5919 N N . VAL A 1 726 ? -27.204 -22.497 13.174 1.00 83.75 726 VAL A N 1
ATOM 5920 C CA . VAL A 1 726 ? -27.169 -23.382 12.000 1.00 83.75 726 VAL A CA 1
ATOM 5921 C C . VAL A 1 726 ? -28.544 -23.493 11.337 1.00 83.75 726 VAL A C 1
ATOM 5923 O O . VAL A 1 726 ? -29.574 -23.228 11.956 1.00 83.75 726 VAL A O 1
ATOM 5926 N N . ALA A 1 727 ? -28.578 -23.925 10.077 1.00 85.44 727 ALA A N 1
ATOM 5927 C CA . ALA A 1 727 ? -29.797 -24.325 9.381 1.00 85.44 727 ALA A CA 1
ATOM 5928 C C . ALA A 1 727 ? -29.879 -25.860 9.311 1.00 85.44 727 ALA A C 1
ATOM 5930 O O . ALA A 1 727 ? -28.986 -26.515 8.774 1.00 85.44 727 ALA A O 1
ATOM 5931 N N . VAL A 1 728 ? -30.953 -26.452 9.834 1.00 86.31 728 VAL A N 1
ATOM 5932 C CA . VAL A 1 728 ? -31.162 -27.906 9.891 1.00 86.31 728 VAL A CA 1
ATOM 5933 C C . VAL A 1 728 ? -32.290 -28.316 8.955 1.00 86.31 728 VAL A C 1
ATOM 5935 O O . VAL A 1 728 ? -33.449 -27.969 9.164 1.00 86.31 728 VAL A O 1
ATOM 5938 N N . LYS A 1 729 ? -31.974 -29.096 7.922 1.00 85.62 729 LYS A N 1
ATOM 5939 C CA . LYS A 1 729 ? -32.966 -29.673 7.011 1.00 85.62 729 LYS A CA 1
ATOM 5940 C C . LYS A 1 729 ? -33.386 -31.057 7.491 1.00 85.62 729 LYS A C 1
ATOM 5942 O O . LYS A 1 729 ? -32.575 -31.982 7.541 1.00 85.62 729 LYS A O 1
ATOM 5947 N N . THR A 1 730 ? -34.675 -31.192 7.766 1.00 82.38 730 THR A N 1
ATOM 5948 C CA . THR A 1 730 ? -35.351 -32.469 8.027 1.00 82.38 730 THR A CA 1
ATOM 5949 C C . THR A 1 730 ? -36.040 -32.959 6.759 1.00 82.38 730 THR A C 1
ATOM 5951 O O . THR A 1 730 ? -36.396 -32.163 5.884 1.00 82.38 730 THR A O 1
ATOM 5954 N N . PHE A 1 731 ? -36.258 -34.266 6.652 1.00 77.62 731 PHE A N 1
ATOM 5955 C CA . PHE A 1 731 ? -36.946 -34.873 5.517 1.00 77.62 731 PHE A CA 1
ATOM 5956 C C . PHE A 1 731 ? -38.349 -35.325 5.924 1.00 77.62 731 PHE A C 1
ATOM 5958 O O . PHE A 1 731 ? -38.564 -35.833 7.018 1.00 77.62 731 PHE A O 1
ATOM 5965 N N . ASN A 1 732 ? -39.329 -35.130 5.040 1.00 72.12 732 ASN A N 1
ATOM 5966 C CA . ASN A 1 732 ? -40.694 -35.603 5.283 1.00 72.12 732 ASN A CA 1
ATOM 5967 C C . ASN A 1 732 ? -40.825 -37.121 5.023 1.00 72.12 732 ASN A C 1
ATOM 5969 O O . ASN A 1 732 ? -39.985 -37.732 4.363 1.00 72.12 732 ASN A O 1
ATOM 5973 N N . GLN A 1 733 ? -41.920 -37.741 5.479 1.00 66.50 733 GLN A N 1
ATOM 5974 C CA . GLN A 1 733 ? -42.166 -39.180 5.273 1.00 66.50 733 GLN A CA 1
ATOM 5975 C C . GLN A 1 733 ? -42.148 -39.598 3.789 1.00 66.50 733 GLN A C 1
ATOM 5977 O O . GLN A 1 733 ? -41.654 -40.673 3.461 1.00 66.50 733 GLN A O 1
ATOM 5982 N N . MET A 1 734 ? -42.605 -38.735 2.871 1.00 59.88 734 MET A N 1
ATOM 5983 C CA . MET A 1 734 ? -42.542 -39.008 1.427 1.00 59.88 734 MET A CA 1
ATOM 5984 C C . MET A 1 734 ? -41.107 -39.058 0.883 1.00 59.88 734 MET A C 1
ATOM 5986 O O . MET A 1 734 ? -40.830 -39.807 -0.053 1.00 59.88 734 MET A O 1
ATOM 5990 N N . SER A 1 735 ? -40.175 -38.307 1.471 1.00 65.81 735 SER A N 1
ATOM 5991 C CA . SER A 1 735 ? -38.759 -38.352 1.111 1.00 65.81 735 SER A CA 1
ATOM 5992 C C . SER A 1 735 ? -38.103 -39.678 1.473 1.00 65.81 735 SER A C 1
ATOM 5994 O O . SER A 1 735 ? -37.269 -40.146 0.699 1.00 65.81 735 SER A O 1
ATOM 5996 N N . HIS A 1 736 ? -38.519 -40.297 2.581 1.00 62.50 736 HIS A N 1
ATOM 5997 C CA . HIS A 1 736 ? -38.039 -41.607 3.031 1.00 62.50 736 HIS A CA 1
ATOM 5998 C C . HIS A 1 736 ? -38.555 -42.778 2.178 1.00 62.50 736 HIS A C 1
ATOM 6000 O O . HIS A 1 736 ? -37.964 -43.854 2.200 1.00 62.50 736 HIS A O 1
ATOM 6006 N N . LEU A 1 737 ? -39.614 -42.566 1.387 1.00 58.00 737 LEU A N 1
ATOM 6007 C CA . LEU A 1 737 ? -40.161 -43.554 0.447 1.00 58.00 737 LEU A CA 1
ATOM 6008 C C . LEU A 1 737 ? -39.445 -43.561 -0.919 1.00 58.00 737 LEU A C 1
ATOM 6010 O O . LEU A 1 737 ? -39.760 -44.384 -1.779 1.00 58.00 737 LEU A O 1
ATOM 6014 N N . ARG A 1 738 ? -38.494 -42.644 -1.157 1.00 62.44 738 ARG A N 1
ATOM 6015 C CA . ARG A 1 738 ? -37.745 -42.564 -2.425 1.00 62.44 738 ARG A CA 1
ATOM 6016 C C . ARG A 1 738 ? -36.647 -43.638 -2.503 1.00 62.44 738 ARG A C 1
ATOM 6018 O O . ARG A 1 738 ? -36.178 -44.087 -1.464 1.00 62.44 738 ARG A O 1
ATOM 6025 N N . PRO A 1 739 ? -36.180 -44.039 -3.700 1.00 61.41 739 PRO A N 1
ATOM 6026 C CA . PRO A 1 739 ? -35.052 -44.967 -3.830 1.00 61.41 739 PRO A CA 1
ATOM 6027 C C . PRO A 1 739 ? -33.811 -44.473 -3.072 1.00 61.41 739 PRO A C 1
ATOM 6029 O O . PRO A 1 739 ? -33.524 -43.274 -3.096 1.00 61.41 739 PRO A O 1
ATOM 6032 N N . HIS A 1 740 ? -33.070 -45.385 -2.434 1.00 64.69 740 HIS A N 1
ATOM 6033 C CA . HIS A 1 740 ? -31.900 -45.071 -1.598 1.00 64.69 740 HIS A CA 1
ATOM 6034 C C . HIS A 1 740 ? -30.883 -44.166 -2.317 1.00 64.69 740 HIS A C 1
ATOM 6036 O O . HIS A 1 740 ? -30.428 -43.176 -1.752 1.00 64.69 740 HIS A O 1
ATOM 6042 N N . ASP A 1 741 ? -30.627 -44.413 -3.602 1.00 57.59 741 ASP A N 1
ATOM 6043 C CA . ASP A 1 741 ? -29.697 -43.618 -4.417 1.00 57.59 741 ASP A CA 1
ATOM 6044 C C . ASP A 1 741 ? -30.144 -42.151 -4.573 1.00 57.59 741 ASP A C 1
ATOM 6046 O O . ASP A 1 741 ? -29.326 -41.237 -4.641 1.00 57.59 741 ASP A O 1
ATOM 6050 N N . VAL A 1 742 ? -31.457 -41.895 -4.584 1.00 59.94 742 VAL A N 1
ATOM 6051 C CA . VAL A 1 742 ? -32.030 -40.539 -4.656 1.00 59.94 742 VAL A CA 1
ATOM 6052 C C . VAL A 1 742 ? -31.980 -39.847 -3.294 1.00 59.94 742 VAL A C 1
ATOM 6054 O O . VAL A 1 742 ? -31.823 -38.627 -3.243 1.00 59.94 742 VAL A O 1
ATOM 6057 N N . GLN A 1 743 ? -32.102 -40.610 -2.204 1.00 59.34 743 GLN A N 1
ATOM 6058 C CA . GLN A 1 743 ? -31.936 -40.095 -0.844 1.00 59.34 743 GLN A CA 1
ATOM 6059 C C . GLN A 1 743 ? -30.474 -39.704 -0.585 1.00 59.34 743 GLN A C 1
ATOM 6061 O O . GLN A 1 743 ? -30.223 -38.635 -0.040 1.00 59.34 743 GLN A O 1
ATOM 6066 N N . MET A 1 744 ? -29.516 -40.519 -1.040 1.00 63.56 744 MET A N 1
ATOM 6067 C CA . MET A 1 744 ? -28.080 -40.304 -0.820 1.00 63.56 744 MET A CA 1
ATOM 6068 C C . MET A 1 744 ? -27.469 -39.206 -1.703 1.00 63.56 744 MET A C 1
ATOM 6070 O O . MET A 1 744 ? -26.504 -38.563 -1.296 1.00 63.56 744 MET A O 1
ATOM 6074 N N . ARG A 1 745 ? -28.060 -38.921 -2.872 1.00 67.62 745 ARG A N 1
ATOM 6075 C CA . ARG A 1 745 ? -27.529 -37.949 -3.845 1.00 67.62 745 ARG A CA 1
ATOM 6076 C C . ARG A 1 745 ? -27.325 -36.541 -3.273 1.00 67.62 745 ARG A C 1
ATOM 6078 O O . ARG A 1 745 ? -26.330 -35.907 -3.599 1.00 67.62 745 ARG A O 1
ATOM 6085 N N . GLU A 1 746 ? -28.239 -36.032 -2.445 1.00 67.25 746 GLU A N 1
ATOM 6086 C CA . GLU A 1 746 ? -28.109 -34.674 -1.878 1.00 67.25 746 GLU A CA 1
ATOM 6087 C C . GLU A 1 746 ? -26.933 -34.595 -0.885 1.00 67.25 746 GLU A C 1
ATOM 6089 O O . GLU A 1 746 ? -26.155 -33.643 -0.923 1.00 67.25 746 GLU A O 1
ATOM 6094 N N . PHE A 1 747 ? -26.724 -35.652 -0.094 1.00 70.50 747 PHE A N 1
ATOM 6095 C CA . PHE A 1 747 ? -25.584 -35.777 0.816 1.00 70.50 747 PHE A CA 1
ATOM 6096 C C . PHE A 1 747 ? -24.248 -35.900 0.064 1.00 70.50 747 PHE A C 1
ATOM 6098 O O . PHE A 1 747 ? -23.282 -35.217 0.399 1.00 70.50 747 PHE A O 1
ATOM 6105 N N . GLU A 1 748 ? -24.192 -36.730 -0.982 1.00 71.56 748 GLU A N 1
ATOM 6106 C CA . GLU A 1 748 ? -22.980 -36.942 -1.785 1.00 71.56 748 GLU A CA 1
ATOM 6107 C C . GLU A 1 748 ? -22.554 -35.696 -2.568 1.00 71.56 748 GLU A C 1
ATOM 6109 O O . GLU A 1 748 ? -21.361 -35.466 -2.765 1.00 71.56 748 GLU A O 1
ATOM 6114 N N . VAL A 1 749 ? -23.516 -34.895 -3.036 1.00 72.19 749 VAL A N 1
ATOM 6115 C CA . VAL A 1 749 ? -23.233 -33.637 -3.737 1.00 72.19 749 VAL A CA 1
ATOM 6116 C C . VAL A 1 749 ? -22.682 -32.603 -2.760 1.00 72.19 749 VAL A C 1
ATOM 6118 O O . VAL A 1 749 ? -21.629 -32.032 -3.033 1.00 72.19 749 VAL A O 1
ATOM 6121 N N . LEU A 1 750 ? -23.332 -32.410 -1.607 1.00 69.88 750 LEU A N 1
ATOM 6122 C CA . LEU A 1 750 ? -22.905 -31.452 -0.578 1.00 69.88 750 LEU A CA 1
ATOM 6123 C C . LEU A 1 750 ? -21.514 -31.759 -0.003 1.00 69.88 750 LEU A C 1
ATOM 6125 O O . LEU A 1 750 ? -20.790 -30.843 0.371 1.00 69.88 750 LEU A O 1
ATOM 6129 N N . GLN A 1 751 ? -21.095 -33.027 0.023 1.00 76.00 751 GLN A N 1
ATOM 6130 C CA . GLN A 1 751 ? -19.729 -33.396 0.415 1.00 76.00 751 GLN A CA 1
ATOM 6131 C C . GLN A 1 751 ? -18.664 -33.016 -0.629 1.00 76.00 751 GLN A C 1
ATOM 6133 O O . GLN A 1 751 ? -17.498 -32.845 -0.271 1.00 76.00 751 GLN A O 1
ATOM 6138 N N . LYS A 1 752 ? -19.044 -32.884 -1.908 1.00 74.88 752 LYS A N 1
ATOM 6139 C CA . LYS A 1 752 ? -18.130 -32.597 -3.028 1.00 74.88 752 LYS A CA 1
ATOM 6140 C C . LYS A 1 752 ? -17.948 -31.105 -3.303 1.00 74.88 752 LYS A C 1
ATOM 6142 O O . LYS A 1 752 ? -16.997 -30.739 -3.984 1.00 74.88 752 LYS A O 1
ATOM 6147 N N . VAL A 1 753 ? -18.824 -30.239 -2.790 1.00 76.94 753 VAL A N 1
ATOM 6148 C CA . VAL A 1 753 ? -18.782 -28.794 -3.061 1.00 76.94 753 VAL A CA 1
ATOM 6149 C C . VAL A 1 753 ? -18.431 -27.997 -1.809 1.00 76.94 753 VAL A C 1
ATOM 6151 O O . VAL A 1 753 ? -19.099 -28.084 -0.787 1.00 76.94 753 VAL A O 1
ATOM 6154 N N . LYS A 1 754 ? -17.360 -27.204 -1.893 1.00 81.06 754 LYS A N 1
ATOM 6155 C CA . LYS A 1 754 ? -16.949 -26.234 -0.872 1.00 81.06 754 LYS A CA 1
ATOM 6156 C C . LYS A 1 754 ? -16.554 -24.941 -1.574 1.00 81.06 754 LYS A C 1
ATOM 6158 O O . LYS A 1 754 ? -15.536 -24.921 -2.259 1.00 81.06 754 LYS A O 1
ATOM 6163 N N . HIS A 1 755 ? -17.378 -23.909 -1.447 1.00 83.69 755 HIS A N 1
ATOM 6164 C CA . HIS A 1 755 ? -17.173 -22.612 -2.086 1.00 83.69 755 HIS A CA 1
ATOM 6165 C C . HIS A 1 755 ? -17.889 -21.524 -1.291 1.00 83.69 755 HIS A C 1
ATOM 6167 O O . HIS A 1 755 ? -18.919 -21.797 -0.687 1.00 83.69 755 HIS A O 1
ATOM 6173 N N . GLU A 1 756 ? -17.375 -20.300 -1.334 1.00 80.75 756 GLU A N 1
ATOM 6174 C CA . GLU A 1 756 ? -17.917 -19.150 -0.604 1.00 80.75 756 GLU A CA 1
ATOM 6175 C C . GLU A 1 756 ? -19.365 -18.816 -1.004 1.00 80.75 756 GLU A C 1
ATOM 6177 O O . GLU A 1 756 ? -20.199 -18.578 -0.144 1.00 80.75 756 GLU A O 1
ATOM 6182 N N . ASN A 1 757 ? -19.704 -18.895 -2.295 1.00 83.38 757 ASN A N 1
ATOM 6183 C CA . ASN A 1 757 ? -21.069 -18.674 -2.808 1.00 83.38 757 ASN A CA 1
ATOM 6184 C C . ASN A 1 757 ? -21.957 -19.941 -2.871 1.00 83.38 757 ASN A C 1
ATOM 6186 O O . ASN A 1 757 ? -22.920 -19.985 -3.640 1.00 83.38 757 ASN A O 1
ATOM 6190 N N . ILE A 1 758 ? -21.637 -21.001 -2.120 1.00 81.44 758 ILE A N 1
ATOM 6191 C CA . ILE A 1 758 ? -22.470 -22.212 -1.990 1.00 81.44 758 ILE A CA 1
ATOM 6192 C C . ILE A 1 758 ? -22.681 -22.488 -0.503 1.00 81.44 758 ILE A C 1
ATOM 6194 O O . ILE A 1 758 ? -21.716 -22.497 0.253 1.00 81.44 758 ILE A O 1
ATOM 6198 N N . VAL A 1 759 ? -23.924 -22.763 -0.097 1.00 81.25 759 VAL A N 1
ATOM 6199 C CA . VAL A 1 759 ? -24.253 -23.040 1.311 1.00 81.25 759 VAL A CA 1
ATOM 6200 C C . VAL A 1 759 ? -23.416 -24.208 1.843 1.00 81.25 759 VAL A C 1
ATOM 6202 O O . VAL A 1 759 ? -23.483 -25.335 1.343 1.00 81.25 759 VAL A O 1
ATOM 6205 N N . LYS A 1 760 ? -22.621 -23.931 2.875 1.00 83.12 760 LYS A N 1
ATOM 6206 C CA . LYS A 1 760 ? -21.692 -24.875 3.492 1.00 83.12 760 LYS A CA 1
ATOM 6207 C C . LYS A 1 760 ? -22.424 -25.961 4.276 1.00 83.12 760 LYS A C 1
ATOM 6209 O O . LYS A 1 760 ? -23.197 -25.681 5.192 1.00 83.12 760 LYS A O 1
ATOM 6214 N N . LEU A 1 761 ? -22.090 -27.217 3.980 1.00 85.94 761 LEU A N 1
ATOM 6215 C CA . LEU A 1 761 ? -22.437 -28.364 4.816 1.00 85.94 761 LEU A CA 1
ATOM 6216 C C . LEU A 1 761 ? -21.558 -28.384 6.076 1.00 85.94 761 LEU A C 1
ATOM 6218 O O . LEU A 1 761 ? -20.329 -28.383 5.973 1.00 85.94 761 LEU A O 1
ATOM 6222 N N . LEU A 1 762 ? -22.182 -28.453 7.252 1.00 85.44 762 LEU A N 1
ATOM 6223 C CA . LEU A 1 762 ? -21.499 -28.556 8.545 1.00 85.44 762 LEU A CA 1
ATOM 6224 C C . LEU A 1 762 ? -21.471 -30.000 9.053 1.00 85.44 762 LEU A C 1
ATOM 6226 O O . LEU A 1 762 ? -20.412 -30.493 9.434 1.00 85.44 762 LEU A O 1
ATOM 6230 N N . ALA A 1 763 ? -22.614 -30.690 9.031 1.00 86.00 763 ALA A N 1
ATOM 6231 C CA . ALA A 1 763 ? -22.726 -32.068 9.503 1.00 86.00 763 ALA A CA 1
ATOM 6232 C C . ALA A 1 763 ? -23.925 -32.802 8.884 1.00 86.00 763 ALA A C 1
ATOM 6234 O O . ALA A 1 763 ? -24.863 -32.194 8.368 1.00 86.00 763 ALA A O 1
ATOM 6235 N N . ILE A 1 764 ? -23.895 -34.132 8.965 1.00 84.81 764 ILE A N 1
ATOM 6236 C CA . ILE A 1 764 ? -25.040 -35.007 8.701 1.00 84.81 764 ILE A CA 1
ATOM 6237 C C . ILE A 1 764 ? -25.237 -35.832 9.968 1.00 84.81 764 ILE A C 1
ATOM 6239 O O . ILE A 1 764 ? -24.338 -36.585 10.339 1.00 84.81 764 ILE A O 1
ATOM 6243 N N . GLU A 1 765 ? -26.382 -35.686 10.630 1.00 86.81 765 GLU A N 1
ATOM 6244 C CA . GLU A 1 765 ? -26.663 -36.354 11.910 1.00 86.81 765 GLU A CA 1
ATOM 6245 C C . GLU A 1 765 ? -27.980 -37.130 11.871 1.00 86.81 765 GLU A C 1
ATOM 6247 O O . GLU A 1 765 ? -28.746 -37.010 10.919 1.00 86.81 765 GLU A O 1
ATOM 6252 N N . GLU A 1 766 ? -28.240 -37.942 12.893 1.00 83.00 766 GLU A N 1
ATOM 6253 C CA . GLU A 1 766 ? -29.519 -38.632 13.076 1.00 83.00 766 GLU A CA 1
ATOM 6254 C C . GLU A 1 766 ? -30.357 -37.924 14.146 1.00 83.00 766 GLU A C 1
ATOM 6256 O O . GLU A 1 766 ? -29.869 -37.573 15.223 1.00 83.00 766 GLU A O 1
ATOM 6261 N N . GLU A 1 767 ? -31.631 -37.700 13.831 1.00 79.62 767 GLU A N 1
ATOM 6262 C CA . GLU A 1 767 ? -32.619 -37.140 14.751 1.00 79.62 767 GLU A CA 1
ATOM 6263 C C . GLU A 1 767 ? -32.972 -38.152 15.853 1.00 79.62 767 GLU A C 1
ATOM 6265 O O . GLU A 1 767 ? -33.219 -39.329 15.577 1.00 79.62 767 GLU A O 1
ATOM 6270 N N . GLN A 1 768 ? -33.025 -37.694 17.107 1.00 72.31 768 GLN A N 1
ATOM 6271 C CA . GLN A 1 768 ? -33.184 -38.560 18.281 1.00 72.31 768 GLN A CA 1
ATOM 6272 C C . GLN A 1 768 ? -34.550 -39.271 18.351 1.00 72.31 768 GLN A C 1
ATOM 6274 O O . GLN A 1 768 ? -34.610 -40.390 18.858 1.00 72.31 768 GLN A O 1
ATOM 6279 N N . GLU A 1 769 ? -35.627 -38.672 17.827 1.00 62.59 769 GLU A N 1
ATOM 6280 C CA . GLU A 1 769 ? -36.985 -39.241 17.913 1.00 62.59 769 GLU A CA 1
ATOM 6281 C C . GLU A 1 769 ? -37.349 -40.153 16.730 1.00 62.59 769 GLU A C 1
ATOM 6283 O O . GLU A 1 769 ? -37.809 -41.275 16.940 1.00 62.59 769 GLU A O 1
ATOM 6288 N N . ASN A 1 770 ? -37.111 -39.722 15.485 1.00 64.31 770 ASN A N 1
ATOM 6289 C CA . ASN A 1 770 ? -37.527 -40.475 14.289 1.00 64.31 770 ASN A CA 1
ATOM 6290 C C . ASN A 1 770 ? -36.398 -41.280 13.621 1.00 64.31 770 ASN A C 1
ATOM 6292 O O . ASN A 1 770 ? -36.660 -41.983 12.643 1.00 64.31 770 ASN A O 1
ATOM 6296 N N . ARG A 1 771 ? -35.146 -41.173 14.102 1.00 63.44 771 ARG A N 1
ATOM 6297 C CA . ARG A 1 771 ? -33.934 -41.756 13.479 1.00 63.44 771 ARG A CA 1
ATOM 6298 C C . ARG A 1 771 ? -33.749 -41.396 11.995 1.00 63.44 771 ARG A C 1
ATOM 6300 O O . ARG A 1 771 ? -33.077 -42.106 11.249 1.00 63.44 771 ARG A O 1
ATOM 6307 N N . GLY A 1 772 ? -34.352 -40.296 11.545 1.00 71.31 772 GLY A N 1
ATOM 6308 C CA . GLY A 1 772 ? -34.135 -39.753 10.208 1.00 71.31 772 GLY A CA 1
ATOM 6309 C C . GLY A 1 772 ? -32.798 -39.014 10.142 1.00 71.31 772 GLY A C 1
ATOM 6310 O O . GLY A 1 772 ? -32.432 -38.315 11.086 1.00 71.31 772 GLY A O 1
ATOM 6311 N N . LYS A 1 773 ? -32.064 -39.143 9.028 1.00 78.31 773 LYS A N 1
ATOM 6312 C CA . LYS A 1 773 ? -30.880 -38.306 8.784 1.00 78.31 773 LYS A CA 1
ATOM 6313 C C . LYS A 1 773 ? -31.300 -36.855 8.560 1.00 78.31 773 LYS A C 1
ATOM 6315 O O . LYS A 1 773 ? -32.215 -36.608 7.781 1.00 78.31 773 LYS A O 1
ATOM 6320 N N . VAL A 1 774 ? -30.591 -35.912 9.165 1.00 85.56 774 VAL A N 1
ATOM 6321 C CA . VAL A 1 774 ? -30.751 -34.467 8.976 1.00 85.56 774 VAL A CA 1
ATOM 6322 C C . VAL A 1 774 ? -29.479 -33.868 8.384 1.00 85.56 774 VAL A C 1
ATOM 6324 O O . VAL A 1 774 ? -28.375 -34.358 8.628 1.00 85.56 774 VAL A O 1
ATOM 6327 N N . ILE A 1 775 ? -29.631 -32.814 7.583 1.00 85.75 775 ILE A N 1
ATOM 6328 C CA . ILE A 1 775 ? -28.504 -32.053 7.028 1.00 85.75 775 ILE A CA 1
ATOM 6329 C C . ILE A 1 775 ? -28.362 -30.768 7.835 1.00 85.75 775 ILE A C 1
ATOM 6331 O O . ILE A 1 775 ? -29.294 -29.967 7.873 1.00 85.75 775 ILE A O 1
ATOM 6335 N N . VAL A 1 776 ? -27.196 -30.563 8.441 1.00 87.50 776 VAL A N 1
ATOM 6336 C CA . VAL A 1 776 ? -26.854 -29.345 9.176 1.00 87.50 776 VAL A CA 1
ATOM 6337 C C . VAL A 1 776 ? -25.952 -28.481 8.303 1.00 87.50 776 VAL A C 1
ATOM 6339 O O . VAL A 1 776 ? -24.900 -28.929 7.844 1.00 87.50 776 VAL A O 1
ATOM 6342 N N . MET A 1 777 ? -26.371 -27.248 8.060 1.00 87.81 777 MET A N 1
ATOM 6343 C CA . MET A 1 777 ? -25.732 -26.286 7.167 1.00 87.81 777 MET A CA 1
ATOM 6344 C C . MET A 1 777 ? -25.486 -24.971 7.900 1.00 87.81 777 MET A C 1
ATOM 6346 O O . MET A 1 777 ? -26.074 -24.714 8.952 1.00 87.81 777 MET A O 1
ATOM 6350 N N . GLU A 1 778 ? -24.630 -24.126 7.336 1.00 84.62 778 GLU A N 1
ATOM 6351 C CA . GLU A 1 778 ? -24.523 -22.743 7.800 1.00 84.62 778 GLU A CA 1
ATOM 6352 C C . GLU A 1 778 ? -25.865 -22.003 7.668 1.00 84.62 778 GLU A C 1
ATOM 6354 O O . GLU A 1 778 ? -26.658 -22.275 6.762 1.00 84.62 778 GLU A O 1
ATOM 6359 N N . LEU A 1 779 ? -26.125 -21.080 8.593 1.00 80.12 779 LEU A N 1
ATOM 6360 C CA . LEU A 1 779 ? -27.323 -20.250 8.574 1.00 80.12 779 LEU A CA 1
ATOM 6361 C C . LEU A 1 779 ? -27.061 -18.956 7.794 1.00 80.12 779 LEU A C 1
ATOM 6363 O O . LEU A 1 779 ? -26.286 -18.116 8.241 1.00 80.12 779 LEU A O 1
ATOM 6367 N N . CYS A 1 780 ? -27.750 -18.766 6.669 1.00 74.81 780 CYS A N 1
ATOM 6368 C CA . CYS A 1 780 ? -27.740 -17.502 5.930 1.00 74.81 780 CYS A CA 1
ATOM 6369 C C . CYS A 1 780 ? -28.849 -16.584 6.464 1.00 74.81 780 CYS A C 1
ATOM 6371 O O . CYS A 1 780 ? -30.032 -16.849 6.253 1.00 74.81 780 CYS A O 1
ATOM 6373 N N . THR A 1 781 ? -28.479 -15.513 7.166 1.00 62.38 781 THR A N 1
ATOM 6374 C CA . THR A 1 781 ? -29.426 -14.635 7.882 1.00 62.38 781 THR A CA 1
ATOM 6375 C C . THR A 1 781 ? -30.062 -13.539 7.020 1.00 62.38 781 THR A C 1
ATOM 6377 O O . THR A 1 781 ? -30.958 -12.849 7.494 1.00 62.38 781 THR A O 1
ATOM 6380 N N . GLY A 1 782 ? -29.644 -13.366 5.761 1.00 60.03 782 GLY A N 1
ATOM 6381 C CA . GLY A 1 782 ? -30.107 -12.278 4.890 1.00 60.03 782 GLY A CA 1
ATOM 6382 C C . GLY A 1 782 ? -31.382 -12.547 4.101 1.00 60.03 782 GLY A C 1
ATOM 6383 O O . GLY A 1 782 ? -31.752 -11.742 3.251 1.00 60.03 782 GLY A O 1
ATOM 6384 N N . GLY A 1 783 ? -32.065 -13.659 4.375 1.00 63.56 783 GLY A N 1
ATOM 6385 C CA . GLY A 1 783 ? -33.271 -14.052 3.648 1.00 63.56 783 GLY A CA 1
ATOM 6386 C C . GLY A 1 783 ? -32.981 -14.471 2.205 1.00 63.56 783 GLY A C 1
ATOM 6387 O O . GLY A 1 783 ? -31.830 -14.597 1.794 1.00 63.56 783 GLY A O 1
ATOM 6388 N N . SER A 1 784 ? -34.026 -14.747 1.424 1.00 66.56 784 SER A N 1
ATOM 6389 C CA . SER A 1 784 ? -33.849 -15.101 0.011 1.00 66.56 784 SER A CA 1
ATOM 6390 C C . SER A 1 784 ? -33.679 -13.855 -0.868 1.00 66.56 784 SER A C 1
ATOM 6392 O O . SER A 1 784 ? -34.163 -12.780 -0.520 1.00 66.56 784 SER A O 1
ATOM 6394 N N . LEU A 1 785 ? -33.059 -13.986 -2.044 1.00 66.06 785 LEU A N 1
ATOM 6395 C CA . LEU A 1 785 ? -32.993 -12.908 -3.041 1.00 66.06 785 LEU A CA 1
ATOM 6396 C C . LEU A 1 785 ? -34.394 -12.438 -3.449 1.00 66.06 785 LEU A C 1
ATOM 6398 O O . LEU A 1 785 ? -34.574 -11.278 -3.800 1.00 66.06 785 LEU A O 1
ATOM 6402 N N . PHE A 1 786 ? -35.396 -13.317 -3.373 1.00 63.22 786 PHE A N 1
ATOM 6403 C CA . PHE A 1 786 ? -36.791 -12.929 -3.543 1.00 63.22 786 PHE A CA 1
ATOM 6404 C C . PHE A 1 786 ? -37.230 -11.902 -2.493 1.00 63.22 786 PHE A C 1
ATOM 6406 O O . PHE A 1 786 ? -37.841 -10.914 -2.869 1.00 63.22 786 PHE A O 1
ATOM 6413 N N . ASN A 1 787 ? -36.863 -12.071 -1.219 1.00 63.22 787 ASN A N 1
ATOM 6414 C CA . ASN A 1 787 ? -37.219 -11.120 -0.160 1.00 63.22 787 ASN A CA 1
ATOM 6415 C C . ASN A 1 787 ? -36.570 -9.748 -0.387 1.00 63.22 787 ASN A C 1
ATOM 6417 O O . ASN A 1 787 ? -37.191 -8.732 -0.114 1.00 63.22 787 ASN A O 1
ATOM 6421 N N . ILE A 1 788 ? -35.340 -9.725 -0.910 1.00 67.56 788 ILE A N 1
ATOM 6422 C CA . ILE A 1 788 ? -34.642 -8.477 -1.253 1.00 67.56 788 ILE A CA 1
ATOM 6423 C C . ILE A 1 788 ? -35.347 -7.777 -2.421 1.00 67.56 788 ILE A C 1
ATOM 6425 O O . ILE A 1 788 ? -35.520 -6.564 -2.405 1.00 67.56 788 ILE A O 1
ATOM 6429 N N . LEU A 1 789 ? -35.778 -8.536 -3.431 1.00 66.38 789 LEU A N 1
ATOM 6430 C CA . LEU A 1 789 ? -36.499 -7.999 -4.589 1.00 66.38 789 LEU A CA 1
ATOM 6431 C C . LEU A 1 789 ? -37.949 -7.587 -4.275 1.00 66.38 789 LEU A C 1
ATOM 6433 O O . LEU A 1 789 ? -38.513 -6.804 -5.032 1.00 66.38 789 LEU A O 1
ATOM 6437 N N . ASP A 1 790 ? -38.546 -8.121 -3.206 1.00 69.00 790 ASP A N 1
ATOM 6438 C CA . ASP A 1 790 ? -39.905 -7.789 -2.744 1.00 69.00 790 ASP A CA 1
ATOM 6439 C C . ASP A 1 790 ? -39.928 -6.540 -1.837 1.00 69.00 790 ASP A C 1
ATOM 6441 O O . ASP A 1 790 ? -40.998 -6.037 -1.493 1.00 69.00 790 ASP A O 1
ATOM 6445 N N . ASP A 1 791 ? -38.754 -6.010 -1.467 1.00 69.56 791 ASP A N 1
ATOM 6446 C CA . ASP A 1 791 ? -38.638 -4.746 -0.739 1.00 69.56 791 ASP A CA 1
ATOM 6447 C C . ASP A 1 791 ? -39.131 -3.573 -1.615 1.00 69.56 791 ASP A C 1
ATOM 6449 O O . ASP A 1 791 ? -38.684 -3.438 -2.762 1.00 69.56 791 ASP A O 1
ATOM 6453 N N . PRO A 1 792 ? -40.021 -2.691 -1.109 1.00 68.19 792 PRO A N 1
ATOM 6454 C CA . PRO A 1 792 ? -40.478 -1.512 -1.840 1.00 68.19 792 PRO A CA 1
ATOM 6455 C C . PRO A 1 792 ? -39.348 -0.627 -2.389 1.00 68.19 792 PRO A C 1
ATOM 6457 O O . PRO A 1 792 ? -39.525 -0.022 -3.451 1.00 68.19 792 PRO A O 1
ATOM 6460 N N . GLU A 1 793 ? -38.189 -0.561 -1.728 1.00 70.12 793 GLU A N 1
ATOM 6461 C CA . GLU A 1 793 ? -37.020 0.186 -2.219 1.00 70.12 793 GLU A CA 1
ATOM 6462 C C . GLU A 1 793 ? -36.453 -0.404 -3.524 1.00 70.12 793 GLU A C 1
ATOM 6464 O O . GLU A 1 793 ? -35.942 0.335 -4.366 1.00 70.12 793 GLU A O 1
ATOM 6469 N N . ASN A 1 794 ? -36.651 -1.705 -3.756 1.00 75.62 794 ASN A N 1
ATOM 6470 C CA . ASN A 1 794 ? -36.196 -2.451 -4.932 1.00 75.62 794 ASN A CA 1
ATOM 6471 C C . ASN A 1 794 ? -37.303 -2.678 -5.976 1.00 75.62 794 ASN A C 1
ATOM 6473 O O . ASN A 1 794 ? -37.140 -3.499 -6.883 1.00 75.62 794 ASN A O 1
ATOM 6477 N N . THR A 1 795 ? -38.408 -1.921 -5.912 1.00 70.94 795 THR A N 1
ATOM 6478 C CA . THR A 1 795 ? -39.553 -2.031 -6.846 1.00 70.94 795 THR A CA 1
ATOM 6479 C C . THR A 1 795 ? -39.136 -1.978 -8.327 1.00 70.94 795 THR A C 1
ATOM 6481 O O . THR A 1 795 ? -39.784 -2.582 -9.182 1.00 70.94 795 THR A O 1
ATOM 6484 N N . TYR A 1 796 ? -38.045 -1.272 -8.647 1.00 71.75 796 TYR A N 1
ATOM 6485 C CA . TYR A 1 796 ? -37.511 -1.133 -10.009 1.00 71.75 796 TYR A CA 1
ATOM 6486 C C . TYR A 1 796 ? -36.260 -1.991 -10.280 1.00 71.75 796 TYR A C 1
ATOM 6488 O O . TYR A 1 796 ? -35.576 -1.783 -11.282 1.00 71.75 796 TYR A O 1
ATOM 6496 N N . GLY A 1 797 ? -35.988 -2.978 -9.425 1.00 69.75 797 GLY A N 1
ATOM 6497 C CA . GLY A 1 797 ? -34.773 -3.789 -9.430 1.00 69.75 797 GLY A CA 1
ATOM 6498 C C . GLY A 1 797 ? -33.707 -3.267 -8.462 1.00 69.75 797 GLY A C 1
ATOM 6499 O O . GLY A 1 797 ? -33.843 -2.190 -7.890 1.00 69.75 797 GLY A O 1
ATOM 6500 N N . LEU A 1 798 ? -32.647 -4.060 -8.285 1.00 76.00 798 LEU A N 1
ATOM 6501 C CA . LEU A 1 798 ? -31.504 -3.715 -7.433 1.00 76.00 798 LEU A CA 1
ATOM 6502 C C . LEU A 1 798 ? -30.727 -2.521 -8.001 1.00 76.00 798 LEU A C 1
ATOM 6504 O O . LEU A 1 798 ? -30.662 -2.344 -9.223 1.00 76.00 798 LEU A O 1
ATOM 6508 N N . SER A 1 799 ? -30.054 -1.764 -7.130 1.00 79.94 799 SER A N 1
ATOM 6509 C CA . SER A 1 799 ? -29.072 -0.772 -7.576 1.00 79.94 799 SER A CA 1
ATOM 6510 C C . SER A 1 799 ? -27.972 -1.433 -8.417 1.00 79.94 799 SER A C 1
ATOM 6512 O O . SER A 1 799 ? -27.660 -2.611 -8.239 1.00 79.94 799 SER A O 1
ATOM 6514 N N . GLU A 1 800 ? -27.344 -0.687 -9.330 1.00 76.31 800 GLU A N 1
ATOM 6515 C CA . GLU A 1 800 ? -26.304 -1.237 -10.215 1.00 76.31 800 GLU A CA 1
ATOM 6516 C C . GLU A 1 800 ? -25.163 -1.907 -9.428 1.00 76.31 800 GLU A C 1
ATOM 6518 O O . GLU A 1 800 ? -24.715 -2.998 -9.780 1.00 76.31 800 GLU A O 1
ATOM 6523 N N . SER A 1 801 ? -24.750 -1.310 -8.306 1.00 69.75 801 SER A N 1
ATOM 6524 C CA . SER A 1 801 ? -23.737 -1.874 -7.409 1.00 69.75 801 SER A CA 1
ATOM 6525 C C . SER A 1 801 ? -24.148 -3.209 -6.784 1.00 69.75 801 SER A C 1
ATOM 6527 O O . SER A 1 801 ? -23.331 -4.124 -6.688 1.00 69.75 801 SER A O 1
ATOM 6529 N N . GLU A 1 802 ? -25.407 -3.347 -6.372 1.00 73.88 802 GLU A N 1
ATOM 6530 C CA . GLU A 1 802 ? -25.922 -4.577 -5.760 1.00 73.88 802 GLU A CA 1
ATOM 6531 C C . GLU A 1 802 ? -26.194 -5.652 -6.811 1.00 73.88 802 GLU A C 1
ATOM 6533 O O . GLU A 1 802 ? -25.887 -6.825 -6.599 1.00 73.88 802 GLU A O 1
ATOM 6538 N N . PHE A 1 803 ? -26.688 -5.250 -7.983 1.00 76.94 803 PHE A N 1
ATOM 6539 C CA . PHE A 1 803 ? -26.874 -6.128 -9.129 1.00 76.94 803 PHE A CA 1
ATOM 6540 C C . PHE A 1 803 ? -25.550 -6.749 -9.587 1.00 76.94 803 PHE A C 1
ATOM 6542 O O . PHE A 1 803 ? -25.484 -7.961 -9.803 1.00 76.94 803 PHE A O 1
ATOM 6549 N N . LEU A 1 804 ? -24.482 -5.949 -9.696 1.00 72.12 804 LEU A N 1
ATOM 6550 C CA . LEU A 1 804 ? -23.154 -6.444 -10.067 1.00 72.12 804 LEU A CA 1
ATOM 6551 C C . LEU A 1 804 ? -22.603 -7.434 -9.035 1.00 72.12 804 LEU A C 1
ATOM 6553 O O . LEU A 1 804 ? -22.022 -8.448 -9.424 1.00 72.12 804 LEU A O 1
ATOM 6557 N N . LYS A 1 805 ? -22.848 -7.198 -7.741 1.00 74.00 805 LYS A N 1
ATOM 6558 C CA . LYS A 1 805 ? -22.462 -8.124 -6.668 1.00 74.00 805 LYS A CA 1
ATOM 6559 C C . LYS A 1 805 ? -23.210 -9.456 -6.773 1.00 74.00 805 LYS A C 1
ATOM 6561 O O . LYS A 1 805 ? -22.585 -10.513 -6.801 1.00 74.00 805 LYS A O 1
ATOM 6566 N N . VAL A 1 806 ? -24.532 -9.406 -6.947 1.00 76.56 806 VAL A N 1
ATOM 6567 C CA . VAL A 1 806 ? -25.370 -10.594 -7.178 1.00 76.56 806 VAL A CA 1
ATOM 6568 C C . VAL A 1 806 ? -24.907 -11.369 -8.415 1.00 76.56 806 VAL A C 1
ATOM 6570 O O . VAL A 1 806 ? -24.813 -12.596 -8.378 1.00 76.56 806 VAL A O 1
ATOM 6573 N N . LEU A 1 807 ? -24.579 -10.675 -9.508 1.00 77.38 807 LEU A N 1
ATOM 6574 C CA . LEU A 1 807 ? -24.096 -11.294 -10.741 1.00 77.38 807 LEU A CA 1
ATOM 6575 C C . LEU A 1 807 ? -22.740 -11.987 -10.546 1.00 77.38 807 LEU A C 1
ATOM 6577 O O . LEU A 1 807 ? -22.546 -13.100 -11.046 1.00 77.38 807 LEU A O 1
ATOM 6581 N N . GLN A 1 808 ? -21.818 -11.346 -9.828 1.00 79.31 808 GLN A N 1
ATOM 6582 C CA . GLN A 1 808 ? -20.498 -11.888 -9.518 1.00 79.31 808 GLN A CA 1
ATOM 6583 C C . GLN A 1 808 ? -20.606 -13.153 -8.658 1.00 79.31 808 GLN A C 1
ATOM 6585 O O . GLN A 1 808 ? -20.054 -14.191 -9.032 1.00 79.31 808 GLN A O 1
ATOM 6590 N N . ASP A 1 809 ? -21.387 -13.096 -7.580 1.00 80.56 809 ASP A N 1
ATOM 6591 C CA . ASP A 1 809 ? -21.584 -14.201 -6.640 1.00 80.56 809 ASP A CA 1
ATOM 6592 C C . ASP A 1 809 ? -22.265 -15.410 -7.296 1.00 80.56 809 ASP A C 1
ATOM 6594 O O . ASP A 1 809 ? -21.805 -16.551 -7.167 1.00 80.56 809 ASP A O 1
ATOM 6598 N N . LEU A 1 810 ? -23.322 -15.169 -8.085 1.00 78.50 810 LEU A N 1
ATOM 6599 C CA . LEU A 1 810 ? -23.991 -16.213 -8.868 1.00 78.50 810 LEU A CA 1
ATOM 6600 C C . LEU A 1 810 ? -23.037 -16.869 -9.863 1.00 78.50 810 LEU A C 1
ATOM 6602 O O . LEU A 1 810 ? -23.027 -18.094 -10.006 1.00 78.50 810 LEU A O 1
ATOM 6606 N N . SER A 1 811 ? -22.235 -16.064 -10.558 1.00 79.56 811 SER A N 1
ATOM 6607 C CA . SER A 1 811 ? -21.296 -16.561 -11.564 1.00 79.56 811 SER A CA 1
ATOM 6608 C C . SER A 1 811 ? -20.193 -17.408 -10.932 1.00 79.56 811 SER A C 1
ATOM 6610 O O . SER A 1 811 ? -19.870 -18.474 -11.462 1.00 79.56 811 SER A O 1
ATOM 6612 N N . ALA A 1 812 ? -19.661 -16.985 -9.782 1.00 80.88 812 ALA A N 1
ATOM 6613 C CA . ALA A 1 812 ? -18.643 -17.716 -9.036 1.00 80.88 812 ALA A CA 1
ATOM 6614 C C . ALA A 1 812 ? -19.179 -19.055 -8.500 1.00 80.88 812 ALA A C 1
ATOM 6616 O O . ALA A 1 812 ? -18.587 -20.106 -8.763 1.00 80.88 812 ALA A O 1
ATOM 6617 N N . GLY A 1 813 ? -20.357 -19.055 -7.862 1.00 79.94 813 GLY A N 1
ATOM 6618 C CA . GLY A 1 813 ? -21.005 -20.280 -7.381 1.00 79.94 813 GLY A CA 1
ATOM 6619 C C . GLY A 1 813 ? -21.333 -21.266 -8.510 1.00 79.94 813 GLY A C 1
ATOM 6620 O O . GLY A 1 813 ? -21.037 -22.459 -8.414 1.00 79.94 813 GLY A O 1
ATOM 6621 N N . MET A 1 814 ? -21.874 -20.779 -9.633 1.00 79.50 814 MET A N 1
ATOM 6622 C CA . MET A 1 814 ? -22.187 -21.617 -10.798 1.00 79.50 814 MET A CA 1
ATOM 6623 C C . MET A 1 814 ? -20.936 -22.158 -11.500 1.00 79.50 814 MET A C 1
ATOM 6625 O O . MET A 1 814 ? -20.962 -23.286 -12.003 1.00 79.50 814 MET A O 1
ATOM 6629 N N . LYS A 1 815 ? -19.841 -21.387 -11.534 1.00 86.25 815 LYS A N 1
ATOM 6630 C CA . LYS A 1 815 ? -18.540 -21.858 -12.025 1.00 86.25 815 LYS A CA 1
ATOM 6631 C C . LYS A 1 815 ? -18.028 -23.002 -11.153 1.00 86.25 815 LYS A C 1
ATOM 6633 O O . LYS A 1 815 ? -17.691 -24.049 -11.693 1.00 86.25 815 LYS A O 1
ATOM 6638 N N . HIS A 1 816 ? -18.057 -22.854 -9.829 1.00 85.06 816 HIS A N 1
ATOM 6639 C CA . HIS A 1 816 ? -17.609 -23.904 -8.909 1.00 85.06 816 HIS A CA 1
ATOM 6640 C C . HIS A 1 816 ? -18.413 -25.201 -9.051 1.00 85.06 816 HIS A C 1
ATOM 6642 O O . HIS A 1 816 ? -17.844 -26.294 -9.073 1.00 85.06 816 HIS A O 1
ATOM 6648 N N . LEU A 1 817 ? -19.739 -25.097 -9.194 1.00 80.31 817 LEU A N 1
ATOM 6649 C CA . LEU A 1 817 ? -20.590 -26.257 -9.475 1.00 80.31 817 LEU A CA 1
ATOM 6650 C C . LEU A 1 817 ? -20.191 -26.935 -10.793 1.00 80.31 817 LEU A C 1
ATOM 6652 O O . LEU A 1 817 ? -20.025 -28.155 -10.830 1.00 80.31 817 LEU A O 1
ATOM 6656 N N . ARG A 1 818 ? -19.964 -26.151 -11.855 1.00 81.12 818 ARG A N 1
ATOM 6657 C CA . ARG A 1 818 ? -19.518 -26.666 -13.156 1.00 81.12 818 ARG A CA 1
ATOM 6658 C C . ARG A 1 818 ? -18.166 -27.372 -13.066 1.00 81.12 818 ARG A C 1
ATOM 6660 O O . ARG A 1 818 ? -18.042 -28.468 -13.606 1.00 81.12 818 ARG A O 1
ATOM 6667 N N . ASP A 1 819 ? -17.198 -26.778 -12.374 1.00 83.81 819 ASP A N 1
ATOM 6668 C CA . ASP A 1 819 ? -15.851 -27.333 -12.186 1.00 83.81 819 ASP A CA 1
ATOM 6669 C C . ASP A 1 819 ? -15.900 -28.681 -11.431 1.00 83.81 819 ASP A C 1
ATOM 6671 O O . ASP A 1 819 ? -15.053 -29.547 -11.633 1.00 83.81 819 ASP A O 1
ATOM 6675 N N . ASN A 1 820 ? -16.957 -28.910 -10.640 1.00 80.50 820 ASN A N 1
ATOM 6676 C CA . ASN A 1 820 ? -17.244 -30.173 -9.952 1.00 80.50 820 ASN A CA 1
ATOM 6677 C C . ASN A 1 820 ? -18.205 -31.108 -10.717 1.00 80.50 820 ASN A C 1
ATOM 6679 O O . ASN A 1 820 ? -18.712 -32.074 -10.148 1.00 80.50 820 ASN A O 1
ATOM 6683 N N . ASN A 1 821 ? -18.446 -30.864 -12.011 1.00 80.25 821 ASN A N 1
ATOM 6684 C CA . ASN A 1 821 ? -19.360 -31.628 -12.875 1.00 80.25 821 ASN A CA 1
ATOM 6685 C C . ASN A 1 821 ? -20.823 -31.655 -12.392 1.00 80.25 821 ASN A C 1
ATOM 6687 O O . ASN A 1 821 ? -21.558 -32.617 -12.642 1.00 80.25 821 ASN A O 1
ATOM 6691 N N . LEU A 1 822 ? -21.258 -30.588 -11.721 1.00 75.19 822 LEU A N 1
ATOM 6692 C CA . LEU A 1 822 ? -22.600 -30.422 -11.174 1.00 75.19 822 LEU A CA 1
ATOM 6693 C C . LEU A 1 822 ? -23.348 -29.307 -11.909 1.00 75.19 822 LEU A C 1
ATOM 6695 O O . LEU A 1 822 ? -22.810 -28.240 -12.196 1.00 75.19 822 LEU A O 1
ATOM 6699 N N . VAL A 1 823 ? -24.629 -29.542 -12.192 1.00 68.81 823 VAL A N 1
ATOM 6700 C CA . VAL A 1 823 ? -25.516 -28.554 -12.821 1.00 68.81 823 VAL A CA 1
ATOM 6701 C C . VAL A 1 823 ? -26.676 -28.246 -11.882 1.00 68.81 823 VAL A C 1
ATOM 6703 O O . VAL A 1 823 ? -27.460 -29.143 -11.576 1.00 68.81 823 VAL A O 1
ATOM 6706 N N . HIS A 1 824 ? -26.812 -26.983 -11.465 1.00 69.19 824 HIS A N 1
ATOM 6707 C CA . HIS A 1 824 ? -27.978 -26.505 -10.716 1.00 69.19 824 HIS A CA 1
ATOM 6708 C C . HIS A 1 824 ? -29.178 -26.370 -11.667 1.00 69.19 824 HIS A C 1
ATOM 6710 O O . HIS A 1 824 ? -29.120 -25.604 -12.628 1.00 69.19 824 HIS A O 1
ATOM 6716 N N . ARG A 1 825 ? -30.265 -27.124 -11.448 1.00 60.72 825 ARG A N 1
ATOM 6717 C CA . ARG A 1 825 ? -31.430 -27.163 -12.366 1.00 60.72 825 ARG A CA 1
ATOM 6718 C C . ARG A 1 825 ? -32.651 -26.370 -11.902 1.00 60.72 825 ARG A C 1
ATOM 6720 O O . ARG A 1 825 ? -33.658 -26.383 -12.606 1.00 60.72 825 ARG A O 1
ATOM 6727 N N . ASP A 1 826 ? -32.584 -25.738 -10.737 1.00 61.81 826 ASP A N 1
ATOM 6728 C CA . ASP A 1 826 ? -33.718 -25.027 -10.130 1.00 61.81 826 ASP A CA 1
ATOM 6729 C C . ASP A 1 826 ? -33.289 -23.648 -9.611 1.00 61.81 826 ASP A C 1
ATOM 6731 O O . ASP A 1 826 ? -33.591 -23.265 -8.496 1.00 61.81 826 ASP A O 1
ATOM 6735 N N . LEU A 1 827 ? -32.480 -22.918 -10.389 1.00 64.81 827 LEU A N 1
ATOM 6736 C CA . LEU A 1 827 ? -31.996 -21.604 -9.963 1.00 64.81 827 LEU A CA 1
ATOM 6737 C C . LEU A 1 827 ? -33.129 -20.574 -10.080 1.00 64.81 827 LEU A C 1
ATOM 6739 O O . LEU A 1 827 ? -33.519 -20.212 -11.192 1.00 64.81 827 LEU A O 1
ATOM 6743 N N . LYS A 1 828 ? -33.649 -20.104 -8.946 1.00 63.19 828 LYS A N 1
ATOM 6744 C CA . LYS A 1 828 ? -34.685 -19.064 -8.870 1.00 63.19 828 LYS A CA 1
ATOM 6745 C C . LYS A 1 828 ? -34.431 -18.126 -7.682 1.00 63.19 828 LYS A C 1
ATOM 6747 O O . LYS A 1 828 ? -33.811 -18.552 -6.709 1.00 63.19 828 LYS A O 1
ATOM 6752 N N . PRO A 1 829 ? -34.937 -16.878 -7.711 1.00 50.97 829 PRO A N 1
ATOM 6753 C CA . PRO A 1 829 ? -34.693 -15.905 -6.641 1.00 50.97 829 PRO A CA 1
ATOM 6754 C C . PRO A 1 829 ? -35.117 -16.381 -5.244 1.00 50.97 829 PRO A C 1
ATOM 6756 O O . PRO A 1 829 ? -34.466 -16.040 -4.267 1.00 50.97 829 PRO A O 1
ATOM 6759 N N . GLY A 1 830 ? -36.167 -17.204 -5.150 1.00 46.09 830 GLY A N 1
ATOM 6760 C CA . GLY A 1 830 ? -36.636 -17.759 -3.875 1.00 46.09 830 GLY A CA 1
ATOM 6761 C C . GLY A 1 830 ? -35.785 -18.900 -3.307 1.00 46.09 830 GLY A C 1
ATOM 6762 O O . GLY A 1 830 ? -36.000 -19.278 -2.162 1.00 46.09 830 GLY A O 1
ATOM 6763 N N . ASP A 1 831 ? -34.844 -19.446 -4.084 1.00 49.12 831 ASP A N 1
ATOM 6764 C CA . ASP A 1 831 ? -33.917 -20.480 -3.607 1.00 49.12 831 ASP A CA 1
ATOM 6765 C C . ASP A 1 831 ? -32.575 -19.867 -3.177 1.00 49.12 831 ASP A C 1
ATOM 6767 O O . ASP A 1 831 ? -31.944 -20.366 -2.256 1.00 49.12 831 ASP A O 1
ATOM 6771 N N . ASN A 1 832 ? -32.136 -18.765 -3.786 1.00 48.50 832 ASN A N 1
ATOM 6772 C CA . ASN A 1 832 ? -30.859 -18.138 -3.437 1.00 48.50 832 ASN A CA 1
ATOM 6773 C C . ASN A 1 832 ? -30.980 -17.384 -2.110 1.00 48.50 832 ASN A C 1
ATOM 6775 O O . ASN A 1 832 ? -31.809 -16.482 -2.014 1.00 48.50 832 ASN A O 1
ATOM 6779 N N . CYS A 1 833 ? -30.139 -17.697 -1.125 1.00 46.47 833 CYS A N 1
ATOM 6780 C CA . CYS A 1 833 ? -30.135 -16.998 0.160 1.00 46.47 833 CYS A CA 1
ATOM 6781 C C . CYS A 1 833 ? -29.006 -15.969 0.201 1.00 46.47 833 CYS A C 1
ATOM 6783 O O . CYS A 1 833 ? -27.871 -16.267 -0.170 1.00 46.47 833 CYS A O 1
ATOM 6785 N N . ALA A 1 834 ? -29.309 -14.761 0.657 1.00 39.91 834 ALA A N 1
ATOM 6786 C CA . ALA A 1 834 ? -28.307 -13.781 1.024 1.00 39.91 834 ALA A CA 1
ATOM 6787 C C . ALA A 1 834 ? -27.755 -14.123 2.411 1.00 39.91 834 ALA A C 1
ATOM 6789 O O . ALA A 1 834 ? -28.498 -14.455 3.339 1.00 39.91 834 ALA A O 1
ATOM 6790 N N . ASP A 1 835 ? -26.439 -14.061 2.555 1.00 37.94 835 ASP A N 1
ATOM 6791 C CA . ASP A 1 835 ? -25.781 -14.169 3.847 1.00 37.94 835 ASP A CA 1
ATOM 6792 C C . ASP A 1 835 ? -25.613 -12.763 4.448 1.00 37.94 835 ASP A C 1
ATOM 6794 O O . ASP A 1 835 ? -25.108 -11.845 3.798 1.00 37.94 835 ASP A O 1
ATOM 6798 N N . MET A 1 836 ? -26.089 -12.577 5.680 1.00 34.34 836 MET A N 1
ATOM 6799 C CA . MET A 1 836 ? -25.950 -11.335 6.456 1.00 34.34 836 MET A CA 1
ATOM 6800 C C . MET A 1 836 ? -25.127 -11.566 7.729 1.00 34.34 836 MET A C 1
ATOM 6802 O O . MET A 1 836 ? -25.158 -10.757 8.654 1.00 34.34 836 MET A O 1
ATOM 6806 N N . THR A 1 837 ? -24.380 -12.670 7.802 1.00 30.08 837 THR A N 1
ATOM 6807 C CA . THR A 1 837 ? -23.435 -12.893 8.896 1.00 30.08 837 THR A CA 1
ATOM 6808 C C . THR A 1 837 ? -22.225 -11.958 8.790 1.00 30.08 837 THR A C 1
ATOM 6810 O O . THR A 1 837 ? -21.810 -11.544 7.704 1.00 30.08 837 THR A O 1
ATOM 6813 N N . CYS A 1 838 ? -21.639 -11.667 9.953 1.00 25.64 838 CYS A N 1
ATOM 6814 C CA . CYS A 1 838 ? -20.495 -10.790 10.253 1.00 25.64 838 CYS A CA 1
ATOM 6815 C C . CYS A 1 838 ? -19.186 -11.044 9.462 1.00 25.64 838 CYS A C 1
ATOM 6817 O O . CYS A 1 838 ? -18.122 -10.525 9.783 1.00 25.64 838 CYS A O 1
ATOM 6819 N N . TYR A 1 839 ? -19.204 -11.964 8.502 1.00 30.14 839 TYR A N 1
ATOM 6820 C CA . TYR A 1 839 ? -18.036 -12.359 7.721 1.00 30.14 839 TYR A CA 1
ATOM 6821 C C . TYR A 1 839 ? -18.189 -12.008 6.244 1.00 30.14 839 TYR A C 1
ATOM 6823 O O . TYR A 1 839 ? -17.184 -11.963 5.539 1.00 30.14 839 TYR A O 1
ATOM 6831 N N . ASN A 1 840 ? -19.416 -11.755 5.763 1.00 35.78 840 ASN A N 1
ATOM 6832 C CA . ASN A 1 840 ? -19.644 -11.417 4.362 1.00 35.78 840 ASN A CA 1
ATOM 6833 C C . ASN A 1 840 ? -21.019 -10.756 4.116 1.00 35.78 840 ASN A C 1
ATOM 6835 O O . ASN A 1 840 ? -21.882 -11.334 3.453 1.00 35.78 840 ASN A O 1
ATOM 6839 N N . PRO A 1 841 ? -21.267 -9.546 4.651 1.00 33.03 841 PRO A N 1
ATOM 6840 C CA . PRO A 1 841 ? -22.572 -8.905 4.544 1.00 33.03 841 PRO A CA 1
ATOM 6841 C C . PRO A 1 841 ? -22.962 -8.672 3.075 1.00 33.03 841 PRO A C 1
ATOM 6843 O O . PRO A 1 841 ? -22.322 -7.909 2.338 1.00 33.03 841 PRO A O 1
ATOM 6846 N N . GLY A 1 842 ? -24.024 -9.354 2.646 1.00 45.81 842 GLY A N 1
ATOM 6847 C CA . GLY A 1 842 ? -24.636 -9.227 1.328 1.00 45.81 842 GLY A CA 1
ATOM 6848 C C . GLY A 1 842 ? -23.992 -10.074 0.231 1.00 45.81 842 GLY A C 1
ATOM 6849 O O . GLY A 1 842 ? -24.065 -9.654 -0.922 1.00 45.81 842 GLY A O 1
ATOM 6850 N N . SER A 1 843 ? -23.311 -11.182 0.554 1.00 47.53 843 SER A N 1
ATOM 6851 C CA . SER A 1 843 ? -22.936 -12.175 -0.462 1.00 47.53 843 SER A CA 1
ATOM 6852 C C . SER A 1 843 ? -24.096 -13.135 -0.734 1.00 47.53 843 SER A C 1
ATOM 6854 O O . SER A 1 843 ? -24.812 -13.563 0.177 1.00 47.53 843 SER A O 1
ATOM 6856 N N . LEU A 1 844 ? -24.323 -13.454 -2.008 1.00 57.88 844 LEU A N 1
ATOM 6857 C CA . LEU A 1 844 ? -25.370 -14.390 -2.402 1.00 57.88 844 LEU A CA 1
ATOM 6858 C C . LEU A 1 844 ? -24.830 -15.825 -2.401 1.00 57.88 844 LEU A C 1
ATOM 6860 O O . LEU A 1 844 ? -23.817 -16.123 -3.042 1.00 57.88 844 LEU A O 1
ATOM 6864 N N . LYS A 1 845 ? -25.537 -16.731 -1.721 1.00 66.06 845 LYS A N 1
ATOM 6865 C CA . LYS A 1 845 ? -25.213 -18.158 -1.667 1.00 66.06 845 LYS A CA 1
ATOM 6866 C C . LYS A 1 845 ? -26.271 -19.000 -2.372 1.00 66.06 845 LYS A C 1
ATOM 6868 O O . LYS A 1 845 ? -27.478 -18.839 -2.182 1.00 66.06 845 LYS A O 1
ATOM 6873 N N . LEU A 1 846 ? -25.793 -19.938 -3.186 1.00 54.66 846 LEU A N 1
ATOM 6874 C CA . LEU A 1 846 ? -26.616 -20.943 -3.847 1.00 54.66 846 LEU A CA 1
ATOM 6875 C C . LEU A 1 846 ? -26.888 -22.105 -2.880 1.00 54.66 846 LEU A C 1
ATOM 6877 O O . LEU A 1 846 ? -25.923 -22.708 -2.389 1.00 54.66 846 LEU A O 1
ATOM 6881 N N . PRO A 1 847 ? -28.151 -22.477 -2.610 1.00 56.84 847 PRO A N 1
ATOM 6882 C CA . PRO A 1 847 ? -28.433 -23.720 -1.913 1.00 56.84 847 PRO A CA 1
ATOM 6883 C C . PRO A 1 847 ? -28.146 -24.904 -2.841 1.00 56.84 847 PRO A C 1
ATOM 6885 O O . PRO A 1 847 ? -28.226 -24.810 -4.064 1.00 56.84 847 PRO A O 1
ATOM 6888 N N . VAL A 1 848 ? -27.862 -26.063 -2.258 1.00 51.47 848 VAL A N 1
ATOM 6889 C CA . VAL A 1 848 ? -27.711 -27.308 -3.013 1.00 51.47 848 VAL A CA 1
ATOM 6890 C C . VAL A 1 848 ? -28.978 -28.130 -2.817 1.00 51.47 848 VAL A C 1
ATOM 6892 O O . VAL A 1 848 ? -29.112 -28.840 -1.826 1.00 51.47 848 VAL A O 1
ATOM 6895 N N . ILE A 1 849 ? -29.938 -28.006 -3.741 1.00 47.44 849 ILE A N 1
ATOM 6896 C CA . ILE A 1 849 ? -31.217 -28.736 -3.684 1.00 47.44 849 ILE A CA 1
ATOM 6897 C C . ILE A 1 849 ? -31.263 -29.828 -4.761 1.00 47.44 849 ILE A C 1
ATOM 6899 O O . ILE A 1 849 ? -30.903 -29.581 -5.906 1.00 47.44 849 ILE A O 1
ATOM 6903 N N . HIS A 1 850 ? -31.733 -31.022 -4.371 1.00 40.97 850 HIS A N 1
ATOM 6904 C CA . HIS A 1 850 ? -32.189 -32.252 -5.065 1.00 40.97 850 HIS A CA 1
ATOM 6905 C C . HIS A 1 850 ? -32.165 -32.470 -6.608 1.00 40.97 850 HIS A C 1
ATOM 6907 O O . HIS A 1 850 ? -32.500 -33.577 -7.039 1.00 40.97 850 HIS A O 1
ATOM 6913 N N . ARG A 1 851 ? -31.789 -31.527 -7.477 1.00 39.44 851 ARG A N 1
ATOM 6914 C CA . ARG A 1 851 ? -31.778 -31.675 -8.945 1.00 39.44 851 ARG A CA 1
ATOM 6915 C C . ARG A 1 851 ? -30.398 -31.425 -9.562 1.00 39.44 851 ARG A C 1
ATOM 6917 O O . ARG A 1 851 ? -30.273 -30.626 -10.484 1.00 39.44 851 ARG A O 1
ATOM 6924 N N . TYR A 1 852 ? -29.390 -32.162 -9.108 1.00 40.28 852 TYR A N 1
ATOM 6925 C CA . TYR A 1 852 ? -28.101 -32.274 -9.798 1.00 40.28 852 TYR A CA 1
ATOM 6926 C C . TYR A 1 852 ? -28.050 -33.587 -10.584 1.00 40.28 852 TYR A C 1
ATOM 6928 O O . TYR A 1 852 ? -28.373 -34.640 -10.038 1.00 40.28 852 TYR A O 1
ATOM 6936 N N . ASP A 1 853 ? -27.656 -33.533 -11.855 1.00 38.59 853 ASP A N 1
ATOM 6937 C CA . ASP A 1 853 ? -27.295 -34.712 -12.652 1.00 38.59 853 ASP A CA 1
ATOM 6938 C C . ASP A 1 853 ? -25.821 -34.609 -13.048 1.00 38.59 853 ASP A C 1
ATOM 6940 O O . ASP A 1 853 ? -25.350 -33.524 -13.395 1.00 38.59 853 ASP A O 1
ATOM 6944 N N . CYS A 1 854 ? -25.109 -35.740 -13.037 1.00 35.31 854 CYS A N 1
ATOM 6945 C CA . CYS A 1 854 ? -23.778 -35.842 -13.630 1.00 35.31 854 CYS A CA 1
ATOM 6946 C C . CYS A 1 854 ? -23.885 -35.523 -15.130 1.00 35.31 854 CYS A C 1
ATOM 6948 O O . CYS A 1 854 ? -24.714 -36.105 -15.836 1.00 35.31 854 CYS A O 1
ATOM 6950 N N . ALA A 1 855 ? -23.092 -34.567 -15.610 1.00 33.81 855 ALA A N 1
ATOM 6951 C CA . ALA A 1 855 ? -23.225 -34.000 -16.948 1.00 33.81 855 ALA A CA 1
ATOM 6952 C C . ALA A 1 855 ? -23.025 -35.048 -18.065 1.00 33.81 855 ALA A C 1
ATOM 6954 O O . ALA A 1 855 ? -21.907 -35.405 -18.419 1.00 33.81 855 ALA A O 1
ATOM 6955 N N . GLY A 1 856 ? -24.135 -35.507 -18.651 1.00 36.38 856 GLY A N 1
ATOM 6956 C CA . GLY A 1 856 ? -24.170 -36.377 -19.833 1.00 36.38 856 GLY A CA 1
ATOM 6957 C C . GLY A 1 856 ? -25.111 -35.896 -20.947 1.00 36.38 856 GLY A C 1
ATOM 6958 O O . GLY A 1 856 ? -25.433 -36.666 -21.848 1.00 36.38 856 GLY A O 1
ATOM 6959 N N . THR A 1 857 ? -25.587 -34.645 -20.921 1.00 38.44 857 THR A N 1
ATOM 6960 C CA . THR A 1 857 ? -26.576 -34.137 -21.898 1.00 38.44 857 THR A CA 1
ATOM 6961 C C . THR A 1 857 ? -26.239 -32.743 -22.426 1.00 38.44 857 THR A C 1
ATOM 6963 O O . THR A 1 857 ? -25.992 -31.823 -21.652 1.00 38.44 857 THR A O 1
ATOM 6966 N N . LYS A 1 858 ? -26.260 -32.593 -23.762 1.00 38.53 858 LYS A N 1
ATOM 6967 C CA . LYS A 1 858 ? -25.949 -31.352 -24.496 1.00 38.53 858 LYS A CA 1
ATOM 6968 C C . LYS A 1 858 ? -26.974 -30.239 -24.226 1.00 38.53 858 LYS A C 1
ATOM 6970 O O . LYS A 1 858 ? -28.183 -30.467 -24.275 1.00 38.53 858 LYS A O 1
ATOM 6975 N N . PHE A 1 859 ? -26.459 -29.033 -23.999 1.00 34.28 859 PHE A N 1
ATOM 6976 C CA . PHE A 1 859 ? -27.191 -27.802 -23.691 1.00 34.28 859 PHE A CA 1
ATOM 6977 C C . PHE A 1 859 ? -27.279 -26.900 -24.935 1.00 34.28 859 PHE A C 1
ATOM 6979 O O . PHE A 1 859 ? -26.288 -26.771 -25.653 1.00 34.28 859 PHE A O 1
ATOM 6986 N N . ASN A 1 860 ? -28.441 -26.286 -25.204 1.00 40.28 860 ASN A N 1
ATOM 6987 C CA . ASN A 1 860 ? -28.584 -25.278 -26.262 1.00 40.28 860 ASN A CA 1
ATOM 6988 C C . ASN A 1 860 ? -28.596 -23.863 -25.639 1.00 40.28 860 ASN A C 1
ATOM 6990 O O . ASN A 1 860 ? -29.588 -23.498 -25.001 1.00 40.28 860 ASN A O 1
ATOM 6994 N N . PRO A 1 861 ? -27.536 -23.058 -25.834 1.00 32.88 861 PRO A N 1
ATOM 6995 C CA . PRO A 1 861 ? -27.370 -21.773 -25.156 1.00 32.88 861 PRO A CA 1
ATOM 6996 C C . PRO A 1 861 ? -28.316 -20.663 -25.637 1.00 32.88 861 PRO A C 1
ATOM 6998 O O . PRO A 1 861 ? -28.462 -19.671 -24.937 1.00 32.88 861 PRO A O 1
ATOM 7001 N N . LEU A 1 862 ? -29.001 -20.820 -26.776 1.00 31.86 862 LEU A N 1
ATOM 7002 C CA . LEU A 1 862 ? -29.886 -19.775 -27.317 1.00 31.86 862 LEU A CA 1
ATOM 7003 C C . LEU A 1 862 ? -31.328 -19.839 -26.792 1.00 31.86 862 LEU A C 1
ATOM 7005 O O . LEU A 1 862 ? -32.081 -18.889 -26.962 1.00 31.86 862 LEU A O 1
ATOM 7009 N N . THR A 1 863 ? -31.743 -20.953 -26.182 1.00 41.50 863 THR A N 1
ATOM 7010 C CA . THR A 1 863 ? -33.157 -21.175 -25.800 1.00 41.50 863 THR A CA 1
ATOM 7011 C C . THR A 1 863 ? -33.360 -21.574 -24.340 1.00 41.50 863 THR A C 1
ATOM 7013 O O . THR A 1 863 ? -34.500 -21.715 -23.900 1.00 41.50 863 THR A O 1
ATOM 7016 N N . GLY A 1 864 ? -32.281 -21.806 -23.585 1.00 33.75 864 GLY A N 1
ATOM 7017 C CA . GLY A 1 864 ? -32.346 -22.181 -22.167 1.00 33.75 864 GLY A CA 1
ATOM 7018 C C . GLY A 1 864 ? -32.986 -23.548 -21.871 1.00 33.75 864 GLY A C 1
ATOM 7019 O O . GLY A 1 864 ? -33.242 -23.854 -20.709 1.00 33.75 864 GLY A O 1
ATOM 7020 N N . ARG A 1 865 ? -33.255 -24.396 -22.878 1.00 33.06 865 ARG A N 1
ATOM 7021 C CA . ARG A 1 865 ? -33.870 -25.727 -22.690 1.00 33.06 865 ARG A CA 1
ATOM 7022 C C . ARG A 1 865 ? -32.877 -26.878 -22.877 1.00 33.06 865 ARG A C 1
ATOM 7024 O O . ARG A 1 865 ? -32.056 -26.885 -23.793 1.00 33.06 865 ARG A O 1
ATOM 7031 N N . VAL A 1 866 ? -33.023 -27.909 -22.040 1.00 38.59 866 VAL A N 1
ATOM 7032 C CA . VAL A 1 866 ? -32.360 -29.216 -22.192 1.00 38.59 866 VAL A CA 1
ATOM 7033 C C . VAL A 1 866 ? -33.084 -30.023 -23.272 1.00 38.59 866 VAL A C 1
ATOM 7035 O O . VAL A 1 866 ? -34.288 -30.260 -23.167 1.00 38.59 866 VAL A O 1
ATOM 7038 N N . ILE A 1 867 ? -32.359 -30.487 -24.293 1.00 38.84 867 ILE A N 1
ATOM 7039 C CA . ILE A 1 867 ? -32.905 -31.379 -25.324 1.00 38.84 867 ILE A CA 1
ATOM 7040 C C . ILE A 1 867 ? -33.079 -32.773 -24.702 1.00 38.84 867 ILE A C 1
ATOM 7042 O O . ILE A 1 867 ? -32.140 -33.567 -24.661 1.00 38.84 867 ILE A O 1
ATOM 7046 N N . ARG A 1 868 ? -34.275 -33.101 -24.202 1.00 34.81 868 ARG A N 1
ATOM 7047 C CA . ARG A 1 868 ? -34.640 -34.503 -23.950 1.00 34.81 868 ARG A CA 1
ATOM 7048 C C . ARG A 1 868 ? -35.027 -35.147 -25.281 1.00 34.81 868 ARG A C 1
ATOM 7050 O O . ARG A 1 868 ? -35.996 -34.724 -25.904 1.00 34.81 868 ARG A O 1
ATOM 7057 N N . LYS A 1 869 ? -34.336 -36.218 -25.683 1.00 31.61 869 LYS A N 1
ATOM 7058 C CA . LYS A 1 869 ? -34.973 -37.236 -26.532 1.00 31.61 869 LYS A CA 1
ATOM 7059 C C . LYS A 1 869 ? -36.073 -37.885 -25.687 1.00 31.61 869 LYS A C 1
ATOM 7061 O O . LYS A 1 869 ? -35.761 -38.563 -24.715 1.00 31.61 869 LYS A O 1
ATOM 7066 N N . VAL A 1 870 ? -37.334 -37.672 -26.044 1.00 31.17 870 VAL A N 1
ATOM 7067 C CA . VAL A 1 870 ? -38.449 -38.521 -25.603 1.00 31.17 870 VAL A CA 1
ATOM 7068 C C . VAL A 1 870 ? -39.132 -39.051 -26.858 1.00 31.17 870 VAL A C 1
ATOM 7070 O O . VAL A 1 870 ? -39.571 -38.242 -27.675 1.00 31.17 870 VAL A O 1
ATOM 7073 N N . PRO A 1 871 ? -39.272 -40.372 -27.024 1.00 29.78 871 PRO A N 1
ATOM 7074 C CA . PRO A 1 871 ? -40.410 -40.940 -27.717 1.00 29.78 871 PRO A CA 1
ATOM 7075 C C . PRO A 1 871 ? -41.581 -41.088 -26.727 1.00 29.78 871 PRO A C 1
ATOM 7077 O O . PRO A 1 871 ? -41.459 -41.711 -25.676 1.00 29.78 871 PRO A O 1
ATOM 7080 N N . VAL A 1 872 ? -42.686 -40.447 -27.103 1.00 29.16 872 VAL A N 1
ATOM 7081 C CA . VAL A 1 872 ? -44.101 -40.557 -26.666 1.00 29.16 872 VAL A CA 1
ATOM 7082 C C . VAL A 1 872 ? -44.546 -42.046 -26.746 1.00 29.16 872 VAL A C 1
ATOM 7084 O O . VAL A 1 872 ? -43.955 -42.739 -27.580 1.00 29.16 872 VAL A O 1
ATOM 7087 N N . PRO A 1 873 ? -45.516 -42.602 -25.961 1.00 37.22 873 PRO A N 1
ATOM 7088 C CA . PRO A 1 873 ? -46.911 -42.126 -25.818 1.00 37.22 873 PRO A CA 1
ATOM 7089 C C . PRO A 1 873 ? -47.517 -42.254 -24.394 1.00 37.22 873 PRO A C 1
ATOM 7091 O O . PRO A 1 873 ? -46.944 -42.902 -23.533 1.00 37.22 873 PRO A O 1
ATOM 7094 N N . VAL A 1 874 ? -48.617 -41.596 -24.005 1.00 25.17 874 VAL A N 1
ATOM 7095 C CA . VAL A 1 874 ? -50.006 -41.686 -24.500 1.00 25.17 874 VAL A CA 1
ATOM 7096 C C . VAL A 1 874 ? -50.834 -40.523 -23.897 1.00 25.17 874 VAL A C 1
ATOM 7098 O O . VAL A 1 874 ? -50.582 -40.132 -22.763 1.00 25.17 874 VAL A O 1
ATOM 7101 N N . CYS A 1 875 ? -51.797 -40.018 -24.686 1.00 27.09 875 CYS A N 1
ATOM 7102 C CA . CYS A 1 875 ? -53.068 -39.310 -24.390 1.00 27.09 875 CYS A CA 1
ATOM 7103 C C . CYS A 1 875 ? -53.432 -39.040 -22.907 1.00 27.09 875 CYS A C 1
ATOM 7105 O O . CYS A 1 875 ? -53.324 -39.938 -22.082 1.00 27.09 875 CYS A O 1
ATOM 7107 N N . LYS A 1 876 ? -54.001 -37.896 -22.510 1.00 28.70 876 LYS A N 1
ATOM 7108 C CA . LYS A 1 876 ? -55.030 -37.043 -23.128 1.00 28.70 876 LYS A CA 1
ATOM 7109 C C . LYS A 1 876 ? -54.952 -35.642 -22.518 1.00 28.70 876 LYS A C 1
ATOM 7111 O O . LYS A 1 876 ? -54.575 -35.575 -21.326 1.00 28.70 876 LYS A O 1
#

Sequence (876 aa):
MSGCLNESKNYIWNTECEADCLGAGTFGKVYRGIHKQTGDKVAVKTFKQVNQAACQETKMLQSLQHQYIIQLYDIEVEKLSKNEVMIMELCNGGSLMNFLNQPENVLGLPDKEFLLVTEHLSGGLEYLKRHNVIHRDVKPDNIMRQVLDDGRTIYKLADFGTARELPEGQNFYSLHGTEPYLNPKMFKALFFGNQCTREFGPDTDLWSVGVTLYQTATGHLPFAMQSRHLMWTTYSEMERRRGIISAIQQSNSEEIVYQDKLPQNCRLSVGLRQLITPIIAGLFIQDGDEQWSFSNYYDKITELVSRRVFNVFNVNKMQLLKIYVKPDETFADFKRHVLRQSDVRDEDQVFLYKEHLIVNRFDDFPRVESECIFLFDRTNREVEFRCSVQPNLETLSNFQTARATEACDYYRLAYRTRRDLCLVKNVMELQSTVCKYFSIFIRAFQSYCKEELAEQRKLYDMLIEKYSETKKRICLLEKLERLSRESDIFFVENFSILTTDFMNQASQSFDELNTARVELNLASSHDSYFSIATAELAEINPLLKSLCRSTADSKLYEFERTKFCHCVRTIREIFTEKVEPNFDDFVKVVKEWYQSEFFSNLKALSNLKNDLNSYRANLKKFDDEIHSRSDNSVSSIVSRKSAFTSQKKLKETLEQYRQNSHDMASIIEKNTKLVEKMNELILSLDMNLSTEVGSQNYVWSTTSVLGKGATGAVYQGVNKINGEPVAVKTFNQMSHLRPHDVQMREFEVLQKVKHENIVKLLAIEEEQENRGKVIVMELCTGGSLFNILDDPENTYGLSESEFLKVLQDLSAGMKHLRDNNLVHRDLKPGDNCADMTCYNPGSLKLPVIHRYDCAGTKFNPLTGRVIRKVPVPVCK

pLDDT: mean 77.57, std 16.65, range [25.17, 98.44]

Foldseek 3Di:
DPADWWDWPFKTWHPPDPVQFQDDDPFFTWGWMAGNPPRDIWIKTFGPDPDPLVVVLVVVLVVDDDQQAKHFDDWTATPPVRGIITTTHDAPQRFQLVVLLPLLQQFADAPVVLLQQLQSVLVQLVRCVVQQKAQLEDARNQWGWHQDPVRDIHIHGHDSSVMDRHPPPAFAQDQDYDQLLFQLVSLCCVPPDDDPDSGDDRLRCLSSVLQRSLCNQGVDGQEDDPDSVVVNVVLVVCQVPAQWSHWDDDDPDPDIDTDNFRDPSRNYFPQVRVLCSVLSSQSSHPDDVSRDDSVNSSVSSVQQSQWDWAFEQEQQALDTHIQTHHLPDALVVSLVSCCSRRVAHSVQWWKFFQLDTDDRFCLPGDPDRPGYIYIYGNPDLHHDYDDPADQDVVLLVVLLVDPPPDLVVNLVSLSSLLSSLSSLLVVLVSLVVSLVVVVSVVVSLVSNLVVLLVVLVVLVVVLVVLLVLLLVLVVLLQVLCVLLVNHDPPLNVVSVVLVVVLVVLLVVLSVVSVPLDDPPPADPQQVVLSVVLVVLSVVSVVLSVQLVVCSVPPVSNVVSSVSNSVSSVSSSCSSPVGNVVSSVVRSVVSSVCSNPRVSVSVVSSVVSVVSSVVSVVVSVVSVVVSVVSVVVSVVSSVVPVPDDDPPPVVCVSVVVVCVSVVVVVVVVVVVVVVVVVVVVVVCVVPPDPDDWWDFPFKIFRPRQFLDQDPFFTWTWIAGNPPRAIWIKTDGDPVNVVDPPCLNCVLVVLQVLADDPQAWHFDDWTAIPPPRGIMTITHDAPQAFLVVVCPPPVQVVHDDPVLVVQQVVSVVRQQVRCVVSQWDDDDDDRNQWGAHCDSSDHGRIHGYRDSDIDRDDFDDDPPPRDTDDPDDDDDDD

Organism: Tenebrio molitor (NCBI:txid7067)

Secondary structure (DSSP, 8-state):
-----EE-SSEEE-SS-GGGEEEE-SSEEEEEEEETTT--EEEEEEESS--HHHHHHHHHHHH---TTBPPEEEEEE-TTT--EEEEEE--TT-BHHHHHTSGGGTT---HHHHHHHHHHHHHHHHHHHHTTEE-S--SGGGEEEEE-TTS-EEEEE--GGG-EE--TT--B----S-GGG--HHHHHHHHT-SS----B-GGGHHHHHHHHHHHHHHSS-SEE-SSHHHHHHHHHHHHHSTT--EEEEPTT-S-EEEESS--TTSSS-HHHHHHHHHHHHHHT---TTTPPPHHHHHHHHHHHHTSEEEEEEETTTTEEEEEEE-TT--HHHHHHHHHHHH---TTTEEEEETTEE--S-STTS-SSTTSEEEEEESS--------S----HHHHHHTTT---SSHHHHHHHHHHHHHHHHHHHHHHHHHHHHHHHHHHHHHHHHHHHHHHHHHHHHHHHHHHHHHHHHHHHHHHHHHHHHHHT---HHHHHHHHHHHHHHHHHHHHHHHHHHH--------TTHHHHHHHHHHHHHHHHHHHHHHHHGGG-HHHHHHHHHHHHHHHHHHHHHIIIIIHHHHHHHHHHHHHHIIIIIHHHHHHHHHHHHHHHHHHHHHHHHHHHHHHHHHHHHHHHHHTTTS---HHHHHHHHHHHHHHHHHHHHHHHHHHHHHHHHHHHHHHSS--SS-EEE-SSEEEEEEEEEEEETTEEEEEEEETTT--EEEEEEE-HHHHTS-HHHHHHHHHHHHH---TTBPPEEEEEE-TTT--EEEEEE--TT-BHHHHHTSGGGTT---HHHHHHHHHHHHHHHHHHHHTT---S---TTTPEEE-STTSTTEEEB---S----S-S-B-TTT--B----------

InterPro domains:
  IPR000719 Protein kinase domain [PF00069] (21-257)
  IPR000719 Protein kinase domain [PF00069] (702-829)
  IPR000719 Protein kinase domain [PS50011] (16-305)
  IPR000719 Protein kinase domain [PS50011] (700-876)
  IPR000719 Protein kinase domain [SM00220] (16-305)
  IPR011009 Protein kinase-like domain superfamily [SSF56112] (20-237)
  IPR011009 Protein kinase-like domain superfamily [SSF56112] (700-830)
  IPR017441 Protein kinase, ATP binding site [PS00107] (22-45)
  IPR017441 Protein kinase, ATP binding site [PS00107] (706-729)
  IPR041087 TANK binding kinase 1, ubiquitin-like domain [PF18396] (307-358)
  IPR051180 Inhibitor of nuclear factor kappa-B kinase [PTHR22969] (8-684)